Protein AF-0000000076991165 (afdb_homodimer)

Foldseek 3Di:
DDLLLQAALLWFWWFWKAFPPGDIFIWTDHRQWIFQLLPDDFPADPQCSVCGRDNACQSVLQDFPVRVVSRSVRVSVQVVDVVSCVVGIDGNVRIGTFQRFDADWEKEWAFFLQQQQLLCCLPVVGRDHPPCVLAATDIDTAASVQETEFPEAFEFDWAWFDDDPDIDTDGQPFKKKFWKKKWFFRHKDDQQDFDFLQCLLRGTFFMKTKIQIFRPRRQVVPAVPPGGDRRGHRHMYIYRTGGGVSSQVVFFAAADDRPDDYDPSQDDPDRRQWGFKWKWKWKDAPNDTATQAIFTRSSGNGGSSSQRRRCCVRRGMDGGGYIYMNIHTADDDLRGGRMLSSNQSNQVRWDAGPVGDIDSHDDAQMKMWMWMHRDPSNIRRIGMYHYHYHDDD/DDLLLQAALLWFWWFWKAFPPGDIFIWTDHRQWIFQLLPDDFPADPQCSVCGRDNACQSVLQDFPVRVVSRSVRVSVQVVDVVSCVVGIDGNVRIGTFQRFDADWEKEWAFFLQQQQLLCCLPVVGRDHPPCVLAATDIDTAASVQETEFPEAFEFDWAWFDDDPDIDTDGQPFKKKFWKKKWFFRHKDDQQDFDFLQCLLRGTFFMKTKIQIFSPRRQVVPAVPPGGDRRGHRHMYIYRTGGGVSSQVVFFAAADDRPDDYDPSQDDPDRRQWGFKWKWKWKDAPNDTATQAIFTRSSGNGGSSSQRRRCCVRRGMDGGGYIYMNIHTADDDLRGGRMLSSNQSNQVRWDAGPVGDIDSHDDAQMKMWMWMHRDPSNIRRIGMYHYHYHDDD

Organism: Colletotrichum orbiculare (strain 104-T / ATCC 96160 / CBS 514.97 / LARS 414 / MAFF 240422) (NCBI:txid1213857)

Nearest PDB structures (foldseek):
  4qku-assembly2_D  TM=9.360E-01  e=1.899E-52  Burkholderia cenocepacia J2315
  4qku-assembly1_A  TM=9.348E-01  e=2.553E-52  Burkholderia cenocepacia J2315
  4qku-assembly2_C  TM=9.294E-01  e=2.268E-52  Burkholderia cenocepacia J2315
  5ti1-assembly1_A  TM=9.339E-01  e=5.214E-51  Paraburkholderia xenovorans LB400
  5ti1-assembly4_G  TM=9.409E-01  e=4.935E-50  Paraburkholderia xenovorans LB400

pLDDT: mean 97.39, std 2.16, range [76.94, 98.94]

Structure (mmCIF, N/CA/C/O backbone):
data_AF-0000000076991165-model_v1
#
loop_
_entity.id
_entity.type
_entity.pdbx_description
1 polymer Fumarylacetoacetase
#
loop_
_atom_site.group_PDB
_atom_site.id
_atom_site.type_symbol
_atom_site.label_atom_id
_atom_site.label_alt_id
_atom_site.label_comp_id
_atom_site.label_asym_id
_atom_site.label_entity_id
_atom_site.label_seq_id
_atom_site.pdbx_PDB_ins_code
_atom_site.Cartn_x
_atom_site.Cartn_y
_atom_site.Cartn_z
_atom_site.occupancy
_atom_site.B_iso_or_equiv
_atom_site.auth_seq_id
_atom_site.auth_comp_id
_atom_site.auth_asym_id
_atom_site.auth_atom_id
_atom_site.pdbx_PDB_model_num
ATOM 1 N N . MET A 1 1 ? -10.375 31.594 15.734 1 77.12 1 MET A N 1
ATOM 2 C CA . MET A 1 1 ? -9.805 31.938 14.438 1 77.12 1 MET A CA 1
ATOM 3 C C . MET A 1 1 ? -10.664 31.406 13.305 1 77.12 1 MET A C 1
ATOM 5 O O . MET A 1 1 ? -11.125 30.266 13.344 1 77.12 1 MET A O 1
ATOM 9 N N . ASN A 1 2 ? -10.93 32.25 12.383 1 87.25 2 ASN A N 1
ATOM 10 C CA . ASN A 1 2 ? -11.711 31.844 11.219 1 87.25 2 ASN A CA 1
ATOM 11 C C . ASN A 1 2 ? -10.867 31.078 10.195 1 87.25 2 ASN A C 1
ATOM 13 O O . ASN A 1 2 ? -9.664 31.344 10.07 1 87.25 2 ASN A O 1
ATOM 17 N N . VAL A 1 3 ? -11.484 30.141 9.562 1 90.88 3 VAL A N 1
ATOM 18 C CA . VAL A 1 3 ? -10.789 29.328 8.578 1 90.88 3 VAL A CA 1
ATOM 19 C C . VAL A 1 3 ? -10.133 30.234 7.531 1 90.88 3 VAL A C 1
ATOM 21 O O . VAL A 1 3 ? -9.055 29.922 7.023 1 90.88 3 VAL A O 1
ATOM 24 N N . SER A 1 4 ? -10.766 31.344 7.254 1 91.5 4 SER A N 1
ATOM 25 C CA . SER A 1 4 ? -10.242 32.281 6.262 1 91.5 4 SER A CA 1
ATOM 26 C C . SER A 1 4 ? -8.891 32.844 6.691 1 91.5 4 SER A C 1
ATOM 28 O O . SER A 1 4 ? -8.07 33.219 5.848 1 91.5 4 SER A O 1
ATOM 30 N N . ASP A 1 5 ? -8.641 32.875 7.953 1 94.69 5 ASP A N 1
ATOM 31 C CA . ASP A 1 5 ? -7.398 33.438 8.484 1 94.69 5 ASP A CA 1
ATOM 32 C C . ASP A 1 5 ? -6.215 32.531 8.18 1 94.69 5 ASP A C 1
ATOM 34 O O . ASP A 1 5 ? -5.059 32.938 8.312 1 94.69 5 ASP A O 1
ATOM 38 N N . HIS A 1 6 ? -6.512 31.359 7.77 1 97.5 6 HIS A N 1
ATOM 39 C CA . HIS A 1 6 ? -5.461 30.406 7.449 1 97.5 6 HIS A CA 1
ATOM 40 C C . HIS A 1 6 ? -4.84 30.703 6.09 1 97.5 6 HIS A C 1
ATOM 42 O O . HIS A 1 6 ? -3.793 30.141 5.746 1 97.5 6 HIS A O 1
ATOM 48 N N . PHE A 1 7 ? -5.453 31.547 5.27 1 98.19 7 PHE A N 1
ATOM 49 C CA . PHE A 1 7 ? -5.09 31.656 3.861 1 98.19 7 PHE A CA 1
ATOM 50 C C . PHE A 1 7 ? -4.797 33.094 3.486 1 98.19 7 PHE A C 1
ATOM 52 O O . PHE A 1 7 ? -5.59 33.75 2.795 1 98.19 7 PHE A O 1
ATOM 59 N N . THR A 1 8 ? -3.666 33.625 3.838 1 97.88 8 THR A N 1
ATOM 60 C CA . THR A 1 8 ? -3.178 34.938 3.43 1 97.88 8 THR A CA 1
ATOM 61 C C . THR A 1 8 ? -2.203 34.812 2.262 1 97.88 8 THR A C 1
ATOM 63 O O . THR A 1 8 ? -1.94 33.719 1.781 1 97.88 8 THR A O 1
ATOM 66 N N . ILE A 1 9 ? -1.653 35.969 1.836 1 97.75 9 ILE A N 1
ATOM 67 C CA . ILE A 1 9 ? -0.707 36 0.728 1 97.75 9 ILE A CA 1
ATOM 68 C C . ILE A 1 9 ? 0.565 35.25 1.097 1 97.75 9 ILE A C 1
ATOM 70 O O . ILE A 1 9 ? 1.338 34.875 0.219 1 97.75 9 ILE A O 1
ATOM 74 N N . ALA A 1 10 ? 0.771 35 2.414 1 98.06 10 ALA A N 1
ATOM 75 C CA . ALA A 1 10 ? 1.947 34.281 2.875 1 98.06 10 ALA A CA 1
ATOM 76 C C . ALA A 1 10 ? 1.774 32.781 2.668 1 98.06 10 ALA A C 1
ATOM 78 O O . ALA A 1 10 ? 2.756 32.031 2.645 1 98.06 10 ALA A O 1
ATOM 79 N N . ASN A 1 11 ? 0.583 32.25 2.504 1 98.62 11 ASN A N 1
ATOM 80 C CA . ASN A 1 11 ? 0.3 30.828 2.439 1 98.62 11 ASN A CA 1
ATOM 81 C C . ASN A 1 11 ? 0.391 30.297 1.011 1 98.62 11 ASN A C 1
ATOM 83 O O . ASN A 1 11 ? 1.278 29.5 0.692 1 98.62 11 ASN A O 1
ATOM 87 N N . ILE A 1 12 ? -0.476 30.719 0.114 1 98.56 12 ILE A N 1
ATOM 88 C CA . ILE A 1 12 ? -0.564 30.344 -1.291 1 98.56 12 ILE A CA 1
ATOM 89 C C . ILE A 1 12 ? -0.512 28.828 -1.417 1 98.56 12 ILE A C 1
ATOM 91 O O . ILE A 1 12 ? 0.396 28.281 -2.049 1 98.56 12 ILE A O 1
ATOM 95 N N . PRO A 1 13 ? -1.467 28.141 -0.793 1 98.81 13 PRO A N 1
ATOM 96 C CA . PRO A 1 13 ? -1.51 26.688 -0.963 1 98.81 13 PRO A CA 1
ATOM 97 C C . PRO A 1 13 ? -1.968 26.266 -2.357 1 98.81 13 PRO A C 1
ATOM 99 O O . PRO A 1 13 ? -2.486 27.094 -3.115 1 98.81 13 PRO A O 1
ATOM 102 N N . TYR A 1 14 ? -1.747 25.062 -2.748 1 98.94 14 TYR A N 1
ATOM 103 C CA . TYR A 1 14 ? -2.227 24.531 -4.02 1 98.94 14 TYR A CA 1
ATOM 104 C C . TYR A 1 14 ? -3.322 23.5 -3.801 1 98.94 14 TYR A C 1
ATOM 106 O O . TYR A 1 14 ? -3.24 22.688 -2.877 1 98.94 14 TYR A O 1
ATOM 114 N N . GLY A 1 15 ? -4.391 23.5 -4.516 1 98.88 15 GLY A N 1
ATOM 115 C CA . GLY A 1 15 ? -5.469 22.531 -4.539 1 98.88 15 GLY A CA 1
ATOM 116 C C . GLY A 1 15 ? -6.055 22.328 -5.922 1 98.88 15 GLY A C 1
ATOM 117 O O . GLY A 1 15 ? -5.504 22.812 -6.914 1 98.88 15 GLY A O 1
ATOM 118 N N . ILE A 1 16 ? -7.062 21.531 -6.062 1 98.94 16 ILE A N 1
ATOM 119 C CA . ILE A 1 16 ? -7.828 21.297 -7.281 1 98.94 16 ILE A CA 1
ATOM 120 C C . ILE A 1 16 ? -9.297 21.656 -7.051 1 98.94 16 ILE A C 1
ATOM 122 O O . ILE A 1 16 ? -9.883 21.25 -6.047 1 98.94 16 ILE A O 1
ATOM 126 N N . ALA A 1 17 ? -9.859 22.391 -7.902 1 98.88 17 ALA A N 1
ATOM 127 C CA . ALA A 1 17 ? -11.266 22.797 -7.781 1 98.88 17 ALA A CA 1
ATOM 128 C C . ALA A 1 17 ? -11.945 22.828 -9.148 1 98.88 17 ALA A C 1
ATOM 130 O O . ALA A 1 17 ? -11.281 22.75 -10.18 1 98.88 17 ALA A O 1
ATOM 131 N N . SER A 1 18 ? -13.188 22.812 -9.18 1 98.81 18 SER A N 1
ATOM 132 C CA . SER A 1 18 ? -14.031 23.047 -10.344 1 98.81 18 SER A CA 1
ATOM 133 C C . SER A 1 18 ? -15.258 23.875 -9.977 1 98.81 18 SER A C 1
ATOM 135 O O . SER A 1 18 ? -15.57 24.047 -8.797 1 98.81 18 SER A O 1
ATOM 137 N N . THR A 1 19 ? -15.852 24.516 -10.898 1 97.94 19 THR A N 1
ATOM 138 C CA . THR A 1 19 ? -17.172 25.125 -10.812 1 97.94 19 THR A CA 1
ATOM 139 C C . THR A 1 19 ? -18.062 24.656 -11.953 1 97.94 19 THR A C 1
ATOM 141 O O . THR A 1 19 ? -17.641 23.828 -12.766 1 97.94 19 THR A O 1
ATOM 144 N N . ALA A 1 20 ? -19.25 25.062 -11.977 1 94.88 20 ALA A N 1
ATOM 145 C CA . ALA A 1 20 ? -20.141 24.734 -13.086 1 94.88 20 ALA A CA 1
ATOM 146 C C . ALA A 1 20 ? -19.562 25.203 -14.414 1 94.88 20 ALA A C 1
ATOM 148 O O . ALA A 1 20 ? -19.766 24.562 -15.445 1 94.88 20 ALA A O 1
ATOM 149 N N . ASP A 1 21 ? -18.75 26.297 -14.367 1 93.25 21 ASP A N 1
ATOM 150 C 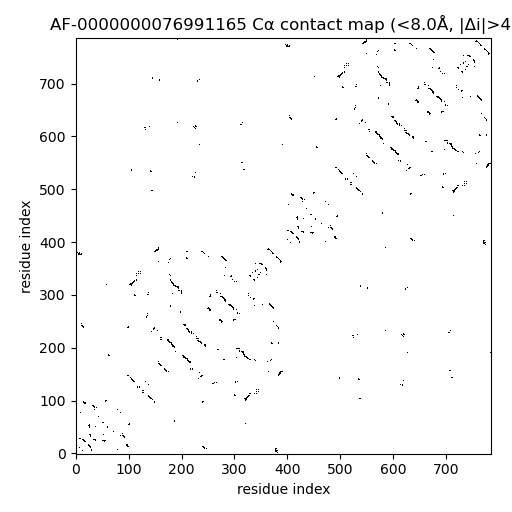CA . ASP A 1 21 ? -18.297 26.938 -15.602 1 93.25 21 ASP A CA 1
ATOM 151 C C . ASP A 1 21 ? -16.797 26.766 -15.797 1 93.25 21 ASP A C 1
ATOM 153 O O . ASP A 1 21 ? -16.219 27.312 -16.734 1 93.25 21 ASP A O 1
ATOM 157 N N . HIS A 1 22 ? -16.203 26.156 -14.875 1 96.12 22 HIS A N 1
ATOM 158 C CA . HIS A 1 22 ? -14.766 25.969 -14.961 1 96.12 22 HIS A CA 1
ATOM 159 C C . HIS A 1 22 ? -14.375 24.516 -14.719 1 96.12 22 HIS A C 1
ATOM 161 O O . HIS A 1 22 ? -14.641 23.969 -13.648 1 96.12 22 HIS A O 1
ATOM 167 N N . ALA A 1 23 ? -13.727 23.938 -15.719 1 97.62 23 ALA A N 1
ATOM 168 C CA . ALA A 1 23 ? -13.258 22.562 -15.578 1 97.62 23 ALA A CA 1
ATOM 169 C C . ALA A 1 23 ? -12.25 22.438 -14.438 1 97.62 23 ALA A C 1
ATOM 171 O O . ALA A 1 23 ? -11.703 23.438 -13.977 1 97.62 23 ALA A O 1
ATOM 172 N N . ARG A 1 24 ? -12.023 21.297 -13.984 1 98 24 ARG A N 1
ATOM 173 C CA . ARG A 1 24 ? -11.039 21.047 -12.938 1 98 24 ARG A CA 1
ATOM 174 C C . ARG A 1 24 ? -9.695 21.672 -13.297 1 98 24 ARG A C 1
ATOM 176 O O . ARG A 1 24 ? -9.258 21.594 -14.445 1 98 24 ARG A O 1
ATOM 183 N N . GLY A 1 25 ? -9.125 22.25 -12.281 1 98.75 25 GLY A N 1
ATOM 184 C CA . GLY A 1 25 ? -7.805 22.844 -12.477 1 98.75 25 GLY A CA 1
ATOM 185 C C . GLY A 1 25 ? -7.102 23.172 -11.172 1 98.75 25 GLY A C 1
ATOM 186 O O . GLY A 1 25 ? -7.688 23.031 -10.094 1 98.75 25 GLY A O 1
ATOM 187 N N . VAL A 1 26 ? -5.871 23.562 -11.297 1 98.88 26 VAL A N 1
ATOM 188 C CA . VAL A 1 26 ? -5.059 23.922 -10.141 1 98.88 26 VAL A CA 1
ATOM 189 C C . VAL A 1 26 ? -5.48 25.281 -9.602 1 98.88 26 VAL A C 1
ATOM 191 O O . VAL A 1 26 ? -5.605 26.25 -10.359 1 98.88 26 VAL A O 1
ATOM 194 N N . VAL A 1 27 ? -5.684 25.359 -8.312 1 98.88 27 VAL A N 1
ATOM 195 C CA . VAL A 1 27 ? -6.148 26.609 -7.707 1 98.88 27 VAL A CA 1
ATOM 196 C C . VAL A 1 27 ? -5.297 26.922 -6.48 1 98.88 27 VAL A C 1
ATOM 198 O O . VAL A 1 27 ? -4.566 26.078 -5.98 1 98.88 27 VAL A O 1
ATOM 201 N N . THR A 1 28 ? -5.348 28.156 -6.086 1 98.88 28 THR A N 1
ATOM 202 C CA . THR A 1 28 ? -4.906 28.609 -4.77 1 98.88 28 THR A CA 1
ATOM 203 C C . THR A 1 28 ? -6.043 29.328 -4.035 1 98.88 28 THR A C 1
ATOM 205 O O . THR A 1 28 ? -7.176 29.344 -4.516 1 98.88 28 THR A O 1
ATOM 208 N N . ARG A 1 29 ? -5.695 29.75 -2.814 1 98.56 29 ARG A N 1
ATOM 209 C CA . ARG A 1 29 ? -6.742 30.344 -1.983 1 98.56 29 ARG A CA 1
ATOM 210 C C . ARG A 1 29 ? -6.211 31.547 -1.214 1 98.56 29 ARG A C 1
ATOM 212 O O . ARG A 1 29 ? -5.078 31.531 -0.728 1 98.56 29 ARG A O 1
ATOM 219 N N . LEU A 1 30 ? -6.984 32.625 -1.119 1 98.12 30 LEU A N 1
ATOM 220 C CA . LEU A 1 30 ? -6.805 33.781 -0.245 1 98.12 30 LEU A CA 1
ATOM 221 C C . LEU A 1 30 ? -8.094 34.094 0.501 1 98.12 30 LEU A C 1
ATOM 223 O O . LEU A 1 30 ? -9.102 34.469 -0.115 1 98.12 30 LEU A O 1
ATOM 227 N N . GLY A 1 31 ? -7.992 33.938 1.85 1 97 31 GLY A N 1
ATOM 228 C CA . GLY A 1 31 ? -9.219 34.094 2.607 1 97 31 GLY A CA 1
ATOM 229 C C . GLY A 1 31 ? -10.336 33.188 2.145 1 97 31 GLY A C 1
ATOM 230 O O . GLY A 1 31 ? -10.164 31.969 2.098 1 97 31 GLY A O 1
ATOM 231 N N . ASP A 1 32 ? -11.43 33.812 1.683 1 97 32 ASP A N 1
ATOM 232 C CA . ASP A 1 32 ? -12.594 33.031 1.258 1 97 32 ASP A CA 1
ATOM 233 C C . ASP A 1 32 ? -12.711 33 -0.264 1 97 32 ASP A C 1
ATOM 235 O O . ASP A 1 32 ? -13.797 32.781 -0.803 1 97 32 ASP A O 1
ATOM 239 N N . VAL A 1 33 ? -11.562 33.25 -0.865 1 97.12 33 VAL A N 1
ATOM 240 C CA . VAL A 1 33 ? -11.562 33.344 -2.322 1 97.12 33 VAL A CA 1
ATOM 241 C C . VAL A 1 33 ? -10.594 32.312 -2.9 1 97.12 33 VAL A C 1
ATOM 243 O O . VAL A 1 33 ? -9.477 32.156 -2.408 1 97.12 33 VAL A O 1
ATOM 246 N N . VAL A 1 34 ? -11.078 31.594 -3.943 1 98.5 34 VAL A N 1
ATOM 247 C CA . VAL A 1 34 ? -10.289 30.609 -4.676 1 98.5 34 VAL A CA 1
ATOM 248 C C . VAL A 1 34 ? -9.953 31.141 -6.062 1 98.5 34 VAL A C 1
ATOM 250 O O . VAL A 1 34 ? -10.789 31.781 -6.707 1 98.5 34 VAL A O 1
ATOM 253 N N . VAL A 1 35 ? -8.719 30.969 -6.52 1 98.62 35 VAL A N 1
ATOM 254 C CA . VAL A 1 35 ? -8.289 31.484 -7.812 1 98.62 35 VAL A CA 1
ATOM 255 C C . VAL A 1 35 ? -7.73 30.344 -8.664 1 98.62 35 VAL A C 1
ATOM 257 O O . VAL A 1 35 ? -6.805 29.641 -8.234 1 98.62 35 VAL A O 1
ATOM 260 N N . PHE A 1 36 ? -8.328 30.141 -9.891 1 98.69 36 PHE A N 1
ATOM 261 C CA . PHE A 1 36 ? -7.77 29.203 -10.867 1 98.69 36 PHE A CA 1
ATOM 262 C C . PHE A 1 36 ? -6.484 29.766 -11.469 1 98.69 36 PHE A C 1
ATOM 264 O O . PHE A 1 36 ? -6.508 30.781 -12.164 1 98.69 36 PHE A O 1
ATOM 271 N N . LEU A 1 37 ? -5.41 29.078 -11.258 1 98.62 37 LEU A N 1
ATOM 272 C CA . LEU A 1 37 ? -4.098 29.625 -11.586 1 98.62 37 LEU A CA 1
ATOM 273 C C . LEU A 1 37 ? -3.92 29.75 -13.094 1 98.62 37 LEU A C 1
ATOM 275 O O . LEU A 1 37 ? -3.205 30.641 -13.57 1 98.62 37 LEU A O 1
ATOM 279 N N . ALA A 1 38 ? -4.562 28.875 -13.844 1 97.75 38 ALA A N 1
ATOM 280 C CA . ALA A 1 38 ? -4.445 28.906 -15.305 1 97.75 38 ALA A CA 1
ATOM 281 C C . ALA A 1 38 ? -5.039 30.188 -15.867 1 97.75 38 ALA A C 1
ATOM 283 O O . ALA A 1 38 ? -4.762 30.562 -17.016 1 97.75 38 ALA A O 1
ATOM 284 N N . ASP A 1 39 ? -5.883 30.906 -15.102 1 97.12 39 ASP A N 1
ATOM 285 C CA . ASP A 1 39 ? -6.547 32.125 -15.562 1 97.12 39 ASP A CA 1
ATOM 286 C C . ASP A 1 39 ? -5.652 33.344 -15.367 1 97.12 39 ASP A C 1
ATOM 288 O O . ASP A 1 39 ? -5.922 34.406 -15.922 1 97.12 39 ASP A O 1
ATOM 292 N N . LEU A 1 40 ? -4.684 33.219 -14.57 1 97.12 40 LEU A N 1
ATOM 293 C CA . LEU A 1 40 ? -3.811 34.344 -14.25 1 97.12 40 LEU A CA 1
ATOM 294 C C . LEU A 1 40 ? -2.738 34.531 -15.32 1 97.12 40 LEU A C 1
ATOM 296 O O . LEU A 1 40 ? -2.307 33.562 -15.938 1 97.12 40 LEU A O 1
ATOM 300 N N . ASP A 1 41 ? -2.375 35.75 -15.516 1 94.25 41 ASP A N 1
ATOM 301 C CA . ASP A 1 41 ? -1.202 36.031 -16.344 1 94.25 41 ASP A CA 1
ATOM 302 C C . ASP A 1 41 ? 0.081 35.938 -15.516 1 94.25 41 ASP A C 1
ATOM 304 O O . ASP A 1 41 ? 0.552 36.969 -14.992 1 94.25 41 ASP A O 1
ATOM 308 N N . LEU A 1 42 ? 0.583 34.781 -15.445 1 96.44 42 LEU A N 1
ATOM 309 C CA . LEU A 1 42 ? 1.78 34.531 -14.648 1 96.44 42 LEU A CA 1
ATOM 310 C C . LEU A 1 42 ? 3.018 34.438 -15.539 1 96.44 42 LEU A C 1
ATOM 312 O O . LEU A 1 42 ? 2.984 33.812 -16.609 1 96.44 42 LEU A O 1
ATOM 316 N N . ASN A 1 43 ? 4.059 35.156 -15.18 1 95.5 43 ASN A N 1
ATOM 317 C CA . ASN A 1 43 ? 5.336 35.062 -15.875 1 95.5 43 ASN A CA 1
ATOM 318 C C . ASN A 1 43 ? 6.082 33.781 -15.539 1 95.5 43 ASN A C 1
ATOM 320 O O . ASN A 1 43 ? 7.082 33.812 -14.828 1 95.5 43 ASN A O 1
ATOM 324 N N . THR A 1 44 ? 5.688 32.656 -16.062 1 94.5 44 THR A N 1
ATOM 325 C CA . THR A 1 44 ? 6.273 31.344 -15.836 1 94.5 44 THR A CA 1
ATOM 326 C C . THR A 1 44 ? 6.457 30.609 -17.156 1 94.5 44 THR A C 1
ATOM 328 O O . THR A 1 44 ? 5.793 30.922 -18.141 1 94.5 44 THR A O 1
ATOM 331 N N . PRO A 1 45 ? 7.406 29.688 -17.266 1 94.25 45 PRO A N 1
ATOM 332 C CA . PRO A 1 45 ? 7.605 28.875 -18.469 1 94.25 45 PRO A CA 1
ATOM 333 C C . PRO A 1 45 ? 6.352 28.109 -18.891 1 94.25 45 PRO A C 1
ATOM 335 O O . PRO A 1 45 ? 5.516 27.781 -18.047 1 94.25 45 PRO A O 1
ATOM 338 N N . SER A 1 46 ? 6.301 27.781 -20.188 1 93.88 46 SER A N 1
ATOM 339 C CA . SER A 1 46 ? 5.152 27.078 -20.75 1 93.88 46 SER A CA 1
ATOM 340 C C . SER A 1 46 ? 4.953 25.719 -20.094 1 93.88 46 SER A C 1
ATOM 342 O O . SER A 1 46 ? 3.822 25.266 -19.938 1 93.88 46 SER A O 1
ATOM 344 N N . ALA A 1 47 ? 6.039 25.125 -19.703 1 93.44 47 ALA A N 1
ATOM 345 C CA . ALA A 1 47 ? 5.977 23.812 -19.078 1 93.44 47 ALA A CA 1
ATOM 346 C C . ALA A 1 47 ? 5.215 23.859 -17.766 1 93.44 47 ALA A C 1
ATOM 348 O O . ALA A 1 47 ? 4.488 22.938 -17.406 1 93.44 47 ALA A O 1
ATOM 349 N N . ILE A 1 48 ? 5.367 24.938 -17.047 1 96.44 48 ILE A N 1
ATOM 350 C CA . ILE A 1 48 ? 4.66 25.141 -15.781 1 96.44 48 ILE A CA 1
ATOM 351 C C . ILE A 1 48 ? 3.203 25.5 -16.062 1 96.44 48 ILE A C 1
ATOM 353 O O . ILE A 1 48 ? 2.295 24.984 -15.406 1 96.44 48 ILE A O 1
ATOM 357 N N . GLN A 1 49 ? 3.018 26.344 -17.047 1 96.31 49 GLN A N 1
ATOM 358 C CA . GLN A 1 49 ? 1.67 26.781 -17.391 1 96.31 49 GLN A CA 1
ATOM 359 C C . GLN A 1 49 ? 0.784 25.594 -17.75 1 96.31 49 GLN A C 1
ATOM 361 O O . GLN A 1 49 ? -0.398 25.562 -17.406 1 96.31 49 GLN A O 1
ATOM 366 N N . SER A 1 50 ? 1.375 24.641 -18.453 1 97.25 50 SER A N 1
ATOM 367 C CA . SER A 1 50 ? 0.616 23.484 -18.891 1 97.25 50 SER A CA 1
ATOM 368 C C . SER A 1 50 ? 0.134 22.656 -17.703 1 97.25 50 SER A C 1
ATOM 370 O O . SER A 1 50 ? -0.886 21.969 -17.781 1 97.25 50 SER A O 1
ATOM 372 N N . THR A 1 51 ? 0.857 22.656 -16.547 1 98.31 51 THR A N 1
ATOM 373 C CA . THR A 1 51 ? 0.49 21.875 -15.375 1 98.31 51 THR A CA 1
ATOM 374 C C . THR A 1 51 ? -0.689 22.516 -14.648 1 98.31 51 THR A C 1
ATOM 376 O O . THR A 1 51 ? -1.379 21.844 -13.875 1 98.31 51 THR A O 1
ATOM 379 N N . LEU A 1 52 ? -0.996 23.766 -14.828 1 98.5 52 LEU A N 1
ATOM 380 C CA . LEU A 1 52 ? -1.948 24.531 -14.031 1 98.5 52 LEU A CA 1
ATOM 381 C C . LEU A 1 52 ? -3.381 24.203 -14.438 1 98.5 52 LEU A C 1
ATOM 383 O O . LEU A 1 52 ? -4.324 24.547 -13.719 1 98.5 52 LEU A O 1
ATOM 387 N N . SER A 1 53 ? -3.594 23.516 -15.609 1 97.88 53 SER A N 1
ATOM 388 C CA . SER A 1 53 ? -4.926 23.141 -16.062 1 97.88 53 SER A CA 1
ATOM 389 C C . SER A 1 53 ? -5.18 21.641 -15.859 1 97.88 53 SER A C 1
ATOM 391 O O . SER A 1 53 ? -6.195 21.109 -16.312 1 97.88 53 SER A O 1
ATOM 393 N N . GLN A 1 54 ? -4.258 21.031 -15.258 1 98.38 54 GLN A N 1
ATOM 394 C CA . GLN A 1 54 ? -4.41 19.594 -15.031 1 98.38 54 GLN A CA 1
ATOM 395 C C . GLN A 1 54 ? -5.379 19.312 -13.891 1 98.38 54 GLN A C 1
ATOM 397 O O . GLN A 1 54 ? -5.676 20.203 -13.086 1 98.38 54 GLN A O 1
ATOM 402 N N . GLU A 1 55 ? -5.82 18.031 -13.828 1 98.56 55 GLU A N 1
ATOM 403 C CA . GLU A 1 55 ? -6.902 17.672 -12.922 1 98.56 55 GLU A CA 1
ATOM 404 C C . GLU A 1 55 ? -6.355 17.234 -11.555 1 98.56 55 GLU A C 1
ATOM 406 O O . GLU A 1 55 ? -7.121 17.016 -10.617 1 98.56 55 GLU A O 1
ATOM 411 N N . THR A 1 56 ? -5.098 17.031 -11.438 1 98.81 56 THR A N 1
ATOM 412 C CA . THR A 1 56 ? -4.398 16.766 -10.188 1 98.81 56 THR A CA 1
ATOM 413 C C . THR A 1 56 ? -3.125 17.594 -10.086 1 98.81 56 THR A C 1
ATOM 415 O O . THR A 1 56 ? -2.678 18.172 -11.086 1 98.81 56 THR A O 1
ATOM 418 N N . LEU A 1 57 ? -2.559 17.688 -8.969 1 98.88 57 LEU A N 1
ATOM 419 C CA . LEU A 1 57 ? -1.387 18.516 -8.727 1 98.88 57 LEU A CA 1
ATOM 420 C C . LEU A 1 57 ? -0.112 17.797 -9.164 1 98.88 57 LEU A C 1
ATOM 422 O O . LEU A 1 57 ? 0.979 18.375 -9.086 1 98.88 57 LEU A O 1
ATOM 426 N N . ASN A 1 58 ? -0.19 16.578 -9.656 1 98.88 58 ASN A N 1
ATOM 427 C CA . ASN A 1 58 ? 0.994 15.75 -9.859 1 98.88 58 ASN A CA 1
ATOM 428 C C . ASN A 1 58 ? 1.962 16.391 -10.852 1 98.88 58 ASN A C 1
ATOM 430 O O . ASN A 1 58 ? 3.174 16.391 -10.633 1 98.88 58 ASN A O 1
ATOM 434 N N . GLY A 1 59 ? 1.444 16.844 -11.93 1 98.62 59 GLY A N 1
ATOM 435 C CA . GLY A 1 59 ? 2.316 17.531 -12.875 1 98.62 59 GLY A CA 1
ATOM 436 C C . GLY A 1 59 ? 3.062 18.703 -12.266 1 98.62 59 GLY A C 1
ATOM 437 O O . GLY A 1 59 ? 4.258 18.875 -12.5 1 98.62 59 GLY A O 1
ATOM 438 N N . LEU A 1 60 ? 2.367 19.531 -11.461 1 98.69 60 LEU A N 1
ATOM 439 C CA . LEU A 1 60 ? 2.969 20.688 -10.797 1 98.69 60 LEU A CA 1
ATOM 440 C C . LEU A 1 60 ? 3.967 20.234 -9.734 1 98.69 60 LEU A C 1
ATOM 442 O O . LEU A 1 60 ? 5.047 20.812 -9.609 1 98.69 60 LEU A O 1
ATOM 446 N N . ALA A 1 61 ? 3.586 19.219 -8.984 1 98.69 61 ALA A N 1
ATOM 447 C CA . ALA A 1 61 ? 4.418 18.734 -7.883 1 98.69 61 ALA A CA 1
ATOM 448 C C . ALA A 1 61 ? 5.754 18.203 -8.398 1 98.69 61 ALA A C 1
ATOM 450 O O . ALA A 1 61 ? 6.746 18.203 -7.668 1 98.69 61 ALA A O 1
ATOM 451 N N . ALA A 1 62 ? 5.762 17.766 -9.625 1 97.94 62 ALA A N 1
ATOM 452 C CA . ALA A 1 62 ? 6.957 17.156 -10.203 1 97.94 62 ALA A CA 1
ATOM 453 C C . ALA A 1 62 ? 7.926 18.219 -10.711 1 97.94 62 ALA A C 1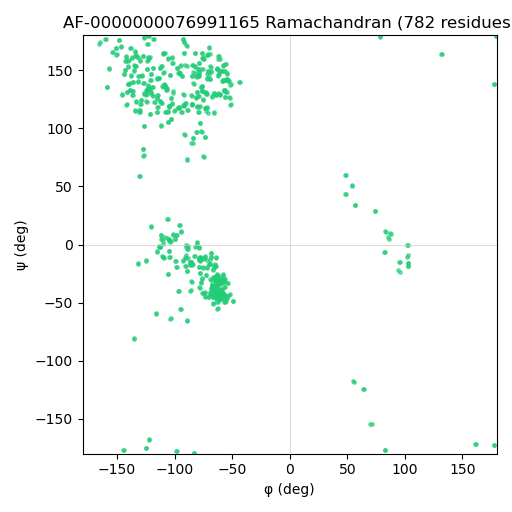
ATOM 455 O O . ALA A 1 62 ? 9.078 17.922 -11.031 1 97.94 62 ALA A O 1
ATOM 456 N N . VAL A 1 63 ? 7.48 19.484 -10.75 1 97.06 63 VAL A N 1
ATOM 457 C CA . VAL A 1 63 ? 8.312 20.594 -11.242 1 97.06 63 VAL A CA 1
ATOM 458 C C . VAL A 1 63 ? 9.453 20.844 -10.258 1 97.06 63 VAL A C 1
ATOM 460 O O . VAL A 1 63 ? 9.312 20.625 -9.055 1 97.06 63 VAL A O 1
ATOM 463 N N . ASP A 1 64 ? 10.539 21.281 -10.812 1 95.19 64 ASP A N 1
ATOM 464 C CA . ASP A 1 64 ? 11.719 21.594 -10 1 95.19 64 ASP A CA 1
ATOM 465 C C . ASP A 1 64 ? 11.391 22.656 -8.953 1 95.19 64 ASP A C 1
ATOM 467 O O . ASP A 1 64 ? 10.648 23.594 -9.234 1 95.19 64 ASP A O 1
ATOM 471 N N . LYS A 1 65 ? 12.055 22.609 -7.832 1 95.25 65 LYS A N 1
ATOM 472 C CA . LYS A 1 65 ? 11.742 23.453 -6.684 1 95.25 65 LYS A CA 1
ATOM 473 C C . LYS A 1 65 ? 12.008 24.922 -6.996 1 95.25 65 LYS A C 1
ATOM 475 O O . LYS A 1 65 ? 11.289 25.797 -6.516 1 95.25 65 LYS A O 1
ATOM 480 N N . THR A 1 66 ? 13.031 25.172 -7.727 1 95.19 66 THR A N 1
ATOM 481 C CA . THR A 1 66 ? 13.352 26.562 -8.07 1 95.19 66 THR A CA 1
ATOM 482 C C . THR A 1 66 ? 12.227 27.188 -8.867 1 95.19 66 THR A C 1
ATOM 484 O O . THR A 1 66 ? 11.836 28.328 -8.609 1 95.19 66 THR A O 1
ATOM 487 N N . GLU A 1 67 ? 11.75 26.406 -9.789 1 96.19 67 GLU A N 1
ATOM 488 C CA . GLU A 1 67 ? 10.641 26.891 -10.609 1 96.19 67 GLU A CA 1
ATOM 489 C C . GLU A 1 67 ? 9.367 27.047 -9.781 1 96.19 67 GLU A C 1
ATOM 491 O O . GLU A 1 67 ? 8.594 27.969 -9.992 1 96.19 67 GLU A O 1
ATOM 496 N N . LEU A 1 68 ? 9.148 26.172 -8.859 1 96.94 68 LEU A N 1
ATOM 497 C CA . LEU A 1 68 ? 7.992 26.266 -7.98 1 96.94 68 LEU A CA 1
ATOM 498 C C . LEU A 1 68 ? 8.062 27.531 -7.117 1 96.94 68 LEU A C 1
ATOM 500 O O . LEU A 1 68 ? 7.047 28.188 -6.879 1 96.94 68 LEU A O 1
ATOM 504 N N . ARG A 1 69 ? 9.195 27.844 -6.637 1 96.38 69 ARG A N 1
ATOM 505 C CA . ARG A 1 69 ? 9.391 29.047 -5.844 1 96.38 69 ARG A CA 1
ATOM 506 C C . ARG A 1 69 ? 9.094 30.297 -6.668 1 96.38 69 ARG A C 1
ATOM 508 O O . ARG A 1 69 ? 8.484 31.25 -6.168 1 96.38 69 ARG A O 1
ATOM 515 N N . HIS A 1 70 ? 9.57 30.234 -7.883 1 97.19 70 HIS A N 1
ATOM 516 C CA . HIS A 1 70 ? 9.281 31.359 -8.773 1 97.19 70 HIS A CA 1
ATOM 517 C C . HIS A 1 70 ? 7.781 31.5 -9.016 1 97.19 70 HIS A C 1
ATOM 519 O O . HIS A 1 70 ? 7.254 32.625 -8.992 1 97.19 70 HIS A O 1
ATOM 525 N N . LEU A 1 71 ? 7.164 30.375 -9.273 1 98.25 71 LEU A N 1
ATOM 526 C CA . LEU A 1 71 ? 5.719 30.391 -9.461 1 98.25 71 LEU A CA 1
ATOM 527 C C . LEU A 1 71 ? 5.016 31.016 -8.258 1 98.25 71 LEU A C 1
ATOM 529 O O . LEU A 1 71 ? 4.129 31.859 -8.414 1 98.25 71 LEU A O 1
ATOM 533 N N . ARG A 1 72 ? 5.379 30.578 -7.059 1 98.31 72 ARG A N 1
ATOM 534 C CA . ARG A 1 72 ? 4.773 31.094 -5.832 1 98.31 72 ARG A CA 1
ATOM 535 C C . ARG A 1 72 ? 4.949 32.594 -5.727 1 98.31 72 ARG A C 1
ATOM 537 O O . ARG A 1 72 ? 4.004 33.312 -5.383 1 98.31 72 ARG A O 1
ATOM 544 N N . LYS A 1 73 ? 6.082 33.094 -6.059 1 97.75 73 LYS A N 1
ATOM 545 C CA . LYS A 1 73 ? 6.348 34.531 -6.016 1 97.75 73 LYS A CA 1
ATOM 546 C C . LYS A 1 73 ? 5.492 35.281 -7.031 1 97.75 73 LYS A C 1
ATOM 548 O O . LYS A 1 73 ? 4.992 36.375 -6.746 1 97.75 73 LYS A O 1
ATOM 553 N N . GLU A 1 74 ? 5.41 34.719 -8.203 1 98 74 GLU A N 1
ATOM 554 C CA . GLU A 1 74 ? 4.578 35.344 -9.234 1 98 74 GLU A CA 1
ATOM 555 C C . GLU A 1 74 ? 3.117 35.406 -8.805 1 98 74 GLU A C 1
ATOM 557 O O . GLU A 1 74 ? 2.438 36.406 -9.047 1 98 74 GLU A O 1
ATOM 562 N N . ILE A 1 75 ? 2.664 34.312 -8.203 1 98.5 75 ILE A N 1
ATOM 563 C CA . ILE A 1 75 ? 1.288 34.25 -7.723 1 98.5 75 ILE A CA 1
ATOM 564 C C . ILE A 1 75 ? 1.087 35.344 -6.652 1 98.5 75 ILE A C 1
ATOM 566 O O . ILE A 1 75 ? 0.097 36.062 -6.68 1 98.5 75 ILE A O 1
ATOM 570 N N . GLN A 1 76 ? 2.016 35.438 -5.703 1 98.06 76 GLN A N 1
ATOM 571 C CA . GLN A 1 76 ? 1.951 36.469 -4.656 1 98.06 76 GLN A CA 1
ATOM 572 C C . GLN A 1 76 ? 1.913 37.875 -5.254 1 98.06 76 GLN A C 1
ATOM 574 O O . GLN A 1 76 ? 1.136 38.719 -4.809 1 98.06 76 GLN A O 1
ATOM 579 N N . HIS A 1 77 ? 2.717 38.062 -6.23 1 97.62 77 HIS A N 1
ATOM 580 C CA . HIS A 1 77 ? 2.793 39.344 -6.875 1 97.62 77 HIS A CA 1
ATOM 581 C C . HIS A 1 77 ? 1.463 39.719 -7.523 1 97.62 77 HIS A C 1
ATOM 583 O O . HIS A 1 77 ? 0.941 40.812 -7.297 1 97.62 77 HIS A O 1
ATOM 589 N N . VAL A 1 78 ? 0.919 38.812 -8.289 1 97.69 78 VAL A N 1
ATOM 590 C CA . VAL A 1 78 ? -0.302 39.094 -9.047 1 97.69 78 VAL A CA 1
ATOM 591 C C . VAL A 1 78 ? -1.478 39.25 -8.078 1 97.69 78 VAL A C 1
ATOM 593 O O . VAL A 1 78 ? -2.307 40.156 -8.25 1 97.69 78 VAL A O 1
ATOM 596 N N . LEU A 1 79 ? -1.512 38.469 -7.02 1 97.38 79 LEU A N 1
ATOM 597 C CA . LEU A 1 79 ? -2.689 38.406 -6.16 1 97.38 79 LEU A CA 1
ATOM 598 C C . LEU A 1 79 ? -2.584 39.438 -5.039 1 97.38 79 LEU A C 1
ATOM 600 O O . LEU A 1 79 ? -3.539 39.656 -4.289 1 97.38 79 LEU A O 1
ATOM 604 N N . SER A 1 80 ? -1.435 40.062 -4.902 1 95.81 80 SER A N 1
ATOM 605 C CA . SER A 1 80 ? -1.315 41.156 -3.961 1 95.81 80 SER A CA 1
ATOM 606 C C . SER A 1 80 ? -2.1 42.375 -4.438 1 95.81 80 SER A C 1
ATOM 608 O O . SER A 1 80 ? -2.379 43.312 -3.656 1 95.81 80 SER A O 1
ATOM 610 N N . ASP A 1 81 ? -2.428 42.344 -5.715 1 92.81 81 ASP A N 1
ATOM 611 C CA . ASP A 1 81 ? -3.279 43.375 -6.293 1 92.81 81 ASP A CA 1
ATOM 612 C C . ASP A 1 81 ? -4.758 43.062 -6.09 1 92.81 81 ASP A C 1
ATOM 614 O O . ASP A 1 81 ? -5.266 42.094 -6.648 1 92.81 81 ASP A O 1
ATOM 618 N N . GLU A 1 82 ? -5.445 43.875 -5.465 1 91.19 82 GLU A N 1
ATOM 619 C CA . GLU A 1 82 ? -6.852 43.656 -5.148 1 91.19 82 GLU A CA 1
ATOM 620 C C . GLU A 1 82 ? -7.688 43.531 -6.418 1 91.19 82 GLU A C 1
ATOM 622 O O . GLU A 1 82 ? -8.688 42.812 -6.445 1 91.19 82 GLU A O 1
ATOM 627 N N . SER A 1 83 ? -7.309 44.281 -7.367 1 92.88 83 SER A N 1
ATOM 628 C CA . SER A 1 83 ? -8.039 44.219 -8.633 1 92.88 83 SER A CA 1
ATOM 629 C C . SER A 1 83 ? -7.973 42.812 -9.25 1 92.88 83 SER A C 1
ATOM 631 O O . SER A 1 83 ? -8.953 42.344 -9.828 1 92.88 83 SER A O 1
ATOM 633 N N . SER A 1 84 ? -6.848 42.188 -9.148 1 92.75 84 SER A N 1
ATOM 634 C CA . SER A 1 84 ? -6.695 40.844 -9.672 1 92.75 84 SER A CA 1
ATOM 635 C C . SER A 1 84 ? -7.555 39.844 -8.891 1 92.75 84 SER A C 1
ATOM 637 O O . SER A 1 84 ? -8.172 38.969 -9.477 1 92.75 84 SER A O 1
ATOM 639 N N . LEU A 1 85 ? -7.559 39.969 -7.617 1 93.44 85 LEU A N 1
ATOM 640 C CA . LEU A 1 85 ? -8.352 39.094 -6.777 1 93.44 85 LEU A CA 1
ATOM 641 C C . LEU A 1 85 ? -9.836 39.25 -7.082 1 93.44 85 LEU A C 1
ATOM 643 O O . LEU A 1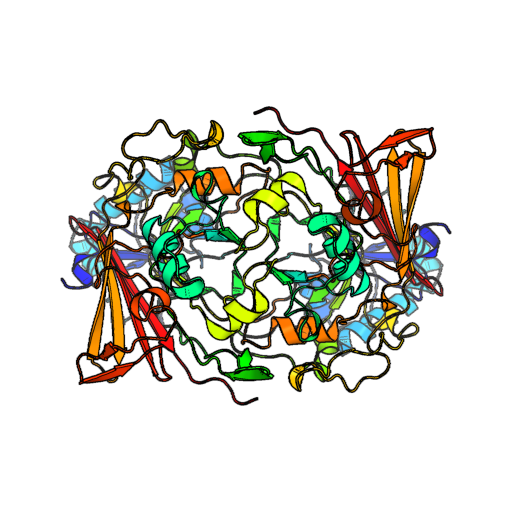 85 ? -10.578 38.25 -7.07 1 93.44 85 LEU A O 1
ATOM 647 N N . SER A 1 86 ? -10.227 40.469 -7.316 1 93.88 86 SER A N 1
ATOM 648 C CA . SER A 1 86 ? -11.625 40.75 -7.637 1 93.88 86 SER A CA 1
ATOM 649 C C . SER A 1 86 ? -12 40.156 -9 1 93.88 86 SER A C 1
ATOM 651 O O . SER A 1 86 ? -13.117 39.688 -9.195 1 93.88 86 SER A O 1
ATOM 653 N N . LYS A 1 87 ? -11.102 40.25 -9.898 1 95.75 87 LYS A N 1
ATOM 654 C CA . LYS A 1 87 ? -11.359 39.812 -11.273 1 95.75 87 LYS A CA 1
ATOM 655 C C . LYS A 1 87 ? -11.383 38.281 -11.383 1 95.75 87 LYS A C 1
ATOM 657 O O . LYS A 1 87 ? -12.227 37.719 -12.078 1 95.75 87 LYS A O 1
ATOM 662 N N . TYR A 1 88 ? -10.5 37.625 -10.719 1 96 88 TYR A N 1
ATOM 663 C CA . TYR A 1 88 ? -10.281 36.219 -10.977 1 96 88 TYR A CA 1
ATOM 664 C C . TYR A 1 88 ? -10.75 35.375 -9.797 1 96 88 TYR A C 1
ATOM 666 O O . TYR A 1 88 ? -10.875 34.156 -9.914 1 96 88 TYR A O 1
ATOM 674 N N . GLY A 1 89 ? -11.062 35.969 -8.711 1 96.94 89 GLY A N 1
ATOM 675 C CA . GLY A 1 89 ? -11.43 35.25 -7.5 1 96.94 89 GLY A CA 1
ATOM 676 C C . GLY A 1 89 ? -12.836 34.688 -7.539 1 96.94 89 GLY A C 1
ATOM 677 O O . GLY A 1 89 ? -13.758 35.344 -8.023 1 96.94 89 GLY A O 1
ATOM 678 N N . VAL A 1 90 ? -12.945 33.406 -7.07 1 97.94 90 VAL A N 1
ATOM 679 C CA . VAL A 1 90 ? -14.234 32.75 -6.906 1 97.94 90 VAL A CA 1
ATOM 680 C C . VAL A 1 90 ? -14.484 32.469 -5.426 1 97.94 90 VAL A C 1
ATOM 682 O O . VAL A 1 90 ? -13.625 31.906 -4.742 1 97.94 90 VAL A O 1
ATOM 685 N N . PRO A 1 91 ? -15.656 32.875 -4.902 1 97.62 91 PRO A N 1
ATOM 686 C CA . PRO A 1 91 ? -15.938 32.562 -3.5 1 97.62 91 PRO A CA 1
ATOM 687 C C . PRO A 1 91 ? -15.828 31.062 -3.203 1 97.62 91 PRO A C 1
ATOM 689 O O . PRO A 1 91 ? -16.266 30.234 -4.012 1 97.62 91 PRO A O 1
ATOM 692 N N . ILE A 1 92 ? -15.312 30.688 -2.061 1 97.56 92 ILE A N 1
ATOM 693 C CA . ILE A 1 92 ? -15.008 29.312 -1.682 1 97.56 92 ILE A CA 1
ATOM 694 C C . ILE A 1 92 ? -16.281 28.484 -1.684 1 97.56 92 ILE A C 1
ATOM 696 O O . ILE A 1 92 ? -16.25 27.281 -1.979 1 97.56 92 ILE A O 1
ATOM 700 N N . ASN A 1 93 ? -17.438 29.047 -1.415 1 96.62 93 ASN A N 1
ATOM 701 C CA . ASN A 1 93 ? -18.703 28.312 -1.351 1 96.62 93 ASN A CA 1
ATOM 702 C C . ASN A 1 93 ? -19.25 28.031 -2.742 1 96.62 93 ASN A C 1
ATOM 704 O O . ASN A 1 93 ? -20.266 27.328 -2.885 1 96.62 93 ASN A O 1
ATOM 708 N N . GLU A 1 94 ? -18.547 28.516 -3.758 1 97.38 94 GLU A N 1
ATOM 709 C CA . GLU A 1 94 ? -19.016 28.344 -5.129 1 97.38 94 GLU A CA 1
ATOM 710 C C . GLU A 1 94 ? -18.125 27.359 -5.891 1 97.38 94 GLU A C 1
ATOM 712 O O . GLU A 1 94 ? -18.297 27.156 -7.09 1 97.38 94 GLU A O 1
ATOM 717 N N . VAL A 1 95 ? -17.172 26.844 -5.285 1 97.88 95 VAL A N 1
ATOM 718 C CA . VAL A 1 95 ? -16.312 25.891 -5.965 1 97.88 95 VAL A CA 1
ATOM 719 C C . VAL A 1 95 ? -16.5 24.5 -5.355 1 97.88 95 VAL A C 1
ATOM 721 O O . VAL A 1 95 ? -16.922 24.375 -4.203 1 97.88 95 VAL A O 1
ATOM 724 N N . GLN A 1 96 ? -16.297 23.484 -6.098 1 98.44 96 GLN A N 1
ATOM 725 C CA . GLN A 1 96 ? -16.125 22.109 -5.621 1 98.44 96 GLN A CA 1
ATOM 726 C C . GLN A 1 96 ? -14.648 21.75 -5.504 1 98.44 96 GLN A C 1
ATOM 728 O O . GLN A 1 96 ? -13.898 21.828 -6.48 1 98.44 96 GLN A O 1
ATOM 733 N N . LEU A 1 97 ? -14.234 21.453 -4.293 1 98.62 97 LEU A N 1
ATOM 734 C CA . LEU A 1 97 ? -12.859 21.016 -4.074 1 98.62 97 LEU A CA 1
ATOM 735 C C . LEU A 1 97 ? -12.727 19.516 -4.309 1 98.62 97 LEU A C 1
ATOM 737 O O . LEU A 1 97 ? -13.641 18.75 -4 1 98.62 97 LEU A O 1
ATOM 741 N N . HIS A 1 98 ? -11.57 19.094 -4.852 1 98.75 98 HIS A N 1
ATOM 742 C CA . HIS A 1 98 ? -11.32 17.703 -5.195 1 98.75 98 HIS A CA 1
ATOM 743 C C . HIS A 1 98 ? -10.07 17.188 -4.496 1 98.75 98 HIS A C 1
ATOM 745 O O . HIS A 1 98 ? -9.289 17.953 -3.945 1 98.75 98 HIS A O 1
ATOM 751 N N . LEU A 1 99 ? -9.977 15.805 -4.422 1 98.81 99 LEU A N 1
ATOM 752 C CA . LEU A 1 99 ? -8.695 15.219 -4.043 1 98.81 99 LEU A CA 1
ATOM 753 C C . LEU A 1 99 ? -7.566 15.766 -4.91 1 98.81 99 LEU A C 1
ATOM 755 O O . LEU A 1 99 ? -7.594 15.633 -6.133 1 98.81 99 LEU A O 1
ATOM 759 N N . PRO A 1 100 ? -6.621 16.375 -4.277 1 98.62 100 PRO A N 1
ATOM 760 C CA . PRO A 1 100 ? -5.715 17.188 -5.094 1 98.62 100 PRO A CA 1
ATOM 761 C C . PRO A 1 100 ? -4.668 16.344 -5.828 1 98.62 100 PRO A C 1
ATOM 763 O O . PRO A 1 100 ? -4.023 16.844 -6.758 1 98.62 100 PRO A O 1
ATOM 766 N N . LEU A 1 101 ? -4.547 15.07 -5.457 1 98.69 101 LEU A N 1
ATOM 767 C CA . LEU A 1 101 ? -3.434 14.273 -5.961 1 98.69 101 LEU A CA 1
ATOM 768 C C . LEU A 1 101 ? -3.928 12.93 -6.496 1 98.69 101 LEU A C 1
ATOM 770 O O . LEU A 1 101 ? -4.922 12.391 -6.004 1 98.69 101 LEU A O 1
ATOM 774 N N . GLN A 1 102 ? -3.256 12.477 -7.555 1 98.25 102 GLN A N 1
ATOM 775 C CA . GLN A 1 102 ? -3.229 11.039 -7.777 1 98.25 102 GLN A CA 1
ATOM 776 C C . GLN A 1 102 ? -2.209 10.359 -6.871 1 98.25 102 GLN A C 1
ATOM 778 O O . GLN A 1 102 ? -1.005 10.594 -6.992 1 98.25 102 GLN A O 1
ATOM 783 N N . ILE A 1 103 ? -2.732 9.562 -5.988 1 98.56 103 ILE A N 1
ATOM 784 C CA . ILE A 1 103 ? -1.879 9.008 -4.945 1 98.56 103 ILE A CA 1
ATOM 785 C C . ILE A 1 103 ? -1.582 7.539 -5.25 1 98.56 103 ILE A C 1
ATOM 787 O O . ILE A 1 103 ? -2.498 6.715 -5.336 1 98.56 103 ILE A O 1
ATOM 791 N N . GLY A 1 104 ? -0.31 7.168 -5.426 1 97.12 104 GLY A N 1
ATOM 792 C CA . GLY A 1 104 ? 0.107 5.801 -5.691 1 97.12 104 GLY A CA 1
ATOM 793 C C . GLY A 1 104 ? 0.519 5.051 -4.438 1 97.12 104 GLY A C 1
ATOM 794 O O . GLY A 1 104 ? 0.026 3.951 -4.176 1 97.12 104 GLY A O 1
ATOM 795 N N . GLY A 1 105 ? 1.427 5.613 -3.766 1 98.19 105 GLY A N 1
ATOM 796 C CA . GLY A 1 105 ? 1.923 5.039 -2.523 1 98.19 105 GLY A CA 1
ATOM 797 C C . GLY A 1 105 ? 1.501 5.824 -1.296 1 98.19 105 GLY A C 1
ATOM 798 O O . GLY A 1 105 ? 1.452 7.055 -1.325 1 98.19 105 GLY A O 1
ATOM 799 N N . PHE A 1 106 ? 1.127 5.094 -0.303 1 98.81 106 PHE A N 1
ATOM 800 C CA . PHE A 1 106 ? 0.747 5.656 0.987 1 98.81 106 PHE A CA 1
ATOM 801 C C . PHE A 1 106 ? 1.394 4.879 2.129 1 98.81 106 PHE A C 1
ATOM 803 O O . PHE A 1 106 ? 1.174 3.676 2.27 1 98.81 106 PHE A O 1
ATOM 810 N N . THR A 1 107 ? 2.275 5.527 2.877 1 98.81 107 THR A N 1
ATOM 811 C CA . THR A 1 107 ? 2.85 4.965 4.094 1 98.81 107 THR A CA 1
ATOM 812 C C . THR A 1 107 ? 2.43 5.781 5.316 1 98.81 107 THR A C 1
ATOM 814 O O . THR A 1 107 ? 2.559 7.008 5.324 1 98.81 107 THR A O 1
ATOM 817 N N . ASP A 1 108 ? 1.884 5.113 6.258 1 98.75 108 ASP A N 1
ATOM 818 C CA . ASP A 1 108 ? 1.539 5.75 7.527 1 98.75 108 ASP A CA 1
ATOM 819 C C . ASP A 1 108 ? 2.518 5.344 8.625 1 98.75 108 ASP A C 1
ATOM 821 O O . ASP A 1 108 ? 2.584 4.172 9.008 1 98.75 108 ASP A O 1
ATOM 825 N N . PHE A 1 109 ? 3.273 6.289 9.109 1 98.69 109 PHE A N 1
ATOM 826 C CA . PHE A 1 109 ? 4.27 6.055 10.148 1 98.69 109 PHE A CA 1
ATOM 827 C C . PHE A 1 109 ? 3.678 6.305 11.531 1 98.69 109 PHE A C 1
ATOM 829 O O . PHE A 1 109 ? 2.465 6.473 11.672 1 98.69 109 PHE A O 1
ATOM 836 N N . SER A 1 110 ? 4.414 6.078 12.508 1 98.06 110 SER A N 1
ATOM 837 C CA . SER A 1 110 ? 4.164 6.48 13.891 1 98.06 110 SER A CA 1
ATOM 838 C C . SER A 1 110 ? 5.352 7.246 14.469 1 98.06 110 SER A C 1
ATOM 840 O O . SER A 1 110 ? 6.301 6.645 14.969 1 98.06 110 SER A O 1
ATOM 842 N N . CYS A 1 111 ? 5.141 8.555 14.5 1 97.94 111 CYS A N 1
ATOM 843 C CA . CYS A 1 111 ? 6.312 9.398 14.719 1 97.94 111 CYS A CA 1
ATOM 844 C C . CYS A 1 111 ? 6.211 10.141 16.047 1 97.94 111 CYS A C 1
ATOM 846 O O . CYS A 1 111 ? 7.137 10.852 16.438 1 97.94 111 CYS A O 1
ATOM 848 N N . SER A 1 112 ? 5.156 10.078 16.75 1 98.06 112 SER A N 1
ATOM 849 C CA . SER A 1 112 ? 4.965 10.734 18.031 1 98.06 112 SER A CA 1
ATOM 850 C C . SER A 1 112 ? 5.312 9.805 19.188 1 98.06 112 SER A C 1
ATOM 852 O O . SER A 1 112 ? 4.609 8.82 19.438 1 98.06 112 SER A O 1
ATOM 854 N N . LYS A 1 113 ? 6.371 10.164 19.906 1 97.62 113 LYS A N 1
ATOM 855 C CA . LYS A 1 113 ? 6.758 9.367 21.062 1 97.62 113 LYS A CA 1
ATOM 856 C C . LYS A 1 113 ? 5.609 9.258 22.062 1 97.62 113 LYS A C 1
ATOM 858 O O . LYS A 1 113 ? 5.328 8.172 22.578 1 97.62 113 LYS A O 1
ATOM 863 N N . GLU A 1 114 ? 4.973 10.344 22.281 1 97.75 114 GLU A N 1
ATOM 864 C CA . GLU A 1 114 ? 3.877 10.344 23.234 1 97.75 114 GLU A CA 1
ATOM 865 C C . GLU A 1 114 ? 2.721 9.469 22.766 1 97.75 114 GLU A C 1
ATOM 867 O O . GLU A 1 114 ? 2.076 8.789 23.562 1 97.75 114 GLU A O 1
ATOM 872 N N . HIS A 1 115 ? 2.42 9.508 21.484 1 98.12 115 HIS A N 1
ATOM 873 C CA . HIS A 1 115 ? 1.389 8.609 20.969 1 98.12 115 HIS A CA 1
ATOM 874 C C . HIS A 1 115 ? 1.752 7.148 21.219 1 98.12 115 HIS A C 1
ATOM 876 O O . HIS A 1 115 ? 0.903 6.355 21.641 1 98.12 115 HIS A O 1
ATOM 882 N N . LEU A 1 116 ? 2.986 6.809 20.922 1 97.62 116 LEU A N 1
ATOM 883 C CA . LEU A 1 116 ? 3.43 5.434 21.109 1 97.62 116 LEU A CA 1
ATOM 884 C C . LEU A 1 116 ? 3.283 5.008 22.562 1 97.62 116 LEU A C 1
ATOM 886 O O . LEU A 1 116 ? 2.803 3.91 22.844 1 97.62 116 LEU A O 1
ATOM 890 N N . LEU A 1 117 ? 3.658 5.859 23.5 1 97.44 117 LEU A N 1
ATOM 891 C CA . LEU A 1 117 ? 3.551 5.578 24.922 1 97.44 117 LEU A CA 1
ATOM 892 C C . LEU A 1 117 ? 2.088 5.488 25.344 1 97.44 117 LEU A C 1
ATOM 894 O O . LEU A 1 117 ? 1.706 4.57 26.078 1 97.44 117 LEU A O 1
ATOM 898 N N . ASN A 1 118 ? 1.265 6.441 24.891 1 97.56 118 ASN A N 1
ATOM 899 C CA . ASN A 1 118 ? -0.156 6.453 25.219 1 97.56 118 ASN A CA 1
ATOM 900 C C . ASN A 1 118 ? -0.868 5.215 24.688 1 97.56 118 ASN A C 1
ATOM 902 O O . ASN A 1 118 ? -1.695 4.621 25.375 1 97.56 118 ASN A O 1
ATOM 906 N N . ALA A 1 119 ? -0.585 4.871 23.453 1 96.75 119 ALA A N 1
ATOM 907 C CA . ALA A 1 119 ? -1.187 3.686 22.844 1 96.75 119 ALA A CA 1
ATOM 908 C C . ALA A 1 119 ? -0.757 2.418 23.578 1 96.75 119 ALA A C 1
ATOM 910 O O . ALA A 1 119 ? -1.563 1.509 23.781 1 96.75 119 ALA A O 1
ATOM 911 N N . GLY A 1 120 ? 0.576 2.361 23.922 1 96.38 120 GLY A N 1
ATOM 912 C CA . GLY A 1 120 ? 1.035 1.244 24.734 1 96.38 120 GLY A CA 1
ATOM 913 C C . GLY A 1 120 ? 0.257 1.084 26.016 1 96.38 120 GLY A C 1
ATOM 914 O O . GLY A 1 120 ? -0.13 -0.028 26.391 1 96.38 120 GLY A O 1
ATOM 915 N N . GLU A 1 121 ? 0.062 2.145 26.672 1 95.75 121 GLU A N 1
ATOM 916 C CA . GLU A 1 121 ? -0.705 2.123 27.906 1 95.75 121 GLU A CA 1
ATOM 917 C C . GLU A 1 121 ? -2.137 1.658 27.672 1 95.75 121 GLU A C 1
ATOM 919 O O . GLU A 1 121 ? -2.666 0.836 28.422 1 95.75 121 GLU A O 1
ATOM 924 N N . ALA A 1 122 ? -2.727 2.18 26.641 1 95.38 122 ALA A N 1
ATOM 925 C CA . ALA A 1 122 ? -4.121 1.875 26.328 1 95.38 122 ALA A CA 1
ATOM 926 C C . ALA A 1 122 ? -4.293 0.4 25.969 1 95.38 122 ALA A C 1
ATOM 928 O O . ALA A 1 122 ? -5.281 -0.225 26.359 1 95.38 122 ALA A O 1
ATOM 929 N N . VAL A 1 123 ? -3.316 -0.182 25.25 1 92.5 123 VAL A N 1
ATOM 930 C CA . VAL A 1 123 ? -3.484 -1.509 24.672 1 92.5 123 VAL A CA 1
ATOM 931 C C . VAL A 1 123 ? -2.863 -2.561 25.594 1 92.5 123 VAL A C 1
ATOM 933 O O . VAL A 1 123 ? -3.441 -3.629 25.797 1 92.5 123 VAL A O 1
ATOM 936 N N . MET A 1 124 ? -1.699 -2.238 26.172 1 91.69 124 MET A N 1
ATOM 937 C CA . MET A 1 124 ? -0.937 -3.244 26.906 1 91.69 124 MET A CA 1
ATOM 938 C C . MET A 1 124 ? -0.976 -2.967 28.406 1 91.69 124 MET A C 1
ATOM 940 O O . MET A 1 124 ? -0.482 -3.768 29.203 1 91.69 124 MET A O 1
ATOM 944 N N . GLY A 1 125 ? -1.432 -1.856 28.812 1 93.25 125 GLY A N 1
ATOM 945 C CA . GLY A 1 125 ? -1.501 -1.509 30.219 1 93.25 125 GLY A CA 1
ATOM 946 C C . GLY A 1 125 ? -0.213 -0.906 30.75 1 93.25 125 GLY A C 1
ATOM 947 O O . GLY A 1 125 ? -0.089 -0.651 31.953 1 93.25 125 GLY A O 1
ATOM 948 N N . GLN A 1 126 ? 0.696 -0.708 29.828 1 94.44 126 GLN A N 1
ATOM 949 C CA . GLN A 1 126 ? 1.971 -0.115 30.219 1 94.44 126 GLN A CA 1
ATOM 950 C C . GLN A 1 126 ? 2.439 0.908 29.188 1 94.44 126 GLN A C 1
ATOM 952 O O . GLN A 1 126 ? 2.311 0.686 27.984 1 94.44 126 GLN A O 1
ATOM 957 N N . ARG A 1 127 ? 2.967 2.014 29.734 1 93.62 127 ARG A N 1
ATOM 958 C CA . ARG A 1 127 ? 3.525 3.039 28.859 1 93.62 127 ARG A CA 1
ATOM 959 C C . ARG A 1 127 ? 4.859 2.59 28.266 1 93.62 127 ARG A C 1
ATOM 961 O O . ARG A 1 127 ? 5.914 2.832 28.859 1 93.62 127 ARG A O 1
ATOM 968 N N . THR A 1 128 ? 4.828 1.999 27.125 1 94.19 128 THR A N 1
ATOM 969 C CA . THR A 1 128 ? 6.012 1.498 26.438 1 94.19 128 THR A CA 1
ATOM 970 C C . THR A 1 128 ? 5.875 1.683 24.938 1 94.19 128 THR A C 1
ATOM 972 O O . THR A 1 128 ? 4.762 1.708 24.406 1 94.19 128 THR A O 1
ATOM 975 N N . MET A 1 129 ? 6.988 1.939 24.281 1 94.56 129 MET A N 1
ATOM 976 C CA . MET A 1 129 ? 7.016 2.018 22.828 1 94.56 129 MET A CA 1
ATOM 977 C C . MET A 1 129 ? 7.422 0.679 22.219 1 94.56 129 MET A C 1
ATOM 979 O O . MET A 1 129 ? 8.125 -0.11 22.859 1 94.56 129 MET A O 1
ATOM 983 N N . PRO A 1 130 ? 6.996 0.406 20.953 1 95.5 130 PRO A N 1
ATOM 984 C CA . PRO A 1 130 ? 7.551 -0.75 20.25 1 95.5 130 PRO A CA 1
ATOM 985 C C . PRO A 1 130 ? 9.078 -0.729 20.203 1 95.5 130 PRO A C 1
ATOM 987 O O . PRO A 1 130 ? 9.68 0.342 20.094 1 95.5 130 PRO A O 1
ATOM 990 N N . PRO A 1 131 ? 9.68 -1.891 20.219 1 93.62 131 PRO A N 1
ATOM 991 C CA . PRO A 1 131 ? 11.133 -1.984 20.375 1 93.62 131 PRO A CA 1
ATOM 992 C C . PRO A 1 131 ? 11.891 -1.23 19.281 1 93.62 131 PRO A C 1
ATOM 994 O O . PRO A 1 131 ? 12.969 -0.689 19.547 1 93.62 131 PRO A O 1
ATOM 997 N N . ALA A 1 132 ? 11.383 -1.142 18.109 1 97.12 132 ALA A N 1
ATOM 998 C CA . ALA A 1 132 ? 12.102 -0.535 17 1 97.12 132 ALA A CA 1
ATOM 999 C C . ALA A 1 132 ? 11.883 0.975 16.953 1 97.12 132 ALA A C 1
ATOM 1001 O O . ALA A 1 132 ? 12.672 1.709 16.359 1 97.12 132 ALA A O 1
ATOM 1002 N N . ALA A 1 133 ? 10.883 1.504 17.625 1 97.19 133 ALA A N 1
ATOM 1003 C CA . ALA A 1 133 ? 10.383 2.865 17.469 1 97.19 133 ALA A CA 1
ATOM 1004 C C . ALA A 1 133 ? 11.438 3.891 17.875 1 97.19 133 ALA A C 1
ATOM 1006 O O . ALA A 1 133 ? 11.531 4.961 17.266 1 97.19 133 ALA A O 1
ATOM 1007 N N . PRO A 1 134 ? 12.312 3.566 18.922 1 96.56 134 PRO A N 1
ATOM 1008 C CA . PRO A 1 134 ? 13.336 4.547 19.281 1 96.56 134 PRO A CA 1
ATOM 1009 C C . PRO A 1 134 ? 14.422 4.68 18.203 1 96.56 134 PRO A C 1
ATOM 1011 O O . PRO A 1 134 ? 15.156 5.664 18.188 1 96.56 134 PRO A O 1
ATOM 1014 N N . TYR A 1 135 ? 14.523 3.711 17.281 1 97.25 135 TYR A N 1
ATOM 1015 C CA . TYR A 1 135 ? 15.664 3.646 16.391 1 97.25 135 TYR A CA 1
ATOM 1016 C C . TYR A 1 135 ? 15.281 4.09 14.977 1 97.25 135 TYR A C 1
ATOM 1018 O O . TYR A 1 135 ? 16.141 4.496 14.195 1 97.25 135 TYR A O 1
ATOM 1026 N N . LEU A 1 136 ? 14.055 3.961 14.625 1 98.19 136 LEU A N 1
ATOM 1027 C CA . LEU A 1 136 ? 13.562 4.332 13.305 1 98.19 136 LEU A CA 1
ATOM 1028 C C . LEU A 1 136 ? 12.062 4.609 13.352 1 98.19 136 LEU A C 1
ATOM 1030 O O . LEU A 1 136 ? 11.359 4.102 14.227 1 98.19 136 LEU A O 1
ATOM 1034 N N . PRO A 1 137 ? 11.539 5.473 12.469 1 98.06 137 PRO A N 1
ATOM 1035 C CA . PRO A 1 137 ? 10.078 5.574 12.359 1 98.06 137 PRO A CA 1
ATOM 1036 C C . PRO A 1 137 ? 9.438 4.297 11.828 1 98.06 137 PRO A C 1
ATOM 1038 O O . PRO A 1 137 ? 9.625 3.949 10.656 1 98.06 137 PRO A O 1
ATOM 1041 N N . ILE A 1 138 ? 8.68 3.646 12.648 1 98 138 ILE A N 1
ATOM 1042 C CA . ILE A 1 138 ? 7.98 2.447 12.203 1 98 138 ILE A CA 1
ATOM 1043 C C . ILE A 1 138 ? 6.723 2.844 11.438 1 98 138 ILE A C 1
ATOM 1045 O O . ILE A 1 138 ? 6.137 3.9 11.688 1 98 138 ILE A O 1
ATOM 1049 N N . GLY A 1 139 ? 6.379 2.121 10.477 1 98 139 GLY A N 1
ATOM 1050 C CA . GLY A 1 139 ? 5.219 2.428 9.656 1 98 139 GLY A CA 1
ATOM 1051 C C . GLY A 1 139 ? 4.691 1.228 8.898 1 98 139 GLY A C 1
ATOM 1052 O O . GLY A 1 139 ? 5.215 0.119 9.039 1 98 139 GLY A O 1
ATOM 1053 N N . TYR A 1 140 ? 3.633 1.382 8.203 1 98 140 TYR A N 1
ATOM 1054 C CA . TYR A 1 140 ? 3.021 0.348 7.375 1 98 140 TYR A CA 1
ATOM 1055 C C . TYR A 1 140 ? 2.469 0.939 6.082 1 98 140 TYR A C 1
ATOM 1057 O O . TYR A 1 140 ? 2.242 2.148 5.992 1 98 140 TYR A O 1
ATOM 1065 N N . GLY A 1 141 ? 2.316 0.082 5.113 1 97.62 141 GLY A N 1
ATOM 1066 C CA . GLY A 1 141 ? 1.695 0.509 3.871 1 97.62 141 GLY A CA 1
ATOM 1067 C C . GLY A 1 141 ? 0.197 0.716 3.992 1 97.62 141 GLY A C 1
ATOM 1068 O O . GLY A 1 141 ? -0.538 -0.216 4.328 1 97.62 141 GLY A O 1
ATOM 1069 N N . GLY A 1 142 ? -0.236 1.919 3.785 1 97.69 142 GLY A N 1
ATOM 1070 C CA . GLY A 1 142 ? -1.658 2.219 3.752 1 97.69 142 GLY A CA 1
ATOM 1071 C C . GLY A 1 142 ? -2.299 1.933 2.408 1 97.69 142 GLY A C 1
ATOM 1072 O O . GLY A 1 142 ? -1.642 1.423 1.497 1 97.69 142 GLY A O 1
ATOM 1073 N N . ARG A 1 143 ? -3.596 2.197 2.328 1 98.5 143 ARG A N 1
ATOM 1074 C CA . ARG A 1 143 ? -4.34 1.951 1.097 1 98.5 143 ARG A CA 1
ATOM 1075 C C . ARG A 1 143 ? -4.66 3.26 0.379 1 98.5 143 ARG A C 1
ATOM 1077 O O . ARG A 1 143 ? -5.625 3.941 0.723 1 98.5 143 ARG A O 1
ATOM 1084 N N . SER A 1 144 ? -3.951 3.486 -0.671 1 98.25 144 SER A N 1
ATOM 1085 C CA . SER A 1 144 ? -4.047 4.77 -1.36 1 98.25 144 SER A CA 1
ATOM 1086 C C . SER A 1 144 ? -5.434 4.973 -1.964 1 98.25 144 SER A C 1
ATOM 1088 O O . SER A 1 144 ? -5.93 6.098 -2.025 1 98.25 144 SER A O 1
ATOM 1090 N N . SER A 1 145 ? -6.094 3.898 -2.35 1 98.25 145 SER A N 1
ATOM 1091 C CA . SER A 1 145 ? -7.367 4.016 -3.057 1 98.25 145 SER A CA 1
ATOM 1092 C C . SER A 1 145 ? -8.484 4.438 -2.111 1 98.25 145 SER A C 1
ATOM 1094 O O . SER A 1 145 ? -9.578 4.805 -2.557 1 98.25 145 SER A O 1
ATOM 1096 N N . SER A 1 146 ? -8.18 4.414 -0.808 1 98.5 146 SER A N 1
ATOM 1097 C CA . SER A 1 146 ? -9.211 4.758 0.162 1 98.5 146 SER A CA 1
ATOM 1098 C C . SER A 1 146 ? -9.062 6.199 0.641 1 98.5 146 SER A C 1
ATOM 1100 O O . SER A 1 146 ? -9.797 6.641 1.53 1 98.5 146 SER A O 1
ATOM 1102 N N . ILE A 1 147 ? -8.133 6.93 0.071 1 98.81 147 ILE A N 1
ATOM 1103 C CA . ILE A 1 147 ? -7.922 8.32 0.47 1 98.81 147 ILE A CA 1
ATOM 1104 C C . ILE A 1 147 ? -8.945 9.211 -0.221 1 98.81 147 ILE A C 1
ATOM 1106 O O . ILE A 1 147 ? -9.109 9.156 -1.442 1 98.81 147 ILE A O 1
ATOM 1110 N N . VAL A 1 148 ? -9.633 9.977 0.54 1 98.81 148 VAL A N 1
ATOM 1111 C CA . VAL A 1 148 ? -10.664 10.867 0.021 1 98.81 148 VAL A CA 1
ATOM 1112 C C . VAL A 1 148 ? -10.422 12.289 0.514 1 98.81 148 VAL A C 1
ATOM 1114 O O . VAL A 1 148 ? -9.648 12.5 1.451 1 98.81 148 VAL A O 1
ATOM 1117 N N . VAL A 1 149 ? -11.023 13.211 -0.138 1 98.75 149 VAL A N 1
ATOM 1118 C CA . VAL A 1 149 ? -10.859 14.625 0.205 1 98.75 149 VAL A CA 1
ATOM 1119 C C . VAL A 1 149 ? -11.82 15 1.327 1 98.75 149 VAL A C 1
ATOM 1121 O O . VAL A 1 149 ? -12.883 14.383 1.477 1 98.75 149 VAL A O 1
ATOM 1124 N N . SER A 1 150 ? -11.484 15.984 2.059 1 98.75 150 SER A N 1
ATOM 1125 C CA . SER A 1 150 ? -12.312 16.547 3.117 1 98.75 150 SER A CA 1
ATOM 1126 C C . SER A 1 150 ? -13.758 16.703 2.664 1 98.75 150 SER A C 1
ATOM 1128 O O . SER A 1 150 ? -14.023 17.094 1.526 1 98.75 150 SER A O 1
ATOM 1130 N N . GLY A 1 151 ? -14.648 16.391 3.58 1 97.88 151 GLY A N 1
ATOM 1131 C CA . GLY A 1 151 ? -16.062 16.516 3.283 1 97.88 151 GLY A CA 1
ATOM 1132 C C . GLY A 1 151 ? -16.688 15.211 2.822 1 97.88 151 GLY A C 1
ATOM 1133 O O . GLY A 1 151 ? -17.922 15.078 2.801 1 97.88 151 GLY A O 1
ATOM 1134 N N . THR A 1 152 ? -15.867 14.234 2.447 1 97.88 152 THR A N 1
ATOM 1135 C CA . THR A 1 152 ? -16.375 12.945 1.986 1 97.88 152 THR A CA 1
ATOM 1136 C C . THR A 1 152 ? -16.828 12.094 3.166 1 97.88 152 THR A C 1
ATOM 1138 O O . THR A 1 152 ? -16.141 12.008 4.18 1 97.88 152 THR A O 1
ATOM 1141 N N . ARG A 1 153 ? -18.016 11.414 3.08 1 97.75 153 ARG A N 1
ATOM 1142 C CA . ARG A 1 153 ? -18.516 10.523 4.129 1 97.75 153 ARG A CA 1
ATOM 1143 C C . ARG A 1 153 ? -17.656 9.258 4.219 1 97.75 153 ARG A C 1
ATOM 1145 O O . ARG A 1 153 ? -17.188 8.75 3.203 1 97.75 153 ARG A O 1
ATOM 1152 N N . ILE A 1 154 ? -17.422 8.766 5.398 1 98.5 154 ILE A N 1
ATOM 1153 C CA . ILE A 1 154 ? -16.703 7.531 5.688 1 98.5 154 ILE A CA 1
ATOM 1154 C C . ILE A 1 154 ? -17.688 6.465 6.168 1 98.5 154 ILE A C 1
ATOM 1156 O O . ILE A 1 154 ? -18.281 6.602 7.242 1 98.5 154 ILE A O 1
ATOM 1160 N N . THR A 1 155 ? -17.875 5.426 5.434 1 98.69 155 THR A N 1
ATOM 1161 C CA . THR A 1 155 ? -18.797 4.359 5.801 1 98.69 155 THR A CA 1
ATOM 1162 C C . THR A 1 155 ? -18.203 3.486 6.906 1 98.69 155 THR A C 1
ATOM 1164 O O . THR A 1 155 ? -17.078 3.004 6.785 1 98.69 155 THR A O 1
ATOM 1167 N N . ARG A 1 156 ? -18.953 3.334 8.008 1 98.81 156 ARG A N 1
ATOM 1168 C CA . ARG A 1 156 ? -18.516 2.443 9.078 1 98.81 156 ARG A CA 1
ATOM 1169 C C . ARG A 1 156 ? -18.203 1.052 8.539 1 98.81 156 ARG A C 1
ATOM 1171 O O . ARG A 1 156 ? -19.031 0.435 7.879 1 98.81 156 ARG A O 1
ATOM 1178 N N . PRO A 1 157 ? -17.031 0.499 8.789 1 98.81 157 PRO A N 1
ATOM 1179 C CA . PRO A 1 157 ? -16.609 -0.767 8.18 1 98.81 157 PRO A CA 1
ATOM 1180 C C . PRO A 1 157 ? -17.172 -1.985 8.922 1 98.81 157 PRO A C 1
ATOM 1182 O O . PRO A 1 157 ? -17.453 -1.911 10.117 1 98.81 157 PRO A O 1
ATOM 1185 N N . TYR A 1 158 ? -17.312 -3.055 8.172 1 98.62 158 TYR A N 1
ATOM 1186 C CA . TYR A 1 158 ? -17.5 -4.383 8.75 1 98.62 158 TYR A CA 1
ATOM 1187 C C . TYR A 1 158 ? -16.156 -5.074 8.961 1 98.62 158 TYR A C 1
ATOM 1189 O O . TYR A 1 158 ? -15.195 -4.801 8.25 1 98.62 158 TYR A O 1
ATOM 1197 N N . GLY A 1 159 ? -16.078 -5.957 9.859 1 98.5 159 GLY A N 1
ATOM 1198 C CA . GLY A 1 159 ? -14.93 -6.816 10.062 1 98.5 159 GLY A CA 1
ATOM 1199 C C . GLY A 1 159 ? -15.086 -7.77 11.227 1 98.5 159 GLY A C 1
ATOM 1200 O O . GLY A 1 159 ? -16.172 -7.875 11.812 1 98.5 159 GLY A O 1
ATOM 1201 N N . GLN A 1 160 ? -14.102 -8.555 11.438 1 98.56 160 GLN A N 1
ATOM 1202 C CA . GLN A 1 160 ? -14.062 -9.461 12.586 1 98.56 160 GLN A CA 1
ATOM 1203 C C . GLN A 1 160 ? -13.328 -8.828 13.766 1 98.56 160 GLN A C 1
ATOM 1205 O O . GLN A 1 160 ? -12.406 -8.031 13.57 1 98.56 160 GLN A O 1
ATOM 1210 N N . TYR A 1 161 ? -13.781 -9.117 14.938 1 98.12 161 TYR A N 1
ATOM 1211 C CA . TYR A 1 161 ? -13.172 -8.602 16.172 1 98.12 161 TYR A CA 1
ATOM 1212 C C . TYR A 1 161 ? -13.367 -9.578 17.328 1 98.12 161 TYR A C 1
ATOM 1214 O O . TYR A 1 161 ? -14.18 -10.5 17.234 1 98.12 161 TYR A O 1
ATOM 1222 N N . ARG A 1 162 ? -12.617 -9.398 18.359 1 96.19 162 ARG A N 1
ATOM 1223 C CA . ARG A 1 162 ? -12.797 -10.195 19.562 1 96.19 162 ARG A CA 1
ATOM 1224 C C . ARG A 1 162 ? -14.07 -9.789 20.312 1 96.19 162 ARG A C 1
ATOM 1226 O O . ARG A 1 162 ? -14.336 -8.602 20.484 1 96.19 162 ARG A O 1
ATOM 1233 N N . ASP A 1 163 ? -14.828 -10.695 20.641 1 95.19 163 ASP A N 1
ATOM 1234 C CA . ASP A 1 163 ? -16.047 -10.531 21.438 1 95.19 163 ASP A CA 1
ATOM 1235 C C . ASP A 1 163 ? -16.047 -11.477 22.625 1 95.19 163 ASP A C 1
ATOM 1237 O O . ASP A 1 163 ? -16.766 -12.477 22.625 1 95.19 163 ASP A O 1
ATOM 1241 N N . GLY A 1 164 ? -15.344 -11.031 23.703 1 92.06 164 GLY A N 1
ATOM 1242 C CA . GLY A 1 164 ? -15.062 -11.961 24.781 1 92.06 164 GLY A CA 1
ATOM 1243 C C . GLY A 1 164 ? -14.172 -13.117 24.359 1 92.06 164 GLY A C 1
ATOM 1244 O O . GLY A 1 164 ? -13.086 -12.906 23.828 1 92.06 164 GLY A O 1
ATOM 1245 N N . GLU A 1 165 ? -14.641 -14.305 24.562 1 91.25 165 GLU A N 1
ATOM 1246 C CA . GLU A 1 165 ? -13.883 -15.492 24.188 1 91.25 165 GLU A CA 1
ATOM 1247 C C . GLU A 1 165 ? -14.18 -15.906 22.75 1 91.25 165 GLU A C 1
ATOM 1249 O O . GLU A 1 165 ? -13.492 -16.766 22.188 1 91.25 165 GLU A O 1
ATOM 1254 N N . LYS A 1 166 ? -15.078 -15.234 22.125 1 94.12 166 LYS A N 1
ATOM 1255 C CA . LYS A 1 166 ? -15.477 -15.57 20.766 1 94.12 166 LYS A CA 1
ATOM 1256 C C . LYS A 1 166 ? -14.977 -14.523 19.766 1 94.12 166 LYS A C 1
ATOM 1258 O O . LYS A 1 166 ? -14.422 -13.5 20.172 1 94.12 166 LYS A O 1
ATOM 1263 N N . ILE A 1 167 ? -15.008 -14.906 18.484 1 96.56 167 ILE A N 1
ATOM 1264 C CA . ILE A 1 167 ? -14.742 -13.969 17.406 1 96.56 167 ILE A CA 1
ATOM 1265 C C . ILE A 1 167 ? -16.062 -13.5 16.797 1 96.56 167 ILE A C 1
ATOM 1267 O O . ILE A 1 167 ? -16.859 -14.312 16.328 1 96.56 167 ILE A O 1
ATOM 1271 N N . GLY A 1 168 ? -16.266 -12.219 16.969 1 96.81 168 GLY A N 1
ATOM 1272 C CA . GLY A 1 168 ? -17.469 -11.617 16.406 1 96.81 168 GLY A CA 1
ATOM 1273 C C . GLY A 1 168 ? -17.25 -11.062 15.008 1 96.81 168 GLY A C 1
ATOM 1274 O O . GLY A 1 168 ? -16.109 -10.992 14.531 1 96.81 168 GLY A O 1
ATOM 1275 N N . PHE A 1 169 ? -18.359 -10.789 14.32 1 97.69 169 PHE A N 1
ATOM 1276 C CA . PHE A 1 169 ? -18.391 -10.188 12.992 1 97.69 169 PHE A CA 1
ATOM 1277 C C . PHE A 1 169 ? -19.5 -9.156 12.898 1 97.69 169 PHE A C 1
ATOM 1279 O O . PHE A 1 169 ? -20.609 -9.391 13.359 1 97.69 169 PHE A O 1
ATOM 1286 N N . GLY A 1 170 ? -19.203 -8 12.375 1 98.12 170 GLY A N 1
ATOM 1287 C CA . GLY A 1 170 ? -20.188 -6.941 12.219 1 98.12 170 GLY A CA 1
ATOM 1288 C C . GLY A 1 170 ? -19.578 -5.57 12.031 1 98.12 170 GLY A C 1
ATOM 1289 O O . GLY A 1 170 ? -18.375 -5.457 11.781 1 98.12 170 GLY A O 1
ATOM 1290 N N . PRO A 1 171 ? -20.453 -4.512 12.062 1 98.38 171 PRO A N 1
ATOM 1291 C CA . PRO A 1 171 ? -19.906 -3.158 12.016 1 98.38 171 PRO A CA 1
ATOM 1292 C C . PRO A 1 171 ? -18.922 -2.881 13.164 1 98.38 171 PRO A C 1
ATOM 1294 O O . PRO A 1 171 ? -19.141 -3.344 14.281 1 98.38 171 PRO A O 1
ATOM 1297 N N . SER A 1 172 ? -17.922 -2.193 12.852 1 98.75 172 SER A N 1
ATOM 1298 C CA . SER A 1 172 ? -16.953 -1.827 13.875 1 98.75 172 SER A CA 1
ATOM 1299 C C . SER A 1 172 ? -17.625 -1.16 15.062 1 98.75 172 SER A C 1
ATOM 1301 O O . SER A 1 172 ? -18.5 -0.32 14.891 1 98.75 172 SER A O 1
ATOM 1303 N N . ARG A 1 173 ? -17.172 -1.469 16.219 1 98.06 173 ARG A N 1
ATOM 1304 C CA . ARG A 1 173 ? -17.703 -0.92 17.453 1 98.06 173 ARG A CA 1
ATOM 1305 C C . ARG A 1 173 ? -16.766 0.13 18.031 1 98.06 173 ARG A C 1
ATOM 1307 O O . ARG A 1 173 ? -17.125 0.846 18.969 1 98.06 173 ARG A O 1
ATOM 1314 N N . ALA A 1 174 ? -15.586 0.214 17.484 1 98.75 174 ALA A N 1
ATOM 1315 C CA . ALA A 1 174 ? -14.547 1.091 18.016 1 98.75 174 ALA A CA 1
ATOM 1316 C C . ALA A 1 174 ? -13.938 1.954 16.922 1 98.75 174 ALA A C 1
ATOM 1318 O O . ALA A 1 174 ? -12.727 1.934 16.719 1 98.75 174 ALA A O 1
ATOM 1319 N N . LEU A 1 175 ? -14.789 2.76 16.266 1 98.88 175 LEU A N 1
ATOM 1320 C CA . LEU A 1 175 ? -14.344 3.656 15.195 1 98.88 175 LEU A CA 1
ATOM 1321 C C . LEU A 1 175 ? -13.703 4.914 15.773 1 98.88 175 LEU A C 1
ATOM 1323 O O . LEU A 1 175 ? -14.281 5.562 16.656 1 98.88 175 LEU A O 1
ATOM 1327 N N . ASP A 1 176 ? -12.531 5.211 15.328 1 98.94 176 ASP A N 1
ATOM 1328 C CA . ASP A 1 176 ? -11.664 6.246 15.883 1 98.94 176 ASP A CA 1
ATOM 1329 C C . ASP A 1 176 ? -11.141 7.168 14.781 1 98.94 176 ASP A C 1
ATOM 1331 O O . ASP A 1 176 ? -11.305 6.879 13.594 1 98.94 176 ASP A O 1
ATOM 1335 N N . TYR A 1 177 ? -10.711 8.375 15.109 1 98.88 177 TYR A N 1
ATOM 1336 C CA . TYR A 1 177 ? -9.961 9.266 14.227 1 98.88 177 TYR A CA 1
ATOM 1337 C C . TYR A 1 177 ? -8.492 9.328 14.641 1 98.88 177 TYR A C 1
ATOM 1339 O O . TYR A 1 177 ? -8.125 8.891 15.734 1 98.88 177 TYR A O 1
ATOM 1347 N N . GLU A 1 178 ? -7.703 9.727 13.773 1 98.88 178 GLU A N 1
ATOM 1348 C CA . GLU A 1 178 ? -6.312 10.031 14.086 1 98.88 178 GLU A CA 1
ATOM 1349 C C . GLU A 1 178 ? -5.914 11.414 13.57 1 98.88 178 GLU A C 1
ATOM 1351 O O . GLU A 1 178 ? -6.09 11.711 12.383 1 98.88 178 GLU A O 1
ATOM 1356 N N . LEU A 1 179 ? -5.426 12.273 14.453 1 98.94 179 LEU A N 1
ATOM 1357 C CA . LEU A 1 179 ? -4.902 13.586 14.086 1 98.94 179 LEU A CA 1
ATOM 1358 C C . LEU A 1 179 ? -3.498 13.469 13.5 1 98.94 179 LEU A C 1
ATOM 1360 O O . LEU A 1 179 ? -2.539 13.211 14.227 1 98.94 179 LEU A O 1
ATOM 1364 N N . GLU A 1 180 ? -3.402 13.609 12.164 1 98.94 180 GLU A N 1
ATOM 1365 C CA . GLU A 1 180 ? -2.121 13.422 11.492 1 98.94 180 GLU A CA 1
ATOM 1366 C C . GLU A 1 180 ? -1.86 14.539 10.484 1 98.94 180 GLU A C 1
ATOM 1368 O O . GLU A 1 180 ? -2.756 15.328 10.18 1 98.94 180 GLU A O 1
ATOM 1373 N N . VAL A 1 181 ? -0.636 14.664 10.109 1 98.94 181 VAL A N 1
ATOM 1374 C CA . VAL A 1 181 ? -0.158 15.43 8.961 1 98.94 181 VAL A CA 1
ATOM 1375 C C . VAL A 1 181 ? 0.652 14.523 8.039 1 98.94 181 VAL A C 1
ATOM 1377 O O . VAL A 1 181 ? 1.186 13.5 8.469 1 98.94 181 VAL A O 1
ATOM 1380 N N . ALA A 1 182 ? 0.663 14.828 6.773 1 98.94 182 ALA A N 1
ATOM 1381 C CA . ALA A 1 182 ? 1.435 14.031 5.82 1 98.94 182 ALA A CA 1
ATOM 1382 C C . ALA A 1 182 ? 2.207 14.93 4.859 1 98.94 182 ALA A C 1
ATOM 1384 O O . ALA A 1 182 ? 1.775 16.047 4.559 1 98.94 182 ALA A O 1
ATOM 1385 N N . CYS A 1 183 ? 3.324 14.453 4.41 1 98.88 183 CYS A N 1
ATOM 1386 C CA . CYS A 1 183 ? 3.992 15.125 3.303 1 98.88 183 CYS A CA 1
ATOM 1387 C C . CYS A 1 183 ? 3.648 14.461 1.974 1 98.88 183 CYS A C 1
ATOM 1389 O O . CYS A 1 183 ? 3.387 13.258 1.924 1 98.88 183 CYS A O 1
ATOM 1391 N N . VAL A 1 184 ? 3.613 15.273 0.95 1 98.94 184 VAL A N 1
ATOM 1392 C CA . VAL A 1 184 ? 3.396 14.859 -0.433 1 98.94 184 VAL A CA 1
ATOM 1393 C C . VAL A 1 184 ? 4.723 14.875 -1.189 1 98.94 184 VAL A C 1
ATOM 1395 O O . VAL A 1 184 ? 5.422 15.891 -1.208 1 98.94 184 VAL A O 1
ATOM 1398 N N . ILE A 1 185 ? 5.027 13.742 -1.807 1 98.94 185 ILE A N 1
ATOM 1399 C CA . ILE A 1 185 ? 6.25 13.656 -2.596 1 98.94 185 ILE A CA 1
ATOM 1400 C C . ILE A 1 185 ? 6.059 14.375 -3.93 1 98.94 185 ILE A C 1
ATOM 1402 O O . ILE A 1 185 ? 5.051 14.172 -4.609 1 98.94 185 ILE A O 1
ATOM 1406 N N . GLY A 1 186 ? 6.996 15.195 -4.285 1 98.75 186 GLY A N 1
ATOM 1407 C CA . GLY A 1 186 ? 7.027 15.844 -5.586 1 98.75 186 GLY A CA 1
ATOM 1408 C C . GLY A 1 186 ? 8.031 15.227 -6.539 1 98.75 186 GLY A C 1
ATOM 1409 O O . GLY A 1 186 ? 7.656 14.539 -7.488 1 98.75 186 GLY A O 1
ATOM 1410 N N . LYS A 1 187 ? 9.289 15.336 -6.141 1 98.5 187 LYS A N 1
ATOM 1411 C CA . LYS A 1 187 ? 10.367 14.789 -6.957 1 98.5 187 LYS A CA 1
ATOM 1412 C C . LYS A 1 187 ? 10.477 13.273 -6.777 1 98.5 187 LYS A C 1
ATOM 1414 O O . LYS A 1 187 ? 10.758 12.789 -5.676 1 98.5 187 LYS A O 1
ATOM 1419 N N . PRO A 1 188 ? 10.297 12.461 -7.836 1 98.56 188 PRO A N 1
ATOM 1420 C CA . PRO A 1 188 ? 10.344 11 -7.738 1 98.56 188 PRO A CA 1
ATOM 1421 C C . PRO A 1 188 ? 11.773 10.453 -7.758 1 98.56 188 PRO A C 1
ATOM 1423 O O . PRO A 1 188 ? 12.719 11.211 -7.988 1 98.56 188 PRO A O 1
ATOM 1426 N N . THR A 1 189 ? 11.938 9.203 -7.367 1 98.38 189 THR A N 1
ATOM 1427 C CA . THR A 1 189 ? 13.18 8.453 -7.523 1 98.38 189 THR A CA 1
ATOM 1428 C C . THR A 1 189 ? 12.938 7.164 -8.312 1 98.38 189 THR A C 1
ATOM 1430 O O . THR A 1 189 ? 11.797 6.84 -8.648 1 98.38 189 THR A O 1
ATOM 1433 N N . GLN A 1 190 ? 14.016 6.477 -8.648 1 97.62 190 GLN A N 1
ATOM 1434 C CA . GLN A 1 190 ? 13.945 5.168 -9.281 1 97.62 190 GLN A CA 1
ATOM 1435 C C . GLN A 1 190 ? 14.117 4.047 -8.266 1 97.62 190 GLN A C 1
ATOM 1437 O O . GLN A 1 190 ? 14.719 4.25 -7.207 1 97.62 190 GLN A O 1
ATOM 1442 N N . LEU A 1 191 ? 13.523 2.9 -8.578 1 97.88 191 LEU A N 1
ATOM 1443 C CA . LEU A 1 191 ? 13.703 1.749 -7.699 1 97.88 191 LEU A CA 1
ATOM 1444 C C . LEU A 1 191 ? 15.18 1.451 -7.488 1 97.88 191 LEU A C 1
ATOM 1446 O O . LEU A 1 191 ? 15.953 1.407 -8.445 1 97.88 191 LEU A O 1
ATOM 1450 N N . GLY A 1 192 ? 15.586 1.281 -6.258 1 97.12 192 GLY A N 1
ATOM 1451 C CA . GLY A 1 192 ? 16.984 1.091 -5.902 1 97.12 192 GLY A CA 1
ATOM 1452 C C . GLY A 1 192 ? 17.625 2.338 -5.332 1 97.12 192 GLY A C 1
ATOM 1453 O O . GLY A 1 192 ? 18.688 2.266 -4.707 1 97.12 192 GLY A O 1
ATOM 1454 N N . ASP A 1 193 ? 17.016 3.506 -5.562 1 96.75 193 ASP A N 1
ATOM 1455 C CA . ASP A 1 193 ? 17.547 4.77 -5.074 1 96.75 193 ASP A CA 1
ATOM 1456 C C . ASP A 1 193 ? 17.219 4.973 -3.598 1 96.75 193 ASP A C 1
ATOM 1458 O O . ASP A 1 193 ? 16.219 4.453 -3.104 1 96.75 193 ASP A O 1
ATOM 1462 N N . ARG A 1 194 ? 18.094 5.695 -2.947 1 97.75 194 ARG A N 1
ATOM 1463 C CA . ARG A 1 194 ? 17.859 6.168 -1.587 1 97.75 194 ARG A CA 1
ATOM 1464 C C . ARG A 1 194 ? 17.906 7.691 -1.521 1 97.75 194 ARG A C 1
ATOM 1466 O O . ARG A 1 194 ? 18.609 8.328 -2.303 1 97.75 194 ARG A O 1
ATOM 1473 N N . ILE A 1 195 ? 17.125 8.266 -0.675 1 98.62 195 ILE A N 1
ATOM 1474 C CA . ILE A 1 195 ? 17.172 9.703 -0.433 1 98.62 195 ILE A CA 1
ATOM 1475 C C . ILE A 1 195 ? 17.859 9.977 0.9 1 98.62 195 ILE A C 1
ATOM 1477 O O . ILE A 1 195 ? 17.422 9.492 1.946 1 98.62 195 ILE A O 1
ATOM 1481 N N . ALA A 1 196 ? 18.953 10.68 0.866 1 98.38 196 ALA A N 1
ATOM 1482 C CA . ALA A 1 196 ? 19.594 11.117 2.107 1 98.38 196 ALA A CA 1
ATOM 1483 C C . ALA A 1 196 ? 18.688 12.039 2.902 1 98.38 196 ALA A C 1
ATOM 1485 O O . ALA A 1 196 ? 17.953 12.852 2.324 1 98.38 196 ALA A O 1
ATOM 1486 N N . VAL A 1 197 ? 18.781 11.938 4.215 1 98.44 197 VAL A N 1
ATOM 1487 C CA . VAL A 1 197 ? 17.938 12.773 5.07 1 98.44 197 VAL A CA 1
ATOM 1488 C C . VAL A 1 197 ? 18.188 14.25 4.746 1 98.44 197 VAL A C 1
ATOM 1490 O O . VAL A 1 197 ? 17.266 15.062 4.809 1 98.44 197 VAL A O 1
ATOM 1493 N N . SER A 1 198 ? 19.375 14.617 4.301 1 98.19 198 SER A N 1
ATOM 1494 C CA . SER A 1 198 ? 19.75 15.992 3.971 1 98.19 198 SER A CA 1
ATOM 1495 C C . SER A 1 198 ? 19.078 16.453 2.684 1 98.19 198 SER A C 1
ATOM 1497 O O . SER A 1 198 ? 18.969 17.656 2.428 1 98.19 198 SER A O 1
ATOM 1499 N N . ASP A 1 199 ? 18.625 15.492 1.871 1 98.19 199 ASP A N 1
ATOM 1500 C CA . ASP A 1 199 ? 18.047 15.836 0.577 1 98.19 199 ASP A CA 1
ATOM 1501 C C . ASP A 1 199 ? 16.516 15.734 0.616 1 98.19 199 ASP A C 1
ATOM 1503 O O . ASP A 1 199 ? 15.852 15.953 -0.395 1 98.19 199 ASP A O 1
ATOM 1507 N N . ALA A 1 200 ? 15.984 15.422 1.762 1 98.62 200 ALA A N 1
ATOM 1508 C CA . ALA A 1 200 ? 14.57 15.086 1.881 1 98.62 200 ALA A CA 1
ATOM 1509 C C . ALA A 1 200 ? 13.695 16.25 1.421 1 98.62 200 ALA A C 1
ATOM 1511 O O . ALA A 1 200 ? 12.703 16.047 0.717 1 98.62 200 ALA A O 1
ATOM 1512 N N . ASP A 1 201 ? 14.047 17.484 1.766 1 98.12 201 ASP A N 1
ATOM 1513 C CA . ASP A 1 201 ? 13.234 18.641 1.449 1 98.12 201 ASP A CA 1
ATOM 1514 C C . ASP A 1 201 ? 13.055 18.797 -0.06 1 98.12 201 ASP A C 1
ATOM 1516 O O . ASP A 1 201 ? 12.008 19.25 -0.523 1 98.12 201 ASP A O 1
ATOM 1520 N N . GLU A 1 202 ? 14.023 18.406 -0.807 1 97.88 202 GLU A N 1
ATOM 1521 C CA . GLU A 1 202 ? 13.977 18.531 -2.262 1 97.88 202 GLU A CA 1
ATOM 1522 C C . GLU A 1 202 ? 12.898 17.625 -2.857 1 97.88 202 GLU A C 1
ATOM 1524 O O . GLU A 1 202 ? 12.398 17.891 -3.953 1 97.88 202 GLU A O 1
ATOM 1529 N N . HIS A 1 203 ? 12.531 16.641 -2.127 1 98.69 203 HIS A N 1
ATOM 1530 C CA . HIS A 1 203 ? 11.586 15.656 -2.637 1 98.69 203 HIS A CA 1
ATOM 1531 C C . HIS A 1 203 ? 10.172 15.938 -2.131 1 98.69 203 HIS A C 1
ATOM 1533 O O . HIS A 1 203 ? 9.203 15.359 -2.629 1 98.69 203 HIS A O 1
ATOM 1539 N N . ILE A 1 204 ? 10.008 16.75 -1.161 1 98.81 204 ILE A N 1
ATOM 1540 C CA . ILE A 1 204 ? 8.703 17.031 -0.577 1 98.81 204 ILE A CA 1
ATOM 1541 C C . ILE A 1 204 ? 8.078 18.25 -1.275 1 98.81 204 ILE A C 1
ATOM 1543 O O . ILE A 1 204 ? 8.664 19.328 -1.308 1 98.81 204 ILE A O 1
ATOM 1547 N N . PHE A 1 205 ? 6.875 18.078 -1.913 1 98.81 205 PHE A N 1
ATOM 1548 C CA . PHE A 1 205 ? 6.109 19.141 -2.555 1 98.81 205 PHE A CA 1
ATOM 1549 C C . PHE A 1 205 ? 5.449 20.031 -1.513 1 98.81 205 PHE A C 1
ATOM 1551 O O . PHE A 1 205 ? 5.473 21.266 -1.634 1 98.81 205 PHE A O 1
ATOM 1558 N N . GLY A 1 206 ? 4.844 19.406 -0.485 1 98.81 206 GLY A N 1
ATOM 1559 C CA . GLY A 1 206 ? 4.16 20.109 0.588 1 98.81 206 GLY A CA 1
ATOM 1560 C C . GLY A 1 206 ? 3.504 19.172 1.588 1 98.81 206 GLY A C 1
ATOM 1561 O O . GLY A 1 206 ? 3.793 17.969 1.611 1 98.81 206 GLY A O 1
ATOM 1562 N N . LEU A 1 207 ? 2.732 19.797 2.5 1 98.94 207 LEU A N 1
ATOM 1563 C CA . LEU A 1 207 ? 2.08 19.047 3.564 1 98.94 207 LEU A CA 1
ATOM 1564 C C . LEU A 1 207 ? 0.562 19.172 3.467 1 98.94 207 LEU A C 1
ATOM 1566 O O . LEU A 1 207 ? 0.05 20.172 2.963 1 98.94 207 LEU A O 1
ATOM 1570 N N . VAL A 1 208 ? -0.132 18.172 3.936 1 98.94 208 VAL A N 1
ATOM 1571 C CA . VAL A 1 208 ? -1.585 18.172 4.07 1 98.94 208 VAL A CA 1
ATOM 1572 C C . VAL A 1 208 ? -1.974 17.609 5.438 1 98.94 208 VAL A C 1
ATOM 1574 O O . VAL A 1 208 ? -1.2 16.875 6.062 1 98.94 208 VAL A O 1
ATOM 1577 N N . LEU A 1 209 ? -3.156 18.016 5.922 1 98.94 209 LEU A N 1
ATOM 1578 C CA . LEU A 1 209 ? -3.748 17.312 7.047 1 98.94 209 LEU A CA 1
ATOM 1579 C C . LEU A 1 209 ? -4.238 15.93 6.621 1 98.94 209 LEU A C 1
ATOM 1581 O O . LEU A 1 209 ? -4.656 15.742 5.477 1 98.94 209 LEU A O 1
ATOM 1585 N N . LEU A 1 210 ? -4.195 15.031 7.539 1 98.94 210 LEU A N 1
ATOM 1586 C CA . LEU A 1 210 ? -4.625 13.664 7.25 1 98.94 210 LEU A CA 1
ATOM 1587 C C . LEU A 1 210 ? -5.293 13.039 8.469 1 98.94 210 LEU A C 1
ATOM 1589 O O . LEU A 1 210 ? -4.812 13.188 9.594 1 98.94 210 LEU A O 1
ATOM 1593 N N . ASN A 1 211 ? -6.441 12.5 8.281 1 98.94 211 ASN A N 1
ATOM 1594 C CA . ASN A 1 211 ? -7.117 11.633 9.242 1 98.94 211 ASN A CA 1
ATOM 1595 C C . ASN A 1 211 ? -7.199 10.195 8.75 1 98.94 211 ASN A C 1
ATOM 1597 O O . ASN A 1 211 ? -8.023 9.875 7.891 1 98.94 211 ASN A O 1
ATOM 1601 N N . ASP A 1 212 ? -6.324 9.328 9.281 1 98.75 212 ASP A N 1
ATOM 1602 C CA . ASP A 1 212 ? -6.383 7.91 8.969 1 98.75 212 ASP A CA 1
ATOM 1603 C C . ASP A 1 212 ? -7.383 7.188 9.867 1 98.75 212 ASP A C 1
ATOM 1605 O O . ASP A 1 212 ? -7.004 6.617 10.891 1 98.75 212 ASP A O 1
ATOM 1609 N N . TRP A 1 213 ? -8.586 7.105 9.406 1 98.94 213 TRP A N 1
ATOM 1610 C CA . TRP A 1 213 ? -9.641 6.5 10.211 1 98.94 213 TRP A CA 1
ATOM 1611 C C . TRP A 1 213 ? -9.25 5.094 10.656 1 98.94 213 TRP A C 1
ATOM 1613 O O . TRP A 1 213 ? -8.68 4.328 9.875 1 98.94 213 TRP A O 1
ATOM 1623 N N . SER A 1 214 ? -9.648 4.777 11.883 1 98.88 214 SER A N 1
ATOM 1624 C CA . SER A 1 214 ? -9.211 3.514 12.469 1 98.88 214 SER A CA 1
ATOM 1625 C C . SER A 1 214 ? -10.375 2.768 13.109 1 98.88 214 SER A C 1
ATOM 1627 O O . SER A 1 214 ? -11.094 3.324 13.945 1 98.88 214 SER A O 1
ATOM 1629 N N . ALA A 1 215 ? -10.609 1.564 12.688 1 98.88 215 ALA A N 1
ATOM 1630 C CA . ALA A 1 215 ? -11.484 0.631 13.398 1 98.88 215 ALA A CA 1
ATOM 1631 C C . ALA A 1 215 ? -10.688 -0.224 14.375 1 98.88 215 ALA A C 1
ATOM 1633 O O . ALA A 1 215 ? -10.242 -1.322 14.031 1 98.88 215 ALA A O 1
ATOM 1634 N N . ARG A 1 216 ? -10.672 0.25 15.609 1 98.75 216 ARG A N 1
ATOM 1635 C CA . ARG A 1 216 ? -9.703 -0.254 16.578 1 98.75 216 ARG A CA 1
ATOM 1636 C C . ARG A 1 216 ? -9.992 -1.709 16.938 1 98.75 216 ARG A C 1
ATOM 1638 O O . ARG A 1 216 ? -9.062 -2.488 17.172 1 98.75 216 ARG A O 1
ATOM 1645 N N . ASP A 1 217 ? -11.234 -2.133 16.984 1 98.5 217 ASP A N 1
ATOM 1646 C CA . ASP A 1 217 ? -11.617 -3.504 17.312 1 98.5 217 ASP A CA 1
ATOM 1647 C C . ASP A 1 217 ? -11.195 -4.469 16.203 1 98.5 217 ASP A C 1
ATOM 1649 O O . ASP A 1 217 ? -10.625 -5.527 16.484 1 98.5 217 ASP A O 1
ATOM 1653 N N . ILE A 1 218 ? -11.398 -4.062 14.977 1 98.69 218 ILE A N 1
ATOM 1654 C CA . ILE A 1 218 ? -10.992 -4.863 13.828 1 98.69 218 ILE A CA 1
ATOM 1655 C C . ILE A 1 218 ? -9.469 -4.879 13.719 1 98.69 218 ILE A C 1
ATOM 1657 O O . ILE A 1 218 ? -8.867 -5.941 13.547 1 98.69 218 ILE A O 1
ATOM 1661 N N . GLN A 1 219 ? -8.875 -3.73 13.867 1 98.38 219 GLN A N 1
ATOM 1662 C CA . GLN A 1 219 ? -7.43 -3.57 13.805 1 98.38 219 GLN A CA 1
ATOM 1663 C C . GLN A 1 219 ? -6.734 -4.461 14.836 1 98.38 219 GLN A C 1
ATOM 1665 O O . GLN A 1 219 ? -5.789 -5.18 14.5 1 98.38 219 GLN A O 1
ATOM 1670 N N . GLY A 1 220 ? -7.188 -4.414 16.078 1 97.06 220 GLY A N 1
ATOM 1671 C CA . GLY A 1 220 ? -6.555 -5.168 17.141 1 97.06 220 GLY A CA 1
ATOM 1672 C C . GLY A 1 220 ? -6.598 -6.668 16.922 1 97.06 220 GLY A C 1
ATOM 1673 O O . GLY A 1 220 ? -5.684 -7.387 17.344 1 97.06 220 GLY A O 1
ATOM 1674 N N . PHE A 1 221 ? -7.613 -7.133 16.25 1 97.56 221 PHE A N 1
ATOM 1675 C CA . PHE A 1 221 ? -7.781 -8.562 16.047 1 97.56 221 PHE A CA 1
ATOM 1676 C C . PHE A 1 221 ? -6.863 -9.062 14.93 1 97.56 221 PHE A C 1
ATOM 1678 O O . PHE A 1 221 ? -6.223 -10.109 15.07 1 97.56 221 PHE A O 1
ATOM 1685 N N . GLU A 1 222 ? -6.676 -8.25 13.883 1 97.69 222 GLU A N 1
ATOM 1686 C CA . GLU A 1 222 ? -6.086 -8.758 12.648 1 97.69 222 GLU A CA 1
ATOM 1687 C C . GLU A 1 222 ? -4.594 -8.445 12.578 1 97.69 222 GLU A C 1
ATOM 1689 O O . GLU A 1 222 ? -3.865 -9.055 11.789 1 97.69 222 GLU A O 1
ATOM 1694 N N . MET A 1 223 ? -4.039 -7.516 13.312 1 96.12 223 MET A N 1
ATOM 1695 C CA . MET A 1 223 ? -2.826 -6.82 12.891 1 96.12 223 MET A CA 1
ATOM 1696 C C . MET A 1 223 ? -1.581 -7.605 13.289 1 96.12 223 MET A C 1
ATOM 1698 O O . MET A 1 223 ? -0.493 -7.363 12.766 1 96.12 223 MET A O 1
ATOM 1702 N N . SER A 1 224 ? -1.688 -8.602 14.188 1 91.69 224 SER A N 1
ATOM 1703 C CA . SER A 1 224 ? -0.505 -9.359 14.594 1 91.69 224 SER A CA 1
ATOM 1704 C C . SER A 1 224 ? -0.32 -10.602 13.727 1 91.69 224 SER A C 1
ATOM 1706 O O . SER A 1 224 ? -1.184 -11.477 13.695 1 91.69 224 SER A O 1
ATOM 1708 N N . PRO A 1 225 ? 0.812 -10.672 13.016 1 94.12 225 PRO A N 1
ATOM 1709 C CA . PRO A 1 225 ? 1.995 -9.812 13.086 1 94.12 225 PRO A CA 1
ATOM 1710 C C . PRO A 1 225 ? 2.135 -8.891 11.875 1 94.12 225 PRO A C 1
ATOM 1712 O O . PRO A 1 225 ? 3.15 -8.211 11.727 1 94.12 225 PRO A O 1
ATOM 1715 N N . LEU A 1 226 ? 1.185 -8.844 10.977 1 96.94 226 LEU A N 1
ATOM 1716 C CA . LEU A 1 226 ? 1.4 -8.273 9.648 1 96.94 226 LEU A CA 1
ATOM 1717 C C . LEU A 1 226 ? 0.877 -6.844 9.586 1 96.94 226 LEU A C 1
ATOM 1719 O O . LEU A 1 226 ? 0.874 -6.23 8.516 1 96.94 226 LEU A O 1
ATOM 1723 N N . GLY A 1 227 ? 0.481 -6.316 10.773 1 96.56 227 GLY A N 1
ATOM 1724 C CA . GLY A 1 227 ? 0.007 -4.941 10.805 1 96.56 227 GLY A CA 1
ATOM 1725 C C . GLY A 1 227 ? -1.452 -4.805 10.414 1 96.56 227 GLY A C 1
ATOM 1726 O O . GLY A 1 227 ? -2.131 -5.805 10.172 1 96.56 227 GLY A O 1
ATOM 1727 N N . PRO A 1 228 ? -1.903 -3.545 10.367 1 97.5 228 PRO A N 1
ATOM 1728 C CA . PRO A 1 228 ? -3.322 -3.316 10.086 1 97.5 228 PRO A CA 1
ATOM 1729 C C . PRO A 1 228 ? -3.66 -3.453 8.602 1 97.5 228 PRO A C 1
ATOM 1731 O O . PRO A 1 228 ? -2.816 -3.178 7.742 1 97.5 228 PRO A O 1
ATOM 1734 N N . MET A 1 229 ? -4.848 -3.889 8.305 1 97.88 229 MET A N 1
ATOM 1735 C CA . MET A 1 229 ? -5.383 -3.99 6.953 1 97.88 229 MET A CA 1
ATOM 1736 C C . MET A 1 229 ? -6.816 -3.467 6.895 1 97.88 229 MET A C 1
ATOM 1738 O O . MET A 1 229 ? -7.035 -2.273 6.684 1 97.88 229 MET A O 1
ATOM 1742 N N . ASN A 1 230 ? -7.832 -4.289 7.305 1 98.5 230 ASN A N 1
ATOM 1743 C CA . ASN A 1 230 ? -9.227 -3.873 7.199 1 98.5 230 ASN A CA 1
ATOM 1744 C C . ASN A 1 230 ? -9.578 -2.809 8.234 1 98.5 230 ASN A C 1
ATOM 1746 O O . ASN A 1 230 ? -10.5 -2.018 8.031 1 98.5 230 ASN A O 1
ATOM 1750 N N . GLY A 1 231 ? -8.867 -2.803 9.312 1 98.75 231 GLY A N 1
ATOM 1751 C CA . GLY A 1 231 ? -9.109 -1.78 10.312 1 98.75 231 GLY A CA 1
ATOM 1752 C C . GLY A 1 231 ? -8.719 -0.388 9.859 1 98.75 231 GLY A C 1
ATOM 1753 O O . GLY A 1 231 ? -9.062 0.604 10.5 1 98.75 231 GLY A O 1
ATOM 1754 N N . LYS A 1 232 ? -8.023 -0.306 8.75 1 98.69 232 LYS A N 1
ATOM 1755 C CA . LYS A 1 232 ? -7.449 0.981 8.375 1 98.69 232 LYS A CA 1
ATOM 1756 C C . LYS A 1 232 ? -7.746 1.308 6.914 1 98.69 232 LYS A C 1
ATOM 1758 O O . LYS A 1 232 ? -7.645 2.463 6.496 1 98.69 232 LYS A O 1
ATOM 1763 N N . SER A 1 233 ? -8.156 0.352 6.078 1 98.75 233 SER A N 1
ATOM 1764 C CA . SER A 1 233 ? -8.188 0.551 4.633 1 98.75 233 SER A CA 1
ATOM 1765 C C . SER A 1 233 ? -9.57 1 4.172 1 98.75 233 SER A C 1
ATOM 1767 O O . SER A 1 233 ? -9.836 1.072 2.969 1 98.75 233 SER A O 1
ATOM 1769 N N . PHE A 1 234 ? -10.484 1.371 5.078 1 98.69 234 PHE A N 1
ATOM 1770 C CA . PHE A 1 234 ? -11.852 1.704 4.703 1 98.69 234 PHE A CA 1
ATOM 1771 C C . PHE A 1 234 ? -11.984 3.191 4.402 1 98.69 234 PHE A C 1
ATOM 1773 O O . PHE A 1 234 ? -12.977 3.625 3.816 1 98.69 234 PHE A O 1
ATOM 1780 N N . GLY A 1 235 ? -10.961 3.945 4.922 1 98.69 235 GLY A N 1
ATOM 1781 C CA . GLY A 1 235 ? -11.047 5.371 4.648 1 98.69 235 GLY A CA 1
ATOM 1782 C C . GLY A 1 235 ? -9.93 6.172 5.289 1 98.69 235 GLY A C 1
ATOM 1783 O O . GLY A 1 235 ? -9.578 5.938 6.449 1 98.69 235 GLY A O 1
ATOM 1784 N N . THR A 1 236 ? -9.398 7.109 4.555 1 98.88 236 THR A N 1
ATOM 1785 C CA . THR A 1 236 ? -8.461 8.148 4.988 1 98.88 236 THR A CA 1
ATOM 1786 C C . THR A 1 236 ? -8.844 9.5 4.391 1 98.88 236 THR A C 1
ATOM 1788 O O . THR A 1 236 ? -9.086 9.602 3.188 1 98.88 236 THR A O 1
ATOM 1791 N N . THR A 1 237 ? -8.961 10.508 5.188 1 98.94 237 THR A N 1
ATOM 1792 C CA . THR A 1 237 ? -9.359 11.828 4.715 1 98.94 237 THR A CA 1
ATOM 1793 C C . THR A 1 237 ? -8.172 12.781 4.711 1 98.94 237 THR A C 1
ATOM 1795 O O . THR A 1 237 ? -7.383 12.812 5.66 1 98.94 237 THR A O 1
ATOM 1798 N N . ILE A 1 238 ? -8.016 13.531 3.652 1 98.94 238 ILE A N 1
ATOM 1799 C CA . ILE A 1 238 ? -6.977 14.555 3.656 1 98.94 238 ILE A CA 1
ATOM 1800 C C . ILE A 1 238 ? -7.598 15.922 3.361 1 98.94 238 ILE A C 1
ATOM 1802 O O . ILE A 1 238 ? -8.695 16 2.809 1 98.94 238 ILE A O 1
ATOM 1806 N N . SER A 1 239 ? -6.898 16.969 3.768 1 98.81 239 SER A N 1
ATOM 1807 C CA . SER A 1 239 ? -7.297 18.328 3.428 1 98.81 239 SER A CA 1
ATOM 1808 C C . SER A 1 239 ? -7.125 18.609 1.938 1 98.81 239 SER A C 1
ATOM 1810 O O . SER A 1 239 ? -6.277 18 1.284 1 98.81 239 SER A O 1
ATOM 1812 N N . PRO A 1 240 ? -7.902 19.516 1.409 1 98.56 240 PRO A N 1
ATOM 1813 C CA . PRO A 1 240 ? -7.844 19.781 -0.031 1 98.56 240 PRO A CA 1
ATOM 1814 C C . PRO A 1 240 ? -6.645 20.641 -0.43 1 98.56 240 PRO A C 1
ATOM 1816 O O . PRO A 1 240 ? -6.34 20.766 -1.619 1 98.56 240 PRO A O 1
ATOM 1819 N N . TRP A 1 241 ? -5.941 21.25 0.534 1 98.81 241 TRP A N 1
ATOM 1820 C CA . TRP A 1 241 ? -4.898 22.219 0.239 1 98.81 241 TRP A CA 1
ATOM 1821 C C . TRP A 1 241 ? -3.521 21.688 0.617 1 98.81 241 TRP A C 1
ATOM 1823 O O . TRP A 1 241 ? -3.297 21.297 1.765 1 98.81 241 TRP A O 1
ATOM 1833 N N . VAL A 1 242 ? -2.654 21.656 -0.322 1 98.94 242 VAL A N 1
ATOM 1834 C CA . VAL A 1 242 ? -1.258 21.328 -0.047 1 98.94 242 VAL A CA 1
ATOM 1835 C C . VAL A 1 242 ? -0.489 22.594 0.295 1 98.94 242 VAL A C 1
ATOM 1837 O O . VAL A 1 242 ? -0.381 23.516 -0.532 1 98.94 242 VAL A O 1
ATOM 1840 N N . VAL A 1 243 ? 0.006 22.688 1.513 1 98.94 243 VAL A N 1
ATOM 1841 C CA . VAL A 1 243 ? 0.809 23.828 1.945 1 98.94 243 VAL A CA 1
ATOM 1842 C C . VAL A 1 243 ? 2.287 23.547 1.677 1 98.94 243 VAL A C 1
ATOM 1844 O O . VAL A 1 243 ? 2.838 22.547 2.162 1 98.94 243 VAL A O 1
ATOM 1847 N N . THR A 1 244 ? 2.936 24.375 0.917 1 98.38 244 THR A N 1
ATOM 1848 C CA . THR A 1 244 ? 4.297 24.109 0.464 1 98.38 244 THR A CA 1
ATOM 1849 C C . THR A 1 244 ? 5.297 24.328 1.598 1 98.38 244 THR A C 1
ATOM 1851 O O . THR A 1 244 ? 5 25.031 2.562 1 98.38 244 THR A O 1
ATOM 1854 N N . LEU A 1 245 ? 6.465 23.75 1.457 1 97.81 245 LEU A N 1
ATOM 1855 C CA . LEU A 1 245 ? 7.504 23.922 2.465 1 97.81 245 LEU A CA 1
ATOM 1856 C C . LEU A 1 245 ? 7.961 25.375 2.535 1 97.81 245 LEU A C 1
ATOM 1858 O O . LEU A 1 245 ? 8.312 25.875 3.609 1 97.81 245 LEU A O 1
ATOM 1862 N N . GLU A 1 246 ? 7.906 26.078 1.409 1 97.38 246 GLU A N 1
ATOM 1863 C CA . GLU A 1 246 ? 8.297 27.484 1.375 1 97.38 246 GLU A CA 1
ATOM 1864 C C . GLU A 1 246 ? 7.414 28.312 2.301 1 97.38 246 GLU A C 1
ATOM 1866 O O . GLU A 1 246 ? 7.906 29.219 2.99 1 97.38 246 GLU A O 1
ATOM 1871 N N . ALA A 1 247 ? 6.184 28.047 2.291 1 98.44 247 ALA A N 1
ATOM 1872 C CA . ALA A 1 247 ? 5.258 28.766 3.168 1 98.44 247 ALA A CA 1
ATOM 1873 C C . ALA A 1 247 ? 5.535 28.453 4.633 1 98.44 247 ALA A C 1
ATOM 1875 O O . ALA A 1 247 ? 5.289 29.281 5.512 1 98.44 247 ALA A O 1
ATOM 1876 N N . LEU A 1 248 ? 6.07 27.281 4.895 1 98.62 248 LEU A N 1
ATOM 1877 C CA . LEU A 1 248 ? 6.238 26.797 6.266 1 98.62 248 LEU A CA 1
ATOM 1878 C C . LEU A 1 248 ? 7.621 27.156 6.797 1 98.62 248 LEU A C 1
ATOM 1880 O O . LEU A 1 248 ? 7.863 27.094 8.008 1 98.62 248 LEU A O 1
ATOM 1884 N N . GLU A 1 249 ? 8.516 27.562 5.938 1 97.62 249 GLU A N 1
ATOM 1885 C CA . GLU A 1 249 ? 9.922 27.797 6.266 1 97.62 249 GLU A CA 1
ATOM 1886 C C . GLU A 1 249 ? 10.047 28.734 7.465 1 97.62 249 GLU A C 1
ATOM 1888 O O . GLU A 1 249 ? 10.867 28.5 8.359 1 97.62 249 GLU A O 1
ATOM 1893 N N . PRO A 1 250 ? 9.234 29.875 7.566 1 98.25 250 PRO A N 1
ATOM 1894 C CA . PRO A 1 250 ? 9.367 30.812 8.688 1 98.25 250 PRO A CA 1
ATOM 1895 C C . PRO A 1 250 ? 9.023 30.156 10.031 1 98.25 250 PRO A C 1
ATOM 1897 O O . PRO A 1 250 ? 9.297 30.734 11.086 1 98.25 250 PRO A O 1
ATOM 1900 N N . PHE A 1 251 ? 8.477 29.047 10.023 1 98.69 251 PHE A N 1
ATOM 1901 C CA . PHE A 1 251 ? 7.984 28.422 11.25 1 98.69 251 PHE A CA 1
ATOM 1902 C C . PHE A 1 251 ? 8.82 27.188 11.609 1 98.69 251 PHE A C 1
ATOM 1904 O O . PHE A 1 251 ? 8.422 26.391 12.461 1 98.69 251 PHE A O 1
ATOM 1911 N N . ALA A 1 252 ? 9.922 27 10.859 1 98.5 252 ALA A N 1
ATOM 1912 C CA . ALA A 1 252 ? 10.82 25.891 11.164 1 98.5 252 ALA A CA 1
ATOM 1913 C C . ALA A 1 252 ? 11.281 25.938 12.617 1 98.5 252 ALA A C 1
ATOM 1915 O O . ALA A 1 252 ? 11.516 27.016 13.164 1 98.5 252 ALA A O 1
ATOM 1916 N N . THR A 1 253 ? 11.383 24.781 13.25 1 98.56 253 THR A N 1
ATOM 1917 C CA . THR A 1 253 ? 11.812 24.672 14.641 1 98.56 253 THR A CA 1
ATOM 1918 C C . THR A 1 253 ? 12.516 23.344 14.891 1 98.56 253 THR A C 1
ATOM 1920 O O . THR A 1 253 ? 12.547 22.469 14.008 1 98.56 253 THR A O 1
ATOM 1923 N N . GLN A 1 254 ? 13.148 23.203 16.031 1 97.88 254 GLN A N 1
ATOM 1924 C CA . GLN A 1 254 ? 13.859 21.984 16.391 1 97.88 254 GLN A CA 1
ATOM 1925 C C . GLN A 1 254 ? 12.898 20.922 16.906 1 97.88 254 GLN A C 1
ATOM 1927 O O . GLN A 1 254 ? 12.008 21.203 17.703 1 97.88 254 GLN A O 1
ATOM 1932 N N . PRO A 1 255 ? 13 19.703 16.406 1 97.44 255 PRO A N 1
ATOM 1933 C CA . PRO A 1 255 ? 12.242 18.609 17.016 1 97.44 255 PRO A CA 1
ATOM 1934 C C . PRO A 1 255 ? 12.773 18.219 18.406 1 97.44 255 PRO A C 1
ATOM 1936 O O . PRO A 1 255 ? 13.836 18.688 18.812 1 97.44 255 PRO A O 1
ATOM 1939 N N . PRO A 1 256 ? 12.016 17.375 19.109 1 95.94 256 PRO A N 1
ATOM 1940 C CA . PRO A 1 256 ? 12.531 16.906 20.391 1 95.94 256 PRO A CA 1
ATOM 1941 C C . PRO A 1 256 ? 13.82 16.094 20.25 1 95.94 256 PRO A C 1
ATOM 1943 O O . PRO A 1 256 ? 14.039 15.461 19.203 1 95.94 256 PRO A O 1
ATOM 1946 N N . PRO A 1 257 ? 14.578 16.172 21.266 1 93.75 257 PRO A N 1
ATOM 1947 C CA . PRO A 1 257 ? 15.797 15.367 21.203 1 93.75 257 PRO A CA 1
ATOM 1948 C C . PRO A 1 257 ? 15.508 13.867 21.141 1 93.75 257 PRO A C 1
ATOM 1950 O O . PRO A 1 257 ? 14.539 13.398 21.75 1 93.75 257 PRO A O 1
ATOM 1953 N N . LYS A 1 258 ? 16.391 13.148 20.531 1 93 258 LYS A N 1
ATOM 1954 C CA . LYS A 1 258 ? 16.266 11.695 20.469 1 93 258 LYS A CA 1
ATOM 1955 C C . LYS A 1 258 ? 16.828 11.047 21.734 1 93 258 LYS A C 1
ATOM 1957 O O . LYS A 1 258 ? 17.875 11.445 22.234 1 93 258 LYS A O 1
ATOM 1962 N N . ASP A 1 259 ? 16.109 10.039 22.203 1 91.94 259 ASP A N 1
ATOM 1963 C CA . ASP A 1 259 ? 16.531 9.312 23.391 1 91.94 259 ASP A CA 1
ATOM 1964 C C . ASP A 1 259 ? 17.672 8.344 23.078 1 91.94 259 ASP A C 1
ATOM 1966 O O . ASP A 1 259 ? 18.484 8.023 23.938 1 91.94 259 ASP A O 1
ATOM 1970 N N . THR A 1 260 ? 17.625 7.824 21.891 1 93.44 260 THR A N 1
ATOM 1971 C CA . THR A 1 260 ? 18.625 6.898 21.375 1 93.44 260 THR A CA 1
ATOM 1972 C C . THR A 1 260 ? 19.312 7.465 20.141 1 93.44 260 THR A C 1
ATOM 1974 O O . THR A 1 260 ? 18.641 8.031 19.266 1 93.44 260 THR A O 1
ATOM 1977 N N . PRO A 1 261 ? 20.625 7.305 20.156 1 91.94 261 PRO A N 1
ATOM 1978 C CA . PRO A 1 261 ? 21.297 7.789 18.953 1 91.94 261 PRO A CA 1
ATOM 1979 C C . PRO A 1 261 ? 20.766 7.129 17.672 1 91.94 261 PRO A C 1
ATOM 1981 O O . PRO A 1 261 ? 20.641 5.902 17.625 1 91.94 261 PRO A O 1
ATOM 1984 N N . ALA A 1 262 ? 20.5 7.961 16.703 1 93.81 262 ALA A N 1
ATOM 1985 C CA . ALA A 1 262 ? 20 7.453 15.438 1 93.81 262 ALA A CA 1
ATOM 1986 C C . ALA A 1 262 ? 21.125 6.832 14.617 1 93.81 262 ALA A C 1
ATOM 1988 O O . ALA A 1 262 ? 22.297 7.195 14.781 1 93.81 262 ALA A O 1
ATOM 1989 N N . GLN A 1 263 ? 20.781 5.863 13.805 1 95.75 263 GLN A N 1
ATOM 1990 C CA . GLN A 1 263 ? 21.734 5.375 12.82 1 95.75 263 GLN A CA 1
ATOM 1991 C C . GLN A 1 263 ? 22.156 6.484 11.852 1 95.75 263 GLN A C 1
ATOM 1993 O O . GLN A 1 263 ? 21.422 7.461 11.68 1 95.75 263 GLN A O 1
ATOM 1998 N N . PRO A 1 264 ? 23.25 6.379 11.172 1 94.81 264 PRO A N 1
ATOM 1999 C CA . PRO A 1 264 ? 23.828 7.473 10.391 1 94.81 264 PRO A CA 1
ATOM 2000 C C . PRO A 1 264 ? 22.859 8.023 9.344 1 94.81 264 PRO A C 1
ATOM 2002 O O . PRO A 1 264 ? 22.812 9.234 9.117 1 94.81 264 PRO A O 1
ATOM 2005 N N . TYR A 1 265 ? 22.062 7.258 8.719 1 97.75 265 TYR A N 1
ATOM 2006 C CA . TYR A 1 265 ? 21.219 7.707 7.613 1 97.75 265 TYR A CA 1
ATOM 2007 C C . TYR A 1 265 ? 20.047 8.531 8.125 1 97.75 265 TYR A C 1
ATOM 2009 O O . TYR A 1 265 ? 19.375 9.211 7.355 1 97.75 265 TYR A O 1
ATOM 2017 N N . LEU A 1 266 ? 19.812 8.508 9.461 1 97.88 266 LEU A N 1
ATOM 2018 C CA . LEU A 1 266 ? 18.734 9.281 10.078 1 97.88 266 LEU A CA 1
ATOM 2019 C C . LEU A 1 266 ? 19.297 10.406 10.945 1 97.88 266 LEU A C 1
ATOM 2021 O O . LEU A 1 266 ? 18.562 11.055 11.695 1 97.88 266 LEU A O 1
ATOM 2025 N N . MET A 1 267 ? 20.594 10.555 10.922 1 96.19 267 MET A N 1
ATOM 2026 C CA . MET A 1 267 ? 21.219 11.672 11.625 1 96.19 267 MET A CA 1
ATOM 2027 C C . MET A 1 267 ? 21.125 12.953 10.797 1 96.19 267 MET A C 1
ATOM 2029 O O . MET A 1 267 ? 22 13.227 9.984 1 96.19 267 MET A O 1
ATOM 2033 N N . ASP A 1 268 ? 20.156 13.734 11.086 1 96.44 268 ASP A N 1
ATOM 2034 C CA . ASP A 1 268 ? 19.906 14.977 10.352 1 96.44 268 ASP A CA 1
ATOM 2035 C C . ASP A 1 268 ? 20.75 16.125 10.914 1 96.44 268 ASP A C 1
ATOM 2037 O O . ASP A 1 268 ? 20.641 16.453 12.094 1 96.44 268 ASP A O 1
ATOM 2041 N N . GLN A 1 269 ? 21.469 16.812 10.062 1 96.06 269 GLN A N 1
ATOM 2042 C CA . GLN A 1 269 ? 22.297 17.922 10.484 1 96.06 269 GLN A CA 1
ATOM 2043 C C . GLN A 1 269 ? 21.5 19.219 10.523 1 96.06 269 GLN A C 1
ATOM 2045 O O . GLN A 1 269 ? 21.938 20.219 11.102 1 96.06 269 GLN A O 1
ATOM 2050 N N . LYS A 1 270 ? 20.359 19.219 9.922 1 97.5 270 LYS A N 1
ATOM 2051 C CA . LYS A 1 270 ? 19.516 20.406 9.984 1 97.5 270 LYS A CA 1
ATOM 2052 C C . LYS A 1 270 ? 18.891 20.562 11.367 1 97.5 270 LYS A C 1
ATOM 2054 O O . LYS A 1 270 ? 18.062 19.75 11.781 1 97.5 270 LYS A O 1
ATOM 2059 N N . LYS A 1 271 ? 19.281 21.625 12.039 1 96.56 271 LYS A N 1
ATOM 2060 C CA . LYS A 1 271 ? 18.828 21.844 13.414 1 96.56 271 LYS A CA 1
ATOM 2061 C C . LYS A 1 271 ? 17.312 22.016 13.461 1 96.56 271 LYS A C 1
ATOM 2063 O O . LYS A 1 271 ? 16.625 21.344 14.234 1 96.56 271 LYS A O 1
ATOM 2068 N N . ASP A 1 272 ? 16.812 22.969 12.68 1 98.12 272 ASP A N 1
ATOM 2069 C CA . ASP A 1 272 ? 15.375 23.25 12.633 1 98.12 272 ASP A CA 1
ATOM 2070 C C . ASP A 1 272 ? 14.688 22.406 11.57 1 98.12 272 ASP A C 1
ATOM 2072 O O . ASP A 1 272 ? 14.242 22.922 10.547 1 98.12 272 ASP A O 1
ATOM 2076 N N . SER A 1 273 ? 14.508 21.078 11.797 1 98 273 SER A N 1
ATOM 2077 C CA . SER A 1 273 ? 14.039 20.109 10.812 1 98 273 SER A CA 1
ATOM 2078 C C . SER A 1 273 ? 12.562 19.781 11.016 1 98 273 SER A C 1
ATOM 2080 O O . SER A 1 273 ? 12.039 18.844 10.414 1 98 273 SER A O 1
ATOM 2082 N N . SER A 1 274 ? 11.883 20.484 11.875 1 98.38 274 SER A N 1
ATOM 2083 C CA . SER A 1 274 ? 10.445 20.391 12.078 1 98.38 274 SER A CA 1
ATOM 2084 C C . SER A 1 274 ? 9.766 21.75 11.922 1 98.38 274 SER A C 1
ATOM 2086 O O . SER A 1 274 ? 10.375 22.688 11.406 1 98.38 274 SER A O 1
ATOM 2088 N N . TYR A 1 275 ? 8.453 21.797 12.195 1 98.75 275 TYR A N 1
ATOM 2089 C CA . TYR A 1 275 ? 7.699 23.031 12.031 1 98.75 275 TYR A CA 1
ATOM 2090 C C . TYR A 1 275 ? 6.773 23.266 13.219 1 98.75 275 TYR A C 1
ATOM 2092 O O . TYR A 1 275 ? 6.176 22.328 13.75 1 98.75 275 TYR A O 1
ATOM 2100 N N . ASN A 1 276 ? 6.699 24.531 13.633 1 98.5 276 ASN A N 1
ATOM 2101 C CA . ASN A 1 276 ? 5.676 24.938 14.594 1 98.5 276 ASN A CA 1
ATOM 2102 C C . ASN A 1 276 ? 4.312 25.078 13.922 1 98.5 276 ASN A C 1
ATOM 2104 O O . ASN A 1 276 ? 4.004 26.125 13.352 1 98.5 276 ASN A O 1
ATOM 2108 N N . ILE A 1 277 ? 3.521 24.078 14.023 1 98.75 277 ILE A N 1
ATOM 2109 C CA . ILE A 1 277 ? 2.164 24.031 13.492 1 98.75 277 ILE A CA 1
ATOM 2110 C C . ILE A 1 277 ? 1.199 23.547 14.562 1 98.75 277 ILE A C 1
ATOM 2112 O O . ILE A 1 277 ? 1.305 22.406 15.031 1 98.75 277 ILE A O 1
ATOM 2116 N N . SER A 1 278 ? 0.294 24.438 14.984 1 98.62 278 SER A N 1
ATOM 2117 C CA . SER A 1 278 ? -0.756 24.031 15.914 1 98.62 278 SER A CA 1
ATOM 2118 C C . SER A 1 278 ? -1.803 23.156 15.234 1 98.62 278 SER A C 1
ATOM 2120 O O . SER A 1 278 ? -2.291 23.5 14.156 1 98.62 278 SER A O 1
ATOM 2122 N N . LEU A 1 279 ? -2.09 22.016 15.852 1 98.75 279 LEU A N 1
ATOM 2123 C CA . LEU A 1 279 ? -3.092 21.094 15.344 1 98.75 279 LEU A CA 1
ATOM 2124 C C . LEU A 1 279 ? -4.266 20.969 16.312 1 98.75 279 LEU A C 1
ATOM 2126 O O . LEU A 1 279 ? -4.078 21.016 17.531 1 98.75 279 LEU A O 1
ATOM 2130 N N . LYS A 1 280 ? -5.434 20.859 15.773 1 98.62 280 LYS A N 1
ATOM 2131 C CA . LYS A 1 280 ? -6.641 20.719 16.578 1 98.62 280 LYS A CA 1
ATOM 2132 C C . LYS A 1 280 ? -7.574 19.672 15.984 1 98.62 280 LYS A C 1
ATOM 2134 O O . LYS A 1 280 ? -7.645 19.516 14.758 1 98.62 280 LYS A O 1
ATOM 2139 N N . ALA A 1 281 ? -8.273 18.922 16.828 1 98.81 281 ALA A N 1
ATOM 2140 C CA . ALA A 1 281 ? -9.344 18.016 16.422 1 98.81 281 ALA A CA 1
ATOM 2141 C C . ALA A 1 281 ? -10.625 18.297 17.203 1 98.81 281 ALA A C 1
ATOM 2143 O O . ALA A 1 281 ? -10.578 18.578 18.406 1 98.81 281 ALA A O 1
ATOM 2144 N N . GLU A 1 282 ? -11.727 18.266 16.547 1 98.81 282 GLU A N 1
ATOM 2145 C CA . GLU A 1 282 ? -13.055 18.406 17.125 1 98.81 282 GLU A CA 1
ATOM 2146 C C . GLU A 1 282 ? -14 17.312 16.625 1 98.81 282 GLU A C 1
ATOM 2148 O O . GLU A 1 282 ? -13.945 16.938 15.453 1 98.81 282 GLU A O 1
ATOM 2153 N N . VAL A 1 283 ? -14.805 16.812 17.516 1 98.81 283 VAL A N 1
ATOM 2154 C CA . VAL A 1 283 ? -15.883 15.906 17.125 1 98.81 283 VAL A CA 1
ATOM 2155 C C . VAL A 1 283 ? -17.156 16.703 16.875 1 98.81 283 VAL A C 1
ATOM 2157 O O . VAL A 1 283 ? -17.547 17.531 17.688 1 98.81 283 VAL A O 1
ATOM 2160 N N . LEU A 1 284 ? -17.734 16.469 15.734 1 98.5 284 LEU A N 1
ATOM 2161 C CA . LEU A 1 284 ? -18.922 17.188 15.289 1 98.5 284 LEU A CA 1
ATOM 2162 C C . LEU A 1 284 ? -20.172 16.344 15.477 1 98.5 284 LEU A C 1
ATOM 2164 O O . LEU A 1 284 ? -20.281 15.242 14.914 1 98.5 284 LEU A O 1
ATOM 2168 N N . VAL A 1 285 ? -21.125 16.828 16.25 1 97.56 285 VAL A N 1
ATOM 2169 C CA . VAL A 1 285 ? -22.391 16.141 16.453 1 97.56 285 VAL A CA 1
ATOM 2170 C C . VAL A 1 285 ? -23.531 17.156 16.5 1 97.56 285 VAL A C 1
ATOM 2172 O O . VAL A 1 285 ? -23.484 18.125 17.234 1 97.56 285 VAL A O 1
ATOM 2175 N N . ASP A 1 286 ? -24.609 16.891 15.734 1 93 286 ASP A N 1
ATOM 2176 C CA . ASP A 1 286 ? -25.844 17.672 15.742 1 93 286 ASP A CA 1
ATOM 2177 C C . ASP A 1 286 ? -25.547 19.172 15.641 1 93 286 ASP A C 1
ATOM 2179 O O . ASP A 1 286 ? -26.062 19.969 16.438 1 93 286 ASP A O 1
ATOM 2183 N N . GLY A 1 287 ? -24.641 19.5 14.766 1 91.19 287 GLY A N 1
ATOM 2184 C CA . GLY A 1 287 ? -24.344 20.891 14.508 1 91.19 287 GLY A CA 1
ATOM 2185 C C . GLY A 1 287 ? -23.391 21.5 15.508 1 91.19 287 GLY A C 1
ATOM 2186 O O . GLY A 1 287 ? -22.969 22.656 15.367 1 91.19 287 GLY A O 1
ATOM 2187 N N . GLY A 1 288 ? -23.031 20.812 16.547 1 96.38 288 GLY A N 1
ATOM 2188 C CA . GLY A 1 288 ? -22.078 21.266 17.547 1 96.38 288 GLY A CA 1
ATOM 2189 C C . GLY A 1 288 ? -20.703 20.641 17.391 1 96.38 288 GLY A C 1
ATOM 2190 O O . GLY A 1 288 ? -20.547 19.625 16.703 1 96.38 288 GLY A O 1
ATOM 2191 N N . ALA A 1 289 ? -19.75 21.312 17.984 1 98 289 ALA A N 1
ATOM 2192 C CA . ALA A 1 289 ? -18.359 20.844 17.969 1 98 289 ALA A CA 1
ATOM 2193 C C . ALA A 1 289 ? -17.812 20.688 19.391 1 98 289 ALA A C 1
ATOM 2195 O O . ALA A 1 289 ? -18.078 21.516 20.25 1 98 289 ALA A O 1
ATOM 2196 N N . THR A 1 290 ? -17.203 19.594 19.656 1 98.56 290 THR A N 1
ATOM 2197 C CA . THR A 1 290 ? -16.5 19.344 20.906 1 98.56 290 THR A CA 1
ATOM 2198 C C . THR A 1 290 ? -15 19.203 20.672 1 98.56 290 THR A C 1
ATOM 2200 O O . THR A 1 290 ? -14.562 18.281 19.969 1 98.56 290 THR A O 1
ATOM 2203 N N . ALA A 1 291 ? -14.219 20.109 21.281 1 98 291 ALA A N 1
ATOM 2204 C CA . ALA A 1 291 ? -12.773 20 21.172 1 98 291 ALA A CA 1
ATOM 2205 C C . ALA A 1 291 ? -12.266 18.75 21.875 1 98 291 ALA A C 1
ATOM 2207 O O . ALA A 1 291 ? -12.617 18.5 23.031 1 98 291 ALA A O 1
ATOM 2208 N N . VAL A 1 292 ? -11.438 17.984 21.156 1 98.31 292 VAL A N 1
ATOM 2209 C CA . VAL A 1 292 ? -10.992 16.734 21.781 1 98.31 292 VAL A CA 1
ATOM 2210 C C . VAL A 1 292 ? -9.461 16.688 21.797 1 98.31 292 VAL A C 1
ATOM 2212 O O . VAL A 1 292 ? -8.867 15.883 22.531 1 98.31 292 VAL A O 1
ATOM 2215 N N . CYS A 1 293 ? -8.812 17.562 21.047 1 98.62 293 CYS A N 1
ATOM 2216 C CA . CYS A 1 293 ? -7.359 17.516 21.062 1 98.62 293 CYS A CA 1
ATOM 2217 C C . CYS A 1 293 ? -6.754 18.828 20.609 1 98.62 293 CYS A C 1
ATOM 2219 O O . CYS A 1 293 ? -7.215 19.422 19.625 1 98.62 293 CYS A O 1
ATOM 2221 N N . ASN A 1 294 ? -5.773 19.344 21.25 1 98.5 294 ASN A N 1
ATOM 2222 C CA . ASN A 1 294 ? -4.805 20.344 20.828 1 98.5 294 ASN A CA 1
ATOM 2223 C C . ASN A 1 294 ? -3.387 19.781 20.812 1 98.5 294 ASN A C 1
ATOM 2225 O O . ASN A 1 294 ? -2.906 19.281 21.828 1 98.5 294 ASN A O 1
ATOM 2229 N N . ALA A 1 295 ? -2.768 19.844 19.688 1 98.62 295 ALA A N 1
ATOM 2230 C CA . ALA A 1 295 ? -1.431 19.281 19.547 1 98.62 295 ALA A CA 1
ATOM 2231 C C . ALA A 1 295 ? -0.518 20.188 18.734 1 98.62 295 ALA A C 1
ATOM 2233 O O . ALA A 1 295 ? -0.951 21.234 18.25 1 98.62 295 ALA A O 1
ATOM 2234 N N . GLN A 1 296 ? 0.765 19.875 18.734 1 98.5 296 GLN A N 1
ATOM 2235 C CA . GLN A 1 296 ? 1.789 20.562 17.953 1 98.5 296 GLN A CA 1
ATOM 2236 C C . GLN A 1 296 ? 2.561 19.578 17.078 1 98.5 296 GLN A C 1
ATOM 2238 O O . GLN A 1 296 ? 3.076 18.562 17.562 1 98.5 296 GLN A O 1
ATOM 2243 N N . LEU A 1 297 ? 2.643 19.922 15.805 1 98.75 297 LEU A N 1
ATOM 2244 C CA . LEU A 1 297 ? 3.393 19.062 14.898 1 98.75 297 LEU A CA 1
ATOM 2245 C C . LEU A 1 297 ? 4.836 18.891 15.375 1 98.75 297 LEU A C 1
ATOM 2247 O O . LEU A 1 297 ? 5.438 17.844 15.195 1 98.75 297 LEU A O 1
ATOM 2251 N N . SER A 1 298 ? 5.355 19.906 16.016 1 98.25 298 SER A N 1
ATOM 2252 C CA . SER A 1 298 ? 6.754 19.938 16.422 1 98.25 298 SER A CA 1
ATOM 2253 C C . SER A 1 298 ? 7.023 18.906 17.516 1 98.25 298 SER A C 1
ATOM 2255 O O . SER A 1 298 ? 8.18 18.656 17.875 1 98.25 298 SER A O 1
ATOM 2257 N N . TRP A 1 299 ? 5.957 18.266 18.031 1 98.06 299 TRP A N 1
ATOM 2258 C CA . TRP A 1 299 ? 6.129 17.25 19.062 1 98.06 299 TRP A CA 1
ATOM 2259 C C . TRP A 1 299 ? 6.594 15.93 18.453 1 98.06 299 TRP A C 1
ATOM 2261 O O . TRP A 1 299 ? 7.02 15.023 19.156 1 98.06 299 TRP A O 1
ATOM 2271 N N . MET A 1 300 ? 6.574 15.773 17.125 1 97.31 300 MET A N 1
ATOM 2272 C CA . MET A 1 300 ? 6.949 14.523 16.469 1 97.31 300 MET A CA 1
ATOM 2273 C C . MET A 1 300 ? 8.406 14.172 16.766 1 97.31 300 MET A C 1
ATOM 2275 O O . MET A 1 300 ? 9.297 15.008 16.594 1 97.31 300 MET A O 1
ATOM 2279 N N . TYR A 1 301 ? 8.602 12.969 17.188 1 97.31 301 TYR A N 1
ATOM 2280 C CA . TYR A 1 301 ? 9.922 12.406 17.469 1 97.31 301 TYR A CA 1
ATOM 2281 C C . TYR A 1 301 ? 10.719 12.227 16.188 1 97.31 301 TYR A C 1
ATOM 2283 O O . TYR A 1 301 ? 11.93 12.445 16.156 1 97.31 301 TYR A O 1
ATOM 2291 N N . TRP A 1 302 ? 10.172 11.781 15.172 1 98.31 302 TRP A N 1
ATOM 2292 C CA . TRP A 1 302 ? 10.727 11.648 13.828 1 98.31 302 TRP A CA 1
ATOM 2293 C C . TRP A 1 302 ? 10.117 12.68 12.883 1 98.31 302 TRP A C 1
ATOM 2295 O O . TRP A 1 302 ? 8.891 12.844 12.836 1 98.31 302 TRP A O 1
ATOM 2305 N N . THR A 1 303 ? 10.922 13.367 12.109 1 98.62 303 THR A N 1
ATOM 2306 C CA . THR A 1 303 ? 10.477 14.445 11.242 1 98.62 303 THR A CA 1
ATOM 2307 C C . THR A 1 303 ? 10.133 13.922 9.852 1 98.62 303 THR A C 1
ATOM 2309 O O . THR A 1 303 ? 10.375 12.742 9.555 1 98.62 303 THR A O 1
ATOM 2312 N N . PHE A 1 304 ? 9.594 14.812 8.984 1 98.81 304 PHE A N 1
ATOM 2313 C CA . PHE A 1 304 ? 9.281 14.422 7.613 1 98.81 304 PHE A CA 1
ATOM 2314 C C . PHE A 1 304 ? 10.547 14.047 6.855 1 98.81 304 PHE A C 1
ATOM 2316 O O . PHE A 1 304 ? 10.516 13.172 5.988 1 98.81 304 PHE A O 1
ATOM 2323 N N . ARG A 1 305 ? 11.625 14.703 7.188 1 98.81 305 ARG A N 1
ATOM 2324 C CA . ARG A 1 305 ? 12.898 14.359 6.562 1 98.81 305 ARG A CA 1
ATOM 2325 C C . ARG A 1 305 ? 13.312 12.938 6.902 1 98.81 305 ARG A C 1
ATOM 2327 O O . ARG A 1 305 ? 13.773 12.195 6.031 1 98.81 305 ARG A O 1
ATOM 2334 N N . ASP A 1 306 ? 13.086 12.531 8.188 1 98.75 306 ASP A N 1
ATOM 2335 C CA . ASP A 1 306 ? 13.336 11.156 8.609 1 98.75 306 ASP A CA 1
ATOM 2336 C C . ASP A 1 306 ? 12.453 10.18 7.832 1 98.75 306 ASP A C 1
ATOM 2338 O O . ASP A 1 306 ? 12.906 9.102 7.445 1 98.75 306 ASP A O 1
ATOM 2342 N N . LEU A 1 307 ? 11.211 10.555 7.621 1 98.88 307 LEU A N 1
ATOM 2343 C CA . LEU A 1 307 ? 10.266 9.664 6.949 1 98.88 307 LEU A CA 1
ATOM 2344 C C . LEU A 1 307 ? 10.703 9.383 5.52 1 98.88 307 LEU A C 1
ATOM 2346 O O . LEU A 1 307 ? 10.672 8.234 5.07 1 98.88 307 LEU A O 1
ATOM 2350 N N . VAL A 1 308 ? 11.094 10.43 4.828 1 98.94 308 VAL A N 1
ATOM 2351 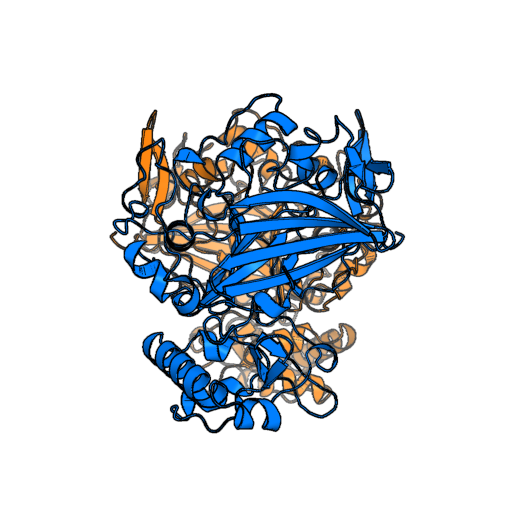C CA . VAL A 1 308 ? 11.523 10.281 3.439 1 98.94 308 VAL A CA 1
ATOM 2352 C C . VAL A 1 308 ? 12.758 9.383 3.375 1 98.94 308 VAL A C 1
ATOM 2354 O O . VAL A 1 308 ? 12.82 8.469 2.549 1 98.94 308 VAL A O 1
ATOM 2357 N N . ALA A 1 309 ? 13.703 9.617 4.285 1 98.88 309 ALA A N 1
ATOM 2358 C CA . ALA A 1 309 ? 14.906 8.805 4.32 1 98.88 309 ALA A CA 1
ATOM 2359 C C . ALA A 1 309 ? 14.578 7.352 4.656 1 98.88 309 ALA A C 1
ATOM 2361 O O . ALA A 1 309 ? 15.094 6.43 4.016 1 98.88 309 ALA A O 1
ATOM 2362 N N . GLN A 1 310 ? 13.758 7.156 5.645 1 98.88 310 GLN A N 1
ATOM 2363 C CA . GLN A 1 310 ? 13.383 5.812 6.074 1 98.88 310 GLN A CA 1
ATOM 2364 C C . GLN A 1 310 ? 12.656 5.062 4.965 1 98.88 310 GLN A C 1
ATOM 2366 O O . GLN A 1 310 ? 12.938 3.889 4.711 1 98.88 310 GLN A O 1
ATOM 2371 N N . GLN A 1 311 ? 11.734 5.742 4.297 1 98.75 311 GLN A N 1
ATOM 2372 C CA . GLN A 1 311 ? 10.945 5.133 3.23 1 98.75 311 GLN A CA 1
ATOM 2373 C C . GLN A 1 311 ? 11.852 4.566 2.137 1 98.75 311 GLN A C 1
ATOM 2375 O O . GLN A 1 311 ? 11.523 3.547 1.524 1 98.75 311 GLN A O 1
ATOM 2380 N N . THR A 1 312 ? 12.977 5.137 1.906 1 98.81 312 THR A N 1
ATOM 2381 C CA . THR A 1 312 ? 13.742 4.832 0.699 1 98.81 312 THR A CA 1
ATOM 2382 C C . THR A 1 312 ? 15.039 4.117 1.048 1 98.81 312 THR A C 1
ATOM 2384 O O . THR A 1 312 ? 15.797 3.721 0.156 1 98.81 312 THR A O 1
ATOM 2387 N N . ILE A 1 313 ? 15.32 3.904 2.33 1 98.75 313 ILE A N 1
ATOM 2388 C CA . ILE A 1 313 ? 16.641 3.428 2.75 1 98.75 313 ILE A CA 1
ATOM 2389 C C . ILE A 1 313 ? 16.891 2.033 2.18 1 98.75 313 ILE A C 1
ATOM 2391 O O . ILE A 1 313 ? 18.031 1.651 1.936 1 98.75 313 ILE A O 1
ATOM 2395 N N . ASN A 1 314 ? 15.852 1.298 1.947 1 98.75 314 ASN A N 1
ATOM 2396 C CA . ASN A 1 314 ? 15.961 -0.059 1.423 1 98.75 314 ASN A CA 1
ATOM 2397 C C . ASN A 1 314 ? 15.961 -0.072 -0.103 1 98.75 314 ASN A C 1
ATOM 2399 O O . ASN A 1 314 ? 15.961 -1.14 -0.719 1 98.75 314 ASN A O 1
ATOM 2403 N N . GLY A 1 315 ? 15.852 1.04 -0.753 1 98.5 315 GLY A N 1
ATOM 2404 C CA . GLY A 1 315 ? 15.828 1.138 -2.203 1 98.5 315 GLY A CA 1
ATOM 2405 C C . GLY A 1 315 ? 14.438 1.343 -2.768 1 98.5 315 GLY A C 1
ATOM 2406 O O . GLY A 1 315 ? 14.258 1.438 -3.984 1 98.5 315 GLY A O 1
ATOM 2407 N N . CYS A 1 316 ? 13.438 1.404 -1.913 1 98.62 316 CYS A N 1
ATOM 2408 C CA . CYS A 1 316 ? 12.078 1.65 -2.387 1 98.62 316 CYS A CA 1
ATOM 2409 C C . CYS A 1 316 ? 11.969 3.031 -3.021 1 98.62 316 CYS A C 1
ATOM 2411 O O . CYS A 1 316 ? 12.297 4.039 -2.393 1 98.62 316 CYS A O 1
ATOM 2413 N N . ASN A 1 317 ? 11.445 3.094 -4.203 1 98.56 317 ASN A N 1
ATOM 2414 C CA . ASN A 1 317 ? 11.289 4.383 -4.867 1 98.56 317 ASN A CA 1
ATOM 2415 C C . ASN A 1 317 ? 10.078 5.145 -4.328 1 98.56 317 ASN A C 1
ATOM 2417 O O . ASN A 1 317 ? 9.18 4.547 -3.738 1 98.56 317 ASN A O 1
ATOM 2421 N N . VAL A 1 318 ? 10.133 6.402 -4.477 1 98.69 318 VAL A N 1
ATOM 2422 C CA . VAL A 1 318 ? 8.961 7.238 -4.262 1 98.69 318 VAL A CA 1
ATOM 2423 C C . VAL A 1 318 ? 8.516 7.859 -5.586 1 98.69 318 VAL A C 1
ATOM 2425 O O . VAL A 1 318 ? 9.344 8.195 -6.43 1 98.69 318 VAL A O 1
ATOM 2428 N N . LYS A 1 319 ? 7.234 7.98 -5.77 1 98.56 319 LYS A N 1
ATOM 2429 C CA . LYS A 1 319 ? 6.621 8.594 -6.941 1 98.56 319 LYS A CA 1
ATOM 2430 C C . LYS A 1 319 ? 5.934 9.914 -6.582 1 98.56 319 LYS A C 1
ATOM 2432 O O . LYS A 1 319 ? 5.531 10.109 -5.434 1 98.56 319 LYS A O 1
ATOM 2437 N N . THR A 1 320 ? 5.832 10.797 -7.594 1 98.81 320 THR A N 1
ATOM 2438 C CA . THR A 1 320 ? 5.078 12.023 -7.383 1 98.81 320 THR A CA 1
ATOM 2439 C C . THR A 1 320 ? 3.65 11.711 -6.934 1 98.81 320 THR A C 1
ATOM 2441 O O . THR A 1 320 ? 2.967 10.891 -7.551 1 98.81 320 THR A O 1
ATOM 2444 N N . GLY A 1 321 ? 3.268 12.328 -5.816 1 98.75 321 GLY A N 1
ATOM 2445 C CA . GLY A 1 321 ? 1.923 12.125 -5.305 1 98.75 321 GLY A CA 1
ATOM 2446 C C . GLY A 1 321 ? 1.873 11.172 -4.125 1 98.75 321 GLY A C 1
ATOM 2447 O O . GLY A 1 321 ? 0.869 11.109 -3.41 1 98.75 321 GLY A O 1
ATOM 2448 N N . ASP A 1 322 ? 2.98 10.367 -3.9 1 98.81 322 ASP A N 1
ATOM 2449 C CA . ASP A 1 322 ? 3.02 9.508 -2.719 1 98.81 322 ASP A CA 1
ATOM 2450 C C . ASP A 1 322 ? 2.832 10.32 -1.442 1 98.81 322 ASP A C 1
ATOM 2452 O O . ASP A 1 322 ? 3.24 11.484 -1.376 1 98.81 322 ASP A O 1
ATOM 2456 N N . ILE A 1 323 ? 2.238 9.641 -0.471 1 98.75 323 ILE A N 1
ATOM 2457 C CA . ILE A 1 323 ? 1.967 10.281 0.813 1 98.75 323 ILE A CA 1
ATOM 2458 C C . ILE A 1 323 ? 2.691 9.523 1.926 1 98.75 323 ILE A C 1
ATOM 2460 O O . ILE A 1 323 ? 2.627 8.297 1.995 1 98.75 323 ILE A O 1
ATOM 2464 N N . LEU A 1 324 ? 3.439 10.242 2.725 1 98.94 324 LEU A N 1
ATOM 2465 C CA . LEU A 1 324 ? 4.027 9.742 3.963 1 98.94 324 LEU A CA 1
ATOM 2466 C C . LEU A 1 324 ? 3.447 10.477 5.172 1 98.94 324 LEU A C 1
ATOM 2468 O O . LEU A 1 324 ? 3.666 11.68 5.336 1 98.94 324 LEU A O 1
ATOM 2472 N N . ALA A 1 325 ? 2.74 9.75 5.969 1 98.94 325 ALA A N 1
ATOM 2473 C CA . ALA A 1 325 ? 2.01 10.367 7.07 1 98.94 325 ALA A CA 1
ATOM 2474 C C . ALA A 1 325 ? 2.742 10.172 8.398 1 98.94 325 ALA A C 1
ATOM 2476 O O . ALA A 1 325 ? 3.494 9.203 8.555 1 98.94 325 ALA A O 1
ATOM 2477 N N . THR A 1 326 ? 2.506 10.992 9.328 1 98.81 326 THR A N 1
ATOM 2478 C CA . THR A 1 326 ? 3.207 11.039 10.609 1 98.81 326 THR A CA 1
ATOM 2479 C C . THR A 1 326 ? 2.703 9.938 11.539 1 98.81 326 THR A C 1
ATOM 2481 O O . THR A 1 326 ? 3.416 9.516 12.453 1 98.81 326 THR A O 1
ATOM 2484 N N . GLY A 1 327 ? 1.513 9.523 11.281 1 98.62 327 GLY A N 1
ATOM 2485 C CA . GLY A 1 327 ? 0.79 8.898 12.383 1 98.62 327 GLY A CA 1
ATOM 2486 C C . GLY A 1 327 ? 0.221 9.906 13.367 1 98.62 327 GLY A C 1
ATOM 2487 O O . GLY A 1 327 ? 0.425 11.109 13.219 1 98.62 327 GLY A O 1
ATOM 2488 N N . THR A 1 328 ? -0.441 9.398 14.336 1 98.88 328 THR A N 1
ATOM 2489 C CA . THR A 1 328 ? -1.144 10.234 15.297 1 98.88 328 THR A CA 1
ATOM 2490 C C . THR A 1 328 ? -0.168 11.156 16.031 1 98.88 328 THR A C 1
ATOM 2492 O O . THR A 1 328 ? 0.863 10.703 16.531 1 98.88 328 THR A O 1
ATOM 2495 N N . VAL A 1 329 ? -0.479 12.414 16.047 1 98.81 329 VAL A N 1
ATOM 2496 C CA . VAL A 1 329 ? 0.29 13.398 16.797 1 98.81 329 VAL A CA 1
ATOM 2497 C C . VAL A 1 329 ? -0.353 13.625 18.156 1 98.81 329 VAL A C 1
ATOM 2499 O O . VAL A 1 329 ? -1.491 14.094 18.25 1 98.81 329 VAL A O 1
ATOM 2502 N N . SER A 1 330 ? 0.4 13.312 19.172 1 98.62 330 SER A N 1
ATOM 2503 C CA . SER A 1 330 ? -0.154 13.406 20.516 1 98.62 330 SER A CA 1
ATOM 2504 C C . SER A 1 330 ? 0.845 14.039 21.484 1 98.62 330 SER A C 1
ATOM 2506 O O . SER A 1 330 ? 2.035 14.141 21.172 1 98.62 330 SER A O 1
ATOM 2508 N N . GLY A 1 331 ? 0.317 14.531 22.609 1 97.56 331 GLY A N 1
ATOM 2509 C CA . GLY A 1 331 ? 1.11 15.031 23.719 1 97.56 331 GLY A CA 1
ATOM 2510 C C . GLY A 1 331 ? 0.83 14.312 25.031 1 97.56 331 GLY A C 1
ATOM 2511 O O . GLY A 1 331 ? 0.219 13.242 25.031 1 97.56 331 GLY A O 1
ATOM 2512 N N . VAL A 1 332 ? 1.326 14.867 26.094 1 93.88 332 VAL A N 1
ATOM 2513 C CA . VAL A 1 332 ? 1.28 14.258 27.406 1 93.88 332 VAL A CA 1
ATOM 2514 C C . VAL A 1 332 ? -0.051 14.578 28.078 1 93.88 332 VAL A C 1
ATOM 2516 O O . VAL A 1 332 ? -0.603 13.75 28.812 1 93.88 332 VAL A O 1
ATOM 2519 N N . GLY A 1 333 ? -0.592 15.719 27.797 1 94.31 333 GLY A N 1
ATOM 2520 C CA . GLY A 1 333 ? -1.762 16.219 28.5 1 94.31 333 GLY A CA 1
ATOM 2521 C C . GLY A 1 333 ? -3.049 15.531 28.078 1 94.31 333 GLY A C 1
ATOM 2522 O O . GLY A 1 333 ? -3.135 14.984 26.969 1 94.31 333 GLY A O 1
ATOM 2523 N N . ASP A 1 334 ? -4.086 15.617 28.891 1 92.75 334 ASP A N 1
ATOM 2524 C CA . ASP A 1 334 ? -5.371 14.969 28.656 1 92.75 334 ASP A CA 1
ATOM 2525 C C . ASP A 1 334 ? -6.066 15.555 27.422 1 92.75 334 ASP A C 1
ATOM 2527 O O . ASP A 1 334 ? -6.836 14.859 26.75 1 92.75 334 ASP A O 1
ATOM 2531 N N . ASP A 1 335 ? -5.812 16.766 27.156 1 96.19 335 ASP A N 1
ATOM 2532 C CA . ASP A 1 335 ? -6.43 17.406 26.016 1 96.19 335 ASP A CA 1
ATOM 2533 C C . ASP A 1 335 ? -5.504 17.375 24.797 1 96.19 335 ASP A C 1
ATOM 2535 O O . ASP A 1 335 ? -5.672 18.156 23.859 1 96.19 335 ASP A O 1
ATOM 2539 N N . GLU A 1 336 ? -4.477 16.469 24.875 1 98.44 336 GLU A N 1
ATOM 2540 C CA . GLU A 1 336 ? -3.473 16.422 23.812 1 98.44 336 GLU A CA 1
ATOM 2541 C C . GLU A 1 336 ? -3.436 15.039 23.156 1 98.44 336 GLU A C 1
ATOM 2543 O O . GLU A 1 336 ? -2.457 14.688 22.5 1 98.44 336 GLU A O 1
ATOM 2548 N N . HIS A 1 337 ? -4.492 14.234 23.391 1 98.19 337 HIS A N 1
ATOM 2549 C CA . HIS A 1 337 ? -4.586 12.922 22.781 1 98.19 337 HIS A CA 1
ATOM 2550 C C . HIS A 1 337 ? -5.098 13.023 21.344 1 98.19 337 HIS A C 1
ATOM 2552 O O . HIS A 1 337 ? -6.234 13.438 21.109 1 98.19 337 HIS A O 1
ATOM 2558 N N . GLY A 1 338 ? -4.277 12.594 20.422 1 98.75 338 GLY A N 1
ATOM 2559 C CA . GLY A 1 338 ? -4.574 12.766 19 1 98.75 338 GLY A CA 1
ATOM 2560 C C . GLY A 1 338 ? -5.547 11.727 18.469 1 98.75 338 GLY A C 1
ATOM 2561 O O . GLY A 1 338 ? -5.828 11.695 17.266 1 98.75 338 GLY A O 1
ATOM 2562 N N . CYS A 1 339 ? -6.039 10.836 19.266 1 98.75 339 CYS A N 1
ATOM 2563 C CA . CYS A 1 339 ? -7.062 9.867 18.906 1 98.75 339 CYS A CA 1
ATOM 2564 C C . CYS A 1 339 ? -7.867 9.422 20.109 1 98.75 339 CYS A C 1
ATOM 2566 O O . CYS A 1 339 ? -7.465 9.672 21.25 1 98.75 339 CYS A O 1
ATOM 2568 N N . LEU A 1 340 ? -8.992 8.773 19.891 1 98.75 340 LEU A N 1
ATOM 2569 C CA . LEU A 1 340 ? -9.875 8.359 20.984 1 98.75 340 LEU A CA 1
ATOM 2570 C C . LEU A 1 340 ? -9.312 7.141 21.703 1 98.75 340 LEU A C 1
ATOM 2572 O O . LEU A 1 340 ? -9.539 6.965 22.906 1 98.75 340 LEU A O 1
ATOM 2576 N N . LEU A 1 341 ? -8.57 6.309 21.031 1 98.62 341 LEU A N 1
ATOM 2577 C CA . LEU A 1 341 ? -7.898 5.195 21.688 1 98.62 341 LEU A CA 1
ATOM 2578 C C . LEU A 1 341 ? -7.141 5.672 22.922 1 98.62 341 LEU A C 1
ATOM 2580 O O . LEU A 1 341 ? -7.242 5.07 23.984 1 98.62 341 LEU A O 1
ATOM 2584 N N . GLU A 1 342 ? -6.379 6.711 22.75 1 98.25 342 GLU A N 1
ATOM 2585 C CA . GLU A 1 342 ? -5.617 7.289 23.859 1 98.25 342 GLU A CA 1
ATOM 2586 C C . GLU A 1 342 ? -6.543 7.891 24.906 1 98.25 342 GLU A C 1
ATOM 2588 O O . GLU A 1 342 ? -6.406 7.605 26.094 1 98.25 342 GLU A O 1
ATOM 2593 N N . MET A 1 343 ? -7.434 8.703 24.406 1 97.94 343 MET A N 1
ATOM 2594 C CA . MET A 1 343 ? -8.312 9.461 25.297 1 97.94 343 MET A CA 1
ATOM 2595 C C . MET A 1 343 ? -9.141 8.523 26.172 1 97.94 343 MET A C 1
ATOM 2597 O O . MET A 1 343 ? -9.383 8.82 27.344 1 97.94 343 MET A O 1
ATOM 2601 N N . THR A 1 344 ? -9.516 7.379 25.703 1 97.94 344 THR A N 1
ATOM 2602 C CA . THR A 1 344 ? -10.453 6.492 26.391 1 97.94 344 THR A CA 1
ATOM 2603 C C . THR A 1 344 ? -9.711 5.316 27.016 1 97.94 344 THR A C 1
ATOM 2605 O O . THR A 1 344 ? -10.336 4.391 27.547 1 97.94 344 THR A O 1
ATOM 2608 N N . LYS A 1 345 ? -8.414 5.332 26.906 1 96.38 345 LYS A N 1
ATOM 2609 C CA . LYS A 1 345 ? -7.609 4.234 27.438 1 96.38 345 LYS A CA 1
ATOM 2610 C C . LYS A 1 345 ? -8.086 2.893 26.891 1 96.38 345 LYS A C 1
ATOM 2612 O O . LYS A 1 345 ? -8.367 1.97 27.656 1 96.38 345 LYS A O 1
ATOM 2617 N N . GLY A 1 346 ? -8.203 2.9 25.562 1 97 346 GLY A N 1
ATOM 2618 C CA . GLY A 1 346 ? -8.602 1.682 24.859 1 97 346 GLY A CA 1
ATOM 2619 C C . GLY A 1 346 ? -10.07 1.364 25.016 1 97 346 GLY A C 1
ATOM 2620 O O . GLY A 1 346 ? -10.461 0.194 25.062 1 97 346 GLY A O 1
ATOM 2621 N N . GLY A 1 347 ? -10.891 2.336 25.188 1 97.25 347 GLY A N 1
ATOM 2622 C CA . GLY A 1 347 ? -12.328 2.141 25.297 1 97.25 347 GLY A CA 1
ATOM 2623 C C . GLY A 1 347 ? -12.797 1.863 26.703 1 97.25 347 GLY A C 1
ATOM 2624 O O . GLY A 1 347 ? -13.977 1.582 26.938 1 97.25 347 GLY A O 1
ATOM 2625 N N . LYS A 1 348 ? -11.984 1.986 27.75 1 95.88 348 LYS A N 1
ATOM 2626 C CA . LYS A 1 348 ? -12.305 1.639 29.125 1 95.88 348 LYS A CA 1
ATOM 2627 C C . LYS A 1 348 ? -12.922 2.822 29.859 1 95.88 348 LYS A C 1
ATOM 2629 O O . LYS A 1 348 ? -13.555 2.648 30.906 1 95.88 348 LYS A O 1
ATOM 2634 N N . VAL A 1 349 ? -12.625 3.996 29.328 1 96.5 349 VAL A N 1
ATOM 2635 C CA . VAL A 1 349 ? -13.117 5.219 29.953 1 96.5 349 VAL A CA 1
ATOM 2636 C C . VAL A 1 349 ? -13.938 6.023 28.953 1 96.5 349 VAL A C 1
ATOM 2638 O O . VAL A 1 349 ? -13.516 6.211 27.812 1 96.5 349 VAL A O 1
ATOM 2641 N N . GLY A 1 350 ? -15.078 6.512 29.375 1 97.5 350 GLY A N 1
ATOM 2642 C CA . GLY A 1 350 ? -15.914 7.348 28.531 1 97.5 350 GLY A CA 1
ATOM 2643 C C . GLY A 1 350 ? -15.586 8.82 28.641 1 97.5 350 GLY A C 1
ATOM 2644 O O . GLY A 1 350 ? -14.766 9.219 29.469 1 97.5 350 GLY A O 1
ATOM 2645 N N . TRP A 1 351 ? -16.156 9.594 27.797 1 97.56 351 TRP A N 1
ATOM 2646 C CA . TRP A 1 351 ? -16.094 11.055 27.797 1 97.56 351 TRP A CA 1
ATOM 2647 C C . TRP A 1 351 ? -17.391 11.664 27.297 1 97.56 351 TRP A C 1
ATOM 2649 O O . TRP A 1 351 ? -18.312 10.938 26.875 1 97.56 351 TRP A O 1
ATOM 2659 N N . LYS A 1 352 ? -17.531 12.992 27.422 1 97.19 352 LYS A N 1
ATOM 2660 C CA . LYS A 1 352 ? -18.781 13.633 27.062 1 97.19 352 LYS A CA 1
ATOM 2661 C C . LYS A 1 352 ? -18.578 14.68 25.969 1 97.19 352 LYS A C 1
ATOM 2663 O O . LYS A 1 352 ? -17.578 15.406 25.984 1 97.19 352 LYS A O 1
ATOM 2668 N N . LEU A 1 353 ? -19.516 14.672 25.156 1 97.75 353 LEU A N 1
ATOM 2669 C CA . LEU A 1 353 ? -19.609 15.758 24.172 1 97.75 353 LEU A CA 1
ATOM 2670 C C . LEU A 1 353 ? -20.016 17.062 24.859 1 97.75 353 LEU A C 1
ATOM 2672 O O . LEU A 1 353 ? -20.484 17.062 26 1 97.75 353 LEU A O 1
ATOM 2676 N N . ALA A 1 354 ? -19.797 18.109 24.125 1 96.5 354 ALA A N 1
ATOM 2677 C CA . ALA A 1 354 ? -20.172 19.422 24.656 1 96.5 354 ALA A CA 1
ATOM 2678 C C . ALA A 1 354 ? -21.656 19.469 24.984 1 96.5 354 ALA A C 1
ATOM 2680 O O . ALA A 1 354 ? -22.078 20.172 25.922 1 96.5 354 ALA A O 1
ATOM 2681 N N . ASN A 1 355 ? -22.438 18.656 24.328 1 95.56 355 ASN A N 1
ATOM 2682 C CA . ASN A 1 355 ? -23.875 18.656 24.562 1 95.56 355 ASN A CA 1
ATOM 2683 C C . ASN A 1 355 ? -24.266 17.672 25.656 1 95.56 355 ASN A C 1
ATOM 2685 O O . ASN A 1 355 ? -25.453 17.438 25.906 1 95.56 355 ASN A O 1
ATOM 2689 N N . GLY A 1 356 ? -23.344 16.953 26.203 1 96.25 356 GLY A N 1
ATOM 2690 C CA . GLY A 1 356 ? -23.578 16.125 27.375 1 96.25 356 GLY A CA 1
ATOM 2691 C C . GLY A 1 356 ? -23.719 14.648 27.031 1 96.25 356 GLY A C 1
ATOM 2692 O O . GLY A 1 356 ? -23.703 13.789 27.906 1 96.25 356 GLY A O 1
ATOM 2693 N N . LYS A 1 357 ? -23.797 14.375 25.828 1 96.44 357 LYS A N 1
ATOM 2694 C CA . LYS A 1 357 ? -23.953 12.984 25.438 1 96.44 357 LYS A CA 1
ATOM 2695 C C . LYS A 1 357 ? -22.656 12.203 25.672 1 96.44 357 LYS A C 1
ATOM 2697 O O . LYS A 1 357 ? -21.562 12.734 25.469 1 96.44 357 LYS A O 1
ATOM 2702 N N . ASP A 1 358 ? -22.844 10.953 26.016 1 97.56 358 ASP A N 1
ATOM 2703 C CA . ASP A 1 358 ? -21.703 10.078 26.312 1 97.56 358 ASP A CA 1
ATOM 2704 C C . ASP A 1 358 ? -21.094 9.531 25.016 1 97.56 358 ASP A C 1
ATOM 2706 O O . ASP A 1 358 ? -21.812 9.281 24.047 1 97.56 358 ASP A O 1
ATOM 2710 N N . ARG A 1 359 ? -19.781 9.391 25.047 1 98.25 359 ARG A N 1
ATOM 2711 C CA . ARG A 1 359 ? -19.062 8.719 23.969 1 98.25 359 ARG A CA 1
ATOM 2712 C C . ARG A 1 359 ? -17.906 7.895 24.516 1 98.25 359 ARG A C 1
ATOM 2714 O O . ARG A 1 359 ? -17.422 8.148 25.609 1 98.25 359 ARG A O 1
ATOM 2721 N N . VAL A 1 360 ? -17.562 6.852 23.875 1 98.5 360 VAL A N 1
ATOM 2722 C CA . VAL A 1 360 ? -16.266 6.168 24 1 98.5 360 VAL A CA 1
ATOM 2723 C C . VAL A 1 360 ? -15.523 6.242 22.672 1 98.5 360 VAL A C 1
ATOM 2725 O O . VAL A 1 360 ? -14.469 6.871 22.578 1 98.5 360 VAL A O 1
ATOM 2728 N N . TYR A 1 361 ? -16.125 5.715 21.625 1 98.81 361 TYR A N 1
ATOM 2729 C CA . TYR A 1 361 ? -15.688 5.863 20.25 1 98.81 361 TYR A CA 1
ATOM 2730 C C . TYR A 1 361 ? -16.75 6.566 19.406 1 98.81 361 TYR A C 1
ATOM 2732 O O . TYR A 1 361 ? -17.797 6.957 19.922 1 98.81 361 TYR A O 1
ATOM 2740 N N . LEU A 1 362 ? -16.469 6.824 18.156 1 98.88 362 LEU A N 1
ATOM 2741 C CA . LEU A 1 362 ? -17.359 7.59 17.281 1 98.88 362 LEU A CA 1
ATOM 2742 C C . LEU A 1 362 ? -18.594 6.777 16.922 1 98.88 362 LEU A C 1
ATOM 2744 O O . LEU A 1 362 ? -18.516 5.562 16.719 1 98.88 362 LEU A O 1
ATOM 2748 N N . GLU A 1 363 ? -19.703 7.422 16.828 1 98.56 363 GLU A N 1
ATOM 2749 C CA . GLU A 1 363 ? -20.984 6.828 16.453 1 98.56 363 GLU A CA 1
ATOM 2750 C C . GLU A 1 363 ? -21.422 7.305 15.07 1 98.56 363 GLU A C 1
ATOM 2752 O O . GLU A 1 363 ? -20.844 8.234 14.516 1 98.56 363 GLU A O 1
ATOM 2757 N N . ASP A 1 364 ? -22.375 6.602 14.5 1 98.38 364 ASP A N 1
ATOM 2758 C CA . ASP A 1 364 ? -22.922 7.004 13.203 1 98.38 364 ASP A CA 1
ATOM 2759 C C . ASP A 1 364 ? -23.469 8.43 13.258 1 98.38 364 ASP A C 1
ATOM 2761 O O . ASP A 1 364 ? -24.156 8.805 14.203 1 98.38 364 ASP A O 1
ATOM 2765 N N . GLY A 1 365 ? -23.078 9.188 12.258 1 97.69 365 GLY A N 1
ATOM 2766 C CA . GLY A 1 365 ? -23.5 10.578 12.211 1 97.69 365 GLY A CA 1
ATOM 2767 C C . GLY A 1 365 ? -22.484 11.531 12.797 1 97.69 365 GLY A C 1
ATOM 2768 O O . GLY A 1 365 ? -22.516 12.734 12.531 1 97.69 365 GLY A O 1
ATOM 2769 N N . ASP A 1 366 ? -21.594 11.016 13.703 1 98.62 366 ASP A N 1
ATOM 2770 C CA . ASP A 1 366 ? -20.5 11.859 14.195 1 98.62 366 ASP A CA 1
ATOM 2771 C C . ASP A 1 366 ? -19.594 12.297 13.055 1 98.62 366 ASP A C 1
ATOM 2773 O O . ASP A 1 366 ? -19.469 11.594 12.047 1 98.62 366 ASP A O 1
ATOM 2777 N N . GLY A 1 367 ? -19.031 13.477 13.148 1 98.5 367 GLY A N 1
ATOM 2778 C CA . GLY A 1 367 ? -17.953 13.945 12.297 1 98.5 367 GLY A CA 1
ATOM 2779 C C . GLY A 1 367 ? -16.703 14.344 13.07 1 98.5 367 GLY A C 1
ATOM 2780 O O . GLY A 1 367 ? -16.75 14.469 14.297 1 98.5 367 GLY A O 1
ATOM 2781 N N . VAL A 1 368 ? -15.633 14.398 12.406 1 98.88 368 VAL A N 1
ATOM 2782 C CA . VAL A 1 368 ? -14.398 14.914 12.984 1 98.88 368 VAL A CA 1
ATOM 2783 C C . VAL A 1 368 ? -13.836 16.016 12.094 1 98.88 368 VAL A C 1
ATOM 2785 O O . VAL A 1 368 ? -13.75 15.859 10.867 1 98.88 368 VAL A O 1
ATOM 2788 N N . ARG A 1 369 ? -13.523 17.141 12.656 1 98.75 369 ARG A N 1
ATOM 2789 C CA . ARG A 1 369 ? -12.828 18.234 11.992 1 98.75 369 ARG A CA 1
ATOM 2790 C C . ARG A 1 369 ? -11.422 18.406 12.555 1 98.75 369 ARG A C 1
ATOM 2792 O O . ARG A 1 369 ? -11.25 18.562 13.766 1 98.75 369 ARG A O 1
ATOM 2799 N N . THR A 1 370 ? -10.469 18.297 11.711 1 98.75 370 THR A N 1
ATOM 2800 C CA . THR A 1 370 ? -9.094 18.625 12.086 1 98.75 370 THR A CA 1
ATOM 2801 C C . THR A 1 370 ? -8.641 19.906 11.391 1 98.75 370 THR A C 1
ATOM 2803 O O . THR A 1 370 ? -9.125 20.234 10.305 1 98.75 370 THR A O 1
ATOM 2806 N N . SER A 1 371 ? -7.789 20.672 12.039 1 98.44 371 SER A N 1
ATOM 2807 C CA . SER A 1 371 ? -7.234 21.906 11.492 1 98.44 371 SER A CA 1
ATOM 2808 C C . SER A 1 371 ? -5.758 22.062 11.844 1 98.44 371 SER A C 1
ATOM 2810 O O . SER A 1 371 ? -5.273 21.422 12.781 1 98.44 371 SER A O 1
ATOM 2812 N N . GLY A 1 372 ? -5.016 22.734 11.078 1 98.56 372 GLY A N 1
ATOM 2813 C CA . GLY A 1 372 ? -3.611 23.047 11.273 1 98.56 372 GLY A CA 1
ATOM 2814 C C . GLY A 1 372 ? -3.277 24.5 10.945 1 98.56 372 GLY A C 1
ATOM 2815 O O . GLY A 1 372 ? -3.73 25.031 9.93 1 98.56 372 GLY A O 1
ATOM 2816 N N . TYR A 1 373 ? -2.531 25.125 11.891 1 98.31 373 TYR A N 1
ATOM 2817 C CA . TYR A 1 373 ? -2.207 26.531 11.734 1 98.31 373 TYR A CA 1
ATOM 2818 C C . TYR A 1 373 ? -0.791 26.828 12.219 1 98.31 373 TYR A C 1
ATOM 2820 O O . TYR A 1 373 ? -0.469 26.594 13.391 1 98.31 373 TYR A O 1
ATOM 2828 N N . ALA A 1 374 ? 0.053 27.312 11.391 1 97.69 374 ALA A N 1
ATOM 2829 C CA . ALA A 1 374 ? 1.432 27.625 11.758 1 97.69 374 ALA A CA 1
ATOM 2830 C C . ALA A 1 374 ? 1.536 29.031 12.359 1 97.69 374 ALA A C 1
ATOM 2832 O O . ALA A 1 374 ? 2.273 29.234 13.328 1 97.69 374 ALA A O 1
ATOM 2833 N N . GLY A 1 375 ? 0.804 30.031 11.836 1 95.81 375 GLY A N 1
ATOM 2834 C CA . GLY A 1 375 ? 0.876 31.438 12.203 1 95.81 375 GLY A CA 1
ATOM 2835 C C . GLY A 1 375 ? 0.971 32.344 11 1 95.81 375 GLY A C 1
ATOM 2836 O O . GLY A 1 375 ? 1.136 31.906 9.867 1 95.81 375 GLY A O 1
ATOM 2837 N N . ASN A 1 376 ? 0.715 33.594 11.203 1 94.31 376 ASN A N 1
ATOM 2838 C CA . ASN A 1 376 ? 0.87 34.656 10.195 1 94.31 376 ASN A CA 1
ATOM 2839 C C . ASN A 1 376 ? 0.055 34.344 8.945 1 94.31 376 ASN A C 1
ATOM 2841 O O . ASN A 1 376 ? 0.533 34.531 7.824 1 94.31 376 ASN A O 1
ATOM 2845 N N . GLY A 1 377 ? -1.073 33.719 9.148 1 97.31 377 GLY A N 1
ATOM 2846 C CA . GLY A 1 377 ? -1.984 33.5 8.039 1 97.31 377 GLY A CA 1
ATOM 2847 C C . GLY A 1 377 ? -1.626 32.25 7.211 1 97.31 377 GLY A C 1
ATOM 2848 O O . GLY A 1 377 ? -2.096 32.094 6.082 1 97.31 377 GLY A O 1
ATOM 2849 N N . VAL A 1 378 ? -0.699 31.422 7.727 1 98.62 378 VAL A N 1
ATOM 2850 C CA . VAL A 1 378 ? -0.34 30.172 7.07 1 98.62 378 VAL A CA 1
ATOM 2851 C C . VAL A 1 378 ? -0.998 29 7.797 1 98.62 378 VAL A C 1
ATOM 2853 O O . VAL A 1 378 ? -0.625 28.672 8.93 1 98.62 378 VAL A O 1
ATOM 2856 N N . GLY A 1 379 ? -1.974 28.438 7.172 1 98.56 379 GLY A N 1
ATOM 2857 C CA . GLY A 1 379 ? -2.703 27.312 7.73 1 98.56 379 GLY A CA 1
ATOM 2858 C C . GLY A 1 379 ? -3.221 26.359 6.676 1 98.56 379 GLY A C 1
ATOM 2859 O O . GLY A 1 379 ? -2.975 26.547 5.484 1 98.56 379 GLY A O 1
ATOM 2860 N N . PHE A 1 380 ? -3.814 25.297 7.133 1 98.62 380 PHE A N 1
ATOM 2861 C CA . PHE A 1 380 ? -4.219 24.188 6.27 1 98.62 380 PHE A CA 1
ATOM 2862 C C . PHE A 1 380 ? -5.73 24.203 6.051 1 98.62 380 PHE A C 1
ATOM 2864 O O . PHE A 1 380 ? -6.246 23.438 5.227 1 98.62 380 PHE A O 1
ATOM 2871 N N . GLY A 1 381 ? -6.453 25.078 6.723 1 96.94 381 GLY A N 1
ATOM 2872 C CA . GLY A 1 381 ? -7.906 24.984 6.727 1 96.94 381 GLY A CA 1
ATOM 2873 C C . GLY A 1 381 ? -8.422 23.781 7.504 1 96.94 381 GLY A C 1
ATOM 2874 O O . GLY A 1 381 ? -7.836 23.391 8.508 1 96.94 381 GLY A O 1
ATOM 2875 N N . ASP A 1 382 ? -9.602 23.391 7.082 1 96.19 382 ASP A N 1
ATOM 2876 C CA . ASP A 1 382 ? -10.25 22.281 7.785 1 96.19 382 ASP A CA 1
ATOM 2877 C C . ASP A 1 382 ? -10.156 20.984 6.977 1 96.19 382 ASP A C 1
ATOM 2879 O O . ASP A 1 382 ? -10.109 21.031 5.746 1 96.19 382 ASP A O 1
ATOM 2883 N N . CYS A 1 383 ? -10.047 19.922 7.594 1 98.56 383 CYS A N 1
ATOM 2884 C CA . CYS A 1 383 ? -10.188 18.562 7.086 1 98.56 383 CYS A CA 1
ATOM 2885 C C . CYS A 1 383 ? -11.289 17.812 7.828 1 98.56 383 CYS A C 1
ATOM 2887 O O . CYS A 1 383 ? -11.148 17.516 9.016 1 98.56 383 CYS A O 1
ATOM 2889 N N . VAL A 1 384 ? -12.359 17.516 7.125 1 98.62 384 VAL A N 1
ATOM 2890 C CA . VAL A 1 384 ? -13.562 17.031 7.793 1 98.62 384 VAL A CA 1
ATOM 2891 C C . VAL A 1 384 ? -13.977 15.688 7.195 1 98.62 384 VAL A C 1
ATOM 2893 O O . VAL A 1 384 ? -13.914 15.5 5.977 1 98.62 384 VAL A O 1
ATOM 2896 N N . GLY A 1 385 ? -14.266 14.75 7.992 1 98.25 385 GLY A N 1
ATOM 2897 C CA . GLY A 1 385 ? -14.945 13.523 7.629 1 98.25 385 GLY A CA 1
ATOM 2898 C C . GLY A 1 385 ? -16.141 13.219 8.508 1 98.25 385 GLY A C 1
ATOM 2899 O O . GLY A 1 385 ? -16.141 13.523 9.703 1 98.25 385 GLY A O 1
ATOM 2900 N N . ILE A 1 386 ? -17.219 12.625 7.973 1 97.94 386 ILE A N 1
ATOM 2901 C CA . ILE A 1 386 ? -18.438 12.281 8.695 1 97.94 386 ILE A CA 1
ATOM 2902 C C . ILE A 1 386 ? -18.703 10.789 8.562 1 97.94 386 ILE A C 1
ATOM 2904 O O . ILE A 1 386 ? -18.641 10.227 7.461 1 97.94 386 ILE A O 1
ATOM 2908 N N . ILE A 1 387 ? -19.078 10.195 9.625 1 98.5 387 ILE A N 1
ATOM 2909 C CA . ILE A 1 387 ? -19.281 8.75 9.648 1 98.5 387 ILE A CA 1
ATOM 2910 C C . ILE A 1 387 ? -20.688 8.414 9.164 1 98.5 387 ILE A C 1
ATOM 2912 O O . ILE A 1 387 ? -21.672 8.898 9.719 1 98.5 387 ILE A O 1
ATOM 2916 N N . ALA A 1 388 ? -20.75 7.652 8.141 1 98.44 388 ALA A N 1
ATOM 2917 C CA . ALA A 1 388 ? -22 7.055 7.676 1 98.44 388 ALA A CA 1
ATOM 2918 C C . ALA A 1 388 ? -22.172 5.645 8.227 1 98.44 388 ALA A C 1
ATOM 2920 O O . ALA A 1 388 ? -21.188 4.953 8.5 1 98.44 388 ALA A O 1
ATOM 2921 N N . PRO A 1 389 ? -23.438 5.227 8.492 1 98.12 389 PRO A N 1
ATOM 2922 C CA . PRO A 1 389 ? -23.656 3.863 8.984 1 98.12 389 PRO A CA 1
ATOM 2923 C C . PRO A 1 389 ? -23.109 2.801 8.031 1 98.12 389 PRO A C 1
ATOM 2925 O O . PRO A 1 389 ? -22.969 3.055 6.832 1 98.12 389 PRO A O 1
ATOM 2928 N N . ALA A 1 390 ? -22.781 1.676 8.602 1 97.81 390 ALA A N 1
ATOM 2929 C CA . ALA A 1 390 ? -22.375 0.54 7.785 1 97.81 390 ALA A CA 1
ATOM 2930 C C . ALA A 1 390 ? -23.469 0.15 6.797 1 97.81 390 ALA A C 1
ATOM 2932 O O . ALA A 1 390 ? -24.656 0.198 7.129 1 97.81 390 ALA A O 1
ATOM 2933 N N . ARG A 1 391 ? -23.062 -0.186 5.656 1 94.94 391 ARG A N 1
ATOM 2934 C CA . ARG A 1 391 ? -24.016 -0.777 4.723 1 94.94 391 ARG A CA 1
ATOM 2935 C C . ARG A 1 391 ? -24.469 -2.154 5.199 1 94.94 391 ARG A C 1
ATOM 2937 O O . ARG A 1 391 ? -23.641 -3.002 5.535 1 94.94 391 ARG A O 1
ATOM 2944 N N . PRO A 1 392 ? -25.734 -2.363 5.285 1 92.69 392 PRO A N 1
ATOM 2945 C CA . PRO A 1 392 ? -26.188 -3.672 5.766 1 92.69 392 PRO A CA 1
ATOM 2946 C C . PRO A 1 392 ? -25.594 -4.832 4.973 1 92.69 392 PRO A C 1
ATOM 2948 O O . PRO A 1 392 ? -25.391 -4.719 3.76 1 92.69 392 PRO A O 1
ATOM 2951 N N . PHE A 1 393 ? -25.266 -5.895 5.707 1 88.12 393 PHE A N 1
ATOM 2952 C CA . PHE A 1 393 ? -24.656 -7.07 5.105 1 88.12 393 PHE A CA 1
ATOM 2953 C C . PHE A 1 393 ? -25.703 -7.922 4.391 1 88.12 393 PHE A C 1
ATOM 2955 O O . PHE A 1 393 ? -26.766 -8.188 4.934 1 88.12 393 PHE A O 1
ATOM 2962 N N . MET B 1 1 ? 10.18 -30.688 -17.859 1 76.94 1 MET B N 1
ATOM 2963 C CA . MET B 1 1 ? 9.219 -30 -18.719 1 76.94 1 MET B CA 1
ATOM 2964 C C . MET B 1 1 ? 9.797 -28.672 -19.219 1 76.94 1 MET B C 1
ATOM 2966 O O . MET B 1 1 ? 10.398 -27.922 -18.453 1 76.94 1 MET B O 1
ATOM 2970 N N . ASN B 1 2 ? 9.68 -28.469 -20.469 1 87 2 ASN B N 1
ATOM 2971 C CA . ASN B 1 2 ? 10.156 -27.219 -21.062 1 87 2 ASN B CA 1
ATOM 2972 C C . ASN B 1 2 ? 9.172 -26.078 -20.828 1 87 2 ASN B C 1
ATOM 2974 O O . ASN B 1 2 ? 7.957 -26.297 -20.781 1 87 2 ASN B O 1
ATOM 2978 N N . VAL B 1 3 ? 9.703 -24.922 -20.656 1 90.62 3 VAL B N 1
ATOM 2979 C CA . VAL B 1 3 ? 8.875 -23.734 -20.422 1 90.62 3 VAL B CA 1
ATOM 2980 C C . VAL B 1 3 ? 7.836 -23.594 -21.531 1 90.62 3 VAL B C 1
ATOM 2982 O O . VAL B 1 3 ? 6.707 -23.156 -21.281 1 90.62 3 VAL B O 1
ATOM 2985 N N . SER B 1 4 ? 8.211 -24 -22.719 1 91 4 SER B N 1
ATOM 2986 C CA . SER B 1 4 ? 7.309 -23.906 -23.859 1 91 4 SER B CA 1
ATOM 2987 C C . SER B 1 4 ? 6.07 -24.766 -23.656 1 91 4 SER B C 1
ATOM 2989 O O . SER B 1 4 ? 5.004 -24.469 -24.203 1 91 4 SER B O 1
ATOM 2991 N N . ASP B 1 5 ? 6.184 -25.812 -22.891 1 94.62 5 ASP B N 1
ATOM 2992 C CA . ASP B 1 5 ? 5.074 -26.734 -22.656 1 94.62 5 ASP B CA 1
ATOM 2993 C C . ASP B 1 5 ? 3.988 -26.078 -21.812 1 94.62 5 ASP B C 1
ATOM 2995 O O . ASP B 1 5 ? 2.871 -26.594 -21.719 1 94.62 5 ASP B O 1
ATOM 2999 N N . HIS B 1 6 ? 4.305 -25 -21.25 1 97.5 6 HIS B N 1
ATOM 3000 C CA . HIS B 1 6 ? 3.354 -24.281 -20.406 1 97.5 6 HIS B CA 1
ATOM 3001 C C . HIS B 1 6 ? 2.338 -23.516 -21.25 1 97.5 6 HIS B C 1
ATOM 3003 O O . HIS B 1 6 ? 1.328 -23.047 -20.719 1 97.5 6 HIS B O 1
ATOM 3009 N N . PHE B 1 7 ? 2.584 -23.344 -22.547 1 98.19 7 PHE B N 1
ATOM 3010 C CA . PHE B 1 7 ? 1.829 -22.391 -23.344 1 98.19 7 PHE B CA 1
ATOM 3011 C C . PHE B 1 7 ? 1.248 -23.062 -24.578 1 98.19 7 PHE B C 1
ATOM 3013 O O . PHE B 1 7 ? 1.719 -22.828 -25.703 1 98.19 7 PHE B O 1
ATOM 3020 N N . THR B 1 8 ? 0.198 -23.812 -24.453 1 97.81 8 THR B N 1
ATOM 3021 C CA . THR B 1 8 ? -0.557 -24.406 -25.562 1 97.81 8 THR B CA 1
ATOM 3022 C C . THR B 1 8 ? -1.797 -23.578 -25.875 1 97.81 8 THR B C 1
ATOM 3024 O O . THR B 1 8 ? -2.035 -22.547 -25.234 1 97.81 8 THR B O 1
ATOM 3027 N N . ILE B 1 9 ? -2.596 -24.031 -26.828 1 97.75 9 ILE B N 1
ATOM 3028 C CA . ILE B 1 9 ? -3.816 -23.359 -27.25 1 97.75 9 ILE B CA 1
ATOM 3029 C C . ILE B 1 9 ? -4.816 -23.328 -26.094 1 97.75 9 ILE B C 1
ATOM 3031 O O . ILE B 1 9 ? -5.742 -22.516 -26.094 1 97.75 9 ILE B O 1
ATOM 3035 N N . ALA B 1 10 ? -4.605 -24.203 -25.078 1 98.06 10 ALA B N 1
ATOM 3036 C CA . ALA B 1 10 ? -5.492 -24.25 -23.922 1 98.06 10 ALA B CA 1
ATOM 3037 C C . ALA B 1 10 ? -5.184 -23.109 -22.938 1 98.06 10 ALA B C 1
ATOM 3039 O O . ALA B 1 10 ? -6.02 -22.766 -22.109 1 98.06 10 ALA B O 1
ATOM 3040 N N . ASN B 1 11 ? -4.031 -22.5 -22.984 1 98.62 11 ASN B N 1
ATOM 3041 C CA . ASN B 1 11 ? -3.584 -21.5 -22.016 1 98.62 11 ASN B CA 1
ATOM 3042 C C . ASN B 1 11 ? -3.998 -20.094 -22.422 1 98.62 11 ASN B C 1
ATOM 3044 O O . ASN B 1 11 ? -4.812 -19.469 -21.75 1 98.62 11 ASN B O 1
ATOM 3048 N N . ILE B 1 12 ? -3.488 -19.578 -23.516 1 98.5 12 ILE B N 1
ATOM 3049 C CA . ILE B 1 12 ? -3.746 -18.25 -24.078 1 98.5 12 ILE B CA 1
ATOM 3050 C C . ILE B 1 12 ? -3.627 -17.188 -22.969 1 98.5 12 ILE B C 1
ATOM 3052 O O . ILE B 1 12 ? -4.594 -16.5 -22.672 1 98.5 12 ILE B O 1
ATOM 3056 N N . PRO B 1 13 ? -2.453 -17.094 -22.359 1 98.81 13 PRO B N 1
ATOM 3057 C CA . PRO B 1 13 ? -2.264 -16.047 -21.359 1 98.81 13 PRO B CA 1
ATOM 3058 C C . PRO B 1 13 ? -2.168 -14.648 -21.984 1 98.81 13 PRO B C 1
ATOM 3060 O O . PRO B 1 13 ? -2 -14.523 -23.203 1 98.81 13 PRO B O 1
ATOM 3063 N N . TYR B 1 14 ? -2.322 -13.625 -21.234 1 98.94 14 TYR B N 1
ATOM 3064 C CA . TYR B 1 14 ? -2.156 -12.258 -21.719 1 98.94 14 TYR B CA 1
ATOM 3065 C C . TYR B 1 14 ? -0.915 -11.617 -21.109 1 98.94 14 TYR B C 1
ATOM 3067 O O . TYR B 1 14 ? -0.623 -11.812 -19.922 1 98.94 14 TYR B O 1
ATOM 3075 N N . GLY B 1 15 ? -0.104 -10.93 -21.828 1 98.88 15 GLY B N 1
ATOM 3076 C CA . GLY B 1 15 ? 1.047 -10.148 -21.406 1 98.88 15 GLY B CA 1
ATOM 3077 C C . GLY B 1 15 ? 1.241 -8.883 -22.219 1 98.88 15 GLY B C 1
ATOM 3078 O O . GLY B 1 15 ? 0.374 -8.508 -23.016 1 98.88 15 GLY B O 1
ATOM 3079 N N . ILE B 1 16 ? 2.266 -8.133 -21.984 1 98.94 16 ILE B N 1
ATOM 3080 C CA . ILE B 1 16 ? 2.682 -6.949 -22.719 1 98.94 16 ILE B CA 1
ATOM 3081 C C . ILE B 1 16 ? 4.09 -7.152 -23.281 1 98.94 16 ILE B C 1
ATOM 3083 O O . ILE B 1 16 ? 4.992 -7.586 -22.547 1 98.94 16 ILE B O 1
ATOM 3087 N N . ALA B 1 17 ? 4.293 -6.898 -24.5 1 98.88 17 ALA B N 1
ATOM 3088 C CA . ALA B 1 17 ? 5.602 -7.059 -25.125 1 98.88 17 ALA B CA 1
ATOM 3089 C C . ALA B 1 17 ? 5.863 -5.949 -26.141 1 98.88 17 ALA B C 1
ATOM 3091 O O . ALA B 1 17 ? 4.949 -5.203 -26.5 1 98.88 17 ALA B O 1
ATOM 3092 N N . SER B 1 18 ? 7.039 -5.746 -26.484 1 98.81 18 SER B N 1
ATOM 3093 C CA . SER B 1 18 ? 7.48 -4.895 -27.594 1 98.81 18 SER B CA 1
ATOM 3094 C C . SER B 1 18 ? 8.641 -5.535 -28.344 1 98.81 18 SER B C 1
ATOM 3096 O O . SER B 1 18 ? 9.234 -6.504 -27.875 1 98.81 18 SER B O 1
ATOM 3098 N N . THR B 1 19 ? 8.859 -5.156 -29.531 1 97.94 19 THR B N 1
ATOM 3099 C CA . THR B 1 19 ? 10.055 -5.43 -30.312 1 97.94 19 THR B CA 1
ATOM 3100 C C . THR B 1 19 ? 10.648 -4.137 -30.859 1 97.94 19 THR B C 1
ATOM 3102 O O . THR B 1 19 ? 10.141 -3.047 -30.594 1 97.94 19 THR B O 1
ATOM 3105 N N . ALA B 1 20 ? 11.711 -4.242 -31.531 1 94.81 20 ALA B N 1
ATOM 3106 C CA . ALA B 1 20 ? 12.297 -3.066 -32.156 1 94.81 20 ALA B CA 1
ATOM 3107 C C . ALA B 1 20 ? 11.32 -2.422 -33.156 1 94.81 20 ALA B C 1
ATOM 3109 O O . ALA B 1 20 ? 11.312 -1.199 -33.312 1 94.81 20 ALA B O 1
ATOM 3110 N N . ASP B 1 21 ? 10.422 -3.238 -33.719 1 93.12 21 ASP B N 1
ATOM 3111 C CA . ASP B 1 21 ? 9.562 -2.756 -34.812 1 93.12 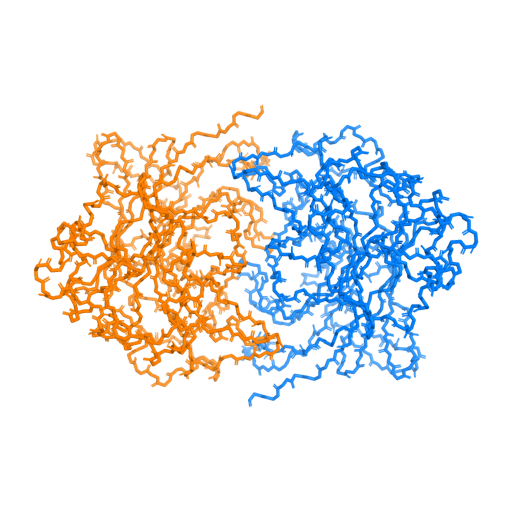21 ASP B CA 1
ATOM 3112 C C . ASP B 1 21 ? 8.102 -2.711 -34.375 1 93.12 21 ASP B C 1
ATOM 3114 O O . ASP B 1 21 ? 7.219 -2.418 -35.188 1 93.12 21 ASP B O 1
ATOM 3118 N N . HIS B 1 22 ? 7.887 -3.121 -33.219 1 96.06 22 HIS B N 1
ATOM 3119 C CA . HIS B 1 22 ? 6.512 -3.139 -32.719 1 96.06 22 HIS B CA 1
ATOM 3120 C C . HIS B 1 22 ? 6.395 -2.457 -31.359 1 96.06 22 HIS B C 1
ATOM 3122 O O . HIS B 1 22 ? 7.016 -2.889 -30.391 1 96.06 22 HIS B O 1
ATOM 3128 N N . ALA B 1 23 ? 5.57 -1.414 -31.312 1 97.56 23 ALA B N 1
ATOM 3129 C CA . ALA B 1 23 ? 5.344 -0.712 -30.047 1 97.56 23 ALA B CA 1
ATOM 3130 C C . ALA B 1 23 ? 4.723 -1.641 -29.016 1 97.56 23 ALA B C 1
ATOM 3132 O O . ALA B 1 23 ? 4.195 -2.701 -29.359 1 97.56 23 ALA B O 1
ATOM 3133 N N . ARG B 1 24 ? 4.785 -1.295 -27.828 1 97.94 24 ARG B N 1
ATOM 3134 C CA . ARG B 1 24 ? 4.176 -2.066 -26.75 1 97.94 24 ARG B CA 1
ATOM 3135 C C . ARG B 1 24 ? 2.711 -2.367 -27.047 1 97.94 24 ARG B C 1
ATOM 3137 O O . ARG B 1 24 ? 1.982 -1.503 -27.547 1 97.94 24 ARG B O 1
ATOM 3144 N N . GLY B 1 25 ? 2.379 -3.582 -26.75 1 98.75 25 GLY B N 1
ATOM 3145 C CA . GLY B 1 25 ? 0.994 -3.982 -26.938 1 98.75 25 GLY B CA 1
ATOM 3146 C C . GLY B 1 25 ? 0.647 -5.277 -26.219 1 98.75 25 GLY B C 1
ATOM 3147 O O . GLY B 1 25 ? 1.523 -5.938 -25.672 1 98.75 25 GLY B O 1
ATOM 3148 N N . VAL B 1 26 ? -0.61 -5.602 -26.266 1 98.88 26 VAL B N 1
ATOM 3149 C CA . VAL B 1 26 ? -1.103 -6.816 -25.609 1 98.88 26 VAL B CA 1
ATOM 3150 C C . VAL B 1 26 ? -0.731 -8.031 -26.453 1 98.88 26 VAL B C 1
ATOM 3152 O O . VAL B 1 26 ? -0.953 -8.047 -27.672 1 98.88 26 VAL B O 1
ATOM 3155 N N . VAL B 1 27 ? -0.183 -9.031 -25.828 1 98.88 27 VAL B N 1
ATOM 3156 C CA . VAL B 1 27 ? 0.26 -10.219 -26.547 1 98.88 27 VAL B CA 1
ATOM 3157 C C . VAL B 1 27 ? -0.248 -11.477 -25.844 1 98.88 27 VAL B C 1
ATOM 3159 O O . VAL B 1 27 ? -0.697 -11.414 -24.688 1 98.88 27 VAL B O 1
ATOM 3162 N N . THR B 1 28 ? -0.256 -12.547 -26.547 1 98.88 28 THR B N 1
ATOM 3163 C CA . THR B 1 28 ? -0.367 -13.898 -26.016 1 98.88 28 THR B CA 1
ATOM 3164 C C . THR B 1 28 ? 0.82 -14.75 -26.438 1 98.88 28 THR B C 1
ATOM 3166 O O . THR B 1 28 ? 1.761 -14.25 -27.062 1 98.88 28 THR B O 1
ATOM 3169 N N . ARG B 1 29 ? 0.774 -16 -25.969 1 98.56 29 ARG B N 1
ATOM 3170 C CA . ARG B 1 29 ? 1.92 -16.859 -26.219 1 98.56 29 ARG B CA 1
ATOM 3171 C C . ARG B 1 29 ? 1.471 -18.281 -26.547 1 98.56 29 ARG B C 1
ATOM 3173 O O . ARG B 1 29 ? 0.533 -18.797 -25.922 1 98.56 29 ARG B O 1
ATO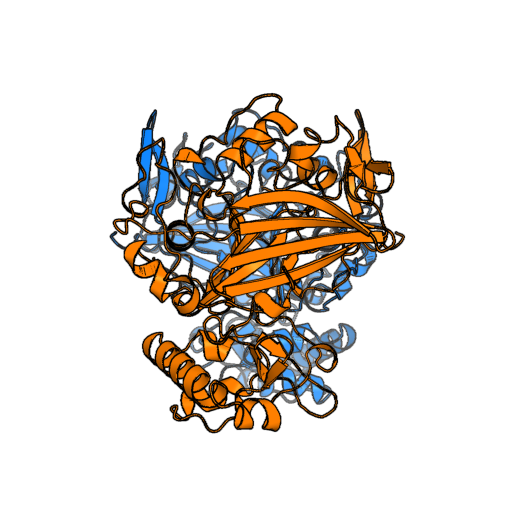M 3180 N N . LEU B 1 30 ? 2.094 -18.938 -27.531 1 98.06 30 LEU B N 1
ATOM 3181 C CA . LEU B 1 30 ? 2.012 -20.359 -27.844 1 98.06 30 LEU B CA 1
ATOM 3182 C C . LEU B 1 30 ? 3.404 -20.953 -28.016 1 98.06 30 LEU B C 1
ATOM 3184 O O . LEU B 1 30 ? 4.137 -20.578 -28.938 1 98.06 30 LEU B O 1
ATOM 3188 N N . GLY B 1 31 ? 3.711 -21.906 -27.078 1 97 31 GLY B N 1
ATOM 3189 C CA . GLY B 1 31 ? 5.07 -22.422 -27.094 1 97 31 GLY B CA 1
ATOM 3190 C C . GLY B 1 31 ? 6.121 -21.328 -26.984 1 97 31 GLY B C 1
ATOM 3191 O O . GLY B 1 31 ? 6.105 -20.547 -26.031 1 97 31 GLY B O 1
ATOM 3192 N N . ASP B 1 32 ? 6.945 -21.203 -28.031 1 97 32 ASP B N 1
ATOM 3193 C CA . ASP B 1 32 ? 8.039 -20.234 -28.016 1 97 32 ASP B CA 1
ATOM 3194 C C . ASP B 1 32 ? 7.723 -19.047 -28.922 1 97 32 ASP B C 1
ATOM 3196 O O . ASP B 1 32 ? 8.633 -18.344 -29.375 1 97 32 ASP B O 1
ATOM 3200 N N . VAL B 1 33 ? 6.422 -18.906 -29.141 1 97.12 33 VAL B N 1
ATOM 3201 C CA . VAL B 1 33 ? 6 -17.844 -30.047 1 97.12 33 VAL B CA 1
ATOM 3202 C C . VAL B 1 33 ? 5.055 -16.891 -29.328 1 97.12 33 VAL B C 1
ATOM 3204 O O . VAL B 1 33 ? 4.148 -17.312 -28.625 1 97.12 33 VAL B O 1
ATOM 3207 N N . VAL B 1 34 ? 5.324 -15.578 -29.531 1 98.44 34 VAL B N 1
ATOM 3208 C CA . VAL B 1 34 ? 4.496 -14.508 -28.984 1 98.44 34 VAL B CA 1
ATOM 3209 C C . VAL B 1 34 ? 3.715 -13.836 -30.109 1 98.44 34 VAL B C 1
ATOM 3211 O O . VAL B 1 34 ? 4.242 -13.633 -31.203 1 98.44 34 VAL B O 1
ATOM 3214 N N . VAL B 1 35 ? 2.449 -13.539 -29.891 1 98.62 35 VAL B N 1
ATOM 3215 C CA . VAL B 1 35 ? 1.603 -12.938 -30.922 1 98.62 35 VAL B CA 1
ATOM 3216 C C . VAL B 1 35 ? 0.992 -11.641 -30.391 1 98.62 35 VAL B C 1
ATOM 3218 O O . VAL B 1 35 ? 0.33 -11.641 -29.344 1 98.62 35 VAL B O 1
ATOM 3221 N N . PHE B 1 36 ? 1.243 -10.508 -31.125 1 98.69 36 PHE B N 1
ATOM 3222 C CA . PHE B 1 36 ? 0.567 -9.25 -30.828 1 98.69 36 PHE B CA 1
ATOM 3223 C C . PHE B 1 36 ? -0.898 -9.312 -31.234 1 98.69 36 PHE B C 1
ATOM 3225 O O . PHE B 1 36 ? -1.21 -9.422 -32.438 1 98.69 36 PHE B O 1
ATOM 3232 N N . LEU B 1 37 ? -1.775 -9.188 -30.297 1 98.62 37 LEU B N 1
ATOM 3233 C CA . LEU B 1 37 ? -3.186 -9.469 -30.547 1 98.62 37 LEU B CA 1
ATOM 3234 C C . LEU B 1 37 ? -3.797 -8.422 -31.469 1 98.62 37 LEU B C 1
ATOM 3236 O O . LEU B 1 37 ? -4.73 -8.719 -32.219 1 98.62 37 LEU B O 1
ATOM 3240 N N . ALA B 1 38 ? -3.279 -7.203 -31.422 1 97.75 38 ALA B N 1
ATOM 3241 C CA . ALA B 1 38 ? -3.799 -6.129 -32.25 1 97.75 38 ALA B CA 1
ATOM 3242 C C . ALA B 1 38 ? -3.568 -6.434 -33.75 1 97.75 38 ALA B C 1
ATOM 3244 O O . ALA B 1 38 ? -4.199 -5.832 -34.594 1 97.75 38 ALA B O 1
ATOM 3245 N N . ASP B 1 39 ? -2.633 -7.355 -34.062 1 97.12 39 ASP B N 1
ATOM 3246 C CA . ASP B 1 39 ? -2.299 -7.68 -35.438 1 97.12 39 ASP B CA 1
ATOM 3247 C C . ASP B 1 39 ? -3.258 -8.727 -36.031 1 97.12 39 ASP B C 1
ATOM 3249 O O . ASP B 1 39 ? -3.305 -8.938 -37.219 1 97.12 39 ASP B O 1
ATOM 3253 N N . LEU B 1 40 ? -3.957 -9.391 -35.188 1 97.12 40 LEU B N 1
ATOM 3254 C CA . LEU B 1 40 ? -4.848 -10.461 -35.625 1 97.12 40 LEU B CA 1
ATOM 3255 C C . LEU B 1 40 ? -6.191 -9.906 -36.062 1 97.12 40 LEU B C 1
ATOM 3257 O O . LEU B 1 40 ? -6.645 -8.875 -35.562 1 97.12 40 LEU B O 1
ATOM 3261 N N . ASP B 1 41 ? -6.758 -10.586 -37 1 94.25 41 ASP B N 1
ATOM 3262 C CA . ASP B 1 41 ? -8.141 -10.297 -37.375 1 94.25 41 ASP B CA 1
ATOM 3263 C C . ASP B 1 41 ? -9.117 -11.055 -36.469 1 94.25 41 ASP B C 1
ATOM 3265 O O . ASP B 1 41 ? -9.539 -12.164 -36.812 1 94.25 41 ASP B O 1
ATOM 3269 N N . LEU B 1 42 ? -9.422 -10.43 -35.375 1 96.44 42 LEU B N 1
ATOM 3270 C CA . LEU B 1 42 ? -10.297 -11.047 -34.406 1 96.44 42 LEU B CA 1
ATOM 3271 C C . LEU B 1 42 ? -11.711 -10.492 -34.5 1 96.44 42 LEU B C 1
ATOM 3273 O O . LEU B 1 42 ? -11.898 -9.281 -34.656 1 96.44 42 LEU B O 1
ATOM 3277 N N . ASN B 1 43 ? -12.695 -11.344 -34.531 1 95.5 43 ASN B N 1
ATOM 3278 C CA . ASN B 1 43 ? -14.094 -10.938 -34.531 1 95.5 43 ASN B CA 1
ATOM 3279 C C . ASN B 1 43 ? -14.531 -10.477 -33.125 1 95.5 43 ASN B C 1
ATOM 3281 O O . ASN B 1 43 ? -15.273 -11.18 -32.469 1 95.5 43 ASN B O 1
ATOM 3285 N N . THR B 1 44 ? -14.164 -9.328 -32.719 1 94.56 44 THR B N 1
ATOM 3286 C CA . THR B 1 44 ? -14.477 -8.742 -31.406 1 94.56 44 THR B CA 1
ATOM 3287 C C . THR B 1 44 ? -14.93 -7.289 -31.562 1 94.56 44 THR B C 1
ATOM 3289 O O . THR B 1 44 ? -14.625 -6.645 -32.562 1 94.56 44 THR B O 1
ATOM 3292 N N . PRO B 1 45 ? -15.734 -6.754 -30.656 1 94.19 45 PRO B N 1
ATOM 3293 C CA . PRO B 1 45 ? -16.156 -5.355 -30.688 1 94.19 45 PRO B CA 1
ATOM 3294 C C . PRO B 1 45 ? -14.984 -4.383 -30.703 1 94.19 45 PRO B C 1
ATOM 3296 O O . PRO B 1 45 ? -13.906 -4.703 -30.203 1 94.19 45 PRO B O 1
ATOM 3299 N N . SER B 1 46 ? -15.25 -3.186 -31.234 1 93.88 46 SER B N 1
ATOM 3300 C CA . SER B 1 46 ? -14.227 -2.152 -31.359 1 93.88 46 SER B CA 1
ATOM 3301 C C . SER B 1 46 ? -13.672 -1.766 -29.984 1 93.88 46 SER B C 1
ATOM 3303 O O . SER B 1 46 ? -12.484 -1.438 -29.875 1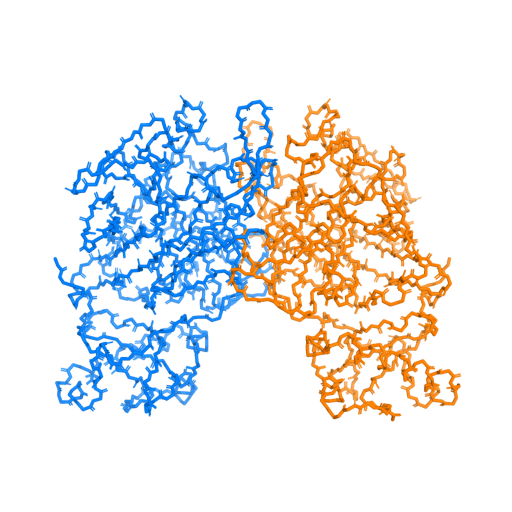 93.88 46 SER B O 1
ATOM 3305 N N . ALA B 1 47 ? -14.516 -1.835 -29 1 93.62 47 ALA B N 1
ATOM 3306 C CA . ALA B 1 47 ? -14.102 -1.47 -27.656 1 93.62 47 ALA B CA 1
ATOM 3307 C C . ALA B 1 47 ? -13.016 -2.406 -27.141 1 93.62 47 ALA B C 1
ATOM 3309 O O . ALA B 1 47 ? -12.094 -1.977 -26.438 1 93.62 47 ALA B O 1
ATOM 3310 N N . ILE B 1 48 ? -13.086 -3.635 -27.5 1 96.44 48 ILE B N 1
ATOM 3311 C CA . ILE B 1 48 ? -12.094 -4.625 -27.109 1 96.44 48 ILE B CA 1
ATOM 3312 C C . ILE B 1 48 ? -10.828 -4.445 -27.953 1 96.44 48 ILE B C 1
ATOM 3314 O O . ILE B 1 48 ? -9.711 -4.484 -27.438 1 96.44 48 ILE B O 1
ATOM 3318 N N . GLN B 1 49 ? -11.047 -4.203 -29.234 1 96.38 49 GLN B N 1
ATOM 3319 C CA . GLN B 1 49 ? -9.922 -4.031 -30.141 1 96.38 49 GLN B CA 1
ATOM 3320 C C . GLN B 1 49 ? -9.023 -2.879 -29.703 1 96.38 49 GLN B C 1
ATOM 3322 O O . GLN B 1 49 ? -7.801 -2.963 -29.812 1 96.38 49 GLN B O 1
ATOM 3327 N N . SER B 1 50 ? -9.656 -1.834 -29.219 1 97.19 50 SER B N 1
ATOM 3328 C CA . SER B 1 50 ? -8.898 -0.658 -28.797 1 97.19 50 SER B CA 1
ATOM 3329 C C . SER B 1 50 ? -8 -0.977 -27.609 1 97.19 50 SER B C 1
ATOM 3331 O O . SER B 1 50 ? -6.957 -0.34 -27.422 1 97.19 50 SER B O 1
ATOM 3333 N N . THR B 1 51 ? -8.367 -1.954 -26.75 1 98.31 51 THR B N 1
ATOM 3334 C CA . THR B 1 51 ? -7.578 -2.299 -25.562 1 98.31 51 THR B CA 1
ATOM 3335 C C . THR B 1 51 ? -6.34 -3.096 -25.953 1 98.31 51 THR B C 1
ATOM 3337 O O . THR B 1 51 ? -5.375 -3.17 -25.188 1 98.31 51 THR B O 1
ATOM 3340 N N . LEU B 1 52 ? -6.262 -3.713 -27.109 1 98.5 52 LEU B N 1
ATOM 3341 C CA . LEU B 1 52 ? -5.234 -4.672 -27.484 1 98.5 52 LEU B CA 1
ATOM 3342 C C . LEU B 1 52 ? -3.943 -3.961 -27.875 1 98.5 52 LEU B C 1
ATOM 3344 O O . LEU B 1 52 ? -2.889 -4.594 -27.984 1 98.5 52 LEU B O 1
ATOM 3348 N N . SER B 1 53 ? -3.979 -2.609 -28.094 1 97.88 53 SER B N 1
ATOM 3349 C CA . SER B 1 53 ? -2.791 -1.84 -28.453 1 97.88 53 SER B CA 1
ATOM 3350 C C . SER B 1 53 ? -2.293 -1.02 -27.266 1 97.88 53 SER B C 1
ATOM 3352 O O . SER B 1 53 ? -1.384 -0.199 -27.406 1 97.88 53 SER B O 1
ATOM 3354 N N . GLN B 1 54 ? -2.926 -1.202 -26.172 1 98.38 54 GLN B N 1
ATOM 3355 C CA . GLN B 1 54 ? -2.527 -0.449 -25 1 98.38 54 GLN B CA 1
ATOM 3356 C C . GLN B 1 54 ? -1.245 -1.011 -24.391 1 98.38 54 GLN B C 1
ATOM 3358 O O . GLN B 1 54 ? -0.858 -2.145 -24.688 1 98.38 54 GLN B O 1
ATOM 3363 N N . GLU B 1 55 ? -0.631 -0.176 -23.5 1 98.56 55 GLU B N 1
ATOM 3364 C CA . GLU B 1 55 ? 0.7 -0.495 -22.984 1 98.56 55 GLU B CA 1
ATOM 3365 C C . GLU B 1 55 ? 0.621 -1.334 -21.719 1 98.56 55 GLU B C 1
ATOM 3367 O O . GLU B 1 55 ? 1.644 -1.797 -21.203 1 98.56 55 GLU B O 1
ATOM 3372 N N . THR B 1 56 ? -0.516 -1.471 -21.141 1 98.81 56 THR B N 1
ATOM 3373 C CA . THR B 1 56 ? -0.793 -2.346 -20.016 1 98.81 56 THR B CA 1
ATOM 3374 C C . THR B 1 56 ? -2.086 -3.123 -20.234 1 98.81 56 THR B C 1
ATOM 3376 O O . THR B 1 56 ? -2.871 -2.793 -21.125 1 98.81 56 THR B O 1
ATOM 3379 N N . LEU B 1 57 ? -2.318 -4.102 -19.484 1 98.88 57 LEU B N 1
ATOM 3380 C CA . LEU B 1 57 ? -3.475 -4.977 -19.641 1 98.88 57 LEU B CA 1
ATOM 3381 C C . LEU B 1 57 ? -4.715 -4.363 -19 1 98.88 57 LEU B C 1
ATOM 3383 O O . LEU B 1 57 ? -5.805 -4.934 -19.078 1 98.88 57 LEU B O 1
ATOM 3387 N N . ASN B 1 58 ? -4.617 -3.207 -18.375 1 98.88 58 ASN B N 1
ATOM 3388 C CA . ASN B 1 58 ? -5.688 -2.688 -17.531 1 98.88 58 ASN B CA 1
ATOM 3389 C C . ASN B 1 58 ? -6.973 -2.475 -18.328 1 98.88 58 ASN B C 1
ATOM 3391 O O . ASN B 1 58 ? -8.062 -2.805 -17.844 1 98.88 58 ASN B O 1
ATOM 3395 N N . GLY B 1 59 ? -6.844 -1.863 -19.453 1 98.62 59 GLY B N 1
ATOM 3396 C CA . GLY B 1 59 ? -8.031 -1.695 -20.281 1 98.62 59 GLY B CA 1
ATOM 3397 C C . GLY B 1 59 ? -8.727 -3.006 -20.594 1 98.62 59 GLY B C 1
ATOM 3398 O O . GLY B 1 59 ? -9.953 -3.1 -20.531 1 98.62 59 GLY B O 1
ATOM 3399 N N . LEU B 1 60 ? -7.953 -4.051 -20.953 1 98.69 60 LEU B N 1
ATOM 3400 C CA . LEU B 1 60 ? -8.492 -5.371 -21.281 1 98.69 60 LEU B CA 1
ATOM 3401 C C . LEU B 1 60 ? -9.078 -6.035 -20.031 1 98.69 60 LEU B C 1
ATOM 3403 O O . LEU B 1 60 ? -10.148 -6.641 -20.109 1 98.69 60 LEU B O 1
ATOM 3407 N N . ALA B 1 61 ? -8.367 -5.91 -18.938 1 98.69 61 ALA B N 1
ATOM 3408 C CA . ALA B 1 61 ? -8.781 -6.555 -17.688 1 98.69 61 ALA B CA 1
ATOM 3409 C C . ALA B 1 61 ? -10.125 -6.008 -17.203 1 98.69 61 ALA B C 1
ATOM 3411 O O . ALA B 1 61 ? -10.867 -6.695 -16.5 1 98.69 61 ALA B O 1
ATOM 3412 N N . ALA B 1 62 ? -10.414 -4.797 -17.594 1 97.94 62 ALA B N 1
ATOM 3413 C CA . ALA B 1 62 ? -11.625 -4.129 -17.125 1 97.94 62 ALA B CA 1
ATOM 3414 C C . ALA B 1 62 ? -12.836 -4.547 -17.969 1 97.94 62 ALA B C 1
ATOM 3416 O O . ALA B 1 62 ? -13.977 -4.254 -17.609 1 97.94 62 ALA B O 1
ATOM 3417 N N . VAL B 1 63 ? -12.594 -5.25 -19.078 1 97.06 63 VAL B N 1
ATOM 3418 C CA . VAL B 1 63 ? -13.664 -5.684 -19.969 1 97.06 63 VAL B CA 1
ATOM 3419 C C . VAL B 1 63 ? -14.516 -6.746 -19.266 1 97.06 63 VAL B C 1
ATOM 3421 O O . VAL B 1 63 ? -14.016 -7.508 -18.438 1 97.06 63 VAL B O 1
ATOM 3424 N N . ASP B 1 64 ? -15.758 -6.766 -19.625 1 95.12 64 ASP B N 1
ATOM 3425 C CA . ASP B 1 64 ? -16.688 -7.738 -19.062 1 95.12 64 ASP B CA 1
ATOM 3426 C C . ASP B 1 64 ? -16.234 -9.164 -19.344 1 95.12 64 ASP B C 1
ATOM 3428 O O . ASP B 1 64 ? -15.727 -9.453 -20.438 1 95.12 64 ASP B O 1
ATOM 3432 N N . LYS B 1 65 ? -16.547 -10.078 -18.469 1 95.19 65 LYS B N 1
ATOM 3433 C CA . LYS B 1 65 ? -16.031 -11.445 -18.531 1 95.19 65 LYS B CA 1
ATOM 3434 C C . LYS B 1 65 ? -16.578 -12.18 -19.75 1 95.19 65 LYS B C 1
ATOM 3436 O O . LYS B 1 65 ? -15.875 -13.008 -20.344 1 95.19 65 LYS B O 1
ATOM 3441 N N . THR B 1 66 ? -17.781 -11.914 -20.094 1 95.19 66 THR B N 1
ATOM 3442 C CA . THR B 1 66 ? -18.375 -12.57 -21.25 1 95.19 66 THR B CA 1
ATOM 3443 C C . THR B 1 66 ? -17.609 -12.211 -22.516 1 95.19 66 THR B C 1
ATOM 3445 O O . THR B 1 66 ? -17.312 -13.078 -23.344 1 95.19 66 THR B O 1
ATOM 3448 N N . GLU B 1 67 ? -17.312 -10.945 -22.594 1 96.12 67 GLU B N 1
ATOM 3449 C CA . GLU B 1 67 ? -16.547 -10.477 -23.75 1 96.12 67 GLU B CA 1
ATOM 3450 C C . GLU B 1 67 ? -15.125 -11.039 -23.734 1 96.12 67 GLU B C 1
ATOM 3452 O O . GLU B 1 67 ? -14.57 -11.359 -24.797 1 96.12 67 GLU B O 1
ATOM 3457 N N . LEU B 1 68 ? -14.555 -11.164 -22.609 1 96.88 68 LEU B N 1
ATOM 3458 C CA . LEU B 1 68 ? -13.219 -11.734 -22.484 1 96.88 68 LEU B CA 1
ATOM 3459 C C . LEU B 1 68 ? -13.211 -13.195 -22.922 1 96.88 68 LEU B C 1
ATOM 3461 O O . LEU B 1 68 ? -12.266 -13.656 -23.562 1 96.88 68 LEU B O 1
ATOM 3465 N N . ARG B 1 69 ? -14.195 -13.922 -22.562 1 96.38 69 ARG B N 1
ATOM 3466 C CA . ARG B 1 69 ? -14.32 -15.312 -22.969 1 96.38 69 ARG B CA 1
ATOM 3467 C C . ARG B 1 69 ? -14.43 -15.438 -24.484 1 96.38 69 ARG B C 1
ATOM 3469 O O . ARG B 1 69 ? -13.836 -16.344 -25.078 1 96.38 69 ARG B O 1
ATOM 3476 N N . HIS B 1 70 ? -15.211 -14.539 -25 1 97.25 70 HIS B N 1
ATOM 3477 C CA . HIS B 1 70 ? -15.336 -14.531 -26.453 1 97.25 70 HIS B CA 1
ATOM 3478 C C . HIS B 1 70 ? -14 -14.234 -27.125 1 97.25 70 HIS B C 1
ATOM 3480 O O . HIS B 1 70 ? -13.633 -14.883 -28.109 1 97.25 70 HIS B O 1
ATOM 3486 N N . LEU B 1 71 ? -13.336 -13.242 -26.594 1 98.25 71 LEU B N 1
ATOM 3487 C CA . LEU B 1 71 ? -12.023 -12.906 -27.125 1 98.25 71 LEU B CA 1
ATOM 3488 C C . LEU B 1 71 ? -11.094 -14.125 -27.078 1 98.25 71 LEU B C 1
ATOM 3490 O O . LEU B 1 71 ? -10.406 -14.414 -28.062 1 98.25 71 LEU B O 1
ATOM 3494 N N . ARG B 1 72 ? -11.055 -14.812 -25.953 1 98.31 72 ARG B N 1
ATOM 3495 C CA . ARG B 1 72 ? -10.203 -15.984 -25.797 1 98.31 72 ARG B CA 1
ATOM 3496 C C . ARG B 1 72 ? -10.539 -17.047 -26.828 1 98.31 72 ARG B C 1
ATOM 3498 O O . ARG B 1 72 ? -9.648 -17.641 -27.438 1 98.31 72 ARG B O 1
ATOM 3505 N N . LYS B 1 73 ? -11.773 -17.281 -27.094 1 97.81 73 LYS B N 1
ATOM 3506 C CA . LYS B 1 73 ? -12.211 -18.25 -28.078 1 97.81 73 LYS B CA 1
ATOM 3507 C C . LYS B 1 73 ? -11.781 -17.844 -29.484 1 97.81 73 LYS B C 1
ATOM 3509 O O . LYS B 1 73 ? -11.375 -18.688 -30.281 1 97.81 73 LYS B O 1
ATOM 3514 N N . GLU B 1 74 ? -11.953 -16.578 -29.766 1 98 74 GLU B N 1
ATOM 3515 C CA . GLU B 1 74 ? -11.539 -16.062 -31.062 1 98 74 GLU B CA 1
ATOM 3516 C C . GLU B 1 74 ? -10.039 -16.234 -31.281 1 98 74 GLU B C 1
ATOM 3518 O O . GLU B 1 74 ? -9.602 -16.594 -32.375 1 98 74 GLU B O 1
ATOM 3523 N N . ILE B 1 75 ? -9.289 -15.93 -30.219 1 98.5 75 ILE B N 1
ATOM 3524 C CA . ILE B 1 75 ? -7.844 -16.078 -30.297 1 98.5 75 ILE B CA 1
ATOM 3525 C C . ILE B 1 75 ? -7.492 -17.547 -30.547 1 98.5 75 ILE B C 1
ATOM 3527 O O . ILE B 1 75 ? -6.66 -17.859 -31.406 1 98.5 75 ILE B O 1
ATOM 3531 N N . GLN B 1 76 ? -8.125 -18.469 -29.812 1 98.06 76 GLN B N 1
ATOM 3532 C CA . GLN B 1 76 ? -7.906 -19.906 -29.984 1 98.06 76 GLN B CA 1
ATOM 3533 C C . GLN B 1 76 ? -8.227 -20.344 -31.406 1 98.06 76 GLN B C 1
ATOM 3535 O O . GLN B 1 76 ? -7.473 -21.109 -32.031 1 98.06 76 GLN B O 1
ATOM 3540 N N . HIS B 1 77 ? -9.289 -19.812 -31.891 1 97.62 77 HIS B N 1
ATOM 3541 C CA . HIS B 1 77 ? -9.719 -20.172 -33.25 1 97.62 77 HIS B CA 1
ATOM 3542 C C . HIS B 1 77 ? -8.688 -19.734 -34.281 1 97.62 77 HIS B C 1
ATOM 3544 O O . HIS B 1 77 ? -8.273 -20.531 -35.125 1 97.62 77 HIS B O 1
ATOM 3550 N N . VAL B 1 78 ? -8.273 -18.5 -34.188 1 97.69 78 VAL B N 1
ATOM 3551 C CA . VAL B 1 78 ? -7.359 -17.922 -35.188 1 97.69 78 VAL B CA 1
ATOM 3552 C C . VAL B 1 78 ? -5.992 -18.594 -35.062 1 97.69 78 VAL B C 1
ATOM 3554 O O . VAL B 1 78 ? -5.375 -18.922 -36.094 1 97.69 78 VAL B O 1
ATOM 3557 N N . LEU B 1 79 ? -5.547 -18.891 -33.875 1 97.31 79 LEU B N 1
ATOM 3558 C CA . LEU B 1 79 ? -4.18 -19.359 -33.656 1 97.31 79 LEU B CA 1
ATOM 3559 C C . LEU B 1 79 ? -4.098 -20.875 -33.781 1 97.31 79 LEU B C 1
ATOM 3561 O O . LEU B 1 79 ? -3.006 -21.453 -33.75 1 97.31 79 LEU B O 1
ATOM 3565 N N . SER B 1 80 ? -5.234 -21.531 -33.812 1 95.81 80 SER B N 1
ATOM 3566 C CA . SER B 1 80 ? -5.23 -22.969 -34.094 1 95.81 80 SER B CA 1
ATOM 3567 C C . SER B 1 80 ? -4.781 -23.266 -35.5 1 95.81 80 SER B C 1
ATOM 3569 O O . SER B 1 80 ? -4.418 -24.406 -35.844 1 95.81 80 SER B O 1
ATOM 3571 N N . ASP B 1 81 ? -4.84 -22.219 -36.312 1 92.88 81 ASP B N 1
ATOM 3572 C CA . ASP B 1 81 ? -4.332 -22.312 -37.688 1 92.88 81 ASP B CA 1
ATOM 3573 C C . ASP B 1 81 ? -2.826 -22.062 -37.75 1 92.88 81 ASP B C 1
ATOM 3575 O O . ASP B 1 81 ? -2.371 -20.953 -37.469 1 92.88 81 ASP B O 1
ATOM 3579 N N . GLU B 1 82 ? -2.109 -22.969 -38.188 1 91.19 82 GLU B N 1
ATOM 3580 C CA . GLU B 1 82 ? -0.652 -22.875 -38.219 1 91.19 82 GLU B CA 1
ATOM 3581 C C . GLU B 1 82 ? -0.198 -21.719 -39.125 1 91.19 82 GLU B C 1
ATOM 3583 O O . GLU B 1 82 ? 0.837 -21.094 -38.844 1 91.19 82 GLU B O 1
ATOM 3588 N N . SER B 1 83 ? -0.929 -21.516 -40.125 1 92.88 83 SER B N 1
ATOM 3589 C CA . SER B 1 83 ? -0.583 -20.422 -41.031 1 92.88 83 SER B CA 1
ATOM 3590 C C . SER B 1 83 ? -0.627 -19.078 -40.312 1 92.88 83 SER B C 1
ATOM 3592 O O . SER B 1 83 ? 0.207 -18.203 -40.562 1 92.88 83 SER B O 1
ATOM 3594 N N . SER B 1 84 ? -1.585 -18.906 -39.469 1 92.69 84 SER B N 1
ATOM 3595 C CA . SER B 1 84 ? -1.694 -17.672 -38.688 1 92.69 84 SER B CA 1
ATOM 3596 C C . SER B 1 84 ? -0.527 -17.531 -37.719 1 92.69 84 SER B C 1
ATOM 3598 O O . SER B 1 84 ? 0.018 -16.438 -37.562 1 92.69 84 SER B O 1
ATOM 3600 N N . LEU B 1 85 ? -0.184 -18.578 -37.094 1 93.38 85 LEU B N 1
ATOM 3601 C CA . LEU B 1 85 ? 0.923 -18.547 -36.125 1 93.38 85 LEU B CA 1
ATOM 3602 C C . LEU B 1 85 ? 2.232 -18.203 -36.844 1 93.38 85 LEU B C 1
ATOM 3604 O O . LEU B 1 85 ? 3.072 -17.484 -36.281 1 93.38 85 LEU B O 1
ATOM 3608 N N . SER B 1 86 ? 2.381 -18.75 -38 1 93.88 86 SER B N 1
ATOM 3609 C CA . SER B 1 86 ? 3.586 -18.484 -38.781 1 93.88 86 SER B CA 1
ATOM 3610 C C . SER B 1 86 ? 3.641 -17.031 -39.25 1 93.88 86 SER B C 1
ATOM 3612 O O . SER B 1 86 ? 4.715 -16.438 -39.312 1 93.88 86 SER B O 1
ATOM 3614 N N . LYS B 1 87 ? 2.525 -16.516 -39.594 1 95.69 87 LYS B N 1
ATOM 3615 C CA . LYS B 1 87 ? 2.439 -15.164 -40.156 1 95.69 87 LYS B CA 1
ATOM 3616 C C . LYS B 1 87 ? 2.631 -14.109 -39.062 1 95.69 87 LYS B C 1
ATOM 3618 O O . LYS B 1 87 ? 3.322 -13.117 -39.281 1 95.69 87 LYS B O 1
ATOM 3623 N N . TYR B 1 88 ? 2.059 -14.312 -37.938 1 96.06 88 TYR B N 1
ATOM 3624 C CA . TYR B 1 88 ? 1.972 -13.25 -36.938 1 96.06 88 TYR B CA 1
ATOM 3625 C C . TYR B 1 88 ? 2.861 -13.547 -35.75 1 96.06 88 TYR B C 1
ATOM 3627 O O . TYR B 1 88 ? 3.111 -12.672 -34.906 1 96.06 88 TYR B O 1
ATOM 3635 N N . GLY B 1 89 ? 3.381 -14.719 -35.656 1 96.94 89 GLY B N 1
ATOM 3636 C CA . GLY B 1 89 ? 4.16 -15.133 -34.5 1 96.94 89 GLY B CA 1
ATOM 3637 C C . GLY B 1 89 ? 5.566 -14.562 -34.469 1 96.94 89 GLY B C 1
ATOM 3638 O O . GLY B 1 89 ? 6.215 -14.477 -35.531 1 96.94 89 GLY B O 1
ATOM 3639 N N . VAL B 1 90 ? 5.977 -14.094 -33.281 1 97.94 90 VAL B N 1
ATOM 3640 C CA . VAL B 1 90 ? 7.34 -13.633 -33.031 1 97.94 90 VAL B CA 1
ATOM 3641 C C . VAL B 1 90 ? 8.023 -14.547 -32.031 1 97.94 90 VAL B C 1
ATOM 3643 O O . VAL B 1 90 ? 7.477 -14.828 -30.953 1 97.94 90 VAL B O 1
ATOM 3646 N N . PRO B 1 91 ? 9.242 -15.047 -32.344 1 97.56 91 PRO B N 1
ATOM 3647 C CA . PRO B 1 91 ? 9.945 -15.867 -31.375 1 97.56 91 PRO B CA 1
ATOM 3648 C C . PRO B 1 91 ? 10.117 -15.164 -30.031 1 97.56 91 PRO B C 1
ATOM 3650 O O . PRO B 1 91 ? 10.414 -13.961 -30 1 97.56 91 PRO B O 1
ATOM 3653 N N . ILE B 1 92 ? 10 -15.875 -28.938 1 97.56 92 ILE B N 1
ATOM 3654 C CA . ILE B 1 92 ? 9.992 -15.328 -27.578 1 97.56 92 ILE B CA 1
ATOM 3655 C C . ILE B 1 92 ? 11.32 -14.625 -27.297 1 97.56 92 ILE B C 1
ATOM 3657 O O . ILE B 1 92 ? 11.367 -13.641 -26.562 1 97.56 92 ILE B O 1
ATOM 3661 N N . ASN B 1 93 ? 12.422 -15.031 -27.891 1 96.56 93 ASN B N 1
ATOM 3662 C CA . ASN B 1 93 ? 13.734 -14.445 -27.656 1 96.56 93 ASN B CA 1
ATOM 3663 C C . ASN B 1 93 ? 13.914 -13.133 -28.406 1 96.56 93 ASN B C 1
ATOM 3665 O O . ASN B 1 93 ? 14.93 -12.453 -28.25 1 96.56 93 ASN B O 1
ATOM 3669 N N . GLU B 1 94 ? 12.891 -12.758 -29.188 1 97.38 94 GLU B N 1
ATOM 3670 C CA . GLU B 1 94 ? 12.977 -11.531 -29.969 1 97.38 94 GLU B CA 1
ATOM 3671 C C . GLU B 1 94 ? 12.039 -10.461 -29.422 1 97.38 94 GLU B C 1
ATOM 3673 O O . GLU B 1 94 ? 11.906 -9.383 -30.016 1 97.38 94 GLU B O 1
ATOM 3678 N N . VAL B 1 95 ? 11.391 -10.727 -28.406 1 97.88 95 VAL B N 1
ATOM 3679 C CA . VAL B 1 95 ? 10.5 -9.719 -27.828 1 97.88 95 VAL B CA 1
ATOM 3680 C C . VAL B 1 95 ? 11.031 -9.273 -26.469 1 97.88 95 VAL B C 1
ATOM 3682 O O . VAL B 1 95 ? 11.789 -10.008 -25.828 1 97.88 95 VAL B O 1
ATOM 3685 N N . GLN B 1 96 ? 10.766 -8.086 -26.062 1 98.44 96 GLN B N 1
ATOM 3686 C CA . GLN B 1 96 ? 10.922 -7.609 -24.703 1 98.44 96 GLN B CA 1
ATOM 3687 C C . GLN B 1 96 ? 9.594 -7.672 -23.938 1 98.44 96 GLN B C 1
ATOM 3689 O O . GLN B 1 96 ? 8.609 -7.07 -24.359 1 98.44 96 GLN B O 1
ATOM 3694 N N . LEU B 1 97 ? 9.586 -8.469 -22.891 1 98.62 97 LEU B N 1
ATOM 3695 C CA . LEU B 1 97 ? 8.398 -8.539 -22.047 1 98.62 97 LEU B CA 1
ATOM 3696 C C . LEU B 1 97 ? 8.406 -7.43 -21 1 98.62 97 LEU B C 1
ATOM 3698 O O . LEU B 1 97 ? 9.469 -7.055 -20.5 1 98.62 97 LEU B O 1
ATOM 3702 N N . HIS B 1 98 ? 7.215 -6.906 -20.688 1 98.75 98 HIS B N 1
ATOM 3703 C CA . HIS B 1 98 ? 7.07 -5.793 -19.766 1 98.75 98 HIS B CA 1
ATOM 3704 C C . HIS B 1 98 ? 6.145 -6.164 -18.609 1 98.75 98 HIS B C 1
ATOM 3706 O O . HIS B 1 98 ? 5.453 -7.184 -18.656 1 98.75 98 HIS B O 1
ATOM 3712 N N . LEU B 1 99 ? 6.262 -5.359 -17.484 1 98.75 99 LEU B N 1
ATOM 3713 C CA . LEU B 1 99 ? 5.23 -5.453 -16.453 1 98.75 99 LEU B CA 1
ATOM 3714 C C . LEU B 1 99 ? 3.842 -5.305 -17.062 1 98.75 99 LEU B C 1
ATOM 3716 O O . LEU B 1 99 ? 3.539 -4.285 -17.688 1 98.75 99 LEU B O 1
ATOM 3720 N N . PRO B 1 100 ? 3.047 -6.289 -16.875 1 98.62 100 PRO B N 1
ATOM 3721 C CA . PRO B 1 100 ? 1.846 -6.312 -17.719 1 98.62 100 PRO B CA 1
ATOM 3722 C C . PRO B 1 100 ? 0.76 -5.363 -17.219 1 98.62 100 PRO B C 1
ATOM 3724 O O . PRO B 1 100 ? -0.181 -5.051 -17.953 1 98.62 100 PRO B O 1
ATOM 3727 N N . LEU B 1 101 ? 0.911 -4.852 -15.992 1 98.69 101 LEU B N 1
ATOM 3728 C CA . LEU B 1 101 ? -0.178 -4.109 -15.367 1 98.69 101 LEU B CA 1
ATOM 3729 C C . LEU B 1 101 ? 0.321 -2.787 -14.797 1 98.69 101 LEU B C 1
ATOM 3731 O O . LEU B 1 101 ? 1.475 -2.686 -14.375 1 98.69 101 LEU B O 1
ATOM 3735 N N . GLN B 1 102 ? -0.552 -1.782 -14.891 1 98.25 102 GLN B N 1
ATOM 3736 C CA . GLN B 1 102 ? -0.448 -0.7 -13.914 1 98.25 102 GLN B CA 1
ATOM 3737 C C . GLN B 1 102 ? -1.07 -1.101 -12.578 1 98.25 102 GLN B C 1
ATOM 3739 O O . GLN B 1 102 ? -2.279 -1.323 -12.492 1 98.25 102 GLN B O 1
ATOM 3744 N N . ILE B 1 103 ? -0.223 -1.194 -11.609 1 98.56 103 ILE B N 1
ATOM 3745 C CA . ILE B 1 103 ? -0.664 -1.751 -10.336 1 98.56 103 ILE B CA 1
ATOM 3746 C C . ILE B 1 103 ? -0.835 -0.628 -9.312 1 98.56 103 ILE B C 1
ATOM 3748 O O . ILE B 1 103 ? 0.124 0.076 -8.984 1 98.56 103 ILE B O 1
ATOM 3752 N N . GLY B 1 104 ? -2.039 -0.43 -8.781 1 97.06 104 GLY B N 1
ATOM 3753 C CA . GLY B 1 104 ? -2.326 0.583 -7.777 1 97.06 104 GLY B CA 1
ATOM 3754 C C . GLY B 1 104 ? -2.264 0.052 -6.355 1 97.06 104 GLY B C 1
ATOM 3755 O O . GLY B 1 104 ? -1.579 0.621 -5.504 1 97.06 104 GLY B O 1
ATOM 3756 N N . GLY B 1 105 ? -3.012 -0.948 -6.141 1 98.19 105 GLY B N 1
ATOM 3757 C CA . GLY B 1 105 ? -3.059 -1.597 -4.84 1 98.19 105 GLY B CA 1
ATOM 3758 C C . GLY B 1 105 ? -2.422 -2.973 -4.836 1 98.19 105 GLY B C 1
ATOM 3759 O O . GLY B 1 105 ? -2.555 -3.727 -5.805 1 98.19 105 GLY B O 1
ATOM 3760 N N . PHE B 1 106 ? -1.688 -3.205 -3.801 1 98.81 106 PHE B N 1
ATOM 3761 C CA . PHE B 1 106 ? -1.039 -4.492 -3.582 1 98.81 106 PHE B CA 1
ATOM 3762 C C . PHE B 1 106 ? -1.229 -4.957 -2.145 1 98.81 106 PHE B C 1
ATOM 3764 O O . PHE B 1 106 ? -0.826 -4.27 -1.204 1 98.81 106 PHE B O 1
ATOM 3771 N N . THR B 1 107 ? -1.938 -6.062 -1.951 1 98.88 107 THR B N 1
ATOM 3772 C CA . THR B 1 107 ? -2.064 -6.711 -0.652 1 98.88 107 THR B CA 1
ATOM 3773 C C . THR B 1 107 ? -1.429 -8.102 -0.677 1 98.88 107 THR B C 1
ATOM 3775 O O . THR B 1 107 ? -1.708 -8.898 -1.572 1 98.88 107 THR B O 1
ATOM 3778 N N . ASP B 1 108 ? -0.555 -8.32 0.231 1 98.75 108 ASP B N 1
ATOM 3779 C CA . ASP B 1 108 ? 0.044 -9.641 0.391 1 98.75 108 ASP B CA 1
ATOM 3780 C C . ASP B 1 108 ? -0.52 -10.352 1.618 1 98.75 108 ASP B C 1
ATOM 3782 O O . ASP B 1 108 ? -0.327 -9.898 2.748 1 98.75 108 ASP B O 1
ATOM 3786 N N . PHE B 1 109 ? -1.224 -11.43 1.397 1 98.69 109 PHE B N 1
ATOM 3787 C CA . PHE B 1 109 ? -1.846 -12.211 2.463 1 98.69 109 PHE B CA 1
ATOM 3788 C C . PHE B 1 109 ? -0.927 -13.336 2.914 1 98.69 109 PHE B C 1
ATOM 3790 O O . PHE B 1 109 ? 0.241 -13.391 2.525 1 98.69 109 PHE B O 1
ATOM 3797 N N . SER B 1 110 ? -1.315 -14.039 3.863 1 98.12 110 SER B N 1
ATOM 3798 C CA . SER B 1 110 ? -0.742 -15.312 4.297 1 98.12 110 SER B CA 1
ATOM 3799 C C . SER B 1 110 ? -1.807 -16.391 4.387 1 98.12 110 SER B C 1
ATOM 3801 O O . SER B 1 110 ? -2.48 -16.531 5.41 1 98.12 110 SER B O 1
ATOM 3803 N N . CYS B 1 111 ? -1.779 -17.219 3.348 1 97.94 111 CYS B N 1
ATOM 3804 C CA . CYS B 1 111 ? -2.945 -18.078 3.166 1 97.94 111 CYS B CA 1
ATOM 3805 C C . CYS B 1 111 ? -2.574 -19.547 3.342 1 97.94 111 CYS B C 1
ATOM 3807 O O . CYS B 1 111 ? -3.441 -20.422 3.283 1 97.94 111 CYS B O 1
ATOM 3809 N N . SER B 1 112 ? -1.369 -19.906 3.514 1 98.06 112 SER B N 1
ATOM 3810 C CA . SER B 1 112 ? -0.915 -21.281 3.709 1 98.06 112 SER B CA 1
ATOM 3811 C C . SER B 1 112 ? -0.793 -21.609 5.191 1 98.06 112 SER B C 1
ATOM 3813 O O . SER B 1 112 ? 0.071 -21.078 5.887 1 98.06 112 SER B O 1
ATOM 3815 N N . LYS B 1 113 ? -1.646 -22.516 5.625 1 97.69 113 LYS B N 1
ATOM 3816 C CA . LYS B 1 113 ? -1.583 -22.953 7.016 1 97.69 113 LYS B CA 1
ATOM 3817 C C . LYS B 1 113 ? -0.195 -23.484 7.363 1 97.69 113 LYS B C 1
ATOM 3819 O O . LYS B 1 113 ? 0.36 -23.156 8.414 1 97.69 113 LYS B O 1
ATOM 3824 N N . GLU B 1 114 ? 0.331 -24.266 6.48 1 97.81 114 GLU B N 1
ATOM 3825 C CA . GLU B 1 114 ? 1.644 -24.844 6.738 1 97.81 114 GLU B CA 1
ATOM 3826 C C . GLU B 1 114 ? 2.725 -23.766 6.801 1 97.81 114 GLU B C 1
ATOM 3828 O O . GLU B 1 114 ? 3.652 -23.859 7.605 1 97.81 114 GLU B O 1
ATOM 3833 N N . HIS B 1 115 ? 2.637 -22.781 5.945 1 98.12 115 HIS B N 1
ATOM 3834 C CA . HIS B 1 115 ? 3.592 -21.672 6.039 1 98.12 115 HIS B CA 1
ATOM 3835 C C . HIS B 1 115 ? 3.514 -21 7.398 1 98.12 115 HIS B C 1
ATOM 3837 O O . HIS B 1 115 ? 4.543 -20.688 8.008 1 98.12 115 HIS B O 1
ATOM 3843 N N . LEU B 1 116 ? 2.301 -20.719 7.824 1 97.62 116 LEU B N 1
ATOM 3844 C CA . LEU B 1 116 ? 2.117 -20.047 9.109 1 97.62 116 LEU B CA 1
ATOM 3845 C C . LEU B 1 116 ? 2.723 -20.875 10.242 1 97.62 116 LEU B C 1
ATOM 3847 O O . LEU B 1 116 ? 3.406 -20.328 11.109 1 97.62 116 LEU B O 1
ATOM 3851 N N . LEU B 1 117 ? 2.51 -22.156 10.242 1 97.44 117 LEU B N 1
ATOM 3852 C CA . LEU B 1 117 ? 3.053 -23.047 11.258 1 97.44 117 LEU B CA 1
ATOM 3853 C C . LEU B 1 117 ? 4.574 -23.125 11.164 1 97.44 117 LEU B C 1
ATOM 3855 O O . LEU B 1 117 ? 5.266 -23.047 12.188 1 97.44 117 LEU B O 1
ATOM 3859 N N . ASN B 1 118 ? 5.102 -23.266 9.945 1 97.56 118 ASN B N 1
ATOM 3860 C CA . ASN B 1 118 ? 6.543 -23.328 9.727 1 97.56 118 ASN B CA 1
ATOM 3861 C C . ASN B 1 118 ? 7.234 -22.047 10.164 1 97.56 118 ASN B C 1
ATOM 3863 O O . ASN B 1 118 ? 8.297 -22.078 10.781 1 97.56 118 ASN B O 1
ATOM 3867 N N . ALA B 1 119 ? 6.66 -20.938 9.781 1 96.81 119 ALA B N 1
ATOM 3868 C CA . ALA B 1 119 ? 7.219 -19.641 10.156 1 96.81 119 ALA B CA 1
ATOM 3869 C C . ALA B 1 119 ? 7.188 -19.453 11.672 1 96.81 119 ALA B C 1
ATOM 3871 O O . ALA B 1 119 ? 8.133 -18.922 12.258 1 96.81 119 ALA B O 1
ATOM 3872 N N . GLY B 1 120 ? 6.027 -19.844 12.297 1 96.44 120 GLY B N 1
ATOM 3873 C CA . GLY B 1 120 ? 5.969 -19.812 13.75 1 96.44 120 GLY B CA 1
ATOM 3874 C C . GLY B 1 120 ? 7.094 -20.594 14.406 1 96.44 120 GLY B C 1
ATOM 3875 O O . GLY B 1 120 ? 7.711 -20.109 15.359 1 96.44 120 GLY B O 1
ATOM 3876 N N . GLU B 1 121 ? 7.324 -21.734 13.914 1 95.81 121 GLU B N 1
ATOM 3877 C CA . GLU B 1 121 ? 8.406 -22.562 14.445 1 95.81 121 GLU B CA 1
ATOM 3878 C C . GLU B 1 121 ? 9.758 -21.875 14.25 1 95.81 121 GLU B C 1
ATOM 3880 O O . GLU B 1 121 ? 10.586 -21.859 15.164 1 95.81 121 GLU B O 1
ATOM 3885 N N . ALA B 1 122 ? 9.953 -21.344 13.086 1 95.5 122 ALA B N 1
ATOM 3886 C CA . ALA B 1 122 ? 11.227 -20.719 12.742 1 95.5 122 ALA B CA 1
ATOM 3887 C C . ALA B 1 122 ? 11.492 -19.5 13.609 1 95.5 122 ALA B C 1
ATOM 3889 O O . ALA B 1 122 ? 12.625 -19.266 14.039 1 95.5 122 ALA B O 1
ATOM 3890 N N . VAL B 1 123 ? 10.445 -18.719 13.906 1 92.62 123 VAL B N 1
ATOM 3891 C CA . VAL B 1 123 ? 10.617 -17.406 14.523 1 92.62 123 VAL B CA 1
ATOM 3892 C C . VAL B 1 123 ? 10.422 -17.516 16.031 1 92.62 123 VAL B C 1
ATOM 3894 O O . VAL B 1 123 ? 11.172 -16.906 16.812 1 92.62 123 VAL B O 1
ATOM 3897 N N . MET B 1 124 ? 9.438 -18.328 16.453 1 91.81 124 MET B N 1
ATOM 3898 C CA . MET B 1 124 ? 9.055 -18.344 17.859 1 91.81 124 MET B CA 1
ATOM 3899 C C . MET B 1 124 ? 9.477 -19.656 18.516 1 91.81 124 MET B C 1
ATOM 3901 O O . MET B 1 124 ? 9.328 -19.828 19.734 1 91.81 124 MET B O 1
ATOM 3905 N N . GLY B 1 125 ? 9.875 -20.609 17.797 1 93.31 125 GLY B N 1
ATOM 3906 C CA . GLY B 1 125 ? 10.297 -21.891 18.328 1 93.31 125 GLY B CA 1
ATOM 3907 C C . GLY B 1 125 ? 9.141 -22.844 18.547 1 93.31 125 GLY B C 1
ATOM 3908 O O . GLY B 1 125 ? 9.336 -23.938 19.094 1 93.31 125 GLY B O 1
ATOM 3909 N N . GLN B 1 126 ? 7.996 -22.406 18.109 1 94.44 126 GLN B N 1
ATOM 3910 C CA . GLN B 1 126 ? 6.82 -23.25 18.25 1 94.44 126 GLN B CA 1
ATOM 3911 C C . GLN B 1 126 ? 5.941 -23.188 17 1 94.44 126 GLN B C 1
ATOM 3913 O O . GLN B 1 126 ? 5.746 -22.109 16.438 1 94.44 126 GLN B O 1
ATOM 3918 N N . ARG B 1 127 ? 5.449 -24.391 16.625 1 93.56 127 ARG B N 1
ATOM 3919 C CA . ARG B 1 127 ? 4.535 -24.453 15.492 1 93.56 127 ARG B CA 1
ATOM 3920 C C . ARG B 1 127 ? 3.162 -23.906 15.867 1 93.56 127 ARG B C 1
ATOM 3922 O O . ARG B 1 127 ? 2.297 -24.641 16.328 1 93.56 127 ARG B O 1
ATOM 3929 N N . THR B 1 128 ? 2.947 -22.656 15.641 1 94.12 128 THR B N 1
ATOM 3930 C CA . THR B 1 128 ? 1.696 -21.969 15.945 1 94.12 128 THR B CA 1
ATOM 3931 C C . THR B 1 128 ? 1.376 -20.922 14.891 1 94.12 128 THR B C 1
ATOM 3933 O O . THR B 1 128 ? 2.281 -20.391 14.242 1 94.12 128 THR B O 1
ATOM 3936 N N . MET B 1 129 ? 0.107 -20.734 14.625 1 94.62 129 MET B N 1
ATOM 3937 C CA . MET B 1 129 ? -0.342 -19.688 13.719 1 94.62 129 MET B CA 1
ATOM 3938 C C . MET B 1 129 ? -0.721 -18.438 14.5 1 94.62 129 MET B C 1
ATOM 3940 O O . MET B 1 129 ? -1.105 -18.516 15.664 1 94.62 129 MET B O 1
ATOM 3944 N N . PRO B 1 130 ? -0.641 -17.234 13.867 1 95.56 130 PRO B N 1
ATOM 3945 C CA . PRO B 1 130 ? -1.213 -16.047 14.484 1 95.56 130 PRO B CA 1
ATOM 3946 C C . PRO B 1 130 ? -2.684 -16.219 14.859 1 95.56 130 PRO B C 1
ATOM 3948 O O . PRO B 1 130 ? -3.428 -16.906 14.148 1 95.56 130 PRO B O 1
ATOM 3951 N N . PRO B 1 131 ? -3.094 -15.594 15.93 1 93.75 131 PRO B N 1
ATOM 3952 C CA . PRO B 1 131 ? -4.422 -15.844 16.5 1 93.75 131 PRO B CA 1
ATOM 3953 C C . PRO B 1 131 ? -5.547 -15.594 15.492 1 93.75 131 PRO B C 1
ATOM 3955 O O . PRO B 1 131 ? -6.574 -16.266 15.531 1 93.75 131 PRO B O 1
ATOM 3958 N N . ALA B 1 132 ? -5.395 -14.688 14.602 1 97.12 132 ALA B N 1
ATOM 3959 C CA . ALA B 1 132 ? -6.477 -14.312 13.688 1 97.12 132 ALA B CA 1
ATOM 3960 C C . ALA B 1 132 ? -6.48 -15.211 12.453 1 97.12 132 ALA B C 1
ATOM 3962 O O . ALA B 1 132 ? -7.5 -15.32 11.766 1 97.12 132 ALA B O 1
ATOM 3963 N N . ALA B 1 133 ? -5.426 -15.914 12.164 1 97.12 133 ALA B N 1
ATOM 3964 C CA . ALA B 1 133 ? -5.176 -16.594 10.891 1 97.12 133 ALA B CA 1
ATOM 3965 C C . ALA B 1 133 ? -6.207 -17.688 10.633 1 97.12 133 ALA B C 1
ATOM 3967 O O . ALA B 1 133 ? -6.609 -17.906 9.492 1 97.12 133 ALA B O 1
ATOM 3968 N N . PRO B 1 134 ? -6.688 -18.391 11.75 1 96.56 134 PRO B N 1
ATOM 3969 C CA . PRO B 1 134 ? -7.699 -19.422 11.492 1 96.56 134 PRO B CA 1
ATOM 3970 C C . PRO B 1 134 ? -9.047 -18.828 11.07 1 96.56 134 PRO B C 1
ATOM 3972 O O . PRO B 1 134 ? -9.891 -19.547 10.516 1 96.56 134 PRO B O 1
ATOM 3975 N N . TYR B 1 135 ? -9.266 -17.531 11.305 1 97.25 135 TYR B N 1
ATOM 3976 C CA . TYR B 1 135 ? -10.602 -16.953 11.148 1 97.25 135 TYR B CA 1
ATOM 3977 C C . TYR B 1 135 ? -10.688 -16.109 9.883 1 97.25 135 TYR B C 1
ATOM 3979 O O . TYR B 1 135 ? -11.781 -15.891 9.352 1 97.25 135 TYR B O 1
ATOM 3987 N N . LEU B 1 136 ? -9.609 -15.602 9.43 1 98.19 136 LEU B N 1
ATOM 3988 C CA . LEU B 1 136 ? -9.555 -14.766 8.234 1 98.19 136 LEU B CA 1
ATOM 3989 C C . LEU B 1 136 ? -8.148 -14.773 7.629 1 98.19 136 LEU B C 1
ATOM 3991 O O . LEU B 1 136 ? -7.168 -15.023 8.336 1 98.19 136 LEU B O 1
ATOM 3995 N N . PRO B 1 137 ? -8.016 -14.586 6.309 1 98.06 137 PRO B N 1
ATOM 3996 C CA . PRO B 1 137 ? -6.672 -14.375 5.766 1 98.06 137 PRO B CA 1
ATOM 3997 C C . PRO B 1 137 ? -6.043 -13.07 6.246 1 98.06 137 PRO B C 1
ATOM 3999 O O . PRO B 1 137 ? -6.504 -11.984 5.887 1 98.06 137 PRO B O 1
ATOM 4002 N N . ILE B 1 138 ? -5.004 -13.18 7.012 1 98 138 ILE B N 1
ATOM 4003 C CA . ILE B 1 138 ? -4.297 -11.992 7.465 1 98 138 ILE B CA 1
ATOM 4004 C C . ILE B 1 138 ? -3.377 -11.477 6.359 1 98 138 ILE B C 1
ATOM 4006 O O . ILE B 1 138 ? -2.896 -12.258 5.535 1 98 138 ILE B O 1
ATOM 4010 N N . GLY B 1 139 ? -3.223 -10.25 6.254 1 98 139 GLY B N 1
ATOM 4011 C CA . GLY B 1 139 ? -2.398 -9.656 5.211 1 98 139 GLY B CA 1
ATOM 4012 C C . GLY B 1 139 ? -1.958 -8.242 5.527 1 98 139 GLY B C 1
ATOM 4013 O O . GLY B 1 139 ? -2.258 -7.719 6.602 1 98 139 GLY B O 1
ATOM 4014 N N . TYR B 1 140 ? -1.18 -7.656 4.703 1 98 140 TYR B N 1
ATOM 4015 C CA . TYR B 1 140 ? -0.7 -6.285 4.832 1 98 140 TYR B CA 1
ATOM 4016 C C . TYR B 1 140 ? -0.619 -5.605 3.469 1 98 140 TYR B C 1
ATOM 4018 O O . TYR B 1 140 ? -0.594 -6.277 2.434 1 98 140 TYR B O 1
ATOM 4026 N N . GLY B 1 141 ? -0.636 -4.312 3.504 1 97.62 141 GLY B N 1
ATOM 4027 C CA . GLY B 1 141 ? -0.451 -3.555 2.277 1 97.62 141 GLY B CA 1
ATOM 4028 C C . GLY B 1 141 ? 0.981 -3.574 1.775 1 97.62 141 GLY B C 1
ATOM 4029 O O . GLY B 1 141 ? 1.896 -3.135 2.477 1 97.62 141 GLY B O 1
ATOM 4030 N N . GLY B 1 142 ? 1.178 -4.113 0.62 1 97.69 142 GLY B N 1
ATOM 4031 C CA . GLY B 1 142 ? 2.482 -4.086 -0.022 1 97.69 142 GLY B CA 1
ATOM 4032 C C . GLY B 1 142 ? 2.752 -2.795 -0.772 1 97.69 142 GLY B C 1
ATOM 4033 O O . GLY B 1 142 ? 1.942 -1.867 -0.733 1 97.69 142 GLY B O 1
ATOM 4034 N N . ARG B 1 143 ? 3.926 -2.73 -1.381 1 98.5 143 ARG B N 1
ATOM 4035 C CA . ARG B 1 143 ? 4.32 -1.537 -2.123 1 98.5 143 ARG B CA 1
ATOM 4036 C C . ARG B 1 143 ? 4.246 -1.777 -3.627 1 98.5 143 ARG B C 1
ATOM 4038 O O . ARG B 1 143 ? 5.172 -2.336 -4.219 1 98.5 143 ARG B O 1
ATOM 4045 N N . SER B 1 144 ? 3.248 -1.22 -4.215 1 98.25 144 SER B N 1
ATOM 4046 C CA . SER B 1 144 ? 2.973 -1.496 -5.621 1 98.25 144 SER B CA 1
ATOM 4047 C C . SER B 1 144 ? 4.094 -0.977 -6.516 1 98.25 144 SER B C 1
ATOM 4049 O O . SER B 1 144 ? 4.398 -1.576 -7.551 1 98.25 144 SER B O 1
ATOM 4051 N N . SER B 1 145 ? 4.758 0.083 -6.109 1 98.25 145 SER B N 1
ATOM 4052 C CA . SER B 1 145 ? 5.754 0.718 -6.969 1 98.25 145 SER B CA 1
ATOM 4053 C C . SER B 1 145 ? 7.027 -0.119 -7.047 1 98.25 145 SER B C 1
ATOM 4055 O O . SER B 1 145 ? 7.887 0.133 -7.891 1 98.25 145 SER B O 1
ATOM 4057 N N . SER B 1 146 ? 7.102 -1.143 -6.184 1 98.5 146 SER B N 1
ATOM 4058 C CA . SER B 1 146 ? 8.312 -1.959 -6.168 1 98.5 146 SER B CA 1
ATOM 4059 C C . SER B 1 146 ? 8.109 -3.254 -6.945 1 98.5 146 SER B C 1
ATOM 4061 O O . SER B 1 146 ? 9 -4.109 -6.973 1 98.5 146 SER B O 1
ATOM 4063 N N . ILE B 1 147 ? 6.969 -3.41 -7.578 1 98.81 147 ILE B N 1
ATOM 4064 C CA . ILE B 1 147 ? 6.695 -4.621 -8.344 1 98.81 147 ILE B CA 1
ATOM 4065 C C . ILE B 1 147 ? 7.355 -4.523 -9.719 1 98.81 147 ILE B C 1
ATOM 4067 O O . ILE B 1 147 ? 7.164 -3.539 -10.438 1 98.81 147 ILE B O 1
ATOM 4071 N N . VAL B 1 148 ? 8.117 -5.488 -10.039 1 98.81 148 VAL B N 1
ATOM 4072 C CA . VAL B 1 148 ? 8.836 -5.512 -11.312 1 98.81 148 VAL B CA 1
ATOM 4073 C C . VAL B 1 148 ? 8.555 -6.824 -12.039 1 98.81 148 VAL B C 1
ATOM 4075 O O . VAL B 1 148 ? 8.055 -7.781 -11.438 1 98.81 148 VAL B O 1
ATOM 4078 N N . VAL B 1 149 ? 8.82 -6.836 -13.305 1 98.75 149 VAL B N 1
ATOM 4079 C CA . VAL B 1 149 ? 8.57 -8.008 -14.125 1 98.75 149 VAL B CA 1
ATOM 4080 C C . VAL B 1 149 ? 9.75 -8.977 -14.031 1 98.75 149 VAL B C 1
ATOM 4082 O O . VAL B 1 149 ? 10.883 -8.555 -13.766 1 98.75 149 VAL B O 1
ATOM 4085 N N . SER B 1 150 ? 9.5 -10.195 -14.25 1 98.75 150 SER B N 1
ATOM 4086 C CA . SER B 1 150 ? 10.508 -11.25 -14.297 1 98.75 150 SER B CA 1
ATOM 4087 C C . SER B 1 150 ? 11.742 -10.805 -15.078 1 98.75 150 SER B C 1
ATOM 4089 O O . SER B 1 150 ? 11.617 -10.156 -16.125 1 98.75 150 SER B O 1
ATOM 4091 N N . GLY B 1 151 ? 12.883 -11.188 -14.555 1 97.88 151 GLY B N 1
ATOM 4092 C CA . GLY B 1 151 ? 14.133 -10.852 -15.219 1 97.88 151 GLY B CA 1
ATOM 4093 C C . GLY B 1 151 ? 14.773 -9.586 -14.672 1 97.88 151 GLY B C 1
ATOM 4094 O O . GLY B 1 151 ? 15.945 -9.32 -14.93 1 97.88 151 GLY B O 1
ATOM 4095 N N . THR B 1 152 ? 14.016 -8.797 -13.914 1 97.81 152 THR B N 1
ATOM 4096 C CA . THR B 1 152 ? 14.539 -7.559 -13.344 1 97.81 152 THR B CA 1
ATOM 4097 C C . THR B 1 152 ? 15.422 -7.852 -12.133 1 97.81 152 THR B C 1
ATOM 4099 O O . THR B 1 152 ? 15.062 -8.672 -11.281 1 97.81 152 THR B O 1
ATOM 4102 N N . ARG B 1 153 ? 16.625 -7.195 -12.008 1 97.81 153 ARG B N 1
ATOM 4103 C CA . ARG B 1 153 ? 17.5 -7.359 -10.852 1 97.81 153 ARG B CA 1
ATOM 4104 C C . ARG B 1 153 ? 16.891 -6.742 -9.602 1 97.81 153 ARG B C 1
ATOM 4106 O O . ARG B 1 153 ? 16.219 -5.707 -9.672 1 97.81 153 ARG B O 1
ATOM 4113 N N . ILE B 1 154 ? 17.062 -7.367 -8.477 1 98.5 154 ILE B N 1
ATOM 4114 C CA . ILE B 1 154 ? 16.625 -6.898 -7.16 1 98.5 154 ILE B CA 1
ATOM 4115 C C . ILE B 1 154 ? 17.828 -6.457 -6.344 1 98.5 154 ILE B C 1
ATOM 4117 O O . ILE B 1 154 ? 18.688 -7.277 -5.988 1 98.5 154 ILE B O 1
ATOM 4121 N N . THR B 1 155 ? 17.938 -5.211 -6.027 1 98.69 155 THR B N 1
ATOM 4122 C CA . THR B 1 155 ? 19.062 -4.688 -5.262 1 98.69 155 THR B CA 1
ATOM 4123 C C . THR B 1 155 ? 18.938 -5.055 -3.785 1 98.69 155 THR B C 1
ATOM 4125 O O . THR B 1 155 ? 17.891 -4.809 -3.172 1 98.69 155 THR B O 1
ATOM 4128 N N . ARG B 1 156 ? 19.969 -5.703 -3.236 1 98.81 156 ARG B N 1
ATOM 4129 C CA . ARG B 1 156 ? 19.984 -6.012 -1.809 1 98.81 156 ARG B CA 1
ATOM 4130 C C . ARG B 1 156 ? 19.719 -4.758 -0.978 1 98.81 156 ARG B C 1
ATOM 4132 O O . ARG B 1 156 ? 20.406 -3.75 -1.133 1 98.81 156 ARG B O 1
ATOM 4139 N N . PRO B 1 157 ? 18.75 -4.762 -0.084 1 98.81 157 PRO B N 1
ATOM 4140 C CA . PRO B 1 157 ? 18.359 -3.551 0.642 1 98.81 157 PRO B CA 1
ATOM 4141 C C . PRO B 1 157 ? 19.25 -3.264 1.843 1 98.81 157 PRO B C 1
ATOM 4143 O O . PRO B 1 157 ? 19.844 -4.188 2.412 1 98.81 157 PRO B O 1
ATOM 4146 N N . TYR B 1 158 ? 19.344 -1.994 2.178 1 98.62 158 TYR B N 1
ATOM 4147 C CA . TYR B 1 158 ? 19.859 -1.561 3.471 1 98.62 158 TYR B CA 1
ATOM 4148 C C . TYR B 1 158 ? 18.75 -1.465 4.5 1 98.62 158 TYR B C 1
ATOM 4150 O O . TYR B 1 158 ? 17.594 -1.229 4.148 1 98.62 158 TYR B O 1
ATOM 4158 N N . GLY B 1 159 ? 19.031 -1.607 5.715 1 98.5 159 GLY B N 1
ATOM 4159 C CA . GLY B 1 159 ? 18.109 -1.363 6.812 1 98.5 159 GLY B CA 1
ATOM 4160 C C . GLY B 1 159 ? 18.719 -1.635 8.172 1 98.5 159 GLY B C 1
ATOM 4161 O O . GLY B 1 159 ? 19.922 -1.866 8.289 1 98.5 159 GLY B O 1
ATOM 4162 N N . GLN B 1 160 ? 17.938 -1.426 9.172 1 98.56 160 GLN B N 1
ATOM 4163 C CA . GLN B 1 160 ? 18.344 -1.728 10.539 1 98.56 160 GLN B CA 1
ATOM 4164 C C . GLN B 1 160 ? 17.891 -3.125 10.953 1 98.56 160 GLN B C 1
ATOM 4166 O O . GLN B 1 160 ? 16.859 -3.607 10.5 1 98.56 160 GLN B O 1
ATOM 4171 N N . TYR B 1 161 ? 18.688 -3.787 11.75 1 98.06 161 TYR B N 1
ATOM 4172 C CA . TYR B 1 161 ? 18.391 -5.129 12.234 1 98.06 161 TYR B CA 1
ATOM 4173 C C . TYR B 1 161 ? 19.031 -5.363 13.602 1 98.06 161 TYR B C 1
ATOM 4175 O O . TYR B 1 161 ? 19.906 -4.609 14.023 1 98.06 161 TYR B O 1
ATOM 4183 N N . ARG B 1 162 ? 18.578 -6.367 14.281 1 96.19 162 ARG B N 1
ATOM 4184 C CA . ARG B 1 162 ? 19.188 -6.75 15.547 1 96.19 162 ARG B CA 1
ATOM 4185 C C . ARG B 1 162 ? 20.547 -7.41 15.312 1 96.19 162 ARG B C 1
ATOM 4187 O O . ARG B 1 162 ? 20.688 -8.266 14.438 1 96.19 162 ARG B O 1
ATOM 4194 N N . ASP B 1 163 ? 21.5 -7 15.977 1 95.19 163 ASP B N 1
ATOM 4195 C CA . ASP B 1 163 ? 22.844 -7.551 15.977 1 95.19 163 ASP B CA 1
ATOM 4196 C C . ASP B 1 163 ? 23.312 -7.867 17.391 1 95.19 163 ASP B C 1
ATOM 4198 O O . ASP B 1 163 ? 24.125 -7.137 17.969 1 95.19 163 ASP B O 1
ATOM 4202 N N . GLY B 1 164 ? 22.875 -9.055 17.875 1 92.06 164 GLY B N 1
ATOM 4203 C CA . GLY B 1 164 ? 23.031 -9.336 19.297 1 92.06 164 GLY B CA 1
ATOM 4204 C C . GLY B 1 164 ? 22.219 -8.391 20.172 1 92.06 164 GLY B C 1
ATOM 4205 O O . GLY B 1 164 ? 21.016 -8.258 20 1 92.06 164 GLY B O 1
ATOM 4206 N N . GLU B 1 165 ? 22.891 -7.738 21.078 1 91.25 165 GLU B N 1
ATOM 4207 C CA . GLU B 1 165 ? 22.219 -6.801 21.969 1 91.25 165 GLU B CA 1
ATOM 4208 C C . GLU B 1 165 ? 22.156 -5.402 21.359 1 91.25 165 GLU B C 1
ATOM 4210 O O . GLU B 1 165 ? 21.469 -4.523 21.875 1 91.25 165 GLU B O 1
ATOM 4215 N N . LYS B 1 166 ? 22.75 -5.219 20.234 1 94.12 166 LYS B N 1
ATOM 4216 C CA . LYS B 1 166 ? 22.797 -3.916 19.578 1 94.12 166 LYS B CA 1
ATOM 4217 C C . LYS B 1 166 ? 21.906 -3.889 18.344 1 94.12 166 LYS B C 1
ATOM 4219 O O . LYS B 1 166 ? 21.359 -4.918 17.953 1 94.12 166 LYS B O 1
ATOM 4224 N N . ILE B 1 167 ? 21.641 -2.668 17.875 1 96.56 167 ILE B N 1
ATOM 4225 C CA . ILE B 1 167 ? 20.953 -2.469 16.609 1 96.56 167 ILE B CA 1
ATOM 4226 C C . ILE B 1 167 ? 21.969 -2.119 15.523 1 96.56 167 ILE B C 1
ATOM 4228 O O . ILE B 1 167 ? 22.719 -1.144 15.648 1 96.56 167 ILE B O 1
ATOM 4232 N N . GLY B 1 168 ? 22.047 -3.025 14.586 1 96.81 168 GLY B N 1
ATOM 4233 C CA . GLY B 1 168 ? 22.938 -2.807 13.469 1 96.81 168 GLY B CA 1
ATOM 4234 C C . GLY B 1 168 ? 22.266 -2.123 12.289 1 96.81 168 GLY B C 1
ATOM 4235 O O . GLY B 1 168 ? 21.047 -1.962 12.273 1 96.81 168 GLY B O 1
ATOM 4236 N N . PHE B 1 169 ? 23.094 -1.629 11.375 1 97.75 169 PHE B N 1
ATOM 4237 C CA . PHE B 1 169 ? 22.672 -1 10.125 1 97.75 169 PHE B CA 1
ATOM 4238 C C . PHE B 1 169 ? 23.562 -1.433 8.969 1 97.75 169 PHE B C 1
ATOM 4240 O O . PHE B 1 169 ? 24.781 -1.475 9.109 1 97.75 169 PHE B O 1
ATOM 4247 N N . GLY B 1 170 ? 22.969 -1.813 7.867 1 98.12 170 GLY B N 1
ATOM 4248 C CA . GLY B 1 170 ? 23.719 -2.234 6.695 1 98.12 170 GLY B CA 1
ATOM 4249 C C . GLY B 1 170 ? 22.891 -3.037 5.711 1 98.12 170 GLY B C 1
ATOM 4250 O O . GLY B 1 170 ? 21.672 -3.082 5.816 1 98.12 170 GLY B O 1
ATOM 4251 N N . PRO B 1 171 ? 23.594 -3.611 4.68 1 98.38 171 PRO B N 1
ATOM 4252 C CA . PRO B 1 171 ? 22.875 -4.512 3.777 1 98.38 171 PRO B CA 1
ATOM 4253 C C . PRO B 1 171 ? 22.234 -5.691 4.504 1 98.38 171 PRO B C 1
ATOM 4255 O O . PRO B 1 171 ? 22.828 -6.227 5.453 1 98.38 171 PRO B O 1
ATOM 4258 N N . SER B 1 172 ? 21.109 -6.023 4.074 1 98.75 172 SER B N 1
ATOM 4259 C CA . SER B 1 172 ? 20.406 -7.168 4.668 1 98.75 172 SER B CA 1
ATOM 4260 C C . SER B 1 172 ? 21.297 -8.406 4.664 1 98.75 172 SER B C 1
ATOM 4262 O O . SER B 1 172 ? 21.984 -8.695 3.676 1 98.75 172 SER B O 1
ATOM 4264 N N . ARG B 1 173 ? 21.234 -9.148 5.703 1 98 173 ARG B N 1
ATOM 4265 C CA . ARG B 1 173 ? 22 -10.375 5.863 1 98 173 ARG B CA 1
ATOM 4266 C C . ARG B 1 173 ? 21.125 -11.609 5.664 1 98 173 ARG B C 1
ATOM 4268 O O . ARG B 1 173 ? 21.641 -12.727 5.555 1 98 173 ARG B O 1
ATOM 4275 N N . ALA B 1 174 ? 19.859 -11.398 5.605 1 98.75 174 ALA B N 1
ATOM 4276 C CA . ALA B 1 174 ? 18.906 -12.5 5.547 1 98.75 174 ALA B CA 1
ATOM 4277 C C . ALA B 1 174 ? 17.891 -12.297 4.418 1 98.75 174 ALA B C 1
ATOM 4279 O O . ALA B 1 174 ? 16.688 -12.289 4.652 1 98.75 174 ALA B O 1
ATOM 4280 N N . LEU B 1 175 ? 18.406 -12.188 3.184 1 98.88 175 LEU B N 1
ATOM 4281 C CA . LEU B 1 175 ? 17.562 -12.008 2.006 1 98.88 175 LEU B CA 1
ATOM 4282 C C . LEU B 1 175 ? 16.953 -13.328 1.565 1 98.88 175 LEU B C 1
ATOM 4284 O O . LEU B 1 175 ? 17.656 -14.328 1.416 1 98.88 175 LEU B O 1
ATOM 4288 N N . ASP B 1 176 ? 15.68 -13.344 1.407 1 98.94 176 ASP B N 1
ATOM 4289 C CA . ASP B 1 176 ? 14.867 -14.531 1.185 1 98.94 176 ASP B CA 1
ATOM 4290 C C . ASP B 1 176 ? 13.938 -14.352 -0.013 1 98.94 176 ASP B C 1
ATOM 4292 O O . ASP B 1 176 ? 13.789 -13.242 -0.529 1 98.94 176 ASP B O 1
ATOM 4296 N N . TYR B 1 177 ? 13.461 -15.422 -0.625 1 98.88 177 TYR B N 1
ATOM 4297 C CA . TYR B 1 177 ? 12.383 -15.422 -1.604 1 98.88 177 TYR B CA 1
ATOM 4298 C C . TYR B 1 177 ? 11.102 -15.977 -1.001 1 98.88 177 TYR B C 1
ATOM 4300 O O . TYR B 1 177 ? 11.117 -16.578 0.072 1 98.88 177 TYR B O 1
ATOM 4308 N N . GLU B 1 178 ? 10.047 -15.672 -1.589 1 98.88 178 GLU B N 1
ATOM 4309 C CA . GLU B 1 178 ? 8.773 -16.297 -1.241 1 98.88 178 GLU B CA 1
ATOM 4310 C C . GLU B 1 178 ? 8.062 -16.828 -2.482 1 98.88 178 GLU B C 1
ATOM 4312 O O . GLU B 1 178 ? 7.848 -16.094 -3.447 1 98.88 178 GLU B O 1
ATOM 4317 N N . LEU B 1 179 ? 7.727 -18.109 -2.482 1 98.94 179 LEU B N 1
ATOM 4318 C CA . LEU B 1 179 ? 6.949 -18.734 -3.549 1 98.94 179 LEU B CA 1
ATOM 4319 C C . LEU B 1 179 ? 5.469 -18.406 -3.406 1 98.94 179 LEU B C 1
ATOM 4321 O O . LEU B 1 179 ? 4.797 -18.922 -2.512 1 98.94 179 LEU B O 1
ATOM 4325 N N . GLU B 1 180 ? 4.984 -17.484 -4.266 1 98.94 180 GLU B N 1
ATOM 4326 C CA . GLU B 1 180 ? 3.602 -17.031 -4.156 1 98.94 180 GLU B CA 1
ATOM 4327 C C . GLU B 1 180 ? 2.92 -17.016 -5.523 1 98.94 180 GLU B C 1
ATOM 4329 O O . GLU B 1 180 ? 3.582 -17.156 -6.555 1 98.94 180 GLU B O 1
ATOM 4334 N N . VAL B 1 181 ? 1.633 -16.969 -5.496 1 98.94 181 VAL B N 1
ATOM 4335 C CA . VAL B 1 181 ? 0.753 -16.641 -6.613 1 98.94 181 VAL B CA 1
ATOM 4336 C C . VAL B 1 181 ? -0.154 -15.469 -6.238 1 98.94 181 VAL B C 1
ATOM 4338 O O . VAL B 1 181 ? -0.406 -15.227 -5.055 1 98.94 181 VAL B O 1
ATOM 4341 N N . ALA B 1 182 ? -0.558 -14.703 -7.207 1 98.94 182 ALA B N 1
ATOM 4342 C CA . ALA B 1 182 ? -1.453 -13.578 -6.945 1 98.94 182 ALA B CA 1
ATOM 4343 C C . ALA B 1 182 ? -2.578 -13.523 -7.977 1 98.94 182 ALA B C 1
ATOM 4345 O O . ALA B 1 182 ? -2.4 -13.945 -9.125 1 98.94 182 ALA B O 1
ATOM 4346 N N . CYS B 1 183 ? -3.701 -13.031 -7.559 1 98.88 183 CYS B N 1
ATOM 4347 C CA . CYS B 1 183 ? -4.738 -12.711 -8.531 1 98.88 183 CYS B CA 1
ATOM 4348 C C . CYS B 1 183 ? -4.699 -11.234 -8.898 1 98.88 183 CYS B C 1
ATOM 4350 O O . CYS B 1 183 ? -4.305 -10.391 -8.086 1 98.88 183 CYS B O 1
ATOM 4352 N N . VAL B 1 184 ? -5.062 -10.961 -10.133 1 98.94 184 VAL B N 1
ATOM 4353 C CA . VAL B 1 184 ? -5.191 -9.617 -10.68 1 98.94 184 VAL B CA 1
ATOM 4354 C C . VAL B 1 184 ? -6.668 -9.234 -10.766 1 98.94 184 VAL B C 1
ATOM 4356 O O . VAL B 1 184 ? -7.473 -9.961 -11.359 1 98.94 184 VAL B O 1
ATOM 4359 N N . ILE B 1 185 ? -6.98 -8.094 -10.172 1 98.94 185 ILE B N 1
ATOM 4360 C CA . ILE B 1 185 ? -8.352 -7.602 -10.227 1 98.94 185 ILE B CA 1
ATOM 4361 C C . ILE B 1 185 ? -8.641 -7.016 -11.602 1 98.94 185 ILE B C 1
ATOM 4363 O O . ILE B 1 185 ? -7.852 -6.234 -12.133 1 98.94 185 ILE B O 1
ATOM 4367 N N . GLY B 1 186 ? -9.742 -7.383 -12.172 1 98.75 186 GLY B N 1
ATOM 4368 C CA . GLY B 1 186 ? -10.227 -6.805 -13.422 1 98.75 186 GLY B CA 1
ATOM 4369 C C . GLY B 1 186 ? -11.367 -5.824 -13.219 1 98.75 186 GLY B C 1
ATOM 4370 O O . GLY B 1 186 ? -11.188 -4.613 -13.359 1 98.75 186 GLY B O 1
ATOM 4371 N N . LYS B 1 187 ? -12.469 -6.379 -12.719 1 98.5 187 LYS B N 1
ATOM 4372 C CA . LYS B 1 187 ? -13.648 -5.555 -12.469 1 98.5 187 LYS B CA 1
ATOM 4373 C C . LYS B 1 187 ? -13.492 -4.746 -11.188 1 98.5 187 LYS B C 1
ATOM 4375 O O . LYS B 1 187 ? -13.383 -5.316 -10.102 1 98.5 187 LYS B O 1
ATOM 4380 N N . PRO B 1 188 ? -13.516 -3.402 -11.234 1 98.56 188 PRO B N 1
ATOM 4381 C CA . PRO B 1 188 ? -13.336 -2.557 -10.055 1 98.56 188 PRO B CA 1
ATOM 4382 C C . PRO B 1 188 ? -14.625 -2.391 -9.25 1 98.56 188 PRO B C 1
ATOM 4384 O O . PRO B 1 188 ? -15.688 -2.822 -9.688 1 98.56 188 PRO B O 1
ATOM 4387 N N . THR B 1 189 ? -14.492 -1.915 -8.016 1 98.38 189 THR B N 1
ATOM 4388 C CA . THR B 1 189 ? -15.617 -1.487 -7.188 1 98.38 189 THR B CA 1
ATOM 4389 C C . THR B 1 189 ? -15.43 -0.043 -6.73 1 98.38 189 THR B C 1
ATOM 4391 O O . THR B 1 189 ? -14.398 0.571 -7 1 98.38 189 THR B O 1
ATOM 4394 N N . GLN B 1 190 ? -16.453 0.509 -6.098 1 97.56 190 GLN B N 1
ATOM 4395 C CA . GLN B 1 190 ? -16.391 1.837 -5.496 1 97.56 190 GLN B CA 1
ATOM 4396 C C . GLN B 1 190 ? -16.109 1.748 -3.996 1 97.56 190 GLN B C 1
ATOM 4398 O O . GLN B 1 190 ? -16.422 0.734 -3.363 1 97.56 190 GLN B O 1
ATOM 4403 N N . LEU B 1 191 ? -15.484 2.793 -3.475 1 97.81 191 LEU B N 1
ATOM 4404 C CA . LEU B 1 191 ? -15.25 2.832 -2.035 1 97.81 191 LEU B CA 1
ATOM 4405 C C . LEU B 1 191 ? -16.562 2.662 -1.27 1 97.81 191 LEU B C 1
ATOM 4407 O O . LEU B 1 191 ? -17.562 3.318 -1.58 1 97.81 191 LEU B O 1
ATOM 4411 N N . GLY B 1 192 ? -16.562 1.784 -0.317 1 97.06 192 GLY B N 1
ATOM 4412 C CA . GLY B 1 192 ? -17.766 1.448 0.426 1 97.06 192 GLY B CA 1
ATOM 4413 C C . GLY B 1 192 ? -18.391 0.134 -0.007 1 97.06 192 GLY B C 1
ATOM 4414 O O . GLY B 1 192 ? -19.219 -0.437 0.713 1 97.06 192 GLY B O 1
ATOM 4415 N N . ASP B 1 193 ? -18.031 -0.35 -1.197 1 96.75 193 ASP B N 1
ATOM 4416 C CA . ASP B 1 193 ? -18.578 -1.598 -1.718 1 96.75 193 ASP B CA 1
ATOM 4417 C C . ASP B 1 193 ? -17.875 -2.807 -1.104 1 96.75 193 ASP B C 1
ATOM 4419 O O . ASP B 1 193 ? -16.703 -2.719 -0.71 1 96.75 193 ASP B O 1
ATOM 4423 N N . ARG B 1 194 ? -18.625 -3.875 -1.024 1 97.75 194 ARG B N 1
ATOM 4424 C CA . ARG B 1 194 ? -18.078 -5.176 -0.654 1 97.75 194 ARG B CA 1
ATOM 4425 C C . ARG B 1 194 ? -18.312 -6.203 -1.758 1 97.75 194 ARG B C 1
ATOM 4427 O O . ARG B 1 194 ? -19.297 -6.113 -2.496 1 97.75 194 ARG B O 1
ATOM 4434 N N . ILE B 1 195 ? -17.422 -7.102 -1.927 1 98.56 195 ILE B N 1
ATOM 4435 C CA . ILE B 1 195 ? -17.594 -8.203 -2.865 1 98.56 195 ILE B CA 1
ATOM 4436 C C . ILE B 1 195 ? -17.906 -9.484 -2.1 1 98.56 195 ILE B C 1
ATOM 4438 O O . ILE B 1 195 ? -17.141 -9.914 -1.244 1 98.56 195 ILE B O 1
ATOM 4442 N N . ALA B 1 196 ? -19.062 -10.062 -2.348 1 98.38 196 ALA B N 1
ATOM 4443 C CA . ALA B 1 196 ? -19.375 -11.367 -1.771 1 98.38 196 ALA B CA 1
ATOM 4444 C C . ALA B 1 196 ? -18.406 -12.438 -2.27 1 98.38 196 ALA B C 1
ATOM 4446 O O . ALA B 1 196 ? -17.984 -12.406 -3.43 1 98.38 196 ALA B O 1
ATOM 4447 N N . VAL B 1 197 ? -18.094 -13.375 -1.397 1 98.44 197 VAL B N 1
ATOM 4448 C CA . VAL B 1 197 ? -17.172 -14.445 -1.772 1 98.44 197 VAL B CA 1
ATOM 4449 C C . VAL B 1 197 ? -17.703 -15.164 -3.012 1 98.44 197 VAL B C 1
ATOM 4451 O O . VAL B 1 197 ? -16.922 -15.602 -3.859 1 98.44 197 VAL B O 1
ATOM 4454 N N . SER B 1 198 ? -19 -15.227 -3.223 1 98.12 198 SER B N 1
ATOM 4455 C CA . SER B 1 198 ? -19.641 -15.898 -4.355 1 98.12 198 SER B CA 1
ATOM 4456 C C . SER B 1 198 ? -19.422 -15.125 -5.648 1 98.12 198 SER B C 1
ATOM 4458 O O . SER B 1 198 ? -19.562 -15.68 -6.742 1 98.12 198 SER B O 1
ATOM 4460 N N . ASP B 1 199 ? -19.094 -13.836 -5.52 1 98.19 199 ASP B N 1
ATOM 4461 C CA . ASP B 1 199 ? -18.953 -12.992 -6.703 1 98.19 199 ASP B CA 1
ATOM 4462 C C . ASP B 1 199 ? -17.484 -12.75 -7.031 1 98.19 199 ASP B C 1
ATOM 4464 O O . ASP B 1 199 ? -17.156 -12.031 -7.98 1 98.19 199 ASP B O 1
ATOM 4468 N N . ALA B 1 200 ? -16.609 -13.352 -6.273 1 98.62 200 ALA B N 1
ATOM 4469 C CA . ALA B 1 200 ? -15.188 -13.039 -6.352 1 98.62 200 ALA B CA 1
ATOM 4470 C C . ALA B 1 200 ? -14.641 -13.305 -7.75 1 98.62 200 ALA B C 1
ATOM 4472 O O . ALA B 1 200 ? -13.875 -12.508 -8.289 1 98.62 200 ALA B O 1
ATOM 4473 N N . ASP B 1 201 ? -15.047 -14.398 -8.383 1 98.12 201 ASP B N 1
ATOM 4474 C CA . ASP B 1 201 ? -14.523 -14.781 -9.688 1 98.12 201 ASP B CA 1
ATOM 4475 C C . ASP B 1 201 ? -14.797 -13.711 -10.734 1 98.12 201 ASP B C 1
ATOM 4477 O O . ASP B 1 201 ? -13.992 -13.508 -11.648 1 98.12 201 ASP B O 1
ATOM 4481 N N . GLU B 1 202 ? -15.875 -13.023 -10.602 1 97.88 202 GLU B N 1
ATOM 4482 C CA . GLU B 1 202 ? -16.25 -11.992 -11.555 1 97.88 202 GLU B CA 1
ATOM 4483 C C . GLU B 1 202 ? -15.273 -10.82 -11.523 1 97.88 202 GLU B C 1
ATOM 4485 O O . GLU B 1 202 ? -15.148 -10.078 -12.508 1 97.88 202 GLU B O 1
ATOM 4490 N N . HIS B 1 203 ? -14.594 -10.695 -10.453 1 98.69 203 HIS B N 1
ATOM 4491 C CA . HIS B 1 203 ? -13.703 -9.555 -10.266 1 98.69 203 HIS B CA 1
ATOM 4492 C C . HIS B 1 203 ? -12.258 -9.93 -10.586 1 98.69 203 HIS B C 1
ATOM 4494 O O . HIS B 1 203 ? -11.398 -9.055 -10.711 1 98.69 203 HIS B O 1
ATOM 4500 N N . ILE B 1 204 ? -11.945 -11.164 -10.688 1 98.81 204 ILE B N 1
ATOM 4501 C CA . ILE B 1 204 ? -10.578 -11.609 -10.93 1 98.81 204 ILE B CA 1
ATOM 4502 C C . ILE B 1 204 ? -10.336 -11.766 -12.43 1 98.81 204 ILE B C 1
ATOM 4504 O O . ILE B 1 204 ? -11.055 -12.508 -13.102 1 98.81 204 ILE B O 1
ATOM 4508 N N . PHE B 1 205 ? -9.344 -11.016 -13.016 1 98.81 205 PHE B N 1
ATOM 4509 C CA . PHE B 1 205 ? -8.945 -11.102 -14.414 1 98.81 205 PHE B CA 1
ATOM 4510 C C . PHE B 1 205 ? -8.148 -12.375 -14.672 1 98.81 205 PHE B C 1
ATOM 4512 O O . PHE B 1 205 ? -8.375 -13.062 -15.664 1 98.81 205 PHE B O 1
ATOM 4519 N N . GLY B 1 206 ? -7.199 -12.664 -13.758 1 98.81 206 GLY B N 1
ATOM 4520 C CA . GLY B 1 206 ? -6.34 -13.836 -13.852 1 98.81 206 GLY B CA 1
ATOM 4521 C C . GLY B 1 206 ? -5.305 -13.914 -12.75 1 98.81 206 GLY B C 1
ATOM 4522 O O . GLY B 1 206 ? -5.414 -13.211 -11.742 1 98.81 206 GLY B O 1
ATOM 4523 N N . LEU B 1 207 ? -4.395 -14.891 -12.906 1 98.94 207 LEU B N 1
ATOM 4524 C CA . LEU B 1 207 ? -3.373 -15.133 -11.898 1 98.94 207 LEU B CA 1
ATOM 4525 C C . LEU B 1 207 ? -1.977 -14.93 -12.477 1 98.94 207 LEU B C 1
ATOM 4527 O O . LEU B 1 207 ? -1.768 -15.109 -13.68 1 98.94 207 LEU B O 1
ATOM 4531 N N . VAL B 1 208 ? -1.046 -14.562 -11.641 1 98.94 208 VAL B N 1
ATOM 4532 C CA . VAL B 1 208 ? 0.373 -14.461 -11.961 1 98.94 208 VAL B CA 1
ATOM 4533 C C . VAL B 1 208 ? 1.202 -15.102 -10.852 1 98.94 208 VAL B C 1
ATOM 4535 O O . VAL B 1 208 ? 0.743 -15.219 -9.719 1 98.94 208 VAL B O 1
ATOM 4538 N N . LEU B 1 209 ? 2.406 -15.57 -11.211 1 98.94 209 LEU B N 1
ATOM 4539 C CA . LEU B 1 209 ? 3.383 -15.891 -10.18 1 98.94 209 LEU B CA 1
ATOM 4540 C C . LEU B 1 209 ? 3.914 -14.625 -9.516 1 98.94 209 LEU B C 1
ATOM 4542 O O . LEU B 1 209 ? 4.02 -13.586 -10.164 1 98.94 209 LEU B O 1
ATOM 4546 N N . LEU B 1 210 ? 4.25 -14.766 -8.281 1 98.94 210 LEU B N 1
ATOM 4547 C CA . LEU B 1 210 ? 4.758 -13.617 -7.539 1 98.94 210 LEU B CA 1
ATOM 4548 C C . LEU B 1 210 ? 5.824 -14.055 -6.535 1 98.94 210 LEU B C 1
ATOM 4550 O O . LEU B 1 210 ? 5.664 -15.078 -5.855 1 98.94 210 LEU B O 1
ATOM 4554 N N . ASN B 1 211 ? 6.941 -13.414 -6.551 1 98.94 211 ASN B N 1
ATOM 4555 C CA . ASN B 1 211 ? 7.969 -13.516 -5.516 1 98.94 211 ASN B CA 1
ATOM 4556 C C . ASN B 1 211 ? 8.094 -12.211 -4.73 1 98.94 211 ASN B C 1
ATOM 4558 O O . ASN B 1 211 ? 8.68 -11.242 -5.219 1 98.94 211 ASN B O 1
ATOM 4562 N N . ASP B 1 212 ? 7.523 -12.203 -3.52 1 98.75 212 ASP B N 1
ATOM 4563 C CA . ASP B 1 212 ? 7.68 -11.055 -2.637 1 98.75 212 ASP B CA 1
ATOM 4564 C C . ASP B 1 212 ? 8.984 -11.141 -1.842 1 98.75 212 ASP B C 1
ATOM 4566 O O . ASP B 1 212 ? 8.984 -11.617 -0.706 1 98.75 212 ASP B O 1
ATOM 4570 N N . TRP B 1 213 ? 10.008 -10.57 -2.381 1 98.94 213 TRP B N 1
ATOM 4571 C CA . TRP B 1 213 ? 11.32 -10.656 -1.748 1 98.94 213 TRP B CA 1
ATOM 4572 C C . TRP B 1 213 ? 11.266 -10.156 -0.309 1 98.94 213 TRP B C 1
ATOM 4574 O O . TRP B 1 213 ? 10.602 -9.156 -0.018 1 98.94 213 TRP B O 1
ATOM 4584 N N . SER B 1 214 ? 12.031 -10.836 0.544 1 98.88 214 SER B N 1
ATOM 4585 C CA . SER B 1 214 ? 11.953 -10.539 1.97 1 98.88 214 SER B CA 1
ATOM 4586 C C . SER B 1 214 ? 13.336 -10.398 2.584 1 98.88 214 SER B C 1
ATOM 4588 O O . SER B 1 214 ? 14.18 -11.289 2.451 1 98.88 214 SER B O 1
ATOM 4590 N N . ALA B 1 215 ? 13.609 -9.266 3.18 1 98.88 215 ALA B N 1
ATOM 4591 C CA . ALA B 1 215 ? 14.758 -9.094 4.062 1 98.88 215 ALA B CA 1
ATOM 4592 C C . ALA B 1 215 ? 14.391 -9.406 5.508 1 98.88 215 ALA B C 1
ATOM 4594 O O . ALA B 1 215 ? 14.023 -8.508 6.27 1 98.88 215 ALA B O 1
ATOM 4595 N N . ARG B 1 216 ? 14.656 -10.648 5.871 1 98.75 216 ARG B N 1
ATOM 4596 C CA . ARG B 1 216 ? 14.078 -11.195 7.094 1 98.75 216 ARG B CA 1
ATOM 4597 C C . ARG B 1 216 ? 14.648 -10.5 8.328 1 98.75 216 ARG B C 1
ATOM 4599 O O . ARG B 1 216 ? 13.945 -10.312 9.32 1 98.75 216 ARG B O 1
ATOM 4606 N N . ASP B 1 217 ? 15.898 -10.117 8.328 1 98.5 217 ASP B N 1
ATOM 4607 C CA . ASP B 1 217 ? 16.531 -9.445 9.461 1 98.5 217 ASP B CA 1
ATOM 4608 C C . ASP B 1 217 ? 15.961 -8.047 9.664 1 98.5 217 ASP B C 1
ATOM 4610 O O . ASP B 1 217 ? 15.633 -7.66 10.789 1 98.5 217 ASP B O 1
ATOM 4614 N N . ILE B 1 218 ? 15.742 -7.34 8.578 1 98.69 218 ILE B N 1
ATOM 4615 C CA . ILE B 1 218 ? 15.148 -6.012 8.633 1 98.69 218 ILE B CA 1
ATOM 4616 C C . ILE B 1 218 ? 13.672 -6.125 9.008 1 98.69 218 ILE B C 1
ATOM 4618 O O . ILE B 1 218 ? 13.188 -5.402 9.883 1 98.69 218 ILE B O 1
ATOM 4622 N N . GLN B 1 219 ? 13 -7.047 8.383 1 98.38 219 GLN B N 1
ATOM 4623 C CA . GLN B 1 219 ? 11.578 -7.301 8.641 1 98.38 219 GLN B CA 1
ATOM 4624 C C . GLN B 1 219 ? 11.336 -7.609 10.109 1 98.38 219 GLN B C 1
ATOM 4626 O O . GLN B 1 219 ? 10.438 -7.031 10.727 1 98.38 219 GLN B O 1
ATOM 4631 N N . GLY B 1 220 ? 12.109 -8.523 10.672 1 97.06 220 GLY B N 1
ATOM 4632 C CA . GLY B 1 220 ? 11.914 -8.945 12.055 1 97.06 220 GLY B CA 1
ATOM 4633 C C . GLY B 1 220 ? 12.094 -7.82 13.055 1 97.06 220 GLY B C 1
ATOM 4634 O O . GLY B 1 220 ? 11.445 -7.801 14.102 1 97.06 220 GLY B O 1
ATOM 4635 N N . PHE B 1 221 ? 12.938 -6.875 12.727 1 97.56 221 PHE B N 1
ATOM 4636 C CA . PHE B 1 221 ? 13.234 -5.781 13.648 1 97.56 221 PHE B CA 1
ATOM 4637 C C . PHE B 1 221 ? 12.109 -4.746 13.633 1 97.56 221 PHE B C 1
ATOM 4639 O O . PHE B 1 221 ? 11.695 -4.266 14.688 1 97.56 221 PHE B O 1
ATOM 4646 N N . GLU B 1 222 ? 11.516 -4.488 12.453 1 97.69 222 GLU B N 1
ATOM 4647 C CA . GLU B 1 222 ? 10.68 -3.309 12.289 1 97.69 222 GLU B CA 1
ATOM 4648 C C . GLU B 1 222 ? 9.203 -3.658 12.43 1 97.69 222 GLU B C 1
ATOM 4650 O O . GLU B 1 222 ? 8.367 -2.775 12.633 1 97.69 222 GLU B O 1
ATOM 4655 N N . MET B 1 223 ? 8.75 -4.887 12.305 1 96.12 223 MET B N 1
ATOM 4656 C CA . MET B 1 223 ? 7.387 -5.176 11.867 1 96.12 223 MET B CA 1
ATOM 4657 C C . MET B 1 223 ? 6.426 -5.145 13.055 1 96.12 223 MET B C 1
ATOM 4659 O O . MET B 1 223 ? 5.211 -5.059 12.867 1 96.12 223 MET B O 1
ATOM 4663 N N . SER B 1 224 ? 6.926 -5.184 14.305 1 91.94 224 SER B N 1
ATOM 4664 C CA . SER B 1 224 ? 6.02 -5.168 15.453 1 91.94 224 SER B CA 1
ATOM 4665 C C . SER B 1 224 ? 5.762 -3.744 15.93 1 91.94 224 SER B C 1
ATOM 4667 O O . SER B 1 224 ? 6.691 -3.035 16.328 1 91.94 224 SER B O 1
ATOM 4669 N N . PRO B 1 225 ? 4.504 -3.318 15.914 1 94.19 225 PRO B N 1
ATOM 4670 C CA . PRO B 1 225 ? 3.287 -4.086 15.625 1 94.19 225 PRO B CA 1
ATOM 4671 C C . PRO B 1 225 ? 2.697 -3.77 14.258 1 94.19 225 PRO B C 1
ATOM 4673 O O . PRO B 1 225 ? 1.611 -4.25 13.922 1 94.19 225 PRO B O 1
ATOM 4676 N N . LEU B 1 226 ? 3.332 -2.969 13.438 1 96.88 226 LEU B N 1
ATOM 4677 C CA . LEU B 1 226 ? 2.68 -2.348 12.289 1 96.88 226 LEU B CA 1
ATOM 4678 C C . LEU B 1 226 ? 2.965 -3.131 11.008 1 96.88 226 LEU B C 1
ATOM 4680 O O . LEU B 1 226 ? 2.59 -2.703 9.914 1 96.88 226 LEU B O 1
ATOM 4684 N N . GLY B 1 227 ? 3.596 -4.312 11.188 1 96.75 227 GLY B N 1
ATOM 4685 C CA . GLY B 1 227 ? 3.863 -5.141 10.023 1 96.75 227 GLY B CA 1
ATOM 4686 C C . GLY B 1 227 ? 5.121 -4.734 9.273 1 96.75 227 GLY B C 1
ATOM 4687 O O . GLY B 1 227 ? 5.84 -3.832 9.703 1 96.75 227 GLY B O 1
ATOM 4688 N N . PRO B 1 228 ? 5.363 -5.438 8.156 1 97.5 228 PRO B N 1
ATOM 4689 C CA . PRO B 1 228 ? 6.602 -5.18 7.418 1 97.5 228 PRO B CA 1
ATOM 4690 C C . PRO B 1 228 ? 6.527 -3.918 6.562 1 97.5 228 PRO B C 1
ATOM 4692 O O . PRO B 1 228 ? 5.449 -3.557 6.082 1 97.5 228 PRO B O 1
ATOM 4695 N N . MET B 1 229 ? 7.629 -3.258 6.395 1 97.81 229 MET B N 1
ATOM 4696 C CA . MET B 1 229 ? 7.773 -2.09 5.531 1 97.81 229 MET B CA 1
ATOM 4697 C C . MET B 1 229 ? 9.047 -2.184 4.691 1 97.81 229 MET B C 1
ATOM 4699 O O . MET B 1 229 ? 9.031 -2.752 3.6 1 97.81 229 MET B O 1
ATOM 4703 N N . ASN B 1 230 ? 10.234 -1.833 5.27 1 98.5 230 ASN B N 1
ATOM 4704 C CA . ASN B 1 230 ? 11.469 -1.825 4.496 1 98.5 230 ASN B CA 1
ATOM 4705 C C . ASN B 1 230 ? 11.945 -3.242 4.191 1 98.5 230 ASN B C 1
ATOM 4707 O O . ASN B 1 230 ? 12.656 -3.463 3.207 1 98.5 230 ASN B O 1
ATOM 4711 N N . GLY B 1 231 ? 11.586 -4.156 5.016 1 98.75 231 GLY B N 1
ATOM 4712 C CA . GLY B 1 231 ? 11.961 -5.535 4.754 1 98.75 231 GLY B CA 1
ATOM 4713 C C . GLY B 1 231 ? 11.266 -6.129 3.543 1 98.75 231 GLY B C 1
ATOM 4714 O O . GLY B 1 231 ? 11.641 -7.203 3.07 1 98.75 231 GLY B O 1
ATOM 4715 N N . LYS B 1 232 ? 10.289 -5.438 3.035 1 98.69 232 LYS B N 1
ATOM 4716 C CA . LYS B 1 232 ? 9.461 -6.047 1.998 1 98.69 232 LYS B CA 1
ATOM 4717 C C . LYS B 1 232 ? 9.289 -5.105 0.81 1 98.69 232 LYS B C 1
ATOM 4719 O O . LYS B 1 232 ? 8.914 -5.535 -0.282 1 98.69 232 LYS B O 1
ATOM 4724 N N . SER B 1 233 ? 9.562 -3.801 0.932 1 98.75 233 SER B N 1
ATOM 4725 C CA . SER B 1 233 ? 9.164 -2.822 -0.075 1 98.75 233 SER B CA 1
ATOM 4726 C C . SER B 1 233 ? 10.289 -2.564 -1.072 1 98.75 233 SER B C 1
ATOM 4728 O O . SER B 1 233 ? 10.188 -1.657 -1.902 1 98.75 233 SER B O 1
ATOM 4730 N N . PHE B 1 234 ? 11.359 -3.371 -1.079 1 98.75 234 PHE B N 1
ATOM 4731 C CA . PHE B 1 234 ? 12.516 -3.111 -1.935 1 98.75 234 PHE B CA 1
ATOM 4732 C C . PHE B 1 234 ? 12.359 -3.811 -3.279 1 98.75 234 PHE B C 1
ATOM 4734 O O . PHE B 1 234 ? 13.078 -3.504 -4.23 1 98.75 234 PHE B O 1
ATOM 4741 N N . GLY B 1 235 ? 11.43 -4.82 -3.254 1 98.69 235 GLY B N 1
ATOM 4742 C CA . GLY B 1 235 ? 11.25 -5.508 -4.523 1 98.69 235 GLY B CA 1
ATOM 4743 C C . GLY B 1 235 ? 10.258 -6.652 -4.445 1 98.69 235 GLY B C 1
ATOM 4744 O O . GLY B 1 235 ? 10.273 -7.43 -3.488 1 98.69 235 GLY B O 1
ATOM 4745 N N . THR B 1 236 ? 9.414 -6.77 -5.441 1 98.88 236 THR B N 1
ATOM 4746 C CA . THR B 1 236 ? 8.508 -7.879 -5.719 1 98.88 236 THR B CA 1
ATOM 4747 C C . THR B 1 236 ? 8.523 -8.227 -7.203 1 98.88 236 THR B C 1
ATOM 4749 O O . THR B 1 236 ? 8.406 -7.344 -8.055 1 98.88 236 THR B O 1
ATOM 4752 N N . THR B 1 237 ? 8.711 -9.461 -7.543 1 98.94 237 THR B N 1
ATOM 4753 C CA . THR B 1 237 ? 8.781 -9.883 -8.938 1 98.94 237 THR B CA 1
ATOM 4754 C C . THR B 1 237 ? 7.523 -10.648 -9.336 1 98.94 237 THR B C 1
ATOM 4756 O O . THR B 1 237 ? 7.039 -11.492 -8.578 1 98.94 237 THR B O 1
ATOM 4759 N N . ILE B 1 238 ? 6.98 -10.336 -10.477 1 98.94 238 ILE B N 1
ATOM 4760 C CA . ILE B 1 238 ? 5.859 -11.133 -10.969 1 98.94 238 ILE B CA 1
ATOM 4761 C C . ILE B 1 238 ? 6.184 -11.688 -12.352 1 98.94 238 ILE B C 1
ATOM 4763 O O . ILE B 1 238 ? 7.055 -11.164 -13.047 1 98.94 238 ILE B O 1
ATOM 4767 N N . SER B 1 239 ? 5.496 -12.742 -12.719 1 98.81 239 SER B N 1
ATOM 4768 C CA . SER B 1 239 ? 5.602 -13.297 -14.062 1 98.81 239 SER B CA 1
ATOM 4769 C C . SER B 1 239 ? 4.977 -12.359 -15.094 1 98.81 239 SER B C 1
ATOM 4771 O O . SER B 1 239 ? 4.07 -11.586 -14.773 1 98.81 239 SER B O 1
ATOM 4773 N N . PRO B 1 240 ? 5.441 -12.43 -16.328 1 98.56 240 PRO B N 1
ATOM 4774 C CA . PRO B 1 240 ? 4.941 -11.508 -17.344 1 98.56 240 PRO B CA 1
ATOM 4775 C C . PRO B 1 240 ? 3.576 -11.914 -17.891 1 98.56 240 PRO B C 1
ATOM 4777 O O . PRO B 1 240 ? 2.938 -11.141 -18.609 1 98.56 240 PRO B O 1
ATOM 4780 N N . TRP B 1 241 ? 3.1 -13.125 -17.594 1 98.81 241 TRP B N 1
ATOM 4781 C CA . TRP B 1 241 ? 1.896 -13.664 -18.219 1 98.81 241 TRP B CA 1
ATOM 4782 C C . TRP B 1 241 ? 0.768 -13.797 -17.203 1 98.81 241 TRP B C 1
ATOM 4784 O O . TRP B 1 241 ? 0.928 -14.453 -16.172 1 98.81 241 TRP B O 1
ATOM 4794 N N . VAL B 1 242 ? -0.326 -13.188 -17.484 1 98.94 242 VAL B N 1
ATOM 4795 C CA . VAL B 1 242 ? -1.532 -13.383 -16.688 1 98.94 242 VAL B CA 1
ATOM 4796 C C . VAL B 1 242 ? -2.336 -14.555 -17.234 1 98.94 242 VAL B C 1
ATOM 4798 O O . VAL B 1 242 ? -2.791 -14.516 -18.391 1 98.94 242 VAL B O 1
ATOM 4801 N N . VAL B 1 243 ? -2.477 -15.594 -16.453 1 98.88 243 VAL B N 1
ATOM 4802 C CA . VAL B 1 243 ? -3.27 -16.75 -16.844 1 98.88 243 VAL B CA 1
ATOM 4803 C C . VAL B 1 243 ? -4.711 -16.578 -16.375 1 98.88 243 VAL B C 1
ATOM 4805 O O . VAL B 1 243 ? -4.965 -16.406 -15.18 1 98.88 243 VAL B O 1
ATOM 4808 N N . THR B 1 244 ? -5.652 -16.609 -17.266 1 98.38 244 THR B N 1
ATOM 4809 C CA . THR B 1 244 ? -7.039 -16.281 -16.953 1 98.38 244 THR B CA 1
ATOM 4810 C C . THR B 1 244 ? -7.703 -17.422 -16.172 1 98.38 244 THR B C 1
ATOM 4812 O O . THR B 1 244 ? -7.25 -18.562 -16.219 1 98.38 244 THR B O 1
ATOM 4815 N N . LEU B 1 245 ? -8.766 -17.109 -15.484 1 97.75 245 LEU B N 1
ATOM 4816 C CA . LEU B 1 245 ? -9.5 -18.109 -14.734 1 97.75 245 LEU B CA 1
ATOM 4817 C C . LEU B 1 245 ? -10.109 -19.156 -15.672 1 97.75 245 LEU B C 1
ATOM 4819 O O . LEU B 1 245 ? -10.211 -20.328 -15.32 1 97.75 245 LEU B O 1
ATOM 4823 N N . GLU B 1 246 ? -10.461 -18.719 -16.875 1 97.31 246 GLU B N 1
ATOM 4824 C CA . GLU B 1 246 ? -11.031 -19.641 -17.859 1 97.31 246 GLU B CA 1
ATOM 4825 C C . GLU B 1 246 ? -10.047 -20.766 -18.203 1 97.31 246 GLU B C 1
ATOM 4827 O O . GLU B 1 246 ? -10.438 -21.922 -18.344 1 97.31 246 GLU B O 1
ATOM 4832 N N . ALA B 1 247 ? -8.844 -20.422 -18.344 1 98.44 247 ALA B N 1
ATOM 4833 C CA . ALA B 1 247 ? -7.816 -21.422 -18.641 1 98.44 247 ALA B CA 1
ATOM 4834 C C . ALA B 1 247 ? -7.625 -22.375 -17.469 1 98.44 247 ALA B C 1
ATOM 4836 O O . ALA B 1 247 ? -7.246 -23.531 -17.656 1 98.44 247 ALA B O 1
ATOM 4837 N N . LEU B 1 248 ? -7.898 -21.906 -16.266 1 98.56 248 LEU B N 1
ATOM 4838 C CA . LEU B 1 248 ? -7.609 -22.656 -15.055 1 98.56 248 LEU B CA 1
ATOM 4839 C C . LEU B 1 248 ? -8.82 -23.484 -14.625 1 98.56 248 LEU B C 1
ATOM 4841 O O . LEU B 1 248 ? -8.703 -24.391 -13.797 1 98.56 248 LEU B O 1
ATOM 4845 N N . GLU B 1 249 ? -9.969 -23.203 -15.188 1 97.56 249 GLU B N 1
ATOM 4846 C CA . GLU B 1 249 ? -11.242 -23.797 -14.781 1 97.56 249 GLU B CA 1
ATOM 4847 C C . GLU B 1 249 ? -11.156 -25.328 -14.75 1 97.56 249 GLU B C 1
ATOM 4849 O O . GLU B 1 249 ? -11.641 -25.969 -13.82 1 97.56 249 GLU B O 1
ATOM 4854 N N . PRO B 1 250 ? -10.5 -26.016 -15.789 1 98.25 250 PRO B N 1
ATOM 4855 C CA . PRO B 1 250 ? -10.438 -27.469 -15.805 1 98.25 250 PRO B CA 1
ATOM 4856 C C . PRO B 1 250 ? -9.641 -28.031 -14.625 1 98.25 250 PRO B C 1
ATOM 4858 O O . PRO B 1 250 ? -9.688 -29.25 -14.367 1 98.25 250 PRO B O 1
ATOM 4861 N N . PHE B 1 251 ? -8.984 -27.25 -13.93 1 98.69 251 PHE B N 1
ATOM 4862 C CA . PHE B 1 251 ? -8.086 -27.719 -12.883 1 98.69 251 PHE B CA 1
ATOM 4863 C C . PHE B 1 251 ? -8.617 -27.328 -11.5 1 98.69 251 PHE B C 1
ATOM 4865 O O . PHE B 1 251 ? -7.891 -27.422 -10.508 1 98.69 251 PHE B O 1
ATOM 4872 N N . ALA B 1 252 ? -9.844 -26.797 -11.484 1 98.56 252 ALA B N 1
ATOM 4873 C CA . ALA B 1 252 ? -10.461 -26.438 -10.211 1 98.56 252 ALA B CA 1
ATOM 4874 C C . ALA B 1 252 ? -10.5 -27.641 -9.266 1 98.56 252 ALA B C 1
ATOM 4876 O O . ALA B 1 252 ? -10.711 -28.781 -9.703 1 98.56 252 ALA B O 1
ATOM 4877 N N . THR B 1 253 ? -10.258 -27.406 -7.977 1 98.56 253 THR B N 1
ATOM 4878 C CA . THR B 1 253 ? -10.258 -28.453 -6.965 1 98.56 253 THR B CA 1
ATOM 4879 C C . THR B 1 253 ? -10.672 -27.891 -5.609 1 98.56 253 THR B C 1
ATOM 4881 O O . THR B 1 253 ? -10.828 -26.688 -5.449 1 98.56 253 THR B O 1
ATOM 4884 N N . GLN B 1 254 ? -10.93 -28.766 -4.66 1 97.88 254 GLN B N 1
ATOM 4885 C CA . GLN B 1 254 ? -11.336 -28.359 -3.318 1 97.88 254 GLN B CA 1
ATOM 4886 C C . GLN B 1 254 ? -10.133 -27.953 -2.477 1 97.88 254 GLN B C 1
ATOM 4888 O O . GLN B 1 254 ? -9.102 -28.625 -2.48 1 97.88 254 GLN B O 1
ATOM 4893 N N . PRO B 1 255 ? -10.203 -26.812 -1.814 1 97.44 255 PRO B N 1
ATOM 4894 C CA . PRO B 1 255 ? -9.164 -26.484 -0.838 1 97.44 255 PRO B CA 1
ATOM 4895 C C . PRO B 1 255 ? -9.227 -27.359 0.41 1 97.44 255 PRO B C 1
ATOM 4897 O O . PRO B 1 255 ? -10.188 -28.109 0.591 1 97.44 255 PRO B O 1
ATOM 4900 N N . PRO B 1 256 ? -8.195 -27.281 1.256 1 95.94 256 PRO B N 1
ATOM 4901 C CA . PRO B 1 256 ? -8.266 -28.016 2.518 1 95.94 256 PRO B CA 1
ATOM 4902 C C . PRO B 1 256 ? -9.422 -27.562 3.404 1 95.94 256 PRO B C 1
ATOM 4904 O O . PRO B 1 256 ? -9.836 -26.406 3.344 1 95.94 256 PRO B O 1
ATOM 4907 N N . PRO B 1 257 ? -9.875 -28.5 4.148 1 93.81 257 PRO B N 1
ATOM 4908 C CA . PRO B 1 257 ? -10.945 -28.094 5.066 1 93.81 257 PRO B CA 1
ATOM 4909 C C . PRO B 1 257 ? -10.484 -27.062 6.098 1 93.81 257 PRO B C 1
ATOM 4911 O O . PRO B 1 257 ? -9.328 -27.094 6.527 1 93.81 257 PRO B O 1
ATOM 4914 N N . LYS B 1 258 ? -11.391 -26.266 6.531 1 93.12 258 LYS B N 1
ATOM 4915 C CA . LYS B 1 258 ? -11.109 -25.281 7.57 1 93.12 258 LYS B CA 1
ATOM 4916 C C . LYS B 1 258 ? -11.195 -25.906 8.961 1 93.12 258 LYS B C 1
ATOM 4918 O O . LYS B 1 258 ? -12.109 -26.672 9.242 1 93.12 258 LYS B O 1
ATOM 4923 N N . ASP B 1 259 ? -10.242 -25.531 9.805 1 92.06 259 ASP B N 1
ATOM 4924 C CA . ASP B 1 259 ? -10.219 -26.031 11.172 1 92.06 259 ASP B CA 1
ATOM 4925 C C . ASP B 1 259 ? -11.25 -25.328 12.039 1 92.06 259 ASP B C 1
ATOM 4927 O O . ASP B 1 259 ? -11.742 -25.891 13.023 1 92.06 259 ASP B O 1
ATOM 4931 N N . THR B 1 260 ? -11.484 -24.094 11.742 1 93.44 260 THR B N 1
ATOM 4932 C CA . THR B 1 260 ? -12.445 -23.25 12.43 1 93.44 260 THR B CA 1
ATOM 4933 C C . THR B 1 260 ? -13.516 -22.75 11.461 1 93.44 260 THR B C 1
ATOM 4935 O O . THR B 1 260 ? -13.203 -22.359 10.336 1 93.44 260 THR B O 1
ATOM 4938 N N . PRO B 1 261 ? -14.734 -22.844 11.969 1 91.88 261 PRO B N 1
ATOM 4939 C CA . PRO B 1 261 ? -15.773 -22.312 11.078 1 91.88 261 PRO B CA 1
ATOM 4940 C C . PRO B 1 261 ? -15.539 -20.844 10.695 1 91.88 261 PRO B C 1
ATOM 4942 O O . PRO B 1 261 ? -15.266 -20.016 11.562 1 91.88 261 PRO B O 1
ATOM 4945 N N . ALA B 1 262 ? -15.664 -20.609 9.414 1 93.62 262 ALA B N 1
ATOM 4946 C CA . ALA B 1 262 ? -15.484 -19.25 8.922 1 93.62 262 ALA B CA 1
ATOM 4947 C C . ALA B 1 262 ? -16.703 -18.375 9.242 1 93.62 262 ALA B C 1
ATOM 4949 O O . ALA B 1 262 ? -17.812 -18.906 9.398 1 93.62 262 ALA B O 1
ATOM 4950 N N . GLN B 1 263 ? -16.469 -17.094 9.398 1 95.69 263 GLN B N 1
ATOM 4951 C CA . GLN B 1 263 ? -17.594 -16.172 9.469 1 95.69 263 GLN B CA 1
ATOM 4952 C C . GLN B 1 263 ? -18.406 -16.188 8.18 1 95.69 263 GLN B C 1
ATOM 4954 O O . GLN B 1 263 ? -17.906 -16.578 7.125 1 95.69 263 GLN B O 1
ATOM 4959 N N . PRO B 1 264 ? -19.641 -15.758 8.18 1 94.88 264 PRO B N 1
ATOM 4960 C CA . PRO B 1 264 ? -20.562 -15.938 7.051 1 94.88 264 PRO B CA 1
ATOM 4961 C C . PRO B 1 264 ? -20.016 -15.359 5.746 1 94.88 264 PRO B C 1
ATOM 4963 O O . PRO B 1 264 ? -20.188 -15.953 4.68 1 94.88 264 PRO B O 1
ATOM 4966 N N . TYR B 1 265 ? -19.328 -14.281 5.734 1 97.69 265 TYR B N 1
ATOM 4967 C CA . TYR B 1 265 ? -18.906 -13.617 4.508 1 97.69 265 TYR B CA 1
ATOM 4968 C C . TYR B 1 265 ? -17.75 -14.367 3.852 1 97.69 265 TYR B C 1
ATOM 4970 O O . TYR B 1 265 ? -17.422 -14.117 2.688 1 97.69 265 TYR B O 1
ATOM 4978 N N . LEU B 1 266 ? -17.141 -15.336 4.578 1 97.88 266 LEU B N 1
ATOM 4979 C CA . LEU B 1 266 ? -16.062 -16.156 4.047 1 97.88 266 LEU B CA 1
ATOM 4980 C C . LEU B 1 266 ? -16.5 -17.594 3.861 1 97.88 266 LEU B C 1
ATOM 4982 O O . LEU B 1 266 ? -15.68 -18.484 3.598 1 97.88 266 LEU B O 1
ATOM 4986 N N . MET B 1 267 ? -17.75 -17.859 4.094 1 96.19 267 MET B N 1
ATOM 4987 C CA . MET B 1 267 ? -18.281 -19.188 3.828 1 96.19 267 MET B CA 1
ATOM 4988 C C . MET B 1 267 ? -18.609 -19.359 2.348 1 96.19 267 MET B C 1
ATOM 4990 O O . MET B 1 267 ? -19.719 -19.031 1.909 1 96.19 267 MET B O 1
ATOM 4994 N N . ASP B 1 268 ? -17.719 -19.938 1.645 1 96.44 268 ASP B N 1
ATOM 4995 C CA . ASP B 1 268 ? -17.859 -20.125 0.205 1 96.44 268 ASP B CA 1
ATOM 4996 C C . ASP B 1 268 ? -18.641 -21.406 -0.105 1 96.44 268 ASP B C 1
ATOM 4998 O O . ASP B 1 268 ? -18.25 -22.5 0.306 1 96.44 268 ASP B O 1
ATOM 5002 N N . GLN B 1 269 ? -19.656 -21.281 -0.929 1 96.06 269 GLN B N 1
ATOM 5003 C CA . GLN B 1 269 ? -20.469 -22.438 -1.296 1 96.06 269 GLN B CA 1
ATOM 5004 C C . GLN B 1 269 ? -19.875 -23.172 -2.488 1 96.06 269 GLN B C 1
ATOM 5006 O O . GLN B 1 269 ? -20.281 -24.297 -2.783 1 96.06 269 GLN B O 1
ATOM 5011 N N . LYS B 1 270 ? -18.984 -22.562 -3.16 1 97.5 270 LYS B N 1
ATOM 5012 C CA . LYS B 1 270 ? -18.312 -23.234 -4.27 1 97.5 270 LYS B CA 1
ATOM 5013 C C . LYS B 1 270 ? -17.359 -24.312 -3.76 1 97.5 270 LYS B C 1
ATOM 5015 O O . LYS B 1 270 ? -16.344 -24.016 -3.125 1 97.5 270 LYS B O 1
ATOM 5020 N N . LYS B 1 271 ? -17.688 -25.547 -4.059 1 96.62 271 LYS B N 1
ATOM 5021 C CA . LYS B 1 271 ? -16.891 -26.672 -3.559 1 96.62 271 LYS B CA 1
ATOM 5022 C C . LYS B 1 271 ? -15.469 -26.625 -4.094 1 96.62 271 LYS B C 1
ATOM 5024 O O . LYS B 1 271 ? -14.508 -26.688 -3.324 1 96.62 271 LYS B O 1
ATOM 5029 N N . ASP B 1 272 ? -15.328 -26.562 -5.418 1 98.19 272 ASP B N 1
ATOM 5030 C CA . ASP B 1 272 ? -14.016 -26.5 -6.059 1 98.19 272 ASP B CA 1
ATOM 5031 C C . ASP B 1 272 ? -13.555 -25.047 -6.223 1 98.19 272 ASP B C 1
ATOM 5033 O O . ASP B 1 272 ? -13.492 -24.547 -7.344 1 98.19 272 ASP B O 1
ATOM 5037 N N . SER B 1 273 ? -13.141 -24.375 -5.125 1 98 273 SER B N 1
ATOM 5038 C CA . SER B 1 273 ? -12.836 -22.938 -5.098 1 98 273 SER B CA 1
ATOM 5039 C C . SER B 1 273 ? -11.336 -22.688 -5.148 1 98 273 SER B C 1
ATOM 5041 O O . SER B 1 273 ? -10.875 -21.562 -4.914 1 98 273 SER B O 1
ATOM 5043 N N . SER B 1 274 ? -10.547 -23.703 -5.379 1 98.38 274 SER B N 1
ATOM 5044 C CA . SER B 1 274 ? -9.109 -23.609 -5.59 1 98.38 274 SER B CA 1
ATOM 5045 C C . SER B 1 274 ? -8.695 -24.25 -6.906 1 98.38 274 SER B C 1
ATOM 5047 O O . SER B 1 274 ? -9.539 -24.531 -7.758 1 98.38 274 SER B O 1
ATOM 5049 N N . TYR B 1 275 ? -7.371 -24.312 -7.156 1 98.75 275 TYR B N 1
ATOM 5050 C CA . TYR B 1 275 ? -6.867 -24.875 -8.406 1 98.75 275 TYR B CA 1
ATOM 5051 C C . TYR B 1 275 ? -5.688 -25.797 -8.156 1 98.75 275 TYR B C 1
ATOM 5053 O O . TYR B 1 275 ? -4.84 -25.516 -7.301 1 98.75 275 TYR B O 1
ATOM 5061 N N . ASN B 1 276 ? -5.672 -26.906 -8.883 1 98.5 276 ASN B N 1
ATOM 5062 C CA . ASN B 1 276 ? -4.488 -27.766 -8.922 1 98.5 276 ASN B CA 1
ATOM 5063 C C . ASN B 1 276 ? -3.396 -27.172 -9.805 1 98.5 276 ASN B C 1
ATOM 5065 O O . ASN B 1 276 ? -3.408 -27.359 -11.023 1 98.5 276 ASN B O 1
ATOM 5069 N N . ILE B 1 277 ? -2.479 -26.5 -9.211 1 98.75 277 ILE B N 1
ATOM 5070 C CA . ILE B 1 277 ? -1.335 -25.891 -9.875 1 98.75 277 ILE B CA 1
ATOM 5071 C C . ILE B 1 277 ? -0.048 -26.25 -9.141 1 98.75 277 ILE B C 1
ATOM 5073 O O . ILE B 1 277 ? 0.131 -25.906 -7.973 1 98.75 277 ILE B O 1
ATOM 5077 N N . SER B 1 278 ? 0.809 -27.016 -9.82 1 98.62 278 SER B N 1
ATOM 5078 C CA . SER B 1 278 ? 2.123 -27.328 -9.266 1 98.62 278 SER B CA 1
ATOM 5079 C C . SER B 1 278 ? 3.039 -26.109 -9.289 1 98.62 278 SER B C 1
ATOM 5081 O O . SER B 1 278 ? 3.158 -25.438 -10.32 1 98.62 278 SER B O 1
ATOM 5083 N N . LEU B 1 279 ? 3.639 -25.812 -8.148 1 98.75 279 LEU B N 1
ATOM 5084 C CA . LEU B 1 279 ? 4.57 -24.703 -8.023 1 98.75 279 LEU B CA 1
ATOM 5085 C C . LEU B 1 279 ? 5.977 -25.203 -7.695 1 98.75 279 LEU B C 1
ATOM 5087 O O . LEU B 1 279 ? 6.137 -26.172 -6.961 1 98.75 279 LEU B O 1
ATOM 5091 N N . LYS B 1 280 ? 6.953 -24.562 -8.242 1 98.62 280 LYS B N 1
ATOM 5092 C CA . LYS B 1 280 ? 8.352 -24.922 -8 1 98.62 280 LYS B CA 1
ATOM 5093 C C . LYS B 1 280 ? 9.211 -23.672 -7.812 1 98.62 280 LYS B C 1
ATOM 5095 O O . LYS B 1 280 ? 8.945 -22.625 -8.422 1 98.62 280 LYS B O 1
ATOM 5100 N N . ALA B 1 281 ? 10.211 -23.75 -6.961 1 98.81 281 ALA B N 1
ATOM 5101 C CA . ALA B 1 281 ? 11.234 -22.719 -6.801 1 98.81 281 ALA B CA 1
ATOM 5102 C C . ALA B 1 281 ? 12.633 -23.312 -6.918 1 98.81 281 ALA B C 1
ATOM 5104 O O . ALA B 1 281 ? 12.891 -24.406 -6.418 1 98.81 281 ALA B O 1
ATOM 5105 N N . GLU B 1 282 ? 13.5 -22.625 -7.59 1 98.81 282 GLU B N 1
ATOM 5106 C CA . GLU B 1 282 ? 14.914 -22.984 -7.73 1 98.81 282 GLU B CA 1
ATOM 5107 C C . GLU B 1 282 ? 15.812 -21.781 -7.457 1 98.81 282 GLU B C 1
ATOM 5109 O O . GLU B 1 282 ? 15.477 -20.656 -7.828 1 98.81 282 GLU B O 1
ATOM 5114 N N . VAL B 1 283 ? 16.891 -22.031 -6.789 1 98.81 283 VAL B N 1
ATOM 5115 C CA . VAL B 1 283 ? 17.922 -21.016 -6.629 1 98.81 283 VAL B CA 1
ATOM 5116 C C . VAL B 1 283 ? 18.953 -21.156 -7.742 1 98.81 283 VAL B C 1
ATOM 5118 O O . VAL B 1 283 ? 19.453 -22.25 -8.008 1 98.81 283 VAL B O 1
ATOM 5121 N N . LEU B 1 284 ? 19.219 -20.078 -8.375 1 98.5 284 LEU B N 1
ATOM 5122 C CA . LEU B 1 284 ? 20.125 -20.031 -9.523 1 98.5 284 LEU B CA 1
ATOM 5123 C C . LEU B 1 284 ? 21.484 -19.469 -9.117 1 98.5 284 LEU B C 1
ATOM 5125 O O . LEU B 1 284 ? 21.578 -18.328 -8.633 1 98.5 284 LEU B O 1
ATOM 5129 N N . VAL B 1 285 ? 22.547 -20.234 -9.32 1 97.56 285 VAL B N 1
ATOM 5130 C CA . VAL B 1 285 ? 23.891 -19.781 -9.031 1 97.56 285 VAL B CA 1
ATOM 5131 C C . VAL B 1 285 ? 24.859 -20.281 -10.102 1 97.56 285 VAL B C 1
ATOM 5133 O O . VAL B 1 285 ? 24.891 -21.484 -10.406 1 97.56 285 VAL B O 1
ATOM 5136 N N . ASP B 1 286 ? 25.688 -19.391 -10.641 1 93.12 286 ASP B N 1
ATOM 5137 C CA . ASP B 1 286 ? 26.766 -19.719 -11.578 1 93.12 286 ASP B CA 1
ATOM 5138 C C . ASP B 1 286 ? 26.25 -20.625 -12.695 1 93.12 286 ASP B C 1
ATOM 5140 O O . ASP B 1 286 ? 26.859 -21.656 -12.992 1 93.12 286 ASP B O 1
ATOM 5144 N N . GLY B 1 287 ? 25.094 -20.297 -13.203 1 91.31 287 GLY B N 1
ATOM 5145 C CA . GLY B 1 287 ? 24.547 -21.016 -14.344 1 91.31 287 GLY B CA 1
ATOM 5146 C C . GLY B 1 287 ? 23.844 -22.297 -13.945 1 91.31 287 GLY B C 1
ATOM 5147 O O . GLY B 1 287 ? 23.266 -22.984 -14.797 1 91.31 287 GLY B O 1
ATOM 5148 N N . GLY B 1 288 ? 23.891 -22.703 -12.719 1 96.44 288 GLY B N 1
ATOM 5149 C CA . GLY B 1 288 ? 23.219 -23.875 -12.219 1 96.44 288 GLY B CA 1
ATOM 5150 C C . GLY B 1 288 ? 21.953 -23.562 -11.445 1 96.44 288 GLY B C 1
ATOM 5151 O O . GLY B 1 288 ? 21.734 -22.406 -11.039 1 96.44 288 GLY B O 1
ATOM 5152 N N . ALA B 1 289 ? 21.125 -24.578 -11.32 1 98 289 ALA B N 1
ATOM 5153 C CA . ALA B 1 289 ? 19.875 -24.453 -10.586 1 98 289 ALA B CA 1
ATOM 5154 C C . ALA B 1 289 ? 19.766 -25.516 -9.484 1 98 289 ALA B C 1
ATOM 5156 O O . ALA B 1 289 ? 20.141 -26.672 -9.688 1 98 289 ALA B O 1
ATOM 5157 N N . THR B 1 290 ? 19.391 -25.109 -8.328 1 98.56 290 THR B N 1
ATOM 5158 C CA . THR B 1 290 ? 19.109 -26 -7.207 1 98.56 290 THR B CA 1
ATOM 5159 C C . THR B 1 290 ? 17.641 -25.938 -6.809 1 98.56 290 THR B C 1
ATOM 5161 O O . THR B 1 290 ? 17.156 -24.875 -6.402 1 98.56 290 THR B O 1
ATOM 5164 N N . ALA B 1 291 ? 16.969 -27.078 -6.93 1 98.06 291 ALA B N 1
ATOM 5165 C CA . ALA B 1 291 ? 15.57 -27.125 -6.5 1 98.06 291 ALA B CA 1
ATOM 5166 C C . ALA B 1 291 ? 15.461 -26.938 -4.988 1 98.06 291 ALA B C 1
ATOM 5168 O O . ALA B 1 291 ? 16.156 -27.609 -4.219 1 98.06 291 ALA B O 1
ATOM 5169 N N . VAL B 1 292 ? 14.562 -26.016 -4.598 1 98.38 292 VAL B N 1
ATOM 5170 C CA . VAL B 1 292 ? 14.484 -25.75 -3.166 1 98.38 292 VAL B CA 1
ATOM 5171 C C . VAL B 1 292 ? 13.047 -25.953 -2.688 1 98.38 292 VAL B C 1
ATOM 5173 O O . VAL B 1 292 ? 12.789 -26.062 -1.487 1 98.38 292 VAL B O 1
ATOM 5176 N N . CYS B 1 293 ? 12.094 -26.031 -3.617 1 98.62 293 CYS B N 1
ATOM 5177 C CA . CYS B 1 293 ? 10.719 -26.203 -3.156 1 98.62 293 CYS B CA 1
ATOM 5178 C C . CYS B 1 293 ? 9.844 -26.781 -4.266 1 98.62 293 CYS B C 1
ATOM 5180 O O . CYS B 1 293 ? 9.922 -26.344 -5.414 1 98.62 293 CYS B O 1
ATOM 5182 N N . ASN B 1 294 ? 9.023 -27.734 -3.988 1 98.5 294 ASN B N 1
ATOM 5183 C CA . ASN B 1 294 ? 7.852 -28.172 -4.73 1 98.5 294 ASN B CA 1
ATOM 5184 C C . ASN B 1 294 ? 6.574 -28 -3.916 1 98.5 294 ASN B C 1
ATOM 5186 O O . ASN B 1 294 ? 6.465 -28.516 -2.805 1 98.5 294 ASN B O 1
ATOM 5190 N N . ALA B 1 295 ? 5.656 -27.266 -4.445 1 98.62 295 ALA B N 1
ATOM 5191 C CA . ALA B 1 295 ? 4.426 -26.984 -3.709 1 98.62 295 ALA B CA 1
ATOM 5192 C C . ALA B 1 295 ? 3.209 -27.062 -4.621 1 98.62 295 ALA B C 1
ATOM 5194 O O . ALA B 1 295 ? 3.342 -27.297 -5.828 1 98.62 295 ALA B O 1
ATOM 5195 N N . GLN B 1 296 ? 2.031 -27.047 -4.02 1 98.5 296 GLN B N 1
ATOM 5196 C CA . GLN B 1 296 ? 0.746 -27.016 -4.715 1 98.5 296 GLN B CA 1
ATOM 5197 C C . GLN B 1 296 ? -0.101 -25.828 -4.262 1 98.5 296 GLN B C 1
ATOM 5199 O O . GLN B 1 296 ? -0.316 -25.641 -3.064 1 98.5 296 GLN B O 1
ATOM 5204 N N . LEU B 1 297 ? -0.589 -25.094 -5.25 1 98.75 297 LEU B N 1
ATOM 5205 C CA . LEU B 1 297 ? -1.438 -23.953 -4.906 1 98.75 297 LEU B CA 1
ATOM 5206 C C . LEU B 1 297 ? -2.652 -24.406 -4.105 1 98.75 297 LEU B C 1
ATOM 5208 O O . LEU B 1 297 ? -3.133 -23.672 -3.234 1 98.75 297 LEU B O 1
ATOM 5212 N N . SER B 1 298 ? -3.1 -25.609 -4.355 1 98.25 298 SER B N 1
ATOM 5213 C CA . SER B 1 298 ? -4.32 -26.125 -3.74 1 98.25 298 SER B CA 1
ATOM 5214 C C . SER B 1 298 ? -4.129 -26.344 -2.244 1 98.25 298 SER B C 1
ATOM 5216 O O . SER B 1 298 ? -5.094 -26.609 -1.525 1 98.25 298 SER B O 1
ATOM 5218 N N . TRP B 1 299 ? -2.883 -26.188 -1.751 1 98.06 299 TRP B N 1
ATOM 5219 C CA . TRP B 1 299 ? -2.621 -26.344 -0.324 1 98.06 299 TRP B CA 1
ATOM 5220 C C . TRP B 1 299 ? -3.051 -25.109 0.449 1 98.06 299 TRP B C 1
ATOM 5222 O O . TRP B 1 299 ? -3.131 -25.141 1.68 1 98.06 299 TRP B O 1
ATOM 5232 N N . MET B 1 300 ? -3.383 -24.016 -0.211 1 97.25 300 MET B N 1
ATOM 5233 C CA . MET B 1 300 ? -3.756 -22.766 0.462 1 97.25 300 MET B CA 1
ATOM 5234 C C . MET B 1 300 ? -5.008 -22.969 1.311 1 97.25 300 MET B C 1
ATOM 5236 O O . MET B 1 300 ? -6.02 -23.484 0.824 1 97.25 300 MET B O 1
ATOM 5240 N N . TYR B 1 301 ? -4.914 -22.531 2.531 1 97.31 301 TYR B N 1
ATOM 5241 C CA . TYR B 1 301 ? -6.012 -22.578 3.488 1 97.31 301 TYR B CA 1
ATOM 5242 C C . TYR B 1 301 ? -7.105 -21.594 3.102 1 97.31 301 TYR B C 1
ATOM 5244 O O . TYR B 1 301 ? -8.297 -21.875 3.25 1 97.31 301 TYR B O 1
ATOM 5252 N N . TRP B 1 302 ? -6.809 -20.453 2.693 1 98.31 302 TRP B N 1
ATOM 5253 C CA . TRP B 1 302 ? -7.695 -19.422 2.164 1 98.31 302 TRP B CA 1
ATOM 5254 C C . TRP B 1 302 ? -7.523 -19.281 0.656 1 98.31 302 TRP B C 1
ATOM 5256 O O . TRP B 1 302 ? -6.398 -19.203 0.158 1 98.31 302 TRP B O 1
ATOM 5266 N N . THR B 1 303 ? -8.602 -19.234 -0.085 1 98.62 303 THR B N 1
ATOM 5267 C CA . THR B 1 303 ? -8.578 -19.203 -1.543 1 98.62 303 THR B CA 1
ATOM 5268 C C . THR B 1 303 ? -8.57 -17.75 -2.049 1 98.62 303 THR B C 1
ATOM 5270 O O . THR B 1 303 ? -8.727 -16.812 -1.265 1 98.62 303 THR B O 1
ATOM 5273 N N . PHE B 1 304 ? -8.422 -17.594 -3.385 1 98.81 304 PHE B N 1
ATOM 5274 C CA . PHE B 1 304 ? -8.461 -16.266 -3.982 1 98.81 304 PHE B CA 1
ATOM 5275 C C . PHE B 1 304 ? -9.828 -15.617 -3.777 1 98.81 304 PHE B C 1
ATOM 5277 O O . PHE B 1 304 ? -9.93 -14.398 -3.627 1 98.81 304 PHE B O 1
ATOM 5284 N N . ARG B 1 305 ? -10.844 -16.422 -3.775 1 98.81 305 ARG B N 1
ATOM 5285 C CA . ARG B 1 305 ? -12.188 -15.914 -3.523 1 98.81 305 ARG B CA 1
ATOM 5286 C C . ARG B 1 305 ? -12.289 -15.32 -2.123 1 98.81 305 ARG B C 1
ATOM 5288 O O . ARG B 1 305 ? -12.875 -14.25 -1.938 1 98.81 305 ARG B O 1
ATOM 5295 N N . ASP B 1 306 ? -11.648 -16.016 -1.135 1 98.75 306 ASP B N 1
ATOM 5296 C CA . ASP B 1 306 ? -11.586 -15.5 0.229 1 98.75 306 ASP B CA 1
ATOM 5297 C C . ASP B 1 306 ? -10.836 -14.164 0.274 1 98.75 306 ASP B C 1
ATOM 5299 O O . ASP B 1 306 ? -11.234 -13.25 0.999 1 98.75 306 ASP B O 1
ATOM 5303 N N . LEU B 1 307 ? -9.766 -14.07 -0.488 1 98.88 307 LEU B N 1
ATOM 5304 C CA . LEU B 1 307 ? -8.938 -12.867 -0.471 1 98.88 307 LEU B CA 1
ATOM 5305 C C . LEU B 1 307 ? -9.727 -11.664 -0.966 1 98.88 307 LEU B C 1
ATOM 5307 O O . LEU B 1 307 ? -9.664 -10.586 -0.366 1 98.88 307 LEU B O 1
ATOM 5311 N N . VAL B 1 308 ? -10.438 -11.852 -2.055 1 98.94 308 VAL B N 1
ATOM 5312 C CA . VAL B 1 308 ? -11.219 -10.766 -2.629 1 98.94 308 VAL B CA 1
ATOM 5313 C C . VAL B 1 308 ? -12.281 -10.305 -1.633 1 98.94 308 VAL B C 1
ATOM 5315 O O . VAL B 1 308 ? -12.445 -9.109 -1.397 1 98.94 308 VAL B O 1
ATOM 5318 N N . ALA B 1 309 ? -12.953 -11.273 -1.02 1 98.88 309 ALA B N 1
ATOM 5319 C CA . ALA B 1 309 ? -13.977 -10.945 -0.033 1 98.88 309 ALA B CA 1
ATOM 5320 C C . ALA B 1 309 ? -13.375 -10.234 1.174 1 98.88 309 ALA B C 1
ATOM 5322 O O . ALA B 1 309 ? -13.914 -9.234 1.647 1 98.88 309 ALA B O 1
ATOM 5323 N N . GLN B 1 310 ? -12.281 -10.758 1.667 1 98.88 310 GLN B N 1
ATOM 5324 C CA . GLN B 1 310 ? -11.625 -10.18 2.836 1 98.88 310 GLN B CA 1
ATOM 5325 C C . GLN B 1 310 ? -11.141 -8.758 2.553 1 98.88 310 GLN B C 1
ATOM 5327 O O . GLN B 1 310 ? -11.32 -7.863 3.377 1 98.88 310 GLN B O 1
ATOM 5332 N N . GLN B 1 311 ? -10.547 -8.555 1.385 1 98.75 311 GLN B N 1
ATOM 5333 C CA . GLN B 1 311 ? -10.023 -7.254 1.003 1 98.75 311 GLN B CA 1
ATOM 5334 C C . GLN B 1 311 ? -11.109 -6.184 1.052 1 98.75 311 GLN B C 1
ATOM 5336 O O . GLN B 1 311 ? -10.836 -5.027 1.379 1 98.75 311 GLN B O 1
ATOM 5341 N N . THR B 1 312 ? -12.328 -6.52 0.8 1 98.81 312 THR B N 1
ATOM 5342 C CA . THR B 1 312 ? -13.344 -5.512 0.541 1 98.81 312 THR B CA 1
ATOM 5343 C C . THR B 1 312 ? -14.391 -5.496 1.655 1 98.81 312 THR B C 1
ATOM 5345 O O . THR B 1 312 ? -15.297 -4.664 1.651 1 98.81 312 THR B O 1
ATOM 5348 N N . ILE B 1 313 ? -14.266 -6.375 2.643 1 98.75 313 ILE B N 1
ATOM 5349 C CA . ILE B 1 313 ? -15.328 -6.57 3.619 1 98.75 313 ILE B CA 1
ATOM 5350 C C . ILE B 1 313 ? -15.539 -5.285 4.418 1 98.75 313 ILE B C 1
ATOM 5352 O O . ILE B 1 313 ? -16.641 -5.008 4.883 1 98.75 313 ILE B O 1
ATOM 5356 N N . ASN B 1 314 ? -14.523 -4.504 4.559 1 98.75 314 ASN B N 1
ATOM 5357 C CA . ASN B 1 314 ? -14.594 -3.258 5.316 1 98.75 314 ASN B CA 1
ATOM 5358 C C . ASN B 1 314 ? -15.023 -2.088 4.434 1 98.75 314 ASN B C 1
ATOM 5360 O O . ASN B 1 314 ? -15.07 -0.944 4.887 1 98.75 314 ASN B O 1
ATOM 5364 N N . GLY B 1 315 ? -15.25 -2.289 3.174 1 98.5 315 GLY B N 1
ATOM 5365 C CA . GLY B 1 315 ? -15.648 -1.243 2.244 1 98.5 315 GLY B CA 1
ATOM 5366 C C . GLY B 1 315 ? -14.516 -0.761 1.365 1 98.5 315 GLY B C 1
ATOM 5367 O O . GLY B 1 315 ? -14.703 0.124 0.528 1 98.5 315 GLY B O 1
ATOM 5368 N N . CYS B 1 316 ? -13.336 -1.31 1.541 1 98.62 316 CYS B N 1
ATOM 5369 C CA . CYS B 1 316 ? -12.211 -0.927 0.692 1 98.62 316 CYS B CA 1
ATOM 5370 C C . CYS B 1 316 ? -12.469 -1.312 -0.76 1 98.62 316 CYS B C 1
ATOM 5372 O O . CYS B 1 316 ? -12.75 -2.475 -1.059 1 98.62 316 CYS B O 1
ATOM 5374 N N . ASN B 1 317 ? -12.312 -0.388 -1.65 1 98.56 317 ASN B N 1
ATOM 5375 C CA . ASN B 1 317 ? -12.523 -0.682 -3.064 1 98.56 317 ASN B CA 1
ATOM 5376 C C . ASN B 1 317 ? -11.328 -1.409 -3.67 1 98.56 317 ASN B C 1
ATOM 5378 O O . ASN B 1 317 ? -10.227 -1.365 -3.121 1 98.56 317 ASN B O 1
ATOM 5382 N N . VAL B 1 318 ? -11.602 -2.105 -4.707 1 98.69 318 VAL B N 1
ATOM 5383 C CA . VAL B 1 318 ? -10.531 -2.637 -5.551 1 98.69 318 VAL B CA 1
ATOM 5384 C C . VAL B 1 318 ? -10.57 -1.96 -6.918 1 98.69 318 VAL B C 1
ATOM 5386 O O . VAL B 1 318 ? -11.648 -1.645 -7.434 1 98.69 318 VAL B O 1
ATOM 5389 N N . LYS B 1 319 ? -9.422 -1.72 -7.477 1 98.5 319 LYS B N 1
ATOM 5390 C CA . LYS B 1 319 ? -9.25 -1.133 -8.805 1 98.5 319 LYS B CA 1
ATOM 5391 C C . LYS B 1 319 ? -8.68 -2.15 -9.789 1 98.5 319 LYS B C 1
ATOM 5393 O O . LYS B 1 319 ? -7.992 -3.092 -9.383 1 98.5 319 LYS B O 1
ATOM 5398 N N . THR B 1 320 ? -8.984 -1.931 -11.078 1 98.81 320 THR B N 1
ATOM 5399 C CA . THR B 1 320 ? -8.367 -2.766 -12.109 1 98.81 320 THR B CA 1
ATOM 5400 C C . THR B 1 320 ? -6.848 -2.713 -12.008 1 98.81 320 THR B C 1
ATOM 5402 O O . THR B 1 320 ? -6.262 -1.629 -11.938 1 98.81 320 THR B O 1
ATOM 5405 N N . GLY B 1 321 ? -6.25 -3.898 -11.93 1 98.75 321 GLY B N 1
ATOM 5406 C CA . GLY B 1 321 ? -4.801 -3.977 -11.852 1 98.75 321 GLY B CA 1
ATOM 5407 C C . GLY B 1 321 ? -4.293 -4.262 -10.453 1 98.75 321 GLY B C 1
ATOM 5408 O O . GLY B 1 321 ? -3.127 -4.625 -10.273 1 98.75 321 GLY B O 1
ATOM 5409 N N . ASP B 1 322 ? -5.18 -4.074 -9.398 1 98.88 322 ASP B N 1
ATOM 5410 C CA . ASP B 1 322 ? -4.766 -4.434 -8.047 1 98.88 322 ASP B CA 1
ATOM 5411 C C . ASP B 1 322 ? -4.34 -5.895 -7.969 1 98.88 322 ASP B C 1
ATOM 5413 O O . ASP B 1 322 ? -4.867 -6.742 -8.695 1 98.88 322 ASP B O 1
ATOM 5417 N N . ILE B 1 323 ? -3.402 -6.117 -7.055 1 98.75 323 ILE B N 1
ATOM 5418 C CA . ILE B 1 323 ? -2.867 -7.461 -6.863 1 98.75 323 ILE B CA 1
ATOM 5419 C C . ILE B 1 323 ? -3.143 -7.93 -5.438 1 98.75 323 ILE B C 1
ATOM 5421 O O . ILE B 1 323 ? -2.896 -7.191 -4.477 1 98.75 323 ILE B O 1
ATOM 5425 N N . LEU B 1 324 ? -3.725 -9.094 -5.301 1 98.94 324 LEU B N 1
ATOM 5426 C CA . LEU B 1 324 ? -3.869 -9.805 -4.035 1 98.94 324 LEU B CA 1
ATOM 5427 C C . LEU B 1 324 ? -3.076 -11.102 -4.051 1 98.94 324 LEU B C 1
ATOM 5429 O O . LEU B 1 324 ? -3.396 -12.023 -4.805 1 98.94 324 LEU B O 1
ATOM 5433 N N . ALA B 1 325 ? -2.078 -11.156 -3.227 1 98.94 325 ALA B N 1
ATOM 5434 C CA . ALA B 1 325 ? -1.156 -12.289 -3.262 1 98.94 325 ALA B CA 1
ATOM 5435 C C . ALA B 1 325 ? -1.448 -13.273 -2.127 1 98.94 325 ALA B C 1
ATOM 5437 O O . ALA B 1 325 ? -1.979 -12.883 -1.084 1 98.94 325 ALA B O 1
ATOM 5438 N N . THR B 1 326 ? -1.075 -14.469 -2.27 1 98.81 326 THR B N 1
ATOM 5439 C CA . THR B 1 326 ? -1.385 -15.57 -1.359 1 98.81 326 THR B CA 1
ATOM 5440 C C . THR B 1 326 ? -0.496 -15.508 -0.12 1 98.81 326 THR B C 1
ATOM 5442 O O . THR B 1 326 ? -0.862 -16.031 0.938 1 98.81 326 THR B O 1
ATOM 5445 N N . GLY B 1 327 ? 0.618 -14.898 -0.289 1 98.69 327 GLY B N 1
ATOM 5446 C CA . GLY B 1 327 ? 1.698 -15.234 0.622 1 98.69 327 GLY B CA 1
ATOM 5447 C C . GLY B 1 327 ? 2.385 -16.547 0.271 1 98.69 327 GLY B C 1
ATOM 5448 O O . GLY B 1 327 ? 1.994 -17.219 -0.685 1 98.69 327 GLY B O 1
ATOM 5449 N N . THR B 1 328 ? 3.352 -16.875 1.033 1 98.88 328 THR B N 1
ATOM 5450 C CA . THR B 1 328 ? 4.18 -18.047 0.762 1 98.88 328 THR B CA 1
ATOM 5451 C C . THR B 1 328 ? 3.336 -19.312 0.761 1 98.88 328 THR B C 1
ATOM 5453 O O . THR B 1 328 ? 2.559 -19.547 1.688 1 98.88 328 THR B O 1
ATOM 5456 N N . VAL B 1 329 ? 3.467 -20.094 -0.271 1 98.88 329 VAL B N 1
ATOM 5457 C CA . VAL B 1 329 ? 2.814 -21.391 -0.369 1 98.88 329 VAL B CA 1
ATOM 5458 C C . VAL B 1 329 ? 3.779 -22.484 0.075 1 98.88 329 VAL B C 1
ATOM 5460 O O . VAL B 1 329 ? 4.824 -22.688 -0.548 1 98.88 329 VAL B O 1
ATOM 5463 N N . SER B 1 330 ? 3.393 -23.156 1.118 1 98.62 330 SER B N 1
ATOM 5464 C CA . SER B 1 330 ? 4.285 -24.172 1.674 1 98.62 330 SER B CA 1
ATOM 5465 C C . SER B 1 330 ? 3.52 -25.438 2.041 1 98.62 330 SER B C 1
ATOM 5467 O O . SER B 1 330 ? 2.289 -25.422 2.117 1 98.62 330 SER B O 1
ATOM 5469 N N . GLY B 1 331 ? 4.277 -26.547 2.182 1 97.56 331 GLY B N 1
ATOM 5470 C CA . GLY B 1 331 ? 3.766 -27.812 2.676 1 97.56 331 GLY B CA 1
ATOM 5471 C C . GLY B 1 331 ? 4.5 -28.312 3.906 1 97.56 331 GLY B C 1
ATOM 5472 O O . GLY B 1 331 ? 5.223 -27.562 4.555 1 97.56 331 GLY B O 1
ATOM 5473 N N . VAL B 1 332 ? 4.254 -29.547 4.23 1 93.94 332 VAL B N 1
ATOM 5474 C CA . VAL B 1 332 ? 4.754 -30.156 5.457 1 93.94 332 VAL B CA 1
ATOM 5475 C C . VAL B 1 332 ? 6.164 -30.688 5.23 1 93.94 332 VAL B C 1
ATOM 5477 O O . VAL B 1 332 ? 7.004 -30.641 6.133 1 93.94 332 VAL B O 1
ATOM 5480 N N . GLY B 1 333 ? 6.441 -31.109 4.039 1 94.38 333 GLY B N 1
ATOM 5481 C CA . GLY B 1 333 ? 7.684 -31.812 3.742 1 94.38 333 GLY B CA 1
ATOM 5482 C C . GLY B 1 333 ? 8.883 -30.875 3.654 1 94.38 333 GLY B C 1
ATOM 5483 O O . GLY B 1 333 ? 8.727 -29.688 3.412 1 94.38 333 GLY B O 1
ATOM 5484 N N . ASP B 1 334 ? 10.086 -31.406 3.777 1 93.06 334 ASP B N 1
ATOM 5485 C CA . ASP B 1 334 ? 11.328 -30.641 3.775 1 93.06 334 ASP B CA 1
ATOM 5486 C C . ASP B 1 334 ? 11.562 -29.984 2.418 1 93.06 334 ASP B C 1
ATOM 5488 O O . ASP B 1 334 ? 12.203 -28.938 2.336 1 93.06 334 ASP B O 1
ATOM 5492 N N . ASP B 1 335 ? 11.078 -30.594 1.407 1 96.31 335 ASP B N 1
ATOM 5493 C CA . ASP B 1 335 ? 11.258 -30.047 0.068 1 96.31 335 ASP B CA 1
ATOM 5494 C C . ASP B 1 335 ? 10.039 -29.219 -0.348 1 96.31 335 ASP B C 1
ATOM 5496 O O . ASP B 1 335 ? 9.828 -28.969 -1.537 1 96.31 335 ASP B O 1
ATOM 5500 N N . GLU B 1 336 ? 9.211 -28.844 0.681 1 98.44 336 GLU B N 1
ATOM 5501 C CA . GLU B 1 336 ? 7.965 -28.141 0.386 1 98.44 336 GLU B CA 1
ATOM 5502 C C . GLU B 1 336 ? 7.93 -26.766 1.062 1 98.44 336 GLU B C 1
ATOM 5504 O O . GLU B 1 336 ? 6.859 -26.172 1.213 1 98.44 336 GLU B O 1
ATOM 5509 N N . HIS B 1 337 ? 9.109 -26.297 1.515 1 98.25 337 HIS B N 1
ATOM 5510 C CA . HIS B 1 337 ? 9.195 -24.984 2.127 1 98.25 337 HIS B CA 1
ATOM 5511 C C . HIS B 1 337 ? 9.266 -23.891 1.067 1 98.25 337 HIS B C 1
ATOM 5513 O O . HIS B 1 337 ? 10.227 -23.812 0.301 1 98.25 337 HIS B O 1
ATOM 5519 N N . GLY B 1 338 ? 8.281 -23.016 1.08 1 98.75 338 GLY B N 1
ATOM 5520 C CA . GLY B 1 338 ? 8.141 -22.016 0.042 1 98.75 338 GLY B CA 1
ATOM 5521 C C . GLY B 1 338 ? 9.055 -20.812 0.247 1 98.75 338 GLY B C 1
ATOM 5522 O O . GLY B 1 338 ? 8.984 -19.844 -0.506 1 98.75 338 GLY B O 1
ATOM 5523 N N . CYS B 1 339 ? 9.867 -20.797 1.246 1 98.75 339 CYS B N 1
ATOM 5524 C CA . CYS B 1 339 ? 10.859 -19.75 1.486 1 98.75 339 CYS B CA 1
ATOM 5525 C C . CYS B 1 339 ? 12.023 -20.297 2.311 1 98.75 339 CYS B C 1
ATOM 5527 O O . CYS B 1 339 ? 11.922 -21.375 2.9 1 98.75 339 CYS B O 1
ATOM 5529 N N . LEU B 1 340 ? 13.117 -19.562 2.365 1 98.81 340 LEU B N 1
ATOM 5530 C CA . LEU B 1 340 ? 14.312 -20 3.068 1 98.81 340 LEU B CA 1
ATOM 5531 C C . LEU B 1 340 ? 14.148 -19.859 4.578 1 98.81 340 LEU B C 1
ATOM 5533 O O . LEU B 1 340 ? 14.727 -20.625 5.348 1 98.81 340 LEU B O 1
ATOM 5537 N N . LEU B 1 341 ? 13.359 -18.906 5.02 1 98.62 341 LEU B N 1
ATOM 5538 C CA . LEU B 1 341 ? 13.055 -18.797 6.441 1 98.62 341 LEU B CA 1
ATOM 5539 C C . LEU B 1 341 ? 12.617 -20.141 7.012 1 98.62 341 LEU B C 1
ATOM 5541 O O . LEU B 1 341 ? 13.094 -20.562 8.07 1 98.62 341 LEU B O 1
ATOM 5545 N N . GLU B 1 342 ? 11.719 -20.766 6.332 1 98.25 342 GLU B N 1
ATOM 5546 C CA . GLU B 1 342 ? 11.227 -22.078 6.754 1 98.25 342 GLU B CA 1
ATOM 5547 C C . GLU B 1 342 ? 12.328 -23.141 6.652 1 98.25 342 GLU B C 1
ATOM 5549 O O . GLU B 1 342 ? 12.57 -23.875 7.605 1 98.25 342 GLU B O 1
ATOM 5554 N N . MET B 1 343 ? 12.922 -23.156 5.488 1 97.94 343 MET B N 1
ATOM 5555 C CA . MET B 1 343 ? 13.906 -24.188 5.18 1 97.94 343 MET B CA 1
ATOM 5556 C C . MET B 1 343 ? 15.062 -24.156 6.172 1 97.94 343 MET B C 1
ATOM 5558 O O . MET B 1 343 ? 15.578 -25.203 6.566 1 97.94 343 MET B O 1
ATOM 5562 N N . THR B 1 344 ? 15.438 -23.016 6.664 1 97.94 344 THR B N 1
ATOM 5563 C CA . THR B 1 344 ? 16.641 -22.859 7.48 1 97.94 344 THR B CA 1
ATOM 5564 C C . THR B 1 344 ? 16.281 -22.688 8.953 1 97.94 344 THR B C 1
ATOM 5566 O O . THR B 1 344 ? 17.141 -22.406 9.781 1 97.94 344 THR B O 1
ATOM 5569 N N . LYS B 1 345 ? 15.008 -22.781 9.242 1 96.44 345 LYS B N 1
ATOM 5570 C CA . LYS B 1 345 ? 14.539 -22.594 10.609 1 96.44 345 LYS B CA 1
ATOM 5571 C C . LYS B 1 345 ? 15.023 -21.266 11.18 1 96.44 345 LYS B C 1
ATOM 5573 O O . LYS B 1 345 ? 15.625 -21.219 12.25 1 96.44 345 LYS B O 1
ATOM 5578 N N . GLY B 1 346 ? 14.75 -20.234 10.367 1 97 346 GLY B N 1
ATOM 5579 C CA . GLY B 1 346 ? 15.094 -18.875 10.773 1 97 346 GLY B CA 1
ATOM 5580 C C . GLY B 1 346 ? 16.578 -18.594 10.688 1 97 346 GLY B C 1
ATOM 5581 O O . GLY B 1 346 ? 17.125 -17.844 11.5 1 97 346 GLY B O 1
ATOM 5582 N N . GLY B 1 347 ? 17.281 -19.234 9.812 1 97.25 347 GLY B N 1
ATOM 5583 C CA . GLY B 1 347 ? 18.703 -19 9.617 1 97.25 347 GLY B CA 1
ATOM 5584 C C . GLY B 1 347 ? 19.578 -19.828 10.531 1 97.25 347 GLY B C 1
ATOM 5585 O O . GLY B 1 347 ? 20.797 -19.672 10.547 1 97.25 347 GLY B O 1
ATOM 5586 N N . LYS B 1 348 ? 19.078 -20.797 11.266 1 95.88 348 LYS B N 1
ATOM 5587 C CA . LYS B 1 348 ? 19.812 -21.578 12.25 1 95.88 348 LYS B CA 1
ATOM 5588 C C . LYS B 1 348 ? 20.453 -22.812 11.609 1 95.88 348 LYS B C 1
ATOM 5590 O O . LYS B 1 348 ? 21.375 -23.391 12.172 1 95.88 348 LYS B O 1
ATOM 5595 N N . VAL B 1 349 ? 19.875 -23.203 10.492 1 96.56 349 VAL B N 1
ATOM 5596 C CA . VAL B 1 349 ? 20.344 -24.391 9.789 1 96.56 349 VAL B CA 1
ATOM 5597 C C . VAL B 1 349 ? 20.734 -24.031 8.359 1 96.56 349 VAL B C 1
ATOM 5599 O O . VAL B 1 349 ? 19.984 -23.328 7.664 1 96.56 349 VAL B O 1
ATOM 5602 N N . GLY B 1 350 ? 21.875 -24.5 7.914 1 97.56 350 GLY B N 1
ATOM 5603 C CA . GLY B 1 350 ? 22.312 -24.266 6.547 1 97.56 350 GLY B CA 1
ATOM 5604 C C . GLY B 1 350 ? 21.844 -25.344 5.582 1 97.56 350 GLY B C 1
ATOM 5605 O O . GLY B 1 350 ? 21.234 -26.328 5.996 1 97.56 350 GLY B O 1
ATOM 5606 N N . TRP B 1 351 ? 22.047 -25.109 4.332 1 97.56 351 TRP B N 1
ATOM 5607 C CA . TRP B 1 351 ? 21.781 -26.047 3.244 1 97.56 351 TRP B CA 1
ATOM 5608 C C . TRP B 1 351 ? 22.797 -25.875 2.121 1 97.56 351 TRP B C 1
ATOM 5610 O O . TRP B 1 351 ? 23.641 -24.969 2.172 1 97.56 351 TRP B O 1
ATOM 5620 N N . LYS B 1 352 ? 22.781 -26.812 1.155 1 97.25 352 LYS B N 1
ATOM 5621 C CA . LYS B 1 352 ? 23.797 -26.766 0.1 1 97.25 352 LYS B CA 1
ATOM 5622 C C . LYS B 1 352 ? 23.141 -26.625 -1.274 1 97.25 352 LYS B C 1
ATOM 5624 O O . LYS B 1 352 ? 22.109 -27.234 -1.543 1 97.25 352 LYS B O 1
ATOM 5629 N N . LEU B 1 353 ? 23.797 -25.859 -2.021 1 97.81 353 LEU B N 1
ATOM 5630 C CA . LEU B 1 353 ? 23.469 -25.797 -3.441 1 97.81 353 LEU B CA 1
ATOM 5631 C C . LEU B 1 353 ? 23.859 -27.094 -4.152 1 97.81 353 LEU B C 1
ATOM 5633 O O . LEU B 1 353 ? 24.625 -27.891 -3.613 1 97.81 353 LEU B O 1
ATOM 5637 N N . ALA B 1 354 ? 23.312 -27.234 -5.312 1 96.62 354 ALA B N 1
ATOM 5638 C CA . ALA B 1 354 ? 23.641 -28.406 -6.109 1 96.62 354 ALA B CA 1
ATOM 5639 C C . ALA B 1 354 ? 25.141 -28.484 -6.367 1 96.62 354 ALA B C 1
ATOM 5641 O O . ALA B 1 354 ? 25.688 -29.594 -6.473 1 96.62 354 ALA B O 1
ATOM 5642 N N . ASN B 1 355 ? 25.812 -27.359 -6.359 1 95.62 355 ASN B N 1
ATOM 5643 C CA . ASN B 1 355 ? 27.234 -27.344 -6.625 1 95.62 355 ASN B CA 1
ATOM 5644 C C . ASN B 1 355 ? 28.047 -27.5 -5.34 1 95.62 355 ASN B C 1
ATOM 5646 O O . ASN B 1 355 ? 29.281 -27.375 -5.355 1 95.62 355 ASN B O 1
ATOM 5650 N N . GLY B 1 356 ? 27.422 -27.609 -4.207 1 96.31 356 GLY B N 1
AT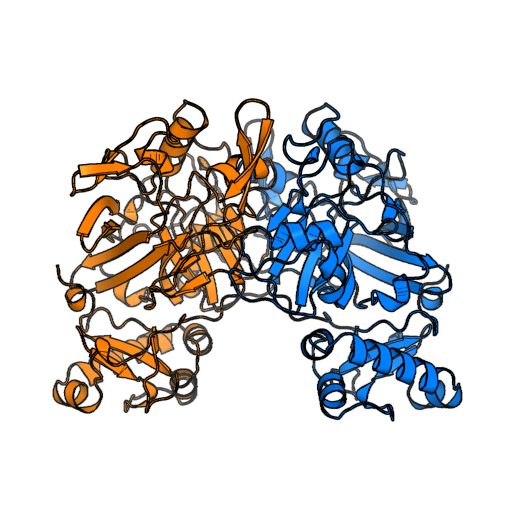OM 5651 C CA . GLY B 1 356 ? 28.094 -27.922 -2.957 1 96.31 356 GLY B CA 1
ATOM 5652 C C . GLY B 1 356 ? 28.312 -26.703 -2.078 1 96.31 356 GLY B C 1
ATOM 5653 O O . GLY B 1 356 ? 28.672 -26.844 -0.907 1 96.31 356 GLY B O 1
ATOM 5654 N N . LYS B 1 357 ? 28.094 -25.609 -2.605 1 96.44 357 LYS B N 1
ATOM 5655 C CA . LYS B 1 357 ? 28.312 -24.406 -1.82 1 96.44 357 LYS B CA 1
ATOM 5656 C C . LYS B 1 357 ? 27.266 -24.266 -0.722 1 96.44 357 LYS B C 1
ATOM 5658 O O . LYS B 1 357 ? 26.094 -24.594 -0.93 1 96.44 357 LYS B O 1
ATOM 5663 N N . ASP B 1 358 ? 27.703 -23.719 0.391 1 97.56 358 ASP B N 1
ATOM 5664 C CA . ASP B 1 358 ? 26.828 -23.531 1.544 1 97.56 358 ASP B CA 1
ATOM 5665 C C . ASP B 1 358 ? 25.953 -22.297 1.38 1 97.56 358 ASP B C 1
ATOM 5667 O O . ASP B 1 358 ? 26.391 -21.297 0.805 1 97.56 358 ASP B O 1
ATOM 5671 N N . ARG B 1 359 ? 24.75 -22.406 1.867 1 98.25 359 ARG B N 1
ATOM 5672 C CA . ARG B 1 359 ? 23.844 -21.266 1.946 1 98.25 359 ARG B CA 1
ATOM 5673 C C . ARG B 1 359 ? 23 -21.312 3.219 1 98.25 359 ARG B C 1
ATOM 5675 O O . ARG B 1 359 ? 22.828 -22.375 3.809 1 98.25 359 ARG B O 1
ATOM 5682 N N . VAL B 1 360 ? 22.625 -20.203 3.734 1 98.5 360 VAL B N 1
ATOM 5683 C CA . VAL B 1 360 ? 21.531 -20.031 4.684 1 98.5 360 VAL B CA 1
ATOM 5684 C C . VAL B 1 360 ? 20.438 -19.172 4.062 1 98.5 360 VAL B C 1
ATOM 5686 O O . VAL B 1 360 ? 19.328 -19.656 3.818 1 98.5 360 VAL B O 1
ATOM 5689 N N . TYR B 1 361 ? 20.781 -17.969 3.688 1 98.81 361 TYR B N 1
ATOM 5690 C CA . TYR B 1 361 ? 19.969 -17.062 2.891 1 98.81 361 TYR B CA 1
ATOM 5691 C C . TYR B 1 361 ? 20.641 -16.734 1.566 1 98.81 361 TYR B C 1
ATOM 5693 O O . TYR B 1 361 ? 21.734 -17.234 1.282 1 98.81 361 TYR B O 1
ATOM 5701 N N . LEU B 1 362 ? 20 -15.977 0.715 1 98.88 362 LEU B N 1
ATOM 5702 C CA . LEU B 1 362 ? 20.484 -15.672 -0.623 1 98.88 362 LEU B CA 1
ATOM 5703 C C . LEU B 1 362 ? 21.672 -14.719 -0.561 1 98.88 362 LEU B C 1
ATOM 5705 O O . LEU B 1 362 ? 21.703 -13.805 0.268 1 98.88 362 LEU B O 1
ATOM 5709 N N . GLU B 1 363 ? 22.609 -14.914 -1.415 1 98.56 363 GLU B N 1
ATOM 5710 C CA . GLU B 1 363 ? 23.797 -14.07 -1.543 1 98.56 363 GLU B CA 1
ATOM 5711 C C . GLU B 1 363 ? 23.766 -13.258 -2.836 1 98.56 363 GLU B C 1
ATOM 5713 O O . GLU B 1 363 ? 22.938 -13.508 -3.709 1 98.56 363 GLU B O 1
ATOM 5718 N N . ASP B 1 364 ? 24.609 -12.25 -2.908 1 98.38 364 ASP B N 1
ATOM 5719 C CA . ASP B 1 364 ? 24.719 -11.445 -4.121 1 98.38 364 ASP B CA 1
ATOM 5720 C C . ASP B 1 364 ? 25.047 -12.32 -5.328 1 98.38 364 ASP B C 1
ATOM 5722 O O . ASP B 1 364 ? 25.922 -13.18 -5.254 1 98.38 364 ASP B O 1
ATOM 5726 N N . GLY B 1 365 ? 24.312 -12.094 -6.387 1 97.69 365 GLY B N 1
ATOM 5727 C CA . GLY B 1 365 ? 24.5 -12.875 -7.594 1 97.69 365 GLY B CA 1
ATOM 5728 C C . GLY B 1 365 ? 23.578 -14.07 -7.691 1 97.69 365 GLY B C 1
ATOM 5729 O O . GLY B 1 365 ? 23.375 -14.617 -8.773 1 97.69 365 GLY B O 1
ATOM 5730 N N . ASP B 1 366 ? 23.047 -14.555 -6.52 1 98.62 366 ASP B N 1
ATOM 5731 C CA . ASP B 1 366 ? 22.031 -15.609 -6.566 1 98.62 366 ASP B CA 1
ATOM 5732 C C . ASP B 1 366 ? 20.781 -15.141 -7.309 1 98.62 366 ASP B C 1
ATOM 5734 O O . ASP B 1 366 ? 20.484 -13.945 -7.324 1 98.62 366 ASP B O 1
ATOM 5738 N N . GLY B 1 367 ? 20.125 -16.031 -7.992 1 98.5 367 GLY B N 1
ATOM 5739 C CA . GLY B 1 367 ? 18.797 -15.82 -8.539 1 98.5 367 GLY B CA 1
ATOM 5740 C C . GLY B 1 367 ? 17.781 -16.828 -8.039 1 98.5 367 GLY B C 1
ATOM 5741 O O . GLY B 1 367 ? 18.156 -17.844 -7.434 1 98.5 367 GLY B O 1
ATOM 5742 N N . VAL B 1 368 ? 16.562 -16.516 -8.164 1 98.88 368 VAL B N 1
ATOM 5743 C CA . VAL B 1 368 ? 15.492 -17.453 -7.871 1 98.88 368 VAL B CA 1
ATOM 5744 C C . VAL B 1 368 ? 14.555 -17.547 -9.078 1 98.88 368 VAL B C 1
ATOM 5746 O O . VAL B 1 368 ? 14.156 -16.531 -9.641 1 98.88 368 VAL B O 1
ATOM 5749 N N . ARG B 1 369 ? 14.266 -18.719 -9.5 1 98.75 369 ARG B N 1
ATOM 5750 C CA . ARG B 1 369 ? 13.273 -19 -10.531 1 98.75 369 ARG B CA 1
ATOM 5751 C C . ARG B 1 369 ? 12.07 -19.734 -9.945 1 98.75 369 ARG B C 1
ATOM 5753 O O . ARG B 1 369 ? 12.227 -20.781 -9.305 1 98.75 369 ARG B O 1
ATOM 5760 N N . THR B 1 370 ? 10.938 -19.156 -10.086 1 98.75 370 THR B N 1
ATOM 5761 C CA . THR B 1 370 ? 9.695 -19.844 -9.734 1 98.75 370 THR B CA 1
ATOM 5762 C C . THR B 1 370 ? 8.898 -20.203 -10.984 1 98.75 370 THR B C 1
ATOM 5764 O O . THR B 1 370 ? 9.008 -19.516 -12.008 1 98.75 370 THR B O 1
ATOM 5767 N N . SER B 1 371 ? 8.164 -21.281 -10.945 1 98.44 371 SER B N 1
ATOM 5768 C CA . SER B 1 371 ? 7.32 -21.719 -12.047 1 98.44 371 SER B CA 1
ATOM 5769 C C . SER B 1 371 ? 6 -22.281 -11.539 1 98.44 371 SER B C 1
ATOM 5771 O O . SER B 1 371 ? 5.887 -22.656 -10.367 1 98.44 371 SER B O 1
ATOM 5773 N N . GLY B 1 372 ? 4.984 -22.234 -12.297 1 98.56 372 GLY B N 1
ATOM 5774 C CA . GLY B 1 372 ? 3.664 -22.781 -12.039 1 98.56 372 GLY B CA 1
ATOM 5775 C C . GLY B 1 372 ? 3.059 -23.484 -13.234 1 98.56 372 GLY B C 1
ATOM 5776 O O . GLY B 1 372 ? 3.129 -22.984 -14.359 1 98.56 372 GLY B O 1
ATOM 5777 N N . TYR B 1 373 ? 2.543 -24.703 -12.945 1 98.38 373 TYR B N 1
ATOM 5778 C CA . TYR B 1 373 ? 2 -25.531 -14.023 1 98.38 373 TYR B CA 1
ATOM 5779 C C . TYR B 1 373 ? 0.752 -26.266 -13.562 1 98.38 373 TYR B C 1
ATOM 5781 O O . TYR B 1 373 ? 0.806 -27.062 -12.617 1 98.38 373 TYR B O 1
ATOM 5789 N N . ALA B 1 374 ? -0.355 -26.062 -14.195 1 97.69 374 ALA B N 1
ATOM 5790 C CA . ALA B 1 374 ? -1.604 -26.734 -13.828 1 97.69 374 ALA B CA 1
ATOM 5791 C C . ALA B 1 374 ? -1.722 -28.094 -14.508 1 97.69 374 ALA B C 1
ATOM 5793 O O . ALA B 1 374 ? -2.176 -29.062 -13.898 1 97.69 374 ALA B O 1
ATOM 5794 N N . GLY B 1 375 ? -1.312 -28.219 -15.789 1 95.88 375 GLY B N 1
ATOM 5795 C CA . GLY B 1 375 ? -1.469 -29.391 -16.625 1 95.88 375 GLY B CA 1
ATOM 5796 C C . GLY B 1 375 ? -2.029 -29.078 -18 1 95.88 375 GLY B C 1
ATOM 5797 O O . GLY B 1 375 ? -2.451 -27.953 -18.266 1 95.88 375 GLY B O 1
ATOM 5798 N N . ASN B 1 376 ? -1.898 -30 -18.906 1 94.19 376 ASN B N 1
ATOM 5799 C CA . ASN B 1 376 ? -2.477 -29.906 -20.25 1 94.19 376 ASN B CA 1
ATOM 5800 C C . ASN B 1 376 ? -2.014 -28.656 -20.969 1 94.19 376 ASN B C 1
ATOM 5802 O O . ASN B 1 376 ? -2.811 -27.984 -21.641 1 94.19 376 ASN B O 1
ATOM 5806 N N . GLY B 1 377 ? -0.793 -28.266 -20.703 1 97.31 377 GLY B N 1
ATOM 5807 C CA . GLY B 1 377 ? -0.209 -27.156 -21.438 1 97.31 377 GLY B CA 1
ATOM 5808 C C . GLY B 1 377 ? -0.608 -25.797 -20.891 1 97.31 377 GLY B C 1
ATOM 5809 O O . GLY B 1 377 ? -0.45 -24.781 -21.547 1 97.31 377 GLY B O 1
ATOM 5810 N N . VAL B 1 378 ? -1.234 -25.781 -19.672 1 98.62 378 VAL B N 1
ATOM 5811 C CA . VAL B 1 378 ? -1.586 -24.547 -19 1 98.62 378 VAL B CA 1
ATOM 5812 C C . VAL B 1 378 ? -0.598 -24.266 -17.875 1 98.62 378 VAL B C 1
ATOM 5814 O O . VAL B 1 378 ? -0.583 -24.984 -16.859 1 98.62 378 VAL B O 1
ATOM 5817 N N . GLY B 1 379 ? 0.229 -23.297 -18.094 1 98.56 379 GLY B N 1
ATOM 5818 C CA . GLY B 1 379 ? 1.229 -22.906 -17.109 1 98.56 379 GLY B CA 1
ATOM 5819 C C . GLY B 1 379 ? 1.56 -21.438 -17.141 1 98.56 379 GLY B C 1
ATOM 5820 O O . GLY B 1 379 ? 0.975 -20.672 -17.922 1 98.56 379 GLY B O 1
ATOM 5821 N N . PHE B 1 380 ? 2.387 -21.016 -16.234 1 98.62 380 PHE B N 1
ATOM 5822 C CA . PHE B 1 380 ? 2.678 -19.609 -16.016 1 98.62 380 PHE B CA 1
ATOM 5823 C C . PHE B 1 380 ? 4.047 -19.25 -16.562 1 98.62 380 PHE B C 1
ATOM 5825 O O . PHE B 1 380 ? 4.414 -18.062 -16.625 1 98.62 380 PHE B O 1
ATOM 5832 N N . GLY B 1 381 ? 4.809 -20.219 -17.031 1 96.88 381 GLY B N 1
ATOM 5833 C CA . GLY B 1 381 ? 6.203 -19.953 -17.375 1 96.88 381 GLY B CA 1
ATOM 5834 C C . GLY B 1 381 ? 7.074 -19.734 -16.156 1 96.88 381 GLY B C 1
ATOM 5835 O O . GLY B 1 381 ? 6.848 -20.328 -15.094 1 96.88 381 GLY B O 1
ATOM 5836 N N . ASP B 1 382 ? 8.133 -19 -16.406 1 96.06 382 ASP B N 1
ATOM 5837 C CA . ASP B 1 382 ? 9.086 -18.734 -15.336 1 96.06 382 ASP B CA 1
ATOM 5838 C C . ASP B 1 382 ? 8.945 -17.312 -14.805 1 96.06 382 ASP B C 1
ATOM 5840 O O . ASP B 1 382 ? 8.547 -16.406 -15.539 1 96.06 382 ASP B O 1
ATOM 5844 N N . CYS B 1 383 ? 9.156 -17.125 -13.617 1 98.5 383 CYS B N 1
ATOM 5845 C CA . CYS B 1 383 ? 9.328 -15.852 -12.922 1 98.5 383 CYS B CA 1
ATOM 5846 C C . CYS B 1 383 ? 10.68 -15.789 -12.219 1 98.5 383 CYS B C 1
ATOM 5848 O O . CYS B 1 383 ? 10.93 -16.516 -11.266 1 98.5 383 CYS B O 1
ATOM 5850 N N . VAL B 1 384 ? 11.555 -14.922 -12.703 1 98.62 384 VAL B N 1
ATOM 5851 C CA . VAL B 1 384 ? 12.945 -14.953 -12.281 1 98.62 384 VAL B CA 1
ATOM 5852 C C . VAL B 1 384 ? 13.352 -13.594 -11.727 1 98.62 384 VAL B C 1
ATOM 5854 O O . VAL B 1 384 ? 12.969 -12.555 -12.273 1 98.62 384 VAL B O 1
ATOM 5857 N N . GLY B 1 385 ? 13.977 -13.562 -10.625 1 98.25 385 GLY B N 1
ATOM 5858 C CA . GLY B 1 385 ? 14.68 -12.414 -10.094 1 98.25 385 GLY B CA 1
ATOM 5859 C C . GLY B 1 385 ? 16.109 -12.727 -9.688 1 98.25 385 GLY B C 1
ATOM 5860 O O . GLY B 1 385 ? 16.406 -13.828 -9.219 1 98.25 385 GLY B O 1
ATOM 5861 N N . ILE B 1 386 ? 17.047 -11.797 -9.844 1 97.94 386 ILE B N 1
ATOM 5862 C CA . ILE B 1 386 ? 18.469 -11.961 -9.508 1 97.94 386 ILE B CA 1
ATOM 5863 C C . ILE B 1 386 ? 18.891 -10.875 -8.523 1 97.94 386 ILE B C 1
ATOM 5865 O O . ILE B 1 386 ? 18.594 -9.695 -8.719 1 97.94 386 ILE B O 1
ATOM 5869 N N . ILE B 1 387 ? 19.625 -11.266 -7.547 1 98.5 387 ILE B N 1
ATOM 5870 C CA . ILE B 1 387 ? 20.016 -10.344 -6.488 1 98.5 387 ILE B CA 1
ATOM 5871 C C . ILE B 1 387 ? 21.25 -9.57 -6.914 1 98.5 387 ILE B C 1
ATOM 5873 O O . ILE B 1 387 ? 22.281 -10.164 -7.242 1 98.5 387 ILE B O 1
ATOM 5877 N N . ALA B 1 388 ? 21.125 -8.305 -6.949 1 98.44 388 ALA B N 1
ATOM 5878 C CA . ALA B 1 388 ? 22.266 -7.406 -7.121 1 98.44 388 ALA B CA 1
ATOM 5879 C C . ALA B 1 388 ? 22.781 -6.91 -5.773 1 98.44 388 ALA B C 1
ATOM 5881 O O . ALA B 1 388 ? 22.016 -6.805 -4.809 1 98.44 388 ALA B O 1
ATOM 5882 N N . PRO B 1 389 ? 24.125 -6.672 -5.66 1 98.12 389 PRO B N 1
ATOM 5883 C CA . PRO B 1 389 ? 24.641 -6.152 -4.395 1 98.12 389 PRO B CA 1
ATOM 5884 C C . PRO B 1 389 ? 24 -4.824 -3.99 1 98.12 389 PRO B C 1
ATOM 5886 O O . PRO B 1 389 ? 23.516 -4.09 -4.844 1 98.12 389 PRO B O 1
ATOM 5889 N N . ALA B 1 390 ? 24.016 -4.598 -2.709 1 97.88 390 ALA B N 1
ATOM 5890 C CA . ALA B 1 390 ? 23.547 -3.307 -2.209 1 97.88 390 ALA B CA 1
ATOM 5891 C C . ALA B 1 390 ? 24.359 -2.162 -2.797 1 97.88 390 ALA B C 1
ATOM 5893 O O . ALA B 1 390 ? 25.578 -2.285 -2.971 1 97.88 390 ALA B O 1
ATOM 5894 N N . ARG B 1 391 ? 23.703 -1.133 -3.1 1 95.19 391 ARG B N 1
ATOM 5895 C CA . ARG B 1 391 ? 24.438 0.079 -3.467 1 95.19 391 ARG B CA 1
ATOM 5896 C C . ARG B 1 391 ? 25.188 0.652 -2.266 1 95.19 391 ARG B C 1
ATOM 5898 O O . ARG B 1 391 ? 24.609 0.819 -1.19 1 95.19 391 ARG B O 1
ATOM 5905 N N . PRO B 1 392 ? 26.453 0.899 -2.418 1 92.88 392 PRO B N 1
ATOM 5906 C CA . PRO B 1 392 ? 27.188 1.429 -1.271 1 92.88 392 PRO B CA 1
ATOM 5907 C C . PRO B 1 392 ? 26.547 2.68 -0.678 1 92.88 392 PRO B C 1
ATOM 5909 O O . PRO B 1 392 ? 25.984 3.502 -1.415 1 92.88 392 PRO B O 1
ATOM 5912 N N . PHE B 1 393 ? 26.594 2.758 0.655 1 88.12 393 PHE B N 1
ATOM 5913 C CA . PHE B 1 393 ? 25.984 3.871 1.373 1 88.12 393 PHE B CA 1
ATOM 5914 C C . PHE B 1 393 ? 26.875 5.109 1.302 1 88.12 393 PHE B C 1
ATOM 5916 O O . PHE B 1 393 ? 28.078 5.027 1.502 1 88.12 393 PHE B O 1
#

Solvent-accessible surface area (backbone atoms only — not comparable to full-atom values): 37721 Å² total; per-residue (Å²): 135,58,64,41,54,19,22,30,81,60,25,58,29,44,28,19,34,27,41,99,89,36,73,50,18,26,22,34,41,46,43,62,28,31,32,54,50,62,78,52,92,62,94,64,56,67,76,58,54,63,28,26,56,29,71,32,45,38,64,52,34,49,49,56,66,70,60,50,52,49,48,53,51,44,50,40,58,53,54,69,34,64,68,46,41,66,71,56,43,36,54,53,91,64,46,47,77,38,54,28,54,61,49,55,45,28,37,40,29,54,20,13,58,41,33,39,24,41,44,22,30,27,74,72,72,39,75,43,62,51,86,36,49,68,61,41,75,37,34,23,33,44,52,38,88,29,56,41,29,42,72,44,72,36,48,42,29,34,43,51,24,72,50,84,96,42,79,40,73,43,62,56,80,30,33,37,56,25,43,28,42,25,39,30,28,5,47,57,56,51,78,61,38,63,47,51,31,88,50,24,68,74,25,47,42,22,34,29,46,30,33,57,30,32,24,50,45,28,24,68,42,46,11,59,65,41,2,50,38,65,18,44,31,38,28,28,34,24,24,40,32,36,36,31,56,76,49,43,53,90,35,45,28,60,45,53,83,74,94,42,84,52,53,76,69,60,58,62,84,60,68,54,56,30,38,47,28,44,31,38,36,26,41,31,50,96,92,40,70,24,82,53,20,50,35,49,57,32,56,25,56,49,39,69,33,44,50,48,13,59,62,8,48,15,10,19,49,48,48,46,28,17,36,48,28,36,28,41,40,24,43,89,52,83,54,10,27,27,29,39,49,45,65,10,46,57,61,77,37,72,49,65,42,79,87,63,49,79,38,52,50,63,51,71,64,30,25,41,41,32,38,38,38,54,54,87,24,26,35,47,37,67,27,33,41,33,32,35,64,48,75,84,131,134,58,64,40,53,21,21,31,81,60,26,58,29,43,29,20,32,27,41,99,89,36,74,51,17,26,23,34,42,47,43,60,28,32,32,54,51,61,77,52,94,62,95,63,57,69,75,57,55,62,27,26,57,30,71,34,44,40,62,51,34,49,49,55,66,70,59,50,52,51,48,52,50,43,50,39,59,53,56,68,34,63,67,47,40,67,71,56,43,38,54,52,90,64,44,47,78,36,54,28,53,60,50,55,47,29,37,40,27,53,20,14,58,43,32,39,24,40,43,23,29,26,75,73,71,40,77,42,61,52,85,36,51,70,59,41,76,37,32,24,32,45,52,37,87,29,55,41,29,42,71,44,71,36,49,41,28,35,44,51,24,73,51,85,96,42,79,39,74,42,62,57,79,31,32,36,55,24,43,29,43,26,39,30,28,5,47,56,56,52,77,61,38,64,47,52,30,88,51,25,68,74,26,46,43,22,35,30,47,31,32,58,30,32,25,49,43,28,24,69,42,46,11,60,66,41,3,52,40,65,20,44,30,39,27,26,35,26,26,41,33,36,37,32,54,77,49,45,53,90,35,45,28,60,44,55,82,73,94,42,85,54,52,78,71,61,58,64,82,60,66,55,55,30,38,46,28,44,30,39,35,27,43,30,47,96,92,40,72,24,81,51,21,50,33,49,59,32,55,26,57,50,40,68,32,43,47,47,14,59,61,9,48,14,10,20,50,48,48,45,28,17,36,46,29,37,28,40,41,24,44,88,51,84,52,9,27,26,28,38,50,46,65,11,44,55,62,76,36,72,48,65,43,78,87,63,48,78,38,53,47,61,52,72,62,30,26,39,41,32,37,38,39,56,53,87,24,26,36,49,36,66,28,32,39,33,32,35,64,49,77,84,131

Sequence (786 aa):
MNVSDHFTIANIPYGIASTADHARGVVTRLGDVVVFLADLDLNTPSAIQSTLSQETLNGLAAVDKTELRHLRKEIQHVLSDESSLSKYGVPINEVQLHLPLQIGGFTDFSCSKEHLLNAGEAVMGQRTMPPAAPYLPIGYGGRSSSIVVSGTRITRPYGQYRDGEKIGFGPSRALDYELEVACVIGKPTQLGDRIAVSDADEHIFGLVLLNDWSARDIQGFEMSPLGPMNGKSFGTTISPWVVTLEALEPFATQPPPKDTPAQPYLMDQKKDSSYNISLKAEVLVDGGATAVCNAQLSWMYWTFRDLVAQQTINGCNVKTGDILATGTVSGVGDDEHGCLLEMTKGGKVGWKLANGKDRVYLEDGDGVRTSGYAGNGVGFGDCVGIIAPARPFMNVSDHFTIANIPYGIASTADHARGVVTRLGDVVVFLADLDLNTPSAIQSTLSQETLNGLAAVDKTELRHLRKEIQHVLSDESSLSKYGVPINEVQLHLPLQIGGFTDFSCSKEHLLNAGEAVMGQRTMPPAAPYLPIGYGGRSSSIVVSGTRITRPYGQYRDGEKIGFGPSRALDYELEVACVIGKPTQLGDRIAVSDADEHIFGLVLLNDWSARDIQGFEMSPLGPMNGKSFGTTISPWVVTLEALEPFATQPPPKDTPAQPYLMDQKKDSSYNISLKAEVLVDGGATAVCNAQLSWMYWTFRDLVAQQTINGCNVKTGDILATGTVSGVGDDEHGCLLEMTKGGKVGWKLANGKDRVYLEDGDGVRTSGYAGNGVGFGDCVGIIAPARPF

Radius of gyration: 26.27 Å; Cα contacts (8 Å, |Δi|>4): 2172; chains: 2; bounding box: 54×76×71 Å

InterPro domains:
  IPR005959 Fumarylacetoacetase [PTHR43069] (4-391)
  IPR011234 Fumarylacetoacetase-like, C-terminal [PF01557] (106-372)
  IPR015377 Fumarylacetoacetase, N-terminal [PF09298] (10-100)
  IPR036462 Fumarylacetoacetase, N-terminal domain superfamily [G3DSA:2.30.30.230] (1-97)
  IPR036462 Fumarylacetoacetase, N-terminal domain superfamily [SSF63433] (4-100)
  IPR036663 Fumarylacetoacetase-like, C-terminal domain superfamily [G3DSA:3.90.850.10] (98-392)
  IPR036663 Fumarylacetoacetase-like, C-terminal domain superfamily [SSF56529] (102-390)

Secondary structure (DSSP, 8-state):
--GGGGBSTTT--BEEEE-SSS-SEEEEEETTEEEEGGGS-----HHHHHHTTSSSSHHHHTS-HHHHHHHHHHHHHHHTSHHHHHHHEEEGGGSEE--------EEEEE--HHHHHHHHHHHHSS----TTTTTS-EEEE--GGGEEETT-EEEPPEEEEEETTEEEEEE-S-EE-B-EEEEEE-S---TT----GGGHHHHEEEEEEEEE-EEHHHHHHH-TTT--STTTTT-EEE-S-BEEHHHHGGGEEPPPPPSSPPPGGG----SS-EE--EEEEEEEETTEEEEEEEEEGGG-SS-HHHHHHHHHTTS----TT-EEE------SSGGG-SBHHHHTTTTTS-EE-TTS-EESS--TT-EEEEEEEEETTEEEEEEEEEEEPPPP-/--GGGGBSTTT--BEEEE-SSS-SEEEEEETTEEEEGGGS-----HHHHHHTTSSSSHHHHTS-HHHHHHHHHHHHHHHTSHHHHHHHEEEGGGSEE--------EEEEE--HHHHHHHHHHHHSS----TTTTTS-EEEE--GGGEEETT-EEEPPEEEEEETTEEEEEE-S-EE-B-EEEEEE-S---TT----GGGHHHHEEEEEEEE--EEHHHHHHH-TTT--STTTTT-EEE-S-BEEHHHHGGGEEPPPPPSSPPPGGG----SS-EE--EEEEEEEETTEEEEEEEEEGGG-SS-HHHHHHHHHTTS----TT-EEE------SSGGG-SBHHHHTTTTTS-EE-TTS-EESS--TT-EEEEEEEEETTEEEEEEEEEEEPPPP-